Protein AF-A0A3E2HIT8-F1 (afdb_monomer)

Foldseek 3Di:
DVVVVVVVVVVVVVPCVVVVVVVLVVVPPLDQALQLVLQCFLCQLEDEPQDPDPDDDSLCCLADPLLNVLLSLLQCVVTHDPVNSVVSQVVSQVSCCVPVVDGHDDSCSNVPDDPVNSVVAAEDDPVCRPHRHYDNGHYYHDPVSSVLSSVLSCVVSVVPSVVQVCVVVCCVVDDVCVVVVVVVVVLVVLLVVVVVVVVVVPPDDDDDDDDDDDPDDDDDDDDDDDDDDDDDDPPPVVCCVPVQLPVLQPDDDQSQLGGPHNDSVLVSLVSSQVVLLVVLLSLLLLLLQLQFPDHVSCVNSVDANVVSVVSSVVSNVSSLSSLVSNLVSVLVNQCVPPHPVSVVVCCVPLLNVLSVVVNVVSVDPDPDDDDDPLVSVVSNCCVVPCSSVVSSVSSVVSVVVSVVLQVVLLCQQCVPPQPFKKWWFADPQLQKIKIKTFRQRHNDDDAAFWKKWKFFPVDPPSVDTDIFTWLAKDAQPVVVVVVVVVVVVPPPDDDDDDDDDDDDDDDDDDDDDDDDDDGDGIMTITIGRDDDDPSVVVNVQNVPDDRPIDMGTMTIGDTDDDDDPCLQFQEEEEAAEASSSSNVSHCLVVCQDPPGNHQAYEYEYEHARLVSVVCCVVPSCPCVLVRPRYAAEYEHAYDPVSQVVSCVVDPSHHGHYDDDPLLVVLVCSCVVCVPPTGYHYHYYYPPVSVVSNVVSVVDSVPDDPQWDADPLWNLATFGFAAADADFADAADFQAADWDAKDFDDDPVDALQDLQSLLCLLVPLVQLVLQLVLLQVLVVVCVVVVNDDPPAQDDDRDDSLNSLLLLLVQLVLLLDFDPDLCVCQDPDCVPDDDNNCLNNVFDPSRRSSSCLVSGWSDHDDPPDDLPNSCVVSQVSLVVSLLNRMQGTQEDEDDKDFQFAAADDPQWIARPPDPRRTGRICSPDPVAFQDCVLVADRQLSVVVQVVVSNFDDDDPVGQATHEYQYEQRNAAPSSQVVQVVVNYWYKYWHDLSRNHHPVLSVVQVVCPPQPPDDAQDKDWTHHNVSQKIWIWHRHSHTITMITRHFDFDFDDDDDDDPDPDDDDTDGPSVVVSVVRNCPVVVLVCQCPVSLSDDHHHDRSSVSVVSVSSSSSLVSSNVSSVVSPHPQPDSSSSSVSSSVVSSVSSRDDDDDDDDDPPCVSPVPDPDDDDDDDDDDDDDDDD

Structure (mmCIF, N/CA/C/O backbone):
data_AF-A0A3E2HIT8-F1
#
_entry.id   AF-A0A3E2HIT8-F1
#
loop_
_atom_site.group_PDB
_atom_site.id
_atom_site.type_symbol
_atom_site.label_atom_id
_atom_site.label_alt_id
_atom_site.label_comp_id
_atom_site.label_asym_id
_atom_site.label_entity_id
_atom_site.label_seq_id
_atom_site.pdbx_PDB_ins_code
_atom_site.Cartn_x
_atom_site.Cartn_y
_atom_site.Cartn_z
_atom_site.occupancy
_atom_site.B_iso_or_equiv
_atom_site.auth_seq_id
_atom_site.auth_comp_id
_atom_site.auth_asym_id
_atom_site.auth_atom_id
_atom_site.pdbx_PDB_model_num
ATOM 1 N N . MET A 1 1 ? 34.688 -15.606 42.002 1.00 29.45 1 MET A N 1
ATOM 2 C CA . MET A 1 1 ? 35.315 -15.438 40.668 1.00 29.45 1 MET A CA 1
ATOM 3 C C . MET A 1 1 ? 35.108 -14.043 40.079 1.00 29.45 1 MET A C 1
ATOM 5 O O . MET A 1 1 ? 36.075 -13.294 40.089 1.00 29.45 1 MET A O 1
ATOM 9 N N . HIS A 1 2 ? 33.904 -13.659 39.626 1.00 28.94 2 HIS A N 1
ATOM 10 C CA . HIS A 1 2 ? 33.696 -12.461 38.784 1.00 28.94 2 HIS A CA 1
ATOM 11 C C . HIS A 1 2 ? 34.349 -11.148 39.254 1.00 28.94 2 HIS A C 1
ATOM 13 O O . HIS A 1 2 ? 34.871 -10.431 38.412 1.00 28.94 2 HIS A O 1
ATOM 19 N N . LEU A 1 3 ? 34.410 -10.838 40.557 1.00 28.58 3 LEU A N 1
ATOM 20 C CA . LEU A 1 3 ? 35.047 -9.591 41.016 1.00 28.58 3 LEU A CA 1
ATOM 21 C C . LEU A 1 3 ? 36.553 -9.521 40.680 1.00 28.58 3 LEU A C 1
ATOM 23 O O . LEU A 1 3 ? 37.030 -8.474 40.253 1.00 28.58 3 LEU A O 1
ATOM 27 N N . ARG A 1 4 ? 37.285 -10.646 40.777 1.00 29.05 4 ARG A N 1
ATOM 28 C CA . ARG A 1 4 ? 38.688 -10.729 40.318 1.00 29.05 4 ARG A CA 1
ATOM 29 C C . ARG A 1 4 ? 38.796 -10.581 38.795 1.00 29.05 4 ARG A C 1
ATOM 31 O O . ARG A 1 4 ? 39.764 -10.002 38.326 1.00 29.05 4 ARG A O 1
ATOM 38 N N . TYR A 1 5 ? 37.791 -11.044 38.049 1.00 34.47 5 TYR A N 1
ATOM 39 C CA . TYR A 1 5 ? 37.736 -10.955 36.584 1.00 34.47 5 TYR A CA 1
ATOM 40 C C . TYR A 1 5 ? 37.452 -9.520 36.095 1.00 34.47 5 TYR A C 1
ATOM 42 O O . TYR A 1 5 ? 38.075 -9.042 35.153 1.00 34.47 5 TYR A O 1
ATOM 50 N N . CYS A 1 6 ? 36.568 -8.783 36.777 1.00 32.31 6 CYS A N 1
ATOM 51 C CA . CYS A 1 6 ? 36.359 -7.356 36.513 1.00 32.31 6 CYS A CA 1
ATOM 52 C C . CYS A 1 6 ? 37.619 -6.534 36.830 1.00 32.31 6 CYS A C 1
ATOM 54 O O . CYS A 1 6 ? 37.983 -5.649 36.059 1.00 32.31 6 CYS A O 1
ATOM 56 N N . LEU A 1 7 ? 38.307 -6.847 37.935 1.00 33.72 7 LEU A N 1
ATOM 57 C CA . LEU A 1 7 ? 39.563 -6.187 38.299 1.00 33.72 7 LEU A CA 1
ATOM 58 C C . LEU A 1 7 ? 40.701 -6.514 37.321 1.00 33.72 7 LEU A C 1
ATOM 60 O O . LEU A 1 7 ? 41.449 -5.605 36.977 1.00 33.72 7 LEU A O 1
ATOM 64 N N . SER A 1 8 ? 40.810 -7.746 36.808 1.00 32.81 8 SER A N 1
ATOM 65 C CA . SER A 1 8 ? 41.815 -8.068 35.783 1.00 32.81 8 SER A CA 1
ATOM 66 C C . SER A 1 8 ? 41.552 -7.346 34.460 1.00 32.81 8 SER A C 1
ATOM 68 O O . SER A 1 8 ? 42.493 -6.819 33.879 1.00 32.81 8 SER A O 1
ATOM 70 N N . VAL A 1 9 ? 40.291 -7.237 34.017 1.00 37.75 9 VAL A N 1
ATOM 71 C CA . VAL A 1 9 ? 39.932 -6.482 32.797 1.00 37.75 9 VAL A CA 1
ATOM 72 C C . VAL A 1 9 ? 40.258 -4.988 32.941 1.00 37.75 9 VAL A C 1
ATOM 74 O O . VAL A 1 9 ? 40.793 -4.379 32.014 1.00 37.75 9 VAL A O 1
ATOM 77 N N . LEU A 1 10 ? 40.006 -4.397 34.115 1.00 34.97 10 LEU A N 1
ATOM 78 C CA . LEU A 1 10 ? 40.388 -3.010 34.407 1.00 34.97 10 LEU A CA 1
ATOM 79 C C . LEU A 1 10 ? 41.914 -2.830 34.504 1.00 34.97 10 LEU A C 1
ATOM 81 O O . LEU A 1 10 ? 42.435 -1.835 34.006 1.00 34.97 10 LEU A O 1
ATOM 85 N N . ALA A 1 11 ? 42.642 -3.798 35.068 1.00 35.34 11 ALA A N 1
ATOM 86 C CA . ALA A 1 11 ? 44.105 -3.769 35.142 1.00 35.34 11 ALA A CA 1
ATOM 87 C C . ALA A 1 11 ? 44.788 -3.935 33.769 1.00 35.34 11 ALA A C 1
ATOM 89 O O . ALA A 1 11 ? 45.847 -3.358 33.542 1.00 35.34 11 ALA A O 1
ATOM 90 N N . THR A 1 12 ? 44.181 -4.663 32.823 1.00 41.06 12 THR A N 1
ATOM 91 C CA . THR A 1 12 ? 44.668 -4.717 31.431 1.00 41.06 12 THR A CA 1
ATOM 92 C C . THR A 1 12 ? 44.389 -3.437 30.638 1.00 41.06 12 THR A C 1
ATOM 94 O O . THR A 1 12 ? 45.081 -3.157 29.663 1.00 41.06 12 THR A O 1
ATOM 97 N N . ALA A 1 13 ? 43.402 -2.628 31.040 1.00 36.34 13 ALA A N 1
ATOM 98 C CA . ALA A 1 13 ? 43.034 -1.418 30.303 1.00 36.34 13 ALA A CA 1
ATOM 99 C C . ALA A 1 13 ? 44.068 -0.281 30.438 1.00 36.34 13 ALA A C 1
ATOM 101 O O . ALA A 1 13 ? 44.207 0.529 29.522 1.00 36.34 13 ALA A O 1
ATOM 102 N N . SER A 1 14 ? 44.814 -0.221 31.547 1.00 36.19 14 SER A N 1
ATOM 103 C CA . SER A 1 14 ? 45.812 0.830 31.802 1.00 36.19 14 SER A CA 1
ATOM 104 C C . SER A 1 14 ? 47.166 0.590 31.122 1.00 36.19 14 SER A C 1
ATOM 106 O O . SER A 1 14 ? 47.883 1.550 30.848 1.00 36.19 14 SER A O 1
ATOM 108 N N . THR A 1 15 ? 47.522 -0.662 30.817 1.00 37.16 15 THR A N 1
ATOM 109 C CA . THR A 1 15 ? 48.839 -1.029 30.259 1.00 37.16 15 THR A CA 1
ATOM 110 C C . THR A 1 15 ? 48.874 -1.094 28.731 1.00 37.16 15 THR A C 1
ATOM 112 O O . THR A 1 15 ? 49.932 -0.897 28.138 1.00 37.16 15 THR A O 1
ATOM 115 N N . ILE A 1 16 ? 47.734 -1.331 28.074 1.00 40.22 16 ILE A N 1
ATOM 116 C CA . ILE A 1 16 ? 47.663 -1.508 26.611 1.00 40.22 16 ILE A CA 1
ATOM 117 C C . ILE A 1 16 ? 47.618 -0.159 25.865 1.00 40.22 16 ILE A C 1
ATOM 119 O O . ILE A 1 16 ? 48.160 -0.042 24.764 1.00 40.22 16 ILE A O 1
ATOM 123 N N . TRP A 1 17 ? 47.043 0.886 26.474 1.00 35.84 17 TRP A N 1
ATOM 124 C CA . TRP A 1 17 ? 46.827 2.197 25.839 1.00 35.84 17 TRP A CA 1
ATOM 125 C C . TRP A 1 17 ? 48.100 2.857 25.253 1.00 35.84 17 TRP A C 1
ATOM 127 O O . TRP A 1 17 ? 48.031 3.367 24.131 1.00 35.84 17 TRP A O 1
ATOM 137 N N . PRO A 1 18 ? 49.281 2.831 25.913 1.00 39.19 18 PRO A N 1
ATOM 138 C CA . PRO A 1 18 ? 50.513 3.376 25.330 1.00 39.19 18 PRO A CA 1
ATOM 139 C C . PRO A 1 18 ? 51.057 2.522 24.172 1.00 39.19 18 PRO A C 1
ATOM 141 O O . PRO A 1 18 ? 51.545 3.059 23.174 1.00 39.19 18 PRO A O 1
ATOM 144 N N . ALA A 1 19 ? 50.946 1.192 24.275 1.00 33.72 19 ALA A N 1
ATOM 145 C CA . ALA A 1 19 ? 51.487 0.252 23.294 1.00 33.72 19 ALA A CA 1
ATOM 146 C C . ALA A 1 19 ? 50.798 0.380 21.923 1.00 33.72 19 ALA A C 1
ATOM 148 O O . ALA A 1 19 ? 51.466 0.362 20.886 1.00 33.72 19 ALA A O 1
ATOM 149 N N . SER A 1 20 ? 49.479 0.604 21.905 1.00 34.91 20 SER A N 1
ATOM 150 C CA . SER A 1 20 ? 48.714 0.841 20.671 1.00 34.91 20 SER A CA 1
ATOM 151 C C . SER A 1 20 ? 49.193 2.077 19.893 1.00 34.91 20 SER A C 1
ATOM 153 O O . SER A 1 20 ? 49.185 2.076 18.661 1.00 34.91 20 SER A O 1
ATOM 155 N N . ILE A 1 21 ? 49.658 3.122 20.588 1.00 37.22 21 ILE A N 1
ATOM 156 C CA . ILE A 1 21 ? 50.170 4.357 19.967 1.00 37.22 21 ILE A CA 1
ATOM 157 C C . ILE A 1 21 ? 51.590 4.146 19.412 1.00 37.22 21 ILE A C 1
ATOM 159 O O . ILE A 1 21 ? 51.912 4.643 18.328 1.00 37.22 21 ILE A O 1
ATOM 163 N N . ALA A 1 22 ? 52.426 3.364 20.102 1.00 33.25 22 ALA A N 1
ATOM 164 C CA . ALA A 1 22 ? 53.754 2.984 19.614 1.00 33.25 22 ALA A CA 1
ATOM 165 C C . ALA A 1 22 ? 53.674 2.134 18.329 1.00 33.25 22 ALA A C 1
ATOM 167 O O . ALA A 1 22 ? 54.351 2.438 17.344 1.00 33.25 22 ALA A O 1
ATOM 168 N N . ALA A 1 23 ? 52.783 1.136 18.298 1.00 34.03 23 ALA A N 1
ATOM 169 C CA . ALA A 1 23 ? 52.550 0.295 17.121 1.00 34.03 23 ALA A CA 1
ATOM 170 C C . ALA A 1 23 ? 52.089 1.103 15.893 1.00 34.03 23 ALA A C 1
ATOM 172 O O . ALA A 1 23 ? 52.515 0.826 14.771 1.00 34.03 23 ALA A O 1
ATOM 173 N N . ALA A 1 24 ? 51.270 2.143 16.096 1.00 32.91 24 ALA A N 1
ATOM 174 C CA . ALA A 1 24 ? 50.870 3.037 15.012 1.00 32.91 24 ALA A CA 1
ATOM 175 C C . ALA A 1 24 ? 52.075 3.784 14.407 1.00 32.91 24 ALA A C 1
ATOM 177 O O . ALA A 1 24 ? 52.196 3.846 13.183 1.00 32.91 24 ALA A O 1
ATOM 178 N N . ARG A 1 25 ? 53.000 4.302 15.230 1.00 32.59 25 ARG A N 1
ATOM 179 C CA . ARG A 1 25 ? 54.213 4.999 14.747 1.00 32.59 25 ARG A CA 1
ATOM 180 C C . ARG A 1 25 ? 55.177 4.100 13.962 1.00 32.59 25 ARG A C 1
ATOM 182 O O . ARG A 1 25 ? 55.742 4.568 12.973 1.00 32.59 25 ARG A O 1
ATOM 189 N N . ALA A 1 26 ? 55.321 2.828 14.342 1.00 32.25 26 ALA A N 1
ATOM 190 C CA . ALA A 1 26 ? 56.181 1.861 13.642 1.00 32.25 26 ALA A CA 1
ATOM 191 C C . ALA A 1 26 ? 55.746 1.599 12.181 1.00 32.25 26 ALA A C 1
ATOM 193 O O . ALA A 1 26 ? 56.570 1.262 11.337 1.00 32.25 26 ALA A O 1
ATOM 194 N N . SER A 1 27 ? 54.463 1.807 11.855 1.00 33.47 27 SER A N 1
ATOM 195 C CA . SER A 1 27 ? 53.907 1.575 10.506 1.00 33.47 27 SER A CA 1
ATOM 196 C C . SER A 1 27 ? 54.359 2.579 9.423 1.00 33.47 27 SER A C 1
ATOM 198 O O . SER A 1 27 ? 54.009 2.426 8.254 1.00 33.47 27 SER A O 1
ATOM 200 N N . SER A 1 28 ? 55.135 3.604 9.792 1.00 33.38 28 SER A N 1
ATOM 201 C CA . SER A 1 28 ? 55.534 4.716 8.915 1.00 33.38 28 SER A CA 1
ATOM 202 C C . SER A 1 28 ? 56.598 4.376 7.861 1.00 33.38 28 SER A C 1
ATOM 204 O O . SER A 1 28 ? 56.570 4.976 6.786 1.00 33.38 28 SER A O 1
ATOM 206 N N . GLY A 1 29 ? 57.483 3.409 8.130 1.00 35.03 29 GLY A N 1
ATOM 207 C CA . GLY A 1 29 ? 58.615 3.042 7.261 1.00 35.03 29 GLY A CA 1
ATOM 208 C C . GLY A 1 29 ? 58.279 2.150 6.056 1.00 35.03 29 GLY A C 1
ATOM 209 O O . GLY A 1 29 ? 59.179 1.676 5.378 1.00 35.03 29 GLY A O 1
ATOM 210 N N . LEU A 1 30 ? 56.998 1.889 5.780 1.00 40.72 30 LEU A N 1
ATOM 211 C CA . LEU A 1 30 ? 56.538 0.952 4.741 1.00 40.72 30 LEU A CA 1
ATOM 212 C C . LEU A 1 30 ? 56.277 1.620 3.371 1.00 40.72 30 LEU A C 1
ATOM 214 O O . LEU A 1 30 ? 55.306 1.288 2.690 1.00 40.72 30 LEU A O 1
ATOM 218 N N . ARG A 1 31 ? 57.095 2.607 2.980 1.00 45.88 31 ARG A N 1
ATOM 219 C CA . ARG A 1 31 ? 56.867 3.407 1.757 1.00 45.88 31 ARG A CA 1
ATOM 220 C C . ARG A 1 31 ? 57.651 2.946 0.525 1.00 45.88 31 ARG A C 1
ATOM 222 O O . ARG A 1 31 ? 57.130 3.079 -0.579 1.00 45.88 31 ARG A O 1
ATOM 229 N N . ASP A 1 32 ? 58.818 2.336 0.711 1.00 50.31 32 ASP A N 1
ATOM 230 C CA . ASP A 1 32 ? 59.869 2.303 -0.320 1.00 50.31 32 ASP A CA 1
ATOM 231 C C . ASP A 1 32 ? 60.135 0.884 -0.880 1.00 50.31 32 ASP A C 1
ATOM 233 O O . ASP A 1 32 ? 61.273 0.489 -1.115 1.00 50.31 32 ASP A O 1
ATOM 237 N N . ALA A 1 33 ? 59.073 0.084 -1.051 1.00 56.25 33 ALA A N 1
ATOM 238 C CA . ALA A 1 33 ? 59.144 -1.331 -1.460 1.00 56.25 33 ALA A CA 1
ATOM 239 C C . ALA A 1 33 ? 58.429 -1.774 -2.775 1.00 56.25 33 ALA A C 1
ATOM 241 O O . ALA A 1 33 ? 58.558 -2.952 -3.123 1.00 56.25 33 ALA A O 1
ATOM 242 N N . PRO A 1 34 ? 57.662 -0.952 -3.532 1.00 70.56 34 PRO A N 1
ATOM 243 C CA . PRO A 1 34 ? 56.804 -1.479 -4.603 1.00 70.56 34 PRO A CA 1
ATOM 244 C C . PRO A 1 34 ? 57.568 -1.997 -5.834 1.00 70.56 34 PRO A C 1
ATOM 246 O O . PRO A 1 34 ? 57.057 -2.884 -6.521 1.00 70.56 34 PRO A O 1
ATOM 249 N N . CYS A 1 35 ? 58.765 -1.476 -6.126 1.00 83.38 35 CYS A N 1
ATOM 250 C CA . CYS A 1 35 ? 59.501 -1.814 -7.346 1.00 83.38 35 CYS A CA 1
ATOM 251 C C . CYS A 1 35 ? 60.012 -3.264 -7.364 1.00 83.38 35 CYS A C 1
ATOM 253 O O . CYS A 1 35 ? 59.764 -4.007 -8.318 1.00 83.38 35 CYS A O 1
ATOM 255 N N . PHE A 1 36 ? 60.665 -3.718 -6.290 1.00 84.94 36 PHE A N 1
ATOM 256 C CA . PHE A 1 36 ? 61.209 -5.079 -6.240 1.00 84.94 36 PHE A CA 1
ATOM 257 C C . PHE A 1 36 ? 60.091 -6.140 -6.231 1.00 84.94 36 PHE A C 1
ATOM 259 O O . PHE A 1 36 ? 60.174 -7.131 -6.964 1.00 84.94 36 PHE A O 1
ATOM 266 N N . GLU A 1 37 ? 58.984 -5.892 -5.510 1.00 80.88 37 GLU A N 1
ATOM 267 C CA . GLU A 1 37 ? 57.778 -6.735 -5.591 1.00 80.88 37 GLU A CA 1
ATOM 268 C C . GLU A 1 37 ? 57.201 -6.794 -7.025 1.00 80.88 37 GLU A C 1
ATOM 270 O O . GLU A 1 37 ? 56.619 -7.815 -7.394 1.00 80.88 37 GLU A O 1
ATOM 275 N N . ALA A 1 38 ? 57.363 -5.760 -7.863 1.00 83.38 38 ALA A N 1
ATOM 276 C CA . ALA A 1 38 ? 56.864 -5.755 -9.245 1.00 83.38 38 ALA A CA 1
ATOM 277 C C . ALA A 1 38 ? 57.682 -6.673 -10.171 1.00 83.38 38 ALA A C 1
ATOM 279 O O . ALA A 1 38 ? 57.101 -7.460 -10.930 1.00 83.38 38 ALA A O 1
ATOM 280 N N . CYS A 1 39 ? 59.014 -6.664 -10.047 1.00 87.31 39 CYS A N 1
ATOM 281 C CA . CYS A 1 39 ? 59.884 -7.647 -10.703 1.00 87.31 39 CYS A CA 1
ATOM 282 C C . CYS A 1 39 ? 59.573 -9.083 -10.246 1.00 87.31 39 CYS A C 1
ATOM 284 O O . CYS A 1 39 ? 59.416 -9.982 -11.073 1.00 87.31 39 CYS A O 1
ATOM 286 N N . GLN A 1 40 ? 59.375 -9.308 -8.942 1.00 85.75 40 GLN A N 1
ATOM 287 C CA . GLN A 1 40 ? 58.934 -10.616 -8.448 1.00 85.75 40 GLN A CA 1
ATOM 288 C C . GLN A 1 40 ? 57.554 -11.014 -8.997 1.00 85.75 40 GLN A C 1
ATOM 290 O O . GLN A 1 40 ? 57.350 -12.158 -9.406 1.00 85.75 40 GLN A O 1
ATOM 295 N N . MET A 1 41 ? 56.585 -10.093 -9.022 1.00 80.62 41 MET A N 1
ATOM 296 C CA . MET A 1 41 ? 55.205 -10.385 -9.418 1.00 80.62 41 MET A CA 1
ATOM 297 C C . MET A 1 41 ? 55.065 -10.700 -10.910 1.00 80.62 41 MET A C 1
ATOM 299 O O . MET A 1 41 ? 54.237 -11.551 -11.244 1.00 80.62 41 MET A O 1
ATOM 303 N N . THR A 1 42 ? 55.854 -10.059 -11.781 1.00 83.75 42 THR A N 1
ATOM 304 C CA . THR A 1 42 ? 55.899 -10.344 -13.229 1.00 83.75 42 THR A CA 1
ATOM 305 C C . THR A 1 42 ? 56.514 -11.711 -13.526 1.00 83.75 42 THR A C 1
ATOM 307 O O . THR A 1 42 ? 55.919 -12.491 -14.269 1.00 83.75 42 THR A O 1
ATOM 310 N N . LEU A 1 43 ? 57.639 -12.052 -12.889 1.00 83.56 43 LEU A N 1
ATOM 311 C CA . LEU A 1 43 ? 58.342 -13.325 -13.102 1.00 83.56 43 LEU A CA 1
ATOM 312 C C . LEU A 1 43 ? 57.627 -14.541 -12.477 1.00 83.56 43 LEU A C 1
ATOM 314 O O . LEU A 1 43 ? 57.809 -15.664 -12.936 1.00 83.56 43 LEU A O 1
ATOM 318 N N . ARG A 1 44 ? 56.756 -14.341 -11.476 1.00 77.19 44 ARG A N 1
ATOM 319 C CA . ARG A 1 44 ? 56.112 -15.395 -10.655 1.00 77.19 44 ARG A CA 1
ATOM 320 C C . ARG A 1 44 ? 55.381 -16.530 -11.399 1.00 77.19 44 ARG A C 1
ATOM 322 O O . ARG A 1 44 ? 55.115 -17.569 -10.789 1.00 77.19 44 ARG A O 1
ATOM 329 N N . GLN A 1 45 ? 54.977 -16.332 -12.655 1.00 72.44 45 GLN A N 1
ATOM 330 C CA . GLN A 1 45 ? 54.296 -17.367 -13.451 1.00 72.44 45 GLN A CA 1
ATOM 331 C C . GLN A 1 45 ? 55.239 -18.164 -14.364 1.00 72.44 45 GLN A C 1
ATOM 333 O O . GLN A 1 45 ? 54.841 -19.232 -14.828 1.00 72.44 45 GLN A O 1
ATOM 338 N N . VAL A 1 46 ? 56.472 -17.692 -14.569 1.00 77.38 46 VAL A N 1
ATOM 339 C CA . VAL A 1 46 ? 57.519 -18.429 -15.282 1.00 77.38 46 VAL A CA 1
ATOM 340 C C . VAL A 1 46 ? 57.993 -19.599 -14.417 1.00 77.38 46 VAL A C 1
ATOM 342 O O . VAL A 1 46 ? 58.109 -19.484 -13.196 1.00 77.38 46 VAL A O 1
ATOM 345 N N . ARG A 1 47 ? 58.259 -20.733 -15.059 1.00 77.81 47 ARG A N 1
ATOM 346 C CA . ARG A 1 47 ? 58.999 -21.867 -14.505 1.00 77.81 47 ARG A CA 1
ATOM 347 C C . ARG A 1 47 ? 60.319 -21.958 -15.262 1.00 77.81 47 ARG A C 1
ATOM 349 O O . ARG A 1 47 ? 60.315 -22.180 -16.467 1.00 77.81 47 ARG A O 1
ATOM 356 N N . PHE A 1 48 ? 61.431 -21.798 -14.564 1.00 81.50 48 PHE A N 1
ATOM 357 C CA . PHE A 1 48 ? 62.747 -22.029 -15.148 1.00 81.50 48 PHE A CA 1
ATOM 358 C C . PHE A 1 48 ? 63.127 -23.508 -15.017 1.00 81.50 48 PHE A C 1
ATOM 360 O O . PHE A 1 48 ? 62.853 -24.119 -13.981 1.00 81.50 48 PHE A O 1
ATOM 367 N N . THR A 1 49 ? 63.704 -24.091 -16.068 1.00 78.06 49 THR A N 1
ATOM 368 C CA . THR A 1 49 ? 63.981 -25.539 -16.163 1.00 78.06 49 THR A CA 1
ATOM 369 C C . THR A 1 49 ? 65.378 -25.935 -15.665 1.00 78.06 49 THR A C 1
ATOM 371 O O . THR A 1 49 ? 65.884 -26.984 -16.037 1.00 78.06 49 THR A O 1
ATOM 374 N N . ASP A 1 50 ? 66.024 -25.095 -14.856 1.00 77.44 50 ASP A N 1
ATOM 375 C CA . ASP A 1 50 ? 67.401 -25.264 -14.363 1.00 77.44 50 ASP A CA 1
ATOM 376 C C . ASP A 1 50 ? 67.505 -25.981 -13.004 1.00 77.44 50 ASP A C 1
ATOM 378 O O . ASP A 1 50 ? 68.557 -25.968 -12.367 1.00 77.44 50 ASP A O 1
ATOM 382 N N . LEU A 1 51 ? 66.410 -26.597 -12.549 1.00 74.19 51 LEU A N 1
ATOM 383 C CA . LEU A 1 51 ? 66.354 -27.451 -11.365 1.00 74.19 51 LEU A CA 1
ATOM 384 C C . LEU A 1 51 ? 65.626 -28.750 -11.727 1.00 74.19 51 LEU A C 1
ATOM 386 O O . LEU A 1 51 ? 64.419 -28.732 -11.983 1.00 74.19 51 LEU A O 1
ATOM 390 N N . ASP A 1 52 ? 66.345 -29.873 -11.717 1.00 55.41 52 ASP A N 1
ATOM 391 C CA . ASP A 1 52 ? 65.780 -31.193 -12.006 1.00 55.41 52 ASP A CA 1
ATOM 392 C C . ASP A 1 52 ? 64.771 -31.613 -10.927 1.00 55.41 52 ASP A C 1
ATOM 394 O O . ASP A 1 52 ? 65.120 -31.946 -9.794 1.00 55.41 52 ASP A O 1
ATOM 398 N N . GLY A 1 53 ? 63.484 -31.596 -11.281 1.00 56.00 53 GLY A N 1
ATOM 399 C CA . GLY A 1 53 ? 62.413 -32.015 -10.382 1.00 56.00 53 GLY A CA 1
ATOM 400 C C . GLY A 1 53 ? 61.028 -31.589 -10.856 1.00 56.00 53 GLY A C 1
ATOM 401 O O . GLY A 1 53 ? 60.610 -30.445 -10.653 1.00 56.00 53 GLY A O 1
ATOM 402 N N . ALA A 1 54 ? 60.274 -32.536 -11.424 1.00 47.28 54 ALA A N 1
ATOM 403 C CA . ALA A 1 54 ? 58.893 -32.352 -11.877 1.00 47.28 54 ALA A CA 1
ATOM 404 C C . ALA A 1 54 ? 57.921 -32.118 -10.697 1.00 47.28 54 ALA A C 1
ATOM 406 O O . ALA A 1 54 ? 57.166 -33.000 -10.294 1.00 47.28 54 ALA A O 1
ATOM 407 N N . GLY A 1 55 ? 57.959 -30.915 -10.119 1.00 52.19 55 GLY A N 1
ATOM 408 C CA . GLY A 1 55 ? 57.184 -30.545 -8.931 1.00 52.19 55 GLY A CA 1
ATOM 409 C C . GLY A 1 55 ? 57.847 -29.538 -7.984 1.00 52.19 55 GLY A C 1
ATOM 410 O O . GLY A 1 55 ? 57.282 -29.278 -6.922 1.00 52.19 55 GLY A O 1
ATOM 411 N N . ALA A 1 56 ? 59.011 -28.967 -8.328 1.00 50.62 56 ALA A N 1
ATOM 412 C CA . ALA A 1 56 ? 59.721 -28.009 -7.476 1.00 50.62 56 ALA A CA 1
ATOM 413 C C . ALA A 1 56 ? 58.800 -26.887 -6.943 1.00 50.62 56 ALA A C 1
ATOM 415 O O . ALA A 1 56 ? 58.142 -26.160 -7.694 1.00 50.62 56 ALA A O 1
ATOM 416 N N . ASN A 1 57 ? 58.742 -26.742 -5.616 1.00 63.97 57 ASN A N 1
ATOM 417 C CA . ASN A 1 57 ? 57.890 -25.752 -4.960 1.00 63.97 57 ASN A CA 1
ATOM 418 C C . ASN A 1 57 ? 58.366 -24.333 -5.321 1.00 63.97 57 ASN A C 1
ATOM 420 O O . ASN A 1 57 ? 59.546 -24.020 -5.182 1.00 63.97 57 ASN A O 1
ATOM 424 N N . ARG A 1 58 ? 57.446 -23.443 -5.723 1.00 64.94 58 ARG A N 1
ATOM 425 C CA . ARG A 1 58 ? 57.752 -22.065 -6.167 1.00 64.94 58 ARG A CA 1
ATOM 426 C C . ARG A 1 58 ? 58.618 -21.256 -5.192 1.00 64.94 58 ARG A C 1
ATOM 428 O O . ARG A 1 58 ? 59.337 -20.371 -5.640 1.00 64.94 58 ARG A O 1
ATOM 435 N N . ARG A 1 59 ? 58.568 -21.541 -3.883 1.00 66.62 59 ARG A N 1
ATOM 436 C CA . ARG A 1 59 ? 59.475 -20.919 -2.894 1.00 66.62 59 ARG A CA 1
ATOM 437 C C . ARG A 1 59 ? 60.924 -21.386 -3.048 1.00 66.62 59 ARG A C 1
ATOM 439 O O . ARG A 1 59 ? 61.820 -20.561 -3.002 1.00 66.62 59 ARG A O 1
ATOM 446 N N . ILE A 1 60 ? 61.135 -22.681 -3.278 1.00 71.31 60 ILE A N 1
ATOM 447 C CA . ILE A 1 60 ? 62.458 -23.280 -3.492 1.00 71.31 60 ILE A CA 1
ATOM 448 C C . ILE A 1 60 ? 63.066 -22.715 -4.781 1.00 71.31 60 ILE A C 1
ATOM 450 O O . ILE A 1 60 ? 64.181 -22.204 -4.761 1.00 71.31 60 ILE A O 1
ATOM 454 N N . GLN A 1 61 ? 62.291 -22.687 -5.873 1.00 72.50 61 GLN A N 1
ATOM 455 C CA . GLN A 1 61 ? 62.725 -22.101 -7.146 1.00 72.50 61 GLN A CA 1
ATOM 456 C C . GLN A 1 61 ? 63.139 -20.625 -6.987 1.00 72.50 61 GLN A C 1
ATOM 458 O O . GLN A 1 61 ? 64.202 -20.241 -7.459 1.00 72.50 61 GLN A O 1
ATOM 463 N N . ALA A 1 62 ? 62.376 -19.821 -6.237 1.00 75.31 62 ALA A N 1
ATOM 464 C CA . ALA A 1 62 ? 62.698 -18.415 -5.954 1.00 75.31 62 ALA A CA 1
ATOM 465 C C . ALA A 1 62 ? 63.895 -18.186 -4.997 1.00 75.31 62 ALA A C 1
ATOM 467 O O . ALA A 1 62 ? 64.247 -17.033 -4.744 1.00 75.31 62 ALA A O 1
ATOM 468 N N . CYS A 1 63 ? 64.505 -19.251 -4.465 1.00 81.56 63 CYS A N 1
ATOM 469 C CA . CYS A 1 63 ? 65.690 -19.197 -3.602 1.00 81.56 63 CYS A CA 1
ATOM 470 C C . CYS A 1 63 ? 66.908 -19.947 -4.183 1.00 81.56 63 CYS A C 1
ATOM 472 O O . CYS A 1 63 ? 68.027 -19.662 -3.767 1.00 81.56 63 CYS A O 1
ATOM 474 N N . GLN A 1 64 ? 66.709 -20.892 -5.114 1.00 80.12 64 GLN A N 1
ATOM 475 C CA . GLN A 1 64 ? 67.760 -21.781 -5.642 1.00 80.12 64 GLN A CA 1
ATOM 476 C C . GLN A 1 64 ? 67.970 -21.718 -7.164 1.00 80.12 64 GLN A C 1
ATOM 478 O O . GLN A 1 64 ? 69.075 -22.009 -7.613 1.00 80.12 64 GLN A O 1
ATOM 483 N N . SER A 1 65 ? 66.954 -21.383 -7.973 1.00 84.62 65 SER A N 1
ATOM 484 C CA . SER A 1 65 ? 67.103 -21.387 -9.440 1.00 84.62 65 SER A CA 1
ATOM 485 C C . SER A 1 65 ? 68.025 -20.249 -9.872 1.00 84.62 65 SER A C 1
ATOM 487 O O . SER A 1 65 ? 67.791 -19.077 -9.559 1.00 84.62 65 SER A O 1
ATOM 489 N N . ARG A 1 66 ? 69.076 -20.606 -10.611 1.00 85.62 66 ARG A N 1
ATOM 490 C CA . ARG A 1 66 ? 70.063 -19.677 -11.150 1.00 85.62 66 ARG A CA 1
ATOM 491 C C . ARG A 1 66 ? 69.422 -18.791 -12.211 1.00 85.62 66 ARG A C 1
ATOM 493 O O . ARG A 1 66 ? 69.613 -17.581 -12.176 1.00 85.62 66 ARG A O 1
ATOM 500 N N . LEU A 1 67 ? 68.612 -19.358 -13.105 1.00 87.25 67 LEU A N 1
ATOM 501 C CA . LEU A 1 67 ? 67.880 -18.597 -14.118 1.00 87.25 67 LEU A CA 1
ATOM 502 C C . LEU A 1 67 ? 66.836 -17.661 -13.488 1.00 87.25 67 LEU A C 1
ATOM 504 O O . LEU A 1 67 ? 66.714 -16.516 -13.927 1.00 87.25 67 LEU A O 1
ATOM 508 N N . ALA A 1 68 ? 66.124 -18.098 -12.441 1.00 85.31 68 ALA A N 1
ATOM 509 C CA . ALA A 1 68 ? 65.133 -17.268 -11.755 1.00 85.31 68 ALA A CA 1
ATOM 510 C C . ALA A 1 68 ? 65.773 -16.094 -11.002 1.00 85.31 68 ALA A C 1
ATOM 512 O O . ALA A 1 68 ? 65.298 -14.964 -11.127 1.00 85.31 68 ALA A O 1
ATOM 513 N N . LEU A 1 69 ? 66.850 -16.343 -10.246 1.00 87.19 69 LEU A N 1
ATOM 514 C CA . LEU A 1 69 ? 67.567 -15.298 -9.513 1.00 87.19 69 LEU A CA 1
ATOM 515 C C . LEU A 1 69 ? 68.261 -14.323 -10.470 1.00 87.19 69 LEU A C 1
ATOM 517 O O . LEU A 1 69 ? 68.056 -13.121 -10.337 1.00 87.19 69 LEU A O 1
ATOM 521 N N . THR A 1 70 ? 68.973 -14.806 -11.494 1.00 89.38 70 THR A N 1
ATOM 522 C CA . THR A 1 70 ? 69.587 -13.942 -12.518 1.00 89.38 70 THR A CA 1
ATOM 523 C C . THR A 1 70 ? 68.532 -13.098 -13.244 1.00 89.38 70 THR A C 1
ATOM 525 O O . THR A 1 70 ? 68.713 -11.891 -13.381 1.00 89.38 70 THR A O 1
ATOM 528 N N . SER A 1 71 ? 67.386 -13.674 -13.631 1.00 90.75 71 SER A N 1
ATOM 529 C CA . SER A 1 71 ? 66.279 -12.923 -14.256 1.00 90.75 71 SER A CA 1
ATOM 530 C C . SER A 1 71 ? 65.668 -11.870 -13.317 1.00 90.75 71 SER A C 1
ATOM 532 O O . SER A 1 71 ? 65.368 -10.754 -13.743 1.00 90.75 71 SER A O 1
ATOM 534 N N . LEU A 1 72 ? 65.509 -12.187 -12.026 1.00 89.19 72 LEU A N 1
ATOM 535 C CA . LEU A 1 72 ? 65.026 -11.241 -11.015 1.00 89.19 72 LEU A CA 1
ATOM 536 C C . LEU A 1 72 ? 66.026 -10.100 -10.786 1.00 89.19 72 LEU A C 1
ATOM 538 O O . LEU A 1 72 ? 65.624 -8.938 -10.715 1.00 89.19 72 LEU A O 1
ATOM 542 N N . TYR A 1 73 ? 67.319 -10.416 -10.708 1.00 91.69 73 TYR A N 1
ATOM 543 C CA . TYR A 1 73 ? 68.378 -9.436 -10.486 1.00 91.69 73 TYR A CA 1
ATOM 544 C C . TYR A 1 73 ? 68.495 -8.492 -11.687 1.00 91.69 73 TYR A C 1
ATOM 546 O O . TYR A 1 73 ? 68.439 -7.280 -11.482 1.00 91.69 73 TYR A O 1
ATOM 554 N N . LEU A 1 74 ? 68.506 -9.022 -12.917 1.00 90.81 74 LEU A N 1
ATOM 555 C CA . LEU A 1 74 ? 68.486 -8.240 -14.161 1.00 90.81 74 LEU A CA 1
ATOM 556 C C . LEU A 1 74 ? 67.228 -7.364 -14.295 1.00 90.81 74 LEU A C 1
ATOM 558 O O . LEU A 1 74 ? 67.318 -6.217 -14.725 1.00 90.81 74 LEU A O 1
ATOM 562 N N . CYS A 1 75 ? 66.053 -7.849 -13.877 1.00 91.19 75 CYS A N 1
ATOM 563 C CA . CYS A 1 75 ? 64.860 -7.000 -13.790 1.00 91.19 75 CYS A CA 1
ATOM 564 C C . CYS A 1 75 ? 65.075 -5.842 -12.799 1.00 91.19 75 CYS A C 1
ATOM 566 O O . CYS A 1 75 ? 64.833 -4.681 -13.126 1.00 91.19 75 CYS A O 1
ATOM 568 N N . SER A 1 76 ? 65.580 -6.145 -11.599 1.00 89.25 76 SER A N 1
ATOM 569 C CA . SER A 1 76 ? 65.790 -5.147 -10.544 1.00 89.25 76 SER A CA 1
ATOM 570 C C . SER A 1 76 ? 66.910 -4.142 -10.844 1.00 89.25 76 SER A C 1
ATOM 572 O O . SER A 1 76 ? 66.888 -3.041 -10.301 1.00 89.25 76 SER A O 1
ATOM 574 N N . SER A 1 77 ? 67.883 -4.482 -11.699 1.00 87.06 77 SER A N 1
ATOM 575 C CA . SER A 1 77 ? 68.927 -3.554 -12.151 1.00 87.06 77 SER A CA 1
ATOM 576 C C . SER A 1 77 ? 68.477 -2.646 -13.293 1.00 87.06 77 SER A C 1
ATOM 578 O O . SER A 1 77 ? 69.020 -1.555 -13.416 1.00 87.06 77 SER A O 1
ATOM 580 N N . VAL A 1 78 ? 67.494 -3.069 -14.097 1.00 88.38 78 VAL A N 1
ATOM 581 C CA . VAL A 1 78 ? 66.906 -2.249 -15.172 1.00 88.38 78 VAL A CA 1
ATOM 582 C C . VAL A 1 78 ? 65.822 -1.302 -14.643 1.00 88.38 78 VAL A C 1
ATOM 584 O O . VAL A 1 78 ? 65.731 -0.176 -15.120 1.00 88.38 78 VAL A O 1
ATOM 587 N N . TYR A 1 79 ? 65.002 -1.737 -13.677 1.00 87.75 79 TYR A N 1
ATOM 588 C CA . TYR A 1 79 ? 63.779 -1.013 -13.295 1.00 87.75 79 TYR A CA 1
ATOM 589 C C . TYR A 1 79 ? 63.766 -0.376 -11.894 1.00 87.75 79 TYR A C 1
ATOM 591 O O . TYR A 1 79 ? 62.925 0.490 -11.665 1.00 87.75 79 TYR A O 1
ATOM 599 N N . CYS A 1 80 ? 64.650 -0.759 -10.960 1.00 87.50 80 CYS A N 1
ATOM 600 C CA . CYS A 1 80 ? 64.595 -0.278 -9.567 1.00 87.50 80 CYS A CA 1
ATOM 601 C C . CYS A 1 80 ? 65.809 0.551 -9.148 1.00 87.50 80 CYS A C 1
ATOM 603 O O . CYS A 1 80 ? 66.941 0.291 -9.561 1.00 87.50 80 CYS A O 1
ATOM 605 N N . SER A 1 81 ? 65.583 1.510 -8.244 1.00 84.62 81 SER A N 1
ATOM 606 C CA . SER A 1 81 ? 66.678 2.242 -7.608 1.00 84.62 81 SER A CA 1
ATOM 607 C C . SER A 1 81 ? 67.514 1.327 -6.704 1.00 84.62 81 SER A C 1
ATOM 609 O O . SER A 1 81 ? 67.060 0.280 -6.234 1.00 84.62 81 SER A O 1
ATOM 611 N N . VAL A 1 82 ? 68.756 1.738 -6.422 1.00 81.81 82 VAL A N 1
ATOM 612 C CA . VAL A 1 82 ? 69.694 0.949 -5.603 1.00 81.81 82 VAL A CA 1
ATOM 613 C C . VAL A 1 82 ? 69.118 0.642 -4.213 1.00 81.81 82 VAL A C 1
ATOM 615 O O . VAL A 1 82 ? 69.255 -0.488 -3.755 1.00 81.81 82 VAL A O 1
ATOM 618 N N . GLY A 1 83 ? 68.431 1.600 -3.578 1.00 75.62 83 GLY A N 1
ATOM 619 C CA . GLY A 1 83 ? 67.857 1.435 -2.235 1.00 75.62 83 GLY A CA 1
ATOM 620 C C . GLY A 1 83 ? 66.642 0.502 -2.182 1.00 75.62 83 GLY A C 1
ATOM 621 O O . GLY A 1 83 ? 66.559 -0.352 -1.301 1.00 75.62 83 GLY A O 1
ATOM 622 N N . GLU A 1 84 ? 65.729 0.600 -3.155 1.00 78.19 84 GLU A N 1
ATOM 623 C CA . GLU A 1 84 ? 64.604 -0.343 -3.282 1.00 78.19 84 GLU A CA 1
ATOM 624 C C . GLU A 1 84 ? 65.106 -1.765 -3.560 1.00 78.19 84 GLU A C 1
ATOM 626 O O . GLU A 1 84 ? 64.558 -2.745 -3.049 1.00 78.19 84 GLU A O 1
ATOM 631 N N . ARG A 1 85 ? 66.172 -1.882 -4.363 1.00 83.44 85 ARG A N 1
ATOM 632 C CA . ARG A 1 85 ? 66.798 -3.160 -4.701 1.00 83.44 85 ARG A CA 1
ATOM 633 C C . ARG A 1 85 ? 67.473 -3.806 -3.493 1.00 83.44 85 ARG A C 1
ATOM 635 O O . ARG A 1 85 ? 67.271 -4.999 -3.293 1.00 83.44 85 ARG A O 1
ATOM 642 N N . THR A 1 86 ? 68.230 -3.065 -2.678 1.00 81.44 86 THR A N 1
ATOM 643 C CA . THR A 1 86 ? 68.839 -3.635 -1.460 1.00 81.44 86 THR A CA 1
ATOM 644 C C . THR A 1 86 ? 67.773 -4.064 -0.457 1.00 81.44 86 THR A C 1
ATOM 646 O O . THR A 1 86 ? 67.776 -5.220 -0.047 1.00 81.44 86 THR A O 1
ATOM 649 N N . ALA A 1 87 ? 66.786 -3.208 -0.163 1.00 77.81 87 ALA A N 1
ATOM 650 C CA . ALA A 1 87 ? 65.695 -3.549 0.754 1.00 77.81 87 ALA A CA 1
ATOM 651 C C . ALA A 1 87 ? 64.888 -4.783 0.291 1.00 77.81 87 ALA A C 1
ATOM 653 O O . ALA A 1 87 ? 64.515 -5.633 1.102 1.00 77.81 87 ALA A O 1
ATOM 654 N N . GLY A 1 88 ? 64.649 -4.911 -1.019 1.00 81.00 88 GLY A N 1
ATOM 655 C CA . GLY A 1 88 ? 63.993 -6.075 -1.613 1.00 81.00 88 GLY A CA 1
ATOM 656 C C . GLY A 1 88 ? 64.825 -7.362 -1.548 1.00 81.00 88 GLY A C 1
ATOM 657 O O . GLY A 1 88 ? 64.287 -8.425 -1.230 1.00 81.00 88 GLY A O 1
ATOM 658 N N . LEU A 1 89 ? 66.136 -7.277 -1.799 1.00 83.38 89 LEU A N 1
ATOM 659 C CA . LEU A 1 89 ? 67.059 -8.412 -1.691 1.00 83.38 89 LEU A CA 1
ATOM 660 C C . LEU A 1 89 ? 67.209 -8.891 -0.242 1.00 83.38 89 LEU A C 1
ATOM 662 O O . LEU A 1 89 ? 67.160 -10.098 -0.007 1.00 83.38 89 LEU A O 1
ATOM 666 N N . ASP A 1 90 ? 67.307 -7.980 0.727 1.00 80.38 90 ASP A N 1
ATOM 667 C CA . ASP A 1 90 ? 67.377 -8.319 2.153 1.00 80.38 90 ASP A CA 1
ATOM 668 C C . ASP A 1 90 ? 66.103 -9.042 2.624 1.00 80.38 90 ASP A C 1
ATOM 670 O O . ASP A 1 90 ? 66.180 -10.067 3.308 1.00 80.38 90 ASP A O 1
ATOM 674 N N . ALA A 1 91 ? 64.927 -8.568 2.193 1.00 79.12 91 ALA A N 1
ATOM 675 C CA . ALA A 1 91 ? 63.640 -9.207 2.475 1.00 79.12 91 ALA A CA 1
ATOM 676 C C . ALA A 1 91 ? 63.481 -10.582 1.792 1.00 79.12 91 ALA A C 1
ATOM 678 O O . ALA A 1 91 ? 62.884 -11.499 2.365 1.00 79.12 91 ALA A O 1
ATOM 679 N N . GLN A 1 92 ? 64.030 -10.763 0.586 1.00 82.31 92 GLN A N 1
ATOM 680 C CA . GLN A 1 92 ? 64.059 -12.067 -0.083 1.00 82.31 92 GLN A CA 1
ATOM 681 C C . GLN A 1 92 ? 65.018 -13.035 0.627 1.00 82.31 92 GLN A C 1
ATOM 683 O O . GLN A 1 92 ? 64.676 -14.198 0.833 1.00 82.31 92 GLN A O 1
ATOM 688 N N . ASN A 1 93 ? 66.196 -12.562 1.041 1.00 84.25 93 ASN A N 1
ATOM 689 C CA . ASN A 1 93 ? 67.218 -13.369 1.704 1.00 84.25 93 ASN A CA 1
ATOM 690 C C . ASN A 1 93 ? 66.759 -13.848 3.093 1.00 84.25 93 ASN A C 1
ATOM 692 O O . ASN A 1 93 ? 66.917 -15.025 3.420 1.00 84.25 93 ASN A O 1
ATOM 696 N N . SER A 1 94 ? 66.113 -12.980 3.884 1.00 80.94 94 SER A N 1
ATOM 697 C CA . SER A 1 94 ? 65.493 -13.381 5.156 1.00 80.94 94 SER A CA 1
ATOM 698 C C . SER A 1 94 ? 64.363 -14.393 4.940 1.00 80.94 94 SER A C 1
ATOM 700 O O . SER A 1 94 ? 64.357 -15.437 5.588 1.00 80.94 94 SER A O 1
ATOM 702 N N . THR A 1 95 ? 63.485 -14.170 3.955 1.00 77.94 95 THR A N 1
ATOM 703 C CA . THR A 1 95 ? 62.405 -15.112 3.604 1.00 77.94 95 THR A CA 1
ATOM 704 C C . THR A 1 95 ? 62.944 -16.487 3.182 1.00 77.94 95 THR A C 1
ATOM 706 O O . THR A 1 95 ? 62.404 -17.516 3.599 1.00 77.94 95 THR A O 1
ATOM 709 N N . CYS A 1 96 ? 64.011 -16.543 2.380 1.00 80.50 96 CYS A N 1
ATOM 710 C CA . CYS A 1 96 ? 64.652 -17.800 1.980 1.00 80.50 96 CYS A CA 1
ATOM 711 C C . CYS A 1 96 ? 65.327 -18.506 3.169 1.00 80.50 96 CYS A C 1
ATOM 713 O O . CYS A 1 96 ? 65.159 -19.718 3.334 1.00 80.50 96 CYS A O 1
ATOM 715 N N . ARG A 1 97 ? 65.997 -17.756 4.057 1.00 81.81 97 ARG A N 1
ATOM 716 C CA . ARG A 1 97 ? 66.599 -18.296 5.285 1.00 81.81 97 ARG A CA 1
ATOM 717 C C . ARG A 1 97 ? 65.544 -18.855 6.246 1.00 81.81 97 ARG A C 1
ATOM 719 O O . ARG A 1 97 ? 65.740 -19.949 6.762 1.00 81.81 97 ARG A O 1
ATOM 726 N N . GLU A 1 98 ? 64.422 -18.164 6.446 1.00 75.38 98 GLU A N 1
ATOM 727 C CA . GLU A 1 98 ? 63.331 -18.619 7.323 1.00 75.38 98 GLU A CA 1
ATOM 728 C C . GLU A 1 98 ? 62.531 -19.798 6.748 1.00 75.38 98 GLU A C 1
ATOM 730 O O . GLU A 1 98 ? 62.103 -20.670 7.501 1.00 75.38 98 GLU A O 1
ATOM 735 N N . THR A 1 99 ? 62.291 -19.835 5.429 1.00 65.62 99 THR A N 1
ATOM 736 C CA . THR A 1 99 ? 61.343 -20.801 4.828 1.00 65.62 99 THR A CA 1
ATOM 737 C C . THR A 1 99 ? 61.976 -21.953 4.048 1.00 65.62 99 THR A C 1
ATOM 739 O O . THR A 1 99 ? 61.273 -22.918 3.746 1.00 65.62 99 THR A O 1
ATOM 742 N N . VAL A 1 100 ? 63.269 -21.869 3.718 1.00 73.12 100 VAL A N 1
ATOM 743 C CA . VAL A 1 100 ? 64.030 -22.906 2.988 1.00 73.12 100 VAL A CA 1
ATOM 744 C C . VAL A 1 100 ? 65.385 -23.208 3.662 1.00 73.12 100 VAL A C 1
ATOM 746 O O . VAL A 1 100 ? 66.049 -24.169 3.291 1.00 73.12 100 VAL A O 1
ATOM 749 N N . GLY A 1 101 ? 65.804 -22.431 4.670 1.00 76.75 101 GLY A N 1
ATOM 750 C CA . GLY A 1 101 ? 67.071 -22.633 5.388 1.00 76.75 101 GLY A CA 1
ATOM 751 C C . GLY A 1 101 ? 68.323 -22.173 4.630 1.00 76.75 101 GLY A C 1
ATOM 752 O O . GLY A 1 101 ? 69.435 -22.439 5.076 1.00 76.75 101 GLY A O 1
ATOM 753 N N . LEU A 1 102 ? 68.162 -21.488 3.492 1.00 76.75 102 LEU A N 1
ATOM 754 C CA . LEU A 1 102 ? 69.243 -21.146 2.562 1.00 76.75 102 LEU A CA 1
ATOM 755 C C . LEU A 1 102 ? 69.252 -19.651 2.230 1.00 76.75 102 LEU A C 1
ATOM 757 O O . LEU A 1 102 ? 68.200 -19.022 2.136 1.00 76.75 102 LEU A O 1
ATOM 761 N N . SER A 1 103 ? 70.442 -19.091 2.018 1.00 81.69 103 SER A N 1
ATOM 762 C CA . SER A 1 103 ? 70.622 -17.749 1.454 1.00 81.69 103 SER A CA 1
ATOM 763 C C . SER A 1 103 ? 70.564 -17.772 -0.074 1.00 81.69 103 SER A C 1
ATOM 765 O O . SER A 1 103 ? 70.993 -18.741 -0.698 1.00 81.69 103 SER A O 1
ATOM 767 N N . ILE A 1 104 ? 70.084 -16.680 -0.668 1.00 86.62 104 ILE A N 1
ATOM 768 C CA . ILE A 1 104 ? 70.086 -16.479 -2.126 1.00 86.62 104 ILE A CA 1
ATOM 769 C C . ILE A 1 104 ? 71.513 -16.322 -2.682 1.00 86.62 104 ILE A C 1
ATOM 771 O O . ILE A 1 104 ? 72.431 -15.941 -1.954 1.00 86.62 104 ILE A O 1
ATOM 775 N N . LEU A 1 105 ? 71.694 -16.601 -3.980 1.00 85.31 105 LEU A N 1
ATOM 776 C CA . LEU A 1 105 ? 72.972 -16.398 -4.678 1.00 85.31 105 LEU A CA 1
ATOM 777 C C . LEU A 1 105 ? 73.407 -14.917 -4.630 1.00 85.31 105 LEU A C 1
ATOM 779 O O . LEU A 1 105 ? 72.534 -14.042 -4.673 1.00 85.31 105 LEU A O 1
ATOM 783 N N . PRO A 1 106 ? 74.717 -14.603 -4.579 1.00 83.69 106 PRO A N 1
ATOM 784 C CA . PRO A 1 106 ? 75.179 -13.218 -4.525 1.00 83.69 106 PRO A CA 1
ATOM 785 C C . PRO A 1 106 ? 74.831 -12.432 -5.802 1.00 83.69 106 PRO A C 1
ATOM 787 O O . PRO A 1 106 ? 74.587 -12.997 -6.868 1.00 83.69 106 PRO A O 1
ATOM 790 N N . PHE A 1 107 ? 74.762 -11.104 -5.681 1.00 85.06 107 PHE A N 1
ATOM 791 C CA . PHE A 1 107 ? 74.281 -10.220 -6.753 1.00 85.06 107 PHE A CA 1
ATOM 792 C C . PHE A 1 107 ? 75.288 -10.033 -7.906 1.00 85.06 107 PHE A C 1
ATOM 794 O O . PHE A 1 107 ? 74.910 -9.602 -8.992 1.00 85.06 107 PHE A O 1
ATOM 801 N N . ASP A 1 108 ? 76.555 -10.396 -7.705 1.00 83.06 108 ASP A N 1
ATOM 802 C CA . ASP A 1 108 ? 77.623 -10.361 -8.717 1.00 83.06 108 ASP A CA 1
ATOM 803 C C . ASP A 1 108 ? 77.396 -11.319 -9.902 1.00 83.06 108 ASP A C 1
ATOM 805 O O . ASP A 1 108 ? 78.010 -11.158 -10.953 1.00 83.06 108 ASP A O 1
ATOM 809 N N . ILE A 1 109 ? 76.449 -12.254 -9.792 1.00 84.69 109 ILE A N 1
ATOM 810 C CA . ILE A 1 109 ? 76.054 -13.184 -10.858 1.00 84.69 109 ILE A CA 1
ATOM 811 C C . ILE A 1 109 ? 75.606 -12.499 -12.168 1.00 84.69 109 ILE A C 1
ATOM 813 O O . ILE A 1 109 ? 75.598 -13.146 -13.218 1.00 84.69 109 ILE A O 1
ATOM 817 N N . ILE A 1 110 ? 75.262 -11.203 -12.126 1.00 86.12 110 ILE A N 1
ATOM 818 C CA . ILE A 1 110 ? 74.930 -10.391 -13.310 1.00 86.12 110 ILE A CA 1
ATOM 819 C C . ILE A 1 110 ? 76.097 -9.531 -13.837 1.00 86.12 110 ILE A C 1
ATOM 821 O O . ILE A 1 110 ? 75.926 -8.846 -14.840 1.00 86.12 110 ILE A O 1
ATOM 825 N N . ALA A 1 111 ? 77.278 -9.551 -13.207 1.00 81.88 111 ALA A N 1
ATOM 826 C CA . ALA A 1 111 ? 78.374 -8.615 -13.503 1.00 81.88 111 ALA A CA 1
ATOM 827 C C . ALA A 1 111 ? 78.975 -8.744 -14.918 1.00 81.88 111 ALA A C 1
ATOM 829 O O . ALA A 1 111 ? 79.561 -7.788 -15.417 1.00 81.88 111 ALA A O 1
ATOM 830 N N . ASN A 1 112 ? 78.803 -9.897 -15.575 1.00 82.12 112 ASN A N 1
ATOM 831 C CA . ASN A 1 112 ? 79.318 -10.156 -16.926 1.00 82.12 112 ASN A CA 1
ATOM 832 C C . ASN A 1 112 ? 78.315 -9.829 -18.056 1.00 82.12 112 ASN A C 1
ATOM 834 O O . ASN A 1 112 ? 78.598 -10.152 -19.206 1.00 82.12 112 ASN A O 1
ATOM 838 N N . TYR A 1 113 ? 77.151 -9.235 -17.760 1.00 84.38 113 TYR A N 1
ATOM 839 C CA . TYR A 1 113 ? 76.151 -8.865 -18.774 1.00 84.38 113 TYR A CA 1
ATOM 840 C C . TYR A 1 113 ? 76.275 -7.387 -19.153 1.00 84.38 113 TYR A C 1
ATOM 842 O O . TYR A 1 113 ? 76.172 -6.511 -18.295 1.00 84.38 113 TYR A O 1
ATOM 850 N N . THR A 1 114 ? 76.441 -7.099 -20.443 1.00 84.25 114 THR A N 1
ATOM 851 C CA . THR A 1 114 ? 76.427 -5.731 -20.978 1.00 84.25 114 THR A CA 1
ATOM 852 C C . THR A 1 114 ? 75.002 -5.269 -21.301 1.00 84.25 114 THR A C 1
ATOM 854 O O . THR A 1 114 ? 74.073 -6.071 -21.426 1.00 84.25 114 THR A O 1
ATOM 857 N N . GLU A 1 115 ? 74.811 -3.964 -21.511 1.00 78.44 115 GLU A N 1
ATOM 858 C CA . GLU A 1 115 ? 73.525 -3.419 -21.974 1.00 78.44 115 GLU A CA 1
ATOM 859 C C . GLU A 1 115 ? 73.082 -4.020 -23.323 1.00 78.44 115 GLU A C 1
ATOM 861 O O . GLU A 1 115 ? 71.886 -4.221 -23.544 1.00 78.44 115 GLU A O 1
ATOM 866 N N . GLY A 1 116 ? 74.035 -4.378 -24.194 1.00 76.62 116 GLY A N 1
ATOM 867 C CA . GLY A 1 116 ? 73.770 -5.040 -25.475 1.00 76.62 116 GLY A CA 1
ATOM 868 C C . GLY A 1 116 ? 73.227 -6.464 -25.322 1.00 76.62 116 GLY A C 1
ATOM 869 O O . GLY A 1 116 ? 72.365 -6.875 -26.102 1.00 76.62 116 GLY A O 1
ATOM 870 N N . ASP A 1 117 ? 73.663 -7.189 -24.290 1.00 81.50 117 ASP A N 1
ATOM 871 C CA . ASP A 1 117 ? 73.131 -8.513 -23.949 1.00 81.50 117 ASP A CA 1
ATOM 872 C C . ASP A 1 117 ? 71.722 -8.379 -23.352 1.00 81.50 117 ASP A C 1
ATOM 874 O O . ASP A 1 117 ? 70.784 -9.062 -23.766 1.00 81.50 117 ASP A O 1
ATOM 878 N N . ILE A 1 118 ? 71.536 -7.423 -22.433 1.00 83.69 118 ILE A N 1
ATOM 879 C CA . ILE A 1 118 ? 70.253 -7.131 -21.768 1.00 83.69 118 ILE A CA 1
ATOM 880 C C . ILE A 1 118 ? 69.184 -6.642 -22.767 1.00 83.69 118 ILE A C 1
ATOM 882 O O . ILE A 1 118 ? 67.984 -6.882 -22.573 1.00 83.69 118 ILE A O 1
ATOM 886 N N . ALA A 1 119 ? 69.589 -5.993 -23.860 1.00 79.56 119 ALA A N 1
ATOM 887 C CA . ALA A 1 119 ? 68.703 -5.629 -24.964 1.00 79.56 119 ALA A CA 1
ATOM 888 C C . ALA A 1 119 ? 68.176 -6.854 -25.740 1.00 79.56 119 ALA A C 1
ATOM 890 O O . ALA A 1 119 ? 67.031 -6.832 -26.191 1.00 79.56 119 ALA A O 1
ATOM 891 N N . GLN A 1 120 ? 68.971 -7.924 -25.853 1.00 82.19 120 GLN A N 1
ATOM 892 C CA . GLN A 1 120 ? 68.618 -9.152 -26.582 1.00 82.19 120 GLN A CA 1
ATOM 893 C C . GLN A 1 120 ? 67.806 -10.159 -25.745 1.00 82.19 120 GLN A C 1
ATOM 895 O O . GLN A 1 120 ? 67.178 -11.056 -26.307 1.00 82.19 120 GLN A O 1
ATOM 900 N N . LEU A 1 121 ? 67.765 -10.008 -24.414 1.00 86.06 121 LEU A N 1
ATOM 901 C CA . LEU A 1 121 ? 67.006 -10.894 -23.522 1.00 86.06 121 LEU A CA 1
ATOM 902 C C . LEU A 1 121 ? 65.499 -10.911 -23.816 1.00 86.06 121 LEU A C 1
ATOM 904 O O . LEU A 1 121 ? 64.863 -9.875 -24.036 1.00 86.06 121 LEU A O 1
ATOM 908 N N . ARG A 1 122 ? 64.902 -12.107 -23.711 1.00 86.81 122 ARG A N 1
ATOM 909 C CA . ARG A 1 122 ? 63.483 -12.352 -23.991 1.00 86.81 122 ARG A CA 1
ATOM 910 C C . ARG A 1 122 ? 62.578 -11.479 -23.119 1.00 86.81 122 ARG A C 1
ATOM 912 O O . ARG A 1 122 ? 62.555 -11.599 -21.893 1.00 86.81 122 ARG A O 1
ATOM 919 N N . ARG A 1 123 ? 61.782 -10.624 -23.770 1.00 89.00 123 ARG A N 1
ATOM 920 C CA . ARG A 1 123 ? 60.856 -9.699 -23.105 1.00 89.00 123 ARG A CA 1
ATOM 921 C C . ARG A 1 123 ? 59.488 -10.330 -22.868 1.00 89.00 123 ARG A C 1
ATOM 923 O O . ARG A 1 123 ? 58.777 -10.677 -23.807 1.00 89.00 123 ARG A O 1
ATOM 930 N N . LEU A 1 124 ? 59.106 -10.448 -21.599 1.00 84.06 124 LEU A N 1
ATOM 931 C CA . LEU A 1 124 ? 57.800 -10.963 -21.191 1.00 84.06 124 LEU A CA 1
ATOM 932 C C . LEU A 1 124 ? 56.717 -9.892 -21.359 1.00 84.06 124 LEU A C 1
ATOM 934 O O . LEU A 1 124 ? 56.885 -8.737 -20.953 1.00 84.06 124 LEU A O 1
ATOM 938 N N . SER A 1 125 ? 55.590 -10.293 -21.940 1.00 80.44 125 SER A N 1
ATOM 939 C CA . SER A 1 125 ? 54.391 -9.473 -22.113 1.00 80.44 125 SER A CA 1
ATOM 940 C C . SER A 1 125 ? 53.252 -9.940 -21.199 1.00 80.44 125 SER A C 1
ATOM 942 O O . SER A 1 125 ? 53.318 -10.996 -20.567 1.00 80.44 125 SER A O 1
ATOM 944 N N . ARG A 1 126 ? 52.156 -9.176 -21.173 1.00 68.69 126 ARG A N 1
ATOM 945 C CA . ARG A 1 126 ? 50.944 -9.510 -20.412 1.00 68.69 126 ARG A CA 1
ATOM 946 C C . ARG A 1 126 ? 50.346 -10.868 -20.778 1.00 68.69 126 ARG A C 1
ATOM 948 O O . ARG A 1 126 ? 49.871 -11.574 -19.890 1.00 68.69 126 ARG A O 1
ATOM 955 N N . ASP A 1 127 ? 50.376 -11.237 -22.052 1.00 66.62 127 ASP A N 1
ATOM 956 C CA . ASP A 1 127 ? 49.741 -12.468 -22.528 1.00 66.62 127 ASP A CA 1
ATOM 957 C C . ASP A 1 127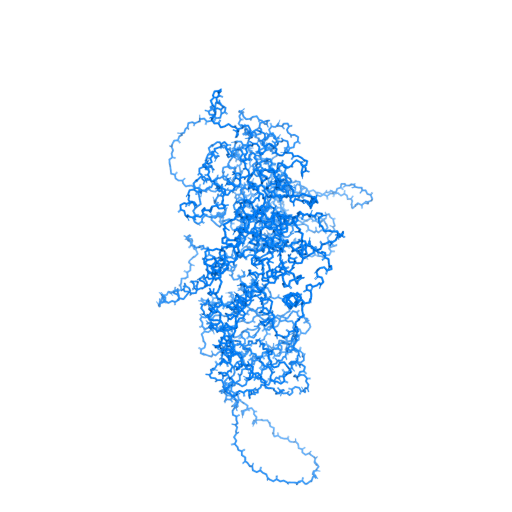 ? 50.542 -13.711 -22.101 1.00 66.62 127 ASP A C 1
ATOM 959 O O . ASP A 1 127 ? 49.970 -14.772 -21.856 1.00 66.62 127 ASP A O 1
ATOM 963 N N . ASN A 1 128 ? 51.846 -13.543 -21.841 1.00 62.75 128 ASN A N 1
ATOM 964 C CA . ASN A 1 128 ? 52.708 -14.565 -21.240 1.00 62.75 128 ASN A CA 1
ATOM 965 C C . ASN A 1 128 ? 52.392 -14.856 -19.756 1.00 62.75 128 ASN A C 1
ATOM 967 O O . ASN A 1 128 ? 52.979 -15.770 -19.186 1.00 62.75 128 ASN A O 1
ATOM 971 N N . TYR A 1 129 ? 51.493 -14.096 -19.119 1.00 63.53 129 TYR A N 1
ATOM 972 C CA . TYR A 1 129 ? 51.127 -14.256 -17.704 1.00 63.53 129 TYR A CA 1
ATOM 973 C C . TYR A 1 129 ? 49.846 -15.078 -17.478 1.00 63.53 129 TYR A C 1
ATOM 975 O O . TYR A 1 129 ? 49.511 -15.413 -16.340 1.00 63.53 129 TYR A O 1
ATOM 983 N N . VAL A 1 130 ? 49.086 -15.359 -18.544 1.00 57.44 130 VAL A N 1
ATOM 984 C CA . VAL A 1 130 ? 47.747 -15.973 -18.454 1.00 57.44 130 VAL A CA 1
ATOM 985 C C . VAL A 1 130 ? 47.820 -17.491 -18.242 1.00 57.44 130 VAL A C 1
ATOM 987 O O . VAL A 1 130 ? 46.946 -18.062 -17.588 1.00 57.44 130 VAL A O 1
ATOM 990 N N . ALA A 1 131 ? 48.887 -18.129 -18.726 1.00 59.00 131 ALA A N 1
ATOM 991 C CA . ALA A 1 131 ? 49.238 -19.522 -18.466 1.00 59.00 131 ALA A CA 1
ATOM 992 C C . ALA A 1 131 ? 50.680 -19.602 -17.921 1.00 59.00 131 ALA A C 1
ATOM 994 O O . ALA A 1 131 ? 51.480 -18.719 -18.233 1.00 59.00 131 ALA A O 1
ATOM 995 N N . PRO A 1 132 ? 51.043 -20.625 -17.122 1.00 64.06 132 PRO A N 1
ATOM 996 C CA . PRO A 1 132 ? 52.439 -20.868 -16.767 1.00 64.06 132 PRO A CA 1
ATOM 997 C C . PRO A 1 132 ? 53.256 -21.187 -18.024 1.00 64.06 132 PRO A C 1
ATOM 999 O O . PRO A 1 132 ? 52.809 -21.978 -18.853 1.00 64.06 132 PRO A O 1
ATOM 1002 N N . ILE A 1 133 ? 54.447 -20.601 -18.146 1.00 73.12 133 ILE A N 1
ATOM 1003 C CA . ILE A 1 133 ? 55.382 -20.872 -19.248 1.00 73.12 133 ILE A CA 1
ATOM 1004 C C . ILE A 1 133 ? 56.660 -21.467 -18.667 1.00 73.12 133 ILE A C 1
ATOM 1006 O O . ILE A 1 133 ? 57.197 -20.943 -17.690 1.00 73.12 133 ILE A O 1
ATOM 1010 N N . GLU A 1 134 ? 57.135 -22.545 -19.280 1.00 79.69 134 GLU A N 1
ATOM 1011 C CA . GLU A 1 134 ? 58.421 -23.171 -18.976 1.00 79.69 134 GLU A CA 1
ATOM 1012 C C . GLU A 1 134 ? 59.497 -22.621 -19.922 1.00 79.69 134 GLU A C 1
ATOM 1014 O O . GLU A 1 134 ? 59.291 -22.576 -21.135 1.00 79.69 134 GLU A O 1
ATOM 1019 N N . LEU A 1 135 ? 60.607 -22.131 -19.357 1.00 80.94 135 LEU A N 1
ATOM 1020 C CA . LEU A 1 135 ? 61.715 -21.494 -20.078 1.00 80.94 135 LEU A CA 1
ATOM 1021 C C . LEU A 1 135 ? 63.063 -22.080 -19.637 1.00 80.94 135 LEU A C 1
ATOM 1023 O O . LEU A 1 135 ? 63.353 -22.164 -18.444 1.00 80.94 135 LEU A O 1
ATOM 1027 N N . ALA A 1 136 ? 63.908 -22.404 -20.616 1.00 82.38 136 ALA A N 1
ATOM 1028 C CA . ALA A 1 136 ? 65.306 -22.805 -20.421 1.00 82.38 136 ALA A CA 1
ATOM 1029 C C . ALA A 1 136 ? 66.295 -21.627 -20.581 1.00 82.38 136 ALA A C 1
ATOM 1031 O O . ALA A 1 136 ? 67.504 -21.823 -20.655 1.00 82.38 136 ALA A O 1
ATOM 1032 N N . GLU A 1 137 ? 65.779 -20.399 -20.665 1.00 84.56 137 GLU A N 1
ATOM 1033 C CA . GLU A 1 137 ? 66.513 -19.174 -20.993 1.00 84.56 137 GLU A CA 1
ATOM 1034 C C . GLU A 1 137 ? 66.163 -18.039 -20.017 1.00 84.56 137 GLU A C 1
ATOM 1036 O O . GLU A 1 137 ? 65.137 -18.083 -19.333 1.00 84.56 137 GLU A O 1
ATOM 1041 N N . LEU A 1 138 ? 67.005 -17.004 -19.963 1.00 88.62 138 LEU A N 1
ATOM 1042 C CA . LEU A 1 138 ? 66.751 -15.804 -19.161 1.00 88.62 138 LEU A CA 1
ATOM 1043 C C . LEU A 1 138 ? 65.663 -14.932 -19.800 1.00 88.62 138 LEU A C 1
ATOM 1045 O O . LEU A 1 138 ? 65.664 -14.695 -21.009 1.00 88.62 138 LEU A O 1
ATOM 1049 N N . ALA A 1 139 ? 64.761 -14.402 -18.974 1.00 87.81 139 ALA A N 1
ATOM 1050 C CA . ALA A 1 139 ? 63.670 -13.550 -19.434 1.00 87.81 139 ALA A CA 1
ATOM 1051 C C . ALA A 1 139 ? 63.349 -12.453 -18.415 1.00 87.81 139 ALA A C 1
ATOM 1053 O O . ALA A 1 139 ? 63.285 -12.701 -17.214 1.00 87.81 139 ALA A O 1
ATOM 1054 N N . ILE A 1 140 ? 63.097 -11.240 -18.903 1.00 90.69 140 ILE A N 1
ATOM 1055 C CA . ILE A 1 140 ? 62.777 -10.057 -18.089 1.00 90.69 140 ILE A CA 1
ATOM 1056 C C . ILE A 1 140 ? 61.502 -9.392 -18.618 1.00 90.69 140 ILE A C 1
ATOM 1058 O O . ILE A 1 140 ? 61.159 -9.573 -19.790 1.00 90.69 140 ILE A O 1
ATOM 1062 N N . PRO A 1 141 ? 60.735 -8.649 -17.801 1.00 89.38 141 PRO A N 1
ATOM 1063 C CA . PRO A 1 141 ? 59.548 -7.969 -18.301 1.00 89.38 141 PRO A CA 1
ATOM 1064 C C . PRO A 1 141 ? 59.882 -6.952 -19.403 1.00 89.38 141 PRO A C 1
ATOM 1066 O O . PRO A 1 141 ? 60.969 -6.372 -19.472 1.00 89.38 141 PRO A O 1
ATOM 1069 N N . SER A 1 142 ? 58.908 -6.739 -20.283 1.00 88.38 142 SER A N 1
ATOM 1070 C CA . SER A 1 142 ? 58.814 -5.503 -21.058 1.00 88.38 142 SER A CA 1
ATOM 1071 C C . SER A 1 142 ? 58.407 -4.343 -20.142 1.00 88.38 142 SER A C 1
ATOM 1073 O O . SER A 1 142 ? 57.660 -4.544 -19.187 1.00 88.38 142 SER A O 1
ATOM 1075 N N . GLU A 1 143 ? 58.858 -3.128 -20.454 1.00 85.56 143 GLU A N 1
ATOM 1076 C CA . GLU A 1 143 ? 58.575 -1.885 -19.712 1.00 85.56 143 GLU A CA 1
ATOM 1077 C C . GLU A 1 143 ? 57.080 -1.746 -19.363 1.00 85.56 143 GLU A C 1
ATOM 1079 O O . GLU A 1 143 ? 56.700 -1.847 -18.203 1.00 85.56 143 GLU A O 1
ATOM 1084 N N . LYS A 1 144 ? 56.205 -1.750 -20.378 1.00 81.50 144 LYS A N 1
ATOM 1085 C CA . LYS A 1 144 ? 54.735 -1.692 -20.225 1.00 81.50 144 LYS A CA 1
ATOM 1086 C C . LYS A 1 144 ? 54.126 -2.812 -19.366 1.00 81.50 144 LYS A C 1
ATOM 1088 O O . LYS A 1 144 ? 52.981 -2.698 -18.925 1.00 81.50 144 LYS A O 1
ATOM 1093 N N . PHE A 1 145 ? 54.834 -3.928 -19.187 1.00 83.06 145 PHE A N 1
ATOM 1094 C CA . PHE A 1 145 ? 54.414 -5.043 -18.339 1.00 83.06 145 PHE A CA 1
ATOM 1095 C C . PHE A 1 145 ? 54.930 -4.895 -16.900 1.00 83.06 145 PHE A C 1
ATOM 1097 O O . PHE A 1 145 ? 54.210 -5.238 -15.959 1.00 83.06 145 PHE A O 1
ATOM 1104 N N . PHE A 1 146 ? 56.122 -4.320 -16.727 1.00 85.69 146 PHE A N 1
ATOM 1105 C CA . PHE A 1 146 ? 56.637 -3.867 -15.440 1.00 85.69 146 PHE A CA 1
ATOM 1106 C C . PHE A 1 146 ? 55.793 -2.710 -14.872 1.00 85.69 146 PHE A C 1
ATOM 1108 O O . PHE A 1 146 ? 55.335 -2.811 -13.736 1.00 85.69 146 PHE A O 1
ATOM 1115 N N . ASP A 1 147 ? 55.477 -1.681 -15.665 1.00 80.38 147 ASP A N 1
ATOM 1116 C CA . ASP A 1 147 ? 54.662 -0.529 -15.242 1.00 80.38 147 ASP A CA 1
ATOM 1117 C C . ASP A 1 147 ? 53.299 -0.976 -14.700 1.00 80.38 147 ASP A C 1
ATOM 1119 O O . ASP A 1 147 ? 52.880 -0.592 -13.609 1.00 80.38 147 ASP A O 1
ATOM 1123 N N . LEU A 1 148 ? 52.628 -1.876 -15.431 1.00 74.25 148 LEU A N 1
ATOM 1124 C CA . LEU A 1 148 ? 51.350 -2.467 -15.031 1.00 74.25 148 LEU A CA 1
ATOM 1125 C C . LEU A 1 148 ? 51.454 -3.229 -13.697 1.00 74.25 148 LEU A C 1
ATOM 1127 O O . LEU A 1 148 ? 50.489 -3.264 -12.927 1.00 74.25 148 LEU A O 1
ATOM 1131 N N . ALA A 1 149 ? 52.606 -3.840 -13.414 1.00 74.44 149 ALA A N 1
ATOM 1132 C CA . ALA A 1 149 ? 52.878 -4.525 -12.157 1.00 74.44 149 ALA A CA 1
ATOM 1133 C C . ALA A 1 149 ? 53.135 -3.547 -11.010 1.00 74.44 149 ALA A C 1
ATOM 1135 O O . ALA A 1 149 ? 52.550 -3.708 -9.935 1.00 74.44 149 ALA A O 1
ATOM 1136 N N . HIS A 1 150 ? 53.948 -2.524 -11.266 1.00 79.50 150 HIS A N 1
ATOM 1137 C CA . HIS A 1 150 ? 54.262 -1.463 -10.325 1.00 79.50 150 HIS A CA 1
ATOM 1138 C C . HIS A 1 150 ? 53.000 -0.686 -9.927 1.00 79.50 150 HIS A C 1
ATOM 1140 O O . HIS A 1 150 ? 52.663 -0.662 -8.747 1.00 79.50 150 HIS A O 1
ATOM 1146 N N . ASP A 1 151 ? 52.207 -0.192 -10.883 1.00 68.19 151 ASP A N 1
ATOM 1147 C CA . ASP A 1 151 ? 50.920 0.478 -10.631 1.00 68.19 151 ASP A CA 1
ATOM 1148 C C . ASP A 1 151 ? 49.945 -0.400 -9.829 1.00 68.19 151 ASP A C 1
ATOM 1150 O O . ASP A 1 151 ? 49.249 0.075 -8.926 1.00 68.19 151 ASP A O 1
ATOM 1154 N N . THR A 1 152 ? 49.900 -1.704 -10.125 1.00 63.91 152 THR A N 1
ATOM 1155 C CA . THR A 1 152 ? 49.049 -2.660 -9.398 1.00 63.91 152 THR A CA 1
ATOM 1156 C C . THR A 1 152 ? 49.503 -2.825 -7.944 1.00 63.91 152 THR A C 1
ATOM 1158 O O . THR A 1 152 ? 48.661 -2.938 -7.047 1.00 63.91 152 THR A O 1
ATOM 1161 N N . LEU A 1 153 ? 50.814 -2.814 -7.680 1.00 66.50 153 LEU A N 1
ATOM 1162 C CA . LEU A 1 153 ? 51.369 -2.896 -6.328 1.00 66.50 153 LEU A CA 1
ATOM 1163 C C . LEU A 1 153 ? 51.276 -1.575 -5.577 1.00 66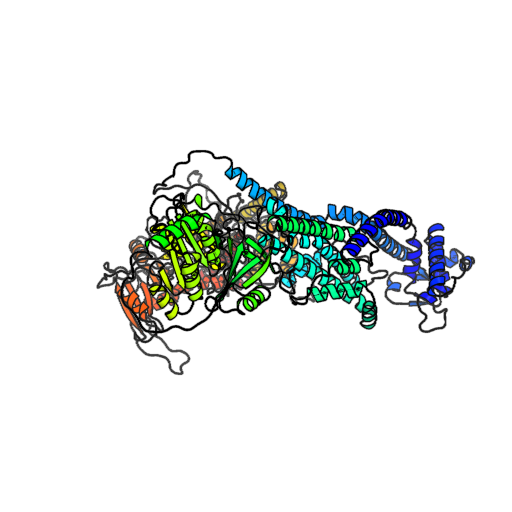.50 153 LEU A C 1
ATOM 1165 O O . LEU A 1 153 ? 50.809 -1.587 -4.444 1.00 66.50 153 LEU A O 1
ATOM 1169 N N . VAL A 1 154 ? 51.588 -0.440 -6.199 1.00 62.59 154 VAL A N 1
ATOM 1170 C CA . VAL A 1 154 ? 51.375 0.892 -5.619 1.00 62.59 154 VAL A CA 1
ATOM 1171 C C . VAL A 1 154 ? 49.899 1.073 -5.259 1.00 62.59 154 VAL A C 1
ATOM 1173 O O . VAL A 1 154 ? 49.593 1.431 -4.122 1.00 62.59 154 VAL A O 1
ATOM 1176 N N . SER A 1 155 ? 48.959 0.720 -6.143 1.00 54.81 155 SER A N 1
ATOM 1177 C CA . SER A 1 155 ? 47.516 0.765 -5.848 1.00 54.81 155 SER A CA 1
ATOM 1178 C C . SER A 1 155 ? 47.061 -0.233 -4.769 1.00 54.81 155 SER A C 1
ATOM 1180 O O . SER A 1 155 ? 45.986 -0.042 -4.197 1.00 54.81 155 SER A O 1
ATOM 1182 N N . ARG A 1 156 ? 47.826 -1.296 -4.487 1.00 53.41 156 ARG A N 1
ATOM 1183 C CA . ARG A 1 156 ? 47.554 -2.273 -3.414 1.00 53.41 156 ARG A CA 1
ATOM 1184 C C . ARG A 1 156 ? 48.153 -1.825 -2.080 1.00 53.41 156 ARG A C 1
ATOM 1186 O O . ARG A 1 156 ? 47.481 -1.917 -1.058 1.00 53.41 156 ARG A O 1
ATOM 1193 N N . ILE A 1 157 ? 49.397 -1.356 -2.096 1.00 51.19 157 ILE A N 1
ATOM 1194 C CA . ILE A 1 157 ? 50.177 -0.953 -0.924 1.00 51.19 157 ILE A CA 1
ATOM 1195 C C . ILE A 1 157 ? 49.641 0.369 -0.383 1.00 51.19 157 ILE A C 1
ATOM 1197 O O . ILE A 1 157 ? 49.332 0.439 0.801 1.00 51.19 157 ILE A O 1
ATOM 1201 N N . THR A 1 158 ? 49.403 1.380 -1.228 1.00 44.53 158 THR A N 1
ATOM 1202 C CA . THR A 1 158 ? 48.802 2.652 -0.777 1.00 44.53 158 THR A CA 1
ATOM 1203 C C . THR A 1 158 ? 47.429 2.455 -0.132 1.00 44.53 158 THR A C 1
ATOM 1205 O O . THR A 1 158 ? 47.134 3.125 0.854 1.00 44.53 158 THR A O 1
ATOM 1208 N N . ALA A 1 159 ? 46.632 1.493 -0.613 1.00 42.53 159 ALA A N 1
ATOM 1209 C CA . ALA A 1 159 ? 45.264 1.234 -0.162 1.00 42.53 159 ALA A CA 1
ATOM 1210 C C . ALA A 1 159 ? 45.124 0.549 1.219 1.00 42.53 159 ALA A C 1
ATOM 1212 O O . ALA A 1 159 ? 44.001 0.409 1.705 1.00 42.53 159 ALA A O 1
ATOM 1213 N N . VAL A 1 160 ? 46.211 0.088 1.859 1.00 40.66 160 VAL A N 1
ATOM 1214 C CA . VAL A 1 160 ? 46.150 -0.710 3.109 1.00 40.66 160 VAL A CA 1
ATOM 1215 C C . VAL A 1 160 ? 46.474 0.095 4.386 1.00 40.66 160 VAL A C 1
ATOM 1217 O O . VAL A 1 160 ? 45.706 -0.008 5.355 1.00 40.66 160 VAL A O 1
ATOM 1220 N N . PRO A 1 161 ? 47.526 0.940 4.435 1.00 37.25 161 PRO A N 1
ATOM 1221 C CA . PRO A 1 161 ? 47.711 1.928 5.498 1.00 37.25 161 PRO A CA 1
ATOM 1222 C C . PRO A 1 161 ? 46.640 3.018 5.422 1.00 37.25 161 PRO A C 1
ATOM 1224 O O . PRO A 1 161 ? 46.077 3.411 6.448 1.00 37.25 161 PRO A O 1
ATOM 1227 N N . SER A 1 162 ? 46.277 3.444 4.202 1.00 36.19 162 SER A N 1
ATOM 1228 C CA . SER A 1 162 ? 45.217 4.430 3.996 1.00 36.19 162 SER A CA 1
ATOM 1229 C C . SER A 1 162 ? 43.900 3.973 4.616 1.00 36.19 162 SER A C 1
ATOM 1231 O O . SER A 1 162 ? 43.234 4.794 5.224 1.00 36.19 162 SER A O 1
ATOM 1233 N N . MET A 1 163 ? 43.576 2.674 4.603 1.00 37.94 163 MET A N 1
ATOM 1234 C CA . MET A 1 163 ? 42.350 2.095 5.175 1.00 37.94 163 MET A CA 1
ATOM 1235 C C . MET A 1 163 ? 42.153 2.353 6.689 1.00 37.94 163 MET A C 1
ATOM 1237 O O . MET A 1 163 ? 41.096 2.035 7.218 1.00 37.94 163 MET A O 1
ATOM 1241 N N . LEU A 1 164 ? 43.134 2.906 7.423 1.00 37.53 164 LEU A N 1
ATOM 1242 C CA . LEU A 1 164 ? 42.954 3.376 8.812 1.00 37.53 164 LEU A CA 1
ATOM 1243 C C . LEU A 1 164 ? 42.633 4.879 8.868 1.00 37.53 164 LEU A C 1
ATOM 1245 O O . LEU A 1 164 ? 41.656 5.284 9.493 1.00 37.53 164 LEU A O 1
ATOM 1249 N N . VAL A 1 165 ? 43.387 5.702 8.133 1.00 37.72 165 VAL A N 1
ATOM 1250 C CA . VAL A 1 165 ? 43.125 7.149 8.010 1.00 37.72 165 VAL A CA 1
ATOM 1251 C C . VAL A 1 165 ? 41.808 7.402 7.264 1.00 37.72 165 VAL A C 1
ATOM 1253 O O . VAL A 1 165 ? 41.006 8.221 7.696 1.00 37.72 165 VAL A O 1
ATOM 1256 N N . GLN A 1 166 ? 41.519 6.634 6.212 1.00 37.53 166 GLN A N 1
ATOM 1257 C CA . GLN A 1 166 ? 40.220 6.541 5.541 1.00 37.53 166 GLN A CA 1
ATOM 1258 C C . GLN A 1 166 ? 39.135 5.949 6.439 1.00 37.53 166 GLN A C 1
ATOM 1260 O O . GLN A 1 166 ? 37.981 6.298 6.236 1.00 37.53 166 GLN A O 1
ATOM 1265 N N . PHE A 1 167 ? 39.432 5.137 7.461 1.00 39.69 167 PHE A N 1
ATOM 1266 C CA . PHE A 1 167 ? 38.374 4.773 8.410 1.00 39.69 167 PHE A CA 1
ATOM 1267 C C . PHE A 1 167 ? 37.883 6.018 9.160 1.00 39.69 167 PHE A C 1
ATOM 1269 O O . PHE A 1 167 ? 36.681 6.230 9.255 1.00 39.69 167 PHE A O 1
ATOM 1276 N N . ALA A 1 168 ? 38.779 6.919 9.576 1.00 38.25 168 ALA A N 1
ATOM 1277 C CA . ALA A 1 168 ? 38.386 8.215 10.135 1.00 38.25 168 ALA A CA 1
ATOM 1278 C C . ALA A 1 168 ? 37.799 9.184 9.077 1.00 38.25 168 ALA A C 1
ATOM 1280 O O . ALA A 1 168 ? 36.773 9.820 9.314 1.00 38.25 168 ALA A O 1
ATOM 1281 N N . HIS A 1 169 ? 38.413 9.293 7.893 1.00 36.91 169 HIS A N 1
ATOM 1282 C CA . HIS A 1 169 ? 38.007 10.249 6.852 1.00 36.91 169 HIS A CA 1
ATOM 1283 C C . HIS A 1 169 ? 36.736 9.837 6.084 1.00 36.91 169 HIS A C 1
ATOM 1285 O O . HIS A 1 169 ? 35.874 10.678 5.846 1.00 36.91 169 HIS A O 1
ATOM 1291 N N . GLU A 1 170 ? 36.568 8.572 5.694 1.00 38.09 170 GLU A N 1
ATOM 1292 C CA . GLU A 1 170 ? 35.421 8.093 4.899 1.00 38.09 170 GLU A CA 1
ATOM 1293 C C . GLU A 1 170 ? 34.181 7.814 5.756 1.00 38.09 170 GLU A C 1
ATOM 1295 O O . GLU A 1 170 ? 33.063 8.071 5.299 1.00 38.09 170 GLU A O 1
ATOM 1300 N N . VAL A 1 171 ? 34.342 7.412 7.027 1.00 40.88 171 VAL A N 1
ATOM 1301 C CA . VAL A 1 171 ? 33.220 7.395 7.989 1.00 40.88 171 VAL A CA 1
ATOM 1302 C C . VAL A 1 171 ? 32.665 8.804 8.218 1.00 40.88 171 VAL A C 1
ATOM 1304 O O . VAL A 1 171 ? 31.478 8.927 8.510 1.00 40.88 171 VAL A O 1
ATOM 1307 N N . MET A 1 172 ? 33.454 9.862 7.991 1.00 39.03 172 MET A N 1
ATOM 1308 C CA . MET A 1 172 ? 32.946 11.237 7.929 1.00 39.03 172 MET A CA 1
ATOM 1309 C C . MET A 1 172 ? 32.478 11.676 6.531 1.00 39.03 172 MET A C 1
ATOM 1311 O O . MET A 1 172 ? 31.555 12.487 6.451 1.00 39.03 172 MET A O 1
ATOM 1315 N N . ARG A 1 173 ? 33.051 11.164 5.426 1.00 36.94 173 ARG A N 1
ATOM 1316 C CA . ARG A 1 173 ? 32.771 11.695 4.073 1.00 36.94 173 ARG A CA 1
ATOM 1317 C C . ARG A 1 173 ? 31.793 10.909 3.194 1.00 36.94 173 ARG A C 1
ATOM 1319 O O . ARG A 1 173 ? 31.043 11.595 2.520 1.00 36.94 173 ARG A O 1
ATOM 1326 N N . HIS A 1 174 ? 31.735 9.567 3.195 1.00 39.88 174 HIS A N 1
ATOM 1327 C CA . HIS A 1 174 ? 30.713 8.688 2.552 1.00 39.88 174 HIS A CA 1
ATOM 1328 C C . HIS A 1 174 ? 31.153 7.199 2.640 1.00 39.88 174 HIS A C 1
ATOM 1330 O O . HIS A 1 174 ? 32.346 6.941 2.558 1.00 39.88 174 HIS A O 1
ATOM 1336 N N . PRO A 1 175 ? 30.257 6.180 2.661 1.00 42.75 175 PRO A N 1
ATOM 1337 C CA . PRO A 1 175 ? 28.828 6.178 2.964 1.00 42.75 175 PRO A CA 1
ATOM 1338 C C . PRO A 1 175 ? 28.541 5.739 4.416 1.00 42.75 175 PRO A C 1
ATOM 1340 O O . PRO A 1 175 ? 27.375 5.571 4.763 1.00 42.75 175 PRO A O 1
ATOM 1343 N N . GLY A 1 176 ? 29.570 5.589 5.264 1.00 43.28 176 GLY A N 1
ATOM 1344 C CA . GLY A 1 176 ? 29.433 5.422 6.719 1.00 43.28 176 GLY A CA 1
ATOM 1345 C C . GLY A 1 176 ? 28.502 6.453 7.383 1.00 43.28 176 GLY A C 1
ATOM 1346 O O . GLY A 1 176 ? 27.635 6.038 8.161 1.00 43.28 176 GLY A O 1
ATOM 1347 N N . PRO A 1 177 ? 28.532 7.750 6.990 1.00 47.81 177 PRO A N 1
ATOM 1348 C CA . PRO A 1 177 ? 27.532 8.713 7.433 1.00 47.81 177 PRO A CA 1
ATOM 1349 C C . PRO A 1 177 ? 26.111 8.260 7.108 1.00 47.81 177 PRO A C 1
ATOM 1351 O O . PRO A 1 177 ? 25.217 8.469 7.905 1.00 47.81 177 PRO A O 1
ATOM 1354 N N . GLY A 1 178 ? 25.872 7.592 5.976 1.00 50.97 178 GLY A N 1
ATOM 1355 C CA . GLY A 1 178 ? 24.534 7.228 5.506 1.00 50.97 178 GLY A CA 1
ATOM 1356 C C . GLY A 1 178 ? 23.718 6.364 6.473 1.00 50.97 178 GLY A C 1
ATOM 1357 O O . GLY A 1 178 ? 22.493 6.457 6.447 1.00 50.97 178 GLY A O 1
ATOM 1358 N N . MET A 1 179 ? 24.363 5.574 7.341 1.00 55.94 179 MET A N 1
ATOM 1359 C CA . MET A 1 179 ? 23.682 4.825 8.405 1.00 55.94 179 MET A CA 1
ATOM 1360 C C . MET A 1 179 ? 23.431 5.712 9.634 1.00 55.94 179 MET A C 1
ATOM 1362 O O . MET A 1 179 ? 22.288 5.862 10.066 1.00 55.94 179 MET A O 1
ATOM 1366 N N . PHE A 1 180 ? 24.479 6.337 10.177 1.00 60.88 180 PHE A N 1
ATOM 1367 C CA . PHE A 1 180 ? 24.376 7.140 11.398 1.00 60.88 180 PHE A CA 1
ATOM 1368 C C . PHE A 1 180 ? 23.566 8.425 11.183 1.00 60.88 180 PHE A C 1
ATOM 1370 O O . PHE A 1 180 ? 22.657 8.692 11.955 1.00 60.88 180 PHE A O 1
ATOM 1377 N N . PHE A 1 181 ? 23.777 9.153 10.085 1.00 62.31 181 PHE A N 1
ATOM 1378 C CA . PHE A 1 181 ? 22.949 10.284 9.647 1.00 62.31 181 PHE A CA 1
ATOM 1379 C C . PHE A 1 181 ? 21.489 9.883 9.420 1.00 62.31 181 PHE A C 1
ATOM 1381 O O . PHE A 1 181 ? 20.603 10.643 9.791 1.00 62.31 181 PHE A O 1
ATOM 1388 N N . PHE A 1 182 ? 21.201 8.698 8.862 1.00 64.44 182 PHE A N 1
ATOM 1389 C CA . PHE A 1 182 ? 19.815 8.229 8.740 1.00 64.44 182 PHE A CA 1
ATOM 1390 C C . PHE A 1 182 ? 19.156 8.086 10.117 1.00 64.44 182 PHE A C 1
ATOM 1392 O O . PHE A 1 182 ? 18.054 8.599 10.317 1.00 64.44 182 PHE A O 1
ATOM 1399 N N . TRP A 1 183 ? 19.833 7.452 11.078 1.00 68.50 183 TRP A N 1
ATOM 1400 C CA . TRP A 1 183 ? 19.304 7.303 12.434 1.00 68.50 183 TRP A CA 1
ATOM 1401 C C . TRP A 1 183 ? 19.256 8.627 13.205 1.00 68.50 183 TRP A C 1
ATOM 1403 O O . TRP A 1 183 ? 18.253 8.888 13.866 1.00 68.50 183 TRP A O 1
ATOM 1413 N N . SER A 1 184 ? 20.243 9.512 13.049 1.00 69.00 184 SER A N 1
ATOM 1414 C CA . SER A 1 184 ? 20.222 10.870 13.604 1.00 69.00 184 SER A CA 1
ATOM 1415 C C . SER A 1 184 ? 19.078 11.703 13.029 1.00 69.00 184 SER A C 1
ATOM 1417 O O . SER A 1 184 ? 18.369 12.343 13.792 1.00 69.00 184 SER A O 1
ATOM 1419 N N . VAL A 1 185 ? 18.816 11.652 11.718 1.00 70.44 185 VAL A N 1
ATOM 1420 C CA . VAL A 1 185 ? 17.656 12.319 11.093 1.00 70.44 185 VAL A CA 1
ATOM 1421 C C . VAL A 1 185 ? 16.340 11.732 11.607 1.00 70.44 185 VAL A C 1
ATOM 1423 O O . VAL A 1 185 ? 15.410 12.482 11.887 1.00 70.44 185 VAL A O 1
ATOM 1426 N N . VAL A 1 186 ? 16.252 10.411 11.790 1.00 71.69 186 VAL A N 1
ATOM 1427 C CA . VAL A 1 186 ? 15.081 9.757 12.399 1.00 71.69 186 VAL A CA 1
ATOM 1428 C C . VAL A 1 186 ? 14.859 10.246 13.839 1.00 71.69 186 VAL A C 1
ATOM 1430 O O . VAL A 1 186 ? 13.744 10.645 14.173 1.00 71.69 186 VAL A O 1
ATOM 1433 N N . VAL A 1 187 ? 15.907 10.301 14.667 1.00 73.25 187 VAL A N 1
ATOM 1434 C CA . VAL A 1 187 ? 15.854 10.827 16.046 1.00 73.25 187 VAL A CA 1
ATOM 1435 C C . VAL A 1 187 ? 15.509 12.322 16.074 1.00 73.25 187 VAL A C 1
ATOM 1437 O O . VAL A 1 187 ? 14.667 12.728 16.872 1.00 73.25 187 VAL A O 1
ATOM 1440 N N . VAL A 1 188 ? 16.081 13.132 15.178 1.00 77.00 188 VAL A N 1
ATOM 1441 C CA . VAL A 1 188 ? 15.782 14.569 15.036 1.00 77.00 188 VAL A CA 1
ATOM 1442 C C . VAL A 1 188 ? 14.328 14.800 14.622 1.00 77.00 188 VAL A C 1
ATOM 1444 O O . VAL A 1 188 ? 13.689 15.690 15.169 1.00 77.00 188 VAL A O 1
ATOM 1447 N N . ILE A 1 189 ? 13.752 13.975 13.743 1.00 74.50 189 ILE A N 1
ATOM 1448 C CA . ILE A 1 189 ? 12.314 14.035 13.426 1.00 74.50 189 ILE A CA 1
ATOM 1449 C C . ILE A 1 189 ? 11.463 13.713 14.667 1.00 74.50 189 ILE A C 1
ATOM 1451 O O . ILE A 1 189 ? 10.467 14.391 14.910 1.00 74.50 189 ILE A O 1
ATOM 1455 N N . GLY A 1 190 ? 11.862 12.730 15.484 1.00 66.56 190 GLY A N 1
ATOM 1456 C CA . GLY A 1 190 ? 11.197 12.426 16.760 1.00 66.56 190 GLY A CA 1
ATOM 1457 C C . GLY A 1 190 ? 11.253 13.588 17.758 1.00 66.56 190 GLY A C 1
ATOM 1458 O O . GLY A 1 190 ? 10.228 13.970 18.322 1.00 66.56 190 GLY A O 1
ATOM 1459 N N . LEU A 1 191 ? 12.437 14.187 17.920 1.00 77.00 191 LEU A N 1
ATOM 1460 C CA . LEU A 1 191 ? 12.671 15.385 18.730 1.00 77.00 191 LEU A CA 1
ATOM 1461 C C . LEU A 1 191 ? 11.817 16.570 18.262 1.00 77.00 191 LEU A C 1
ATOM 1463 O O . LEU A 1 191 ? 11.078 17.136 19.062 1.00 77.00 191 LEU A O 1
ATOM 1467 N N . LEU A 1 192 ? 11.874 16.917 16.973 1.00 77.62 192 LEU A N 1
ATOM 1468 C CA . LEU A 1 192 ? 11.121 18.034 16.396 1.00 77.62 192 LEU A CA 1
ATOM 1469 C C . LEU A 1 192 ? 9.612 17.834 16.550 1.00 77.62 192 LEU A C 1
ATOM 1471 O O . LEU A 1 192 ? 8.929 18.751 16.992 1.00 77.62 192 LEU A O 1
ATOM 1475 N N . ASN A 1 193 ? 9.096 16.631 16.277 1.00 72.44 193 ASN A N 1
ATOM 1476 C CA . ASN A 1 193 ? 7.684 16.310 16.490 1.00 72.44 193 ASN A CA 1
ATOM 1477 C C . ASN A 1 193 ? 7.262 16.543 17.951 1.00 72.44 193 ASN A C 1
ATOM 1479 O O . ASN A 1 193 ? 6.229 17.156 18.212 1.00 72.44 193 ASN A O 1
ATOM 1483 N N . ARG A 1 194 ? 8.079 16.108 18.917 1.00 72.44 194 ARG A N 1
ATOM 1484 C CA . ARG A 1 194 ? 7.792 16.331 20.338 1.00 72.44 194 ARG A CA 1
ATOM 1485 C C . ARG A 1 194 ? 7.908 17.799 20.748 1.00 72.44 194 ARG A C 1
ATOM 1487 O O . ARG A 1 194 ? 7.104 18.246 21.558 1.00 72.44 194 ARG A O 1
ATOM 1494 N N . ILE A 1 195 ? 8.866 18.546 20.200 1.00 76.31 195 ILE A N 1
ATOM 1495 C CA . ILE A 1 195 ? 9.008 19.990 20.439 1.00 76.31 195 ILE A CA 1
ATOM 1496 C C . ILE A 1 195 ? 7.784 20.737 19.896 1.00 76.31 195 ILE A C 1
ATOM 1498 O O . ILE A 1 195 ? 7.214 21.546 20.619 1.00 76.31 195 ILE A O 1
ATOM 1502 N N . ILE A 1 196 ? 7.314 20.412 18.687 1.00 72.12 196 ILE A N 1
ATOM 1503 C CA . ILE A 1 196 ? 6.093 20.983 18.093 1.00 72.12 196 ILE A CA 1
ATOM 1504 C C . ILE A 1 196 ? 4.875 20.716 18.991 1.00 72.12 196 ILE A C 1
ATOM 1506 O O . ILE A 1 196 ? 4.161 21.652 19.348 1.00 72.12 196 ILE A O 1
ATOM 1510 N N . VAL A 1 197 ? 4.677 19.468 19.434 1.00 60.19 197 VAL A N 1
ATOM 1511 C CA . VAL A 1 197 ? 3.578 19.098 20.349 1.00 60.19 197 VAL A CA 1
ATOM 1512 C C . VAL A 1 197 ? 3.700 19.799 21.712 1.00 60.19 197 VAL A C 1
ATOM 1514 O O . VAL A 1 197 ? 2.694 20.230 22.270 1.00 60.19 197 VAL A O 1
ATOM 1517 N N . ALA A 1 198 ? 4.912 19.957 22.252 1.00 60.62 198 ALA A N 1
ATOM 1518 C CA . ALA A 1 198 ? 5.139 20.614 23.541 1.00 60.62 198 ALA A CA 1
ATOM 1519 C C . ALA A 1 198 ? 4.960 22.143 23.486 1.00 60.62 198 ALA A C 1
ATOM 1521 O O . ALA A 1 198 ? 4.426 22.724 24.431 1.00 60.62 198 ALA A O 1
ATOM 1522 N N . LEU A 1 199 ? 5.372 22.791 22.390 1.00 65.44 199 LEU A N 1
ATOM 1523 C CA . LEU A 1 199 ? 5.165 24.224 22.160 1.00 65.44 199 LEU A CA 1
ATOM 1524 C C . LEU A 1 199 ? 3.682 24.529 21.924 1.00 65.44 199 LEU A C 1
ATOM 1526 O O . LEU A 1 199 ? 3.134 25.400 22.595 1.00 65.44 199 LEU A O 1
ATOM 1530 N N . GLY A 1 200 ? 3.003 23.734 21.087 1.00 51.78 200 GLY A N 1
ATOM 1531 C CA . GLY A 1 200 ? 1.552 23.824 20.894 1.00 51.78 200 GLY A CA 1
ATOM 1532 C C . GLY A 1 200 ? 0.748 23.669 22.193 1.00 51.78 200 GLY A C 1
ATOM 1533 O O . GLY A 1 200 ? -0.345 24.214 22.303 1.00 51.78 200 GLY A O 1
ATOM 1534 N N . HIS A 1 201 ? 1.307 23.000 23.209 1.00 46.88 201 HIS A N 1
ATOM 1535 C CA . HIS A 1 201 ? 0.691 22.862 24.530 1.00 46.88 201 HIS A CA 1
ATOM 1536 C C . HIS A 1 201 ? 1.003 23.986 25.535 1.00 46.88 201 HIS A C 1
ATOM 1538 O O . HIS A 1 201 ? 0.379 24.007 26.597 1.00 46.88 201 HIS A O 1
ATOM 1544 N N . ARG A 1 202 ? 1.945 24.899 25.253 1.00 43.75 202 ARG A N 1
ATOM 1545 C CA . ARG A 1 202 ? 2.325 25.998 26.169 1.00 43.75 202 ARG A CA 1
ATOM 1546 C C . ARG A 1 202 ? 1.741 27.367 25.803 1.00 43.75 202 ARG A C 1
ATOM 1548 O O . ARG A 1 202 ? 1.716 28.239 26.663 1.00 43.75 202 ARG A O 1
ATOM 1555 N N . SER A 1 203 ? 1.264 27.561 24.575 1.00 36.91 203 SER A N 1
ATOM 1556 C CA . SER A 1 203 ? 0.917 28.891 24.043 1.00 36.91 203 SER A CA 1
ATOM 1557 C C . SER A 1 203 ? -0.541 29.346 24.231 1.00 36.91 203 SER A C 1
ATOM 1559 O O . SER A 1 203 ? -0.913 30.374 23.673 1.00 36.91 203 SER A O 1
ATOM 1561 N N . THR A 1 204 ? -1.377 28.633 24.997 1.00 32.06 204 THR A N 1
ATOM 1562 C CA . THR A 1 204 ? -2.785 29.028 25.236 1.00 32.06 204 THR A CA 1
ATOM 1563 C C . THR A 1 204 ? -3.245 28.818 26.683 1.00 32.06 204 THR A C 1
ATOM 1565 O O . THR A 1 204 ? -3.863 27.793 26.993 1.00 32.06 204 THR A O 1
ATOM 1568 N N . PRO A 1 205 ? -3.011 29.787 27.582 1.00 36.56 205 PRO A N 1
ATOM 1569 C CA . PRO A 1 205 ? -3.881 29.997 28.729 1.00 36.56 205 PRO A CA 1
ATOM 1570 C C . PRO A 1 205 ? -5.193 30.680 28.289 1.00 36.56 205 PRO A C 1
ATOM 1572 O O . PRO A 1 205 ? -5.175 31.595 27.474 1.00 36.56 205 PRO A O 1
ATOM 1575 N N . GLN A 1 206 ? -6.306 30.283 28.918 1.00 34.91 206 GLN A N 1
ATOM 1576 C CA . GLN A 1 206 ? -7.597 30.995 28.954 1.00 34.91 206 GLN A CA 1
ATOM 1577 C C . GLN A 1 206 ? -8.463 31.042 27.662 1.00 34.91 206 GLN A C 1
ATOM 1579 O O . GLN A 1 206 ? -8.002 31.269 26.552 1.00 34.91 206 GLN A O 1
ATOM 1584 N N . ARG A 1 207 ? -9.779 30.839 27.856 1.00 34.53 207 ARG A N 1
ATOM 1585 C CA . ARG A 1 207 ? -10.916 31.115 26.940 1.00 34.53 207 ARG A CA 1
ATOM 1586 C C . ARG A 1 207 ? -10.746 30.790 25.437 1.00 34.53 207 ARG A C 1
ATOM 1588 O O . ARG A 1 207 ? -10.579 31.676 24.604 1.00 34.53 207 ARG A O 1
ATOM 1595 N N . ARG A 1 208 ? -11.095 29.553 25.062 1.00 30.30 208 ARG A N 1
ATOM 1596 C CA . ARG A 1 208 ? -11.989 29.329 23.908 1.00 30.30 208 ARG A CA 1
ATOM 1597 C C . ARG A 1 208 ? -13.305 28.754 24.423 1.00 30.30 208 ARG A C 1
ATOM 1599 O O . ARG A 1 208 ? -13.292 27.725 25.088 1.00 30.30 208 ARG A O 1
ATOM 1606 N N . GLY A 1 209 ? -14.411 29.444 24.153 1.00 27.17 209 GLY A N 1
ATOM 1607 C CA . GLY A 1 209 ? -15.746 28.881 24.353 1.00 27.17 209 GLY A CA 1
ATOM 1608 C C . GLY A 1 209 ? -16.030 27.802 23.309 1.00 27.17 209 GLY A C 1
ATOM 1609 O O . GLY A 1 209 ? -15.447 27.819 22.221 1.00 27.17 209 GLY A O 1
ATOM 1610 N N . TRP A 1 210 ? -16.923 26.874 23.641 1.00 29.31 210 TRP A N 1
ATOM 1611 C CA . TRP A 1 210 ? -17.403 25.856 22.712 1.00 29.31 210 TRP A CA 1
ATOM 1612 C C . TRP A 1 210 ? -18.075 26.535 21.511 1.00 29.31 210 TRP A C 1
ATOM 1614 O O . TRP A 1 210 ? -19.072 27.237 21.668 1.00 29.31 210 TRP A O 1
ATOM 1624 N N . ARG A 1 211 ? -17.526 26.346 20.305 1.00 24.38 211 ARG A N 1
ATOM 1625 C CA . ARG A 1 211 ? -18.243 26.682 19.069 1.00 24.38 211 ARG A CA 1
ATOM 1626 C C . ARG A 1 211 ? -19.208 25.544 18.764 1.00 24.38 211 ARG A C 1
ATOM 1628 O O . ARG A 1 211 ? -18.789 24.514 18.241 1.00 24.38 211 ARG A O 1
ATOM 1635 N N . SER A 1 212 ? -20.491 25.765 19.023 1.00 28.95 212 SER A N 1
ATOM 1636 C CA . SER A 1 212 ? -21.525 25.146 18.200 1.00 28.95 212 SER A CA 1
ATOM 1637 C C . SER A 1 212 ? -21.297 25.572 16.744 1.00 28.95 212 SER A C 1
ATOM 1639 O O . SER A 1 212 ? -21.032 26.743 16.460 1.00 28.95 212 SER A O 1
ATOM 1641 N N . LEU A 1 213 ? -21.338 24.613 15.819 1.00 24.91 213 LEU A N 1
ATOM 1642 C CA . LEU A 1 213 ? -21.299 24.882 14.382 1.00 24.91 213 LEU A CA 1
ATOM 1643 C C . LEU A 1 213 ? -22.740 24.873 13.850 1.00 24.91 213 LEU A C 1
ATOM 1645 O O . LEU A 1 213 ? -23.415 23.853 13.997 1.00 24.91 213 LEU A O 1
ATOM 1649 N N . PRO A 1 214 ? -23.233 25.979 13.262 1.00 25.22 214 PRO A N 1
ATOM 1650 C CA . PRO A 1 214 ? -24.527 25.996 12.588 1.00 25.22 214 PRO A CA 1
ATOM 1651 C C . PRO A 1 214 ? -24.564 25.049 11.382 1.00 25.22 214 PRO A C 1
ATOM 1653 O O . PRO A 1 214 ? -23.537 24.746 10.776 1.00 25.22 214 PRO A O 1
ATOM 1656 N N . LEU A 1 215 ? -25.770 24.639 10.986 1.00 32.19 215 LEU A N 1
ATOM 1657 C CA . LEU A 1 215 ? -26.020 23.846 9.778 1.00 32.19 215 LEU A CA 1
ATOM 1658 C C . LEU A 1 215 ? -25.962 24.711 8.497 1.00 32.19 215 LEU A C 1
ATOM 1660 O O . LEU A 1 215 ? -26.950 24.817 7.774 1.00 32.19 215 LEU A O 1
ATOM 1664 N N . SER A 1 216 ? -24.809 25.325 8.203 1.00 28.44 216 SER A N 1
ATOM 1665 C CA . SER A 1 216 ? -24.546 25.994 6.915 1.00 28.44 216 SER A CA 1
ATOM 1666 C C . SER A 1 216 ? -23.049 26.114 6.570 1.00 28.44 216 SER A C 1
ATOM 1668 O O . SER A 1 216 ? -22.199 26.222 7.448 1.00 28.44 216 SER A O 1
ATOM 1670 N N . GLU A 1 217 ? -22.764 26.085 5.264 1.00 24.92 217 GLU A N 1
ATOM 1671 C CA . GLU A 1 217 ? -21.453 26.204 4.581 1.00 24.92 217 GLU A CA 1
ATOM 1672 C C . GLU A 1 217 ? -20.778 27.595 4.782 1.00 24.92 217 GLU A C 1
ATOM 1674 O O . GLU A 1 217 ? -21.472 28.505 5.248 1.00 24.92 217 GLU A O 1
ATOM 1679 N N . PRO A 1 218 ? -19.478 27.822 4.430 1.00 31.12 218 PRO A N 1
ATOM 1680 C CA . PRO A 1 218 ? -18.617 27.045 3.517 1.00 31.12 218 PRO A CA 1
ATOM 1681 C C . PRO A 1 218 ? -17.182 26.710 4.027 1.00 31.12 218 PRO A C 1
ATOM 1683 O O . PRO A 1 218 ? -16.903 26.713 5.222 1.00 31.12 218 PRO A O 1
ATOM 1686 N N . GLU A 1 219 ? -16.310 26.331 3.083 1.00 31.28 219 GLU A N 1
ATOM 1687 C CA . GLU A 1 219 ? -14.966 25.731 3.210 1.00 31.28 219 GLU A CA 1
ATOM 1688 C C . GLU A 1 219 ? -13.857 26.646 3.780 1.00 31.28 219 GLU A C 1
ATOM 1690 O O . GLU A 1 219 ? -13.847 27.840 3.497 1.00 31.28 219 GLU A O 1
ATOM 1695 N N . GLU A 1 220 ? -12.840 26.056 4.439 1.00 23.09 220 GLU A N 1
ATOM 1696 C CA . GLU A 1 220 ? -11.413 26.318 4.130 1.00 23.09 220 GLU A CA 1
ATOM 1697 C C . GLU A 1 220 ? -10.453 25.234 4.704 1.00 23.09 220 GLU A C 1
ATOM 1699 O O . GLU A 1 220 ? -10.864 24.358 5.465 1.00 23.09 220 GLU A O 1
ATOM 1704 N N . ASP A 1 221 ? -9.181 25.261 4.273 1.00 27.45 221 ASP A N 1
ATOM 1705 C CA . ASP A 1 221 ? -8.114 24.247 4.442 1.00 27.45 221 ASP A CA 1
ATOM 1706 C C . ASP A 1 221 ? -7.892 23.599 5.833 1.00 27.45 221 ASP A C 1
ATOM 1708 O O . ASP A 1 221 ? -7.853 24.279 6.857 1.00 27.45 221 ASP A O 1
ATOM 1712 N N . ILE A 1 222 ? -7.465 22.319 5.826 1.00 24.28 222 ILE A N 1
ATOM 1713 C CA . ILE A 1 222 ? -6.119 21.874 6.286 1.00 24.28 222 ILE A CA 1
ATOM 1714 C C . ILE A 1 222 ? -5.853 20.404 5.876 1.00 24.28 222 ILE A C 1
ATOM 1716 O O . ILE A 1 222 ? -6.721 19.545 6.011 1.00 24.28 222 ILE A O 1
ATOM 1720 N N . ASP A 1 223 ? -4.633 20.101 5.408 1.00 24.88 223 ASP A N 1
ATOM 1721 C CA . ASP A 1 223 ? -4.198 18.765 4.949 1.00 24.88 223 ASP A CA 1
ATOM 1722 C C . ASP A 1 223 ? -2.984 18.220 5.748 1.00 24.88 223 ASP A C 1
ATOM 1724 O O . ASP A 1 223 ? -2.206 18.964 6.345 1.00 24.88 223 ASP A O 1
ATOM 1728 N N . SER A 1 224 ? -2.774 16.902 5.647 1.00 28.52 224 SER A N 1
ATOM 1729 C CA . SER A 1 224 ? -1.551 16.125 5.908 1.00 28.52 224 SER A CA 1
ATOM 1730 C C . SER A 1 224 ? -1.191 15.688 7.347 1.00 28.52 224 SER A C 1
ATOM 1732 O O . SER A 1 224 ? -0.529 16.395 8.098 1.00 28.52 224 SER A O 1
ATOM 1734 N N . ILE A 1 225 ? -1.420 14.395 7.645 1.00 23.56 225 ILE A N 1
ATOM 1735 C CA . ILE A 1 225 ? -0.475 13.528 8.391 1.00 23.56 225 ILE A CA 1
ATOM 1736 C C . ILE A 1 225 ? -0.421 12.141 7.695 1.00 23.56 225 ILE A C 1
ATOM 1738 O O . ILE A 1 225 ? -1.470 11.526 7.512 1.00 23.56 225 ILE A O 1
ATOM 1742 N N . PRO A 1 226 ? 0.760 11.621 7.286 1.00 31.11 226 PRO A N 1
ATOM 1743 C CA . PRO A 1 226 ? 0.855 10.461 6.386 1.00 31.11 226 PRO A CA 1
ATOM 1744 C C . PRO A 1 226 ? 1.141 9.111 7.069 1.00 31.11 226 PRO A C 1
ATOM 1746 O O . PRO A 1 226 ? 2.034 9.031 7.911 1.00 31.11 226 PRO A O 1
ATOM 1749 N N . ASP A 1 227 ? 0.563 8.007 6.563 1.00 22.62 227 ASP A N 1
ATOM 1750 C CA . ASP A 1 227 ? 1.007 6.646 6.935 1.00 22.62 227 ASP A CA 1
ATOM 1751 C C . ASP A 1 227 ? 1.107 5.615 5.774 1.00 22.62 227 ASP A C 1
ATOM 1753 O O . ASP A 1 227 ? 0.983 5.943 4.588 1.00 22.62 227 ASP A O 1
ATOM 1757 N N . LYS A 1 228 ? 1.629 4.414 6.080 1.00 28.56 228 LYS A N 1
ATOM 1758 C CA . LYS A 1 228 ? 2.760 3.882 5.307 1.00 28.56 228 LYS A CA 1
ATOM 1759 C C . LYS A 1 228 ? 3.018 2.353 5.476 1.00 28.56 228 LYS A C 1
ATOM 1761 O O . LYS A 1 228 ? 3.920 1.985 6.218 1.00 28.56 228 LYS A O 1
ATOM 1766 N N . LYS A 1 229 ? 2.606 1.521 4.481 1.00 34.28 229 LYS A N 1
ATOM 1767 C CA . LYS A 1 229 ? 2.917 0.047 4.267 1.00 34.28 229 LYS A CA 1
ATOM 1768 C C . LYS A 1 229 ? 2.086 -0.885 5.191 1.00 34.28 229 LYS A C 1
ATOM 1770 O O . LYS A 1 229 ? 1.556 -0.408 6.171 1.00 34.28 229 LYS A O 1
ATOM 1775 N N . SER A 1 230 ? 1.944 -2.200 4.950 1.00 31.39 230 SER A N 1
ATOM 1776 C CA . SER A 1 230 ? 2.582 -3.134 3.981 1.00 31.39 230 SER A CA 1
ATOM 1777 C C . SER A 1 230 ? 1.517 -4.035 3.281 1.00 31.39 230 SER A C 1
ATOM 1779 O O . SER A 1 230 ? 0.341 -3.739 3.420 1.00 31.39 230 SER A O 1
ATOM 1781 N N . THR A 1 231 ? 1.778 -5.036 2.425 1.00 36.44 231 THR A N 1
ATOM 1782 C CA . THR A 1 231 ? 2.657 -6.220 2.573 1.00 36.44 231 THR A CA 1
ATOM 1783 C C . THR A 1 231 ? 3.437 -6.563 1.281 1.00 36.44 231 THR A C 1
ATOM 1785 O O . THR A 1 231 ? 4.060 -5.671 0.691 1.00 36.44 231 THR A O 1
ATOM 1788 N N . LEU A 1 232 ? 3.678 -7.857 1.013 1.00 36.09 232 LEU A N 1
ATOM 1789 C CA . LEU A 1 232 ? 5.051 -8.372 1.006 1.00 36.09 232 LEU A CA 1
ATOM 1790 C C . LEU A 1 232 ? 5.190 -9.747 0.314 1.00 36.09 232 LEU A C 1
ATOM 1792 O O . LEU A 1 232 ? 4.870 -10.771 0.897 1.00 36.09 232 LEU A O 1
ATOM 1796 N N . SER A 1 233 ? 5.772 -9.768 -0.886 1.00 37.50 233 SER A N 1
ATOM 1797 C CA . SER A 1 233 ? 6.396 -10.953 -1.501 1.00 37.50 233 SER A CA 1
ATOM 1798 C C . SER A 1 233 ? 7.592 -10.499 -2.357 1.00 37.50 233 SER A C 1
ATOM 1800 O O . SER A 1 233 ? 7.769 -9.294 -2.563 1.00 37.50 233 SER A O 1
ATOM 1802 N N . SER A 1 234 ? 8.476 -11.425 -2.746 1.00 35.56 234 SER A N 1
ATOM 1803 C CA . SER A 1 234 ? 9.763 -11.201 -3.446 1.00 35.56 234 SER A CA 1
ATOM 1804 C C . SER A 1 234 ? 10.764 -10.232 -2.776 1.00 35.56 234 SER A C 1
ATOM 1806 O O . SER A 1 234 ? 11.771 -9.856 -3.385 1.00 35.56 234 SER A O 1
ATOM 1808 N N . ARG A 1 235 ? 10.511 -9.780 -1.539 1.00 44.72 235 ARG A N 1
ATOM 1809 C CA . ARG A 1 235 ? 11.342 -8.766 -0.864 1.00 44.72 235 ARG A CA 1
ATOM 1810 C C . ARG A 1 235 ? 12.753 -9.213 -0.455 1.00 44.72 235 ARG A C 1
ATOM 1812 O O . ARG A 1 235 ? 13.629 -8.364 -0.616 1.00 44.72 235 ARG A O 1
ATOM 1819 N N . PRO A 1 236 ? 13.015 -10.450 0.022 1.00 43.44 236 PRO A N 1
ATOM 1820 C CA . PRO A 1 236 ? 14.352 -10.841 0.481 1.00 43.44 236 PRO A CA 1
ATOM 1821 C C . PRO A 1 236 ? 15.426 -10.651 -0.595 1.00 43.44 236 PRO A C 1
ATOM 1823 O O . PRO A 1 236 ? 16.330 -9.843 -0.411 1.00 43.44 236 PRO A O 1
ATOM 1826 N N . TYR A 1 237 ? 15.259 -11.273 -1.767 1.00 40.44 237 TYR A N 1
ATOM 1827 C CA . TYR A 1 237 ? 16.215 -11.218 -2.883 1.00 40.44 237 TYR A CA 1
ATOM 1828 C C . TYR A 1 237 ? 16.547 -9.785 -3.343 1.00 40.44 237 TYR A C 1
ATOM 1830 O O . TYR A 1 237 ? 17.707 -9.436 -3.558 1.00 40.44 237 TYR A O 1
ATOM 1838 N N . VAL A 1 238 ? 15.534 -8.918 -3.468 1.00 40.47 238 VAL A N 1
ATOM 1839 C CA . VAL A 1 238 ? 15.727 -7.529 -3.927 1.00 40.47 238 VAL A CA 1
ATOM 1840 C C . VAL A 1 238 ? 16.302 -6.634 -2.826 1.00 40.47 238 VAL A C 1
ATOM 1842 O O . VAL A 1 238 ? 17.007 -5.674 -3.133 1.00 40.47 238 VAL A O 1
ATOM 1845 N N . TRP A 1 239 ? 16.020 -6.923 -1.553 1.00 50.78 239 TRP A N 1
ATOM 1846 C CA . TRP A 1 239 ? 16.611 -6.203 -0.427 1.00 50.78 239 TRP A CA 1
ATOM 1847 C C . TRP A 1 239 ? 18.092 -6.581 -0.256 1.00 50.78 239 TRP A C 1
ATOM 1849 O O . TRP A 1 239 ? 18.943 -5.691 -0.289 1.00 50.78 239 TRP A O 1
ATOM 1859 N N . LEU A 1 240 ? 18.396 -7.883 -0.238 1.00 40.91 240 LEU A N 1
ATOM 1860 C CA . LEU A 1 240 ? 19.741 -8.471 -0.246 1.00 40.91 240 LEU A CA 1
ATOM 1861 C C . LEU A 1 240 ? 20.624 -7.826 -1.329 1.00 40.91 240 LEU A C 1
ATOM 1863 O O . LEU A 1 240 ? 21.653 -7.209 -1.045 1.00 40.91 240 LEU A O 1
ATOM 1867 N N . LYS A 1 241 ? 20.145 -7.857 -2.579 1.00 39.81 241 LYS A N 1
ATOM 1868 C CA . LYS A 1 241 ? 20.865 -7.336 -3.747 1.00 39.81 241 LYS A CA 1
ATOM 1869 C C . LYS A 1 241 ? 21.037 -5.812 -3.760 1.00 39.81 241 LYS A C 1
ATOM 1871 O O . LYS A 1 241 ? 21.868 -5.298 -4.502 1.00 39.81 241 LYS A O 1
ATOM 1876 N N . ARG A 1 242 ? 20.244 -5.059 -2.989 1.00 38.50 242 ARG A N 1
ATOM 1877 C CA . ARG A 1 242 ? 20.241 -3.583 -3.021 1.00 38.50 242 ARG A CA 1
ATOM 1878 C C . ARG A 1 242 ? 20.922 -2.930 -1.821 1.00 38.50 242 ARG A C 1
ATOM 1880 O O . ARG A 1 242 ? 21.467 -1.843 -1.983 1.00 38.50 242 ARG A O 1
ATOM 1887 N N . PHE A 1 243 ? 20.864 -3.557 -0.650 1.00 43.72 243 PHE A N 1
ATOM 1888 C CA . PHE A 1 243 ? 21.364 -2.990 0.607 1.00 43.72 243 PHE A CA 1
ATOM 1889 C C . PHE A 1 243 ? 22.537 -3.769 1.205 1.00 43.72 243 PHE A C 1
ATOM 1891 O O . PHE A 1 243 ? 23.196 -3.245 2.097 1.00 43.72 243 PHE A O 1
ATOM 1898 N N . VAL A 1 244 ? 22.829 -4.971 0.694 1.00 42.06 244 VAL A N 1
ATOM 1899 C CA . VAL A 1 244 ? 24.016 -5.741 1.084 1.00 42.06 244 VAL A CA 1
ATOM 1900 C C . VAL A 1 244 ? 25.006 -5.825 -0.077 1.00 42.06 244 VAL A C 1
ATOM 1902 O O . VAL A 1 244 ? 26.089 -5.259 0.024 1.00 42.06 244 VAL A O 1
ATOM 1905 N N . THR A 1 245 ? 24.637 -6.414 -1.223 1.00 41.75 245 THR A N 1
ATOM 1906 C CA . THR A 1 245 ? 25.644 -6.688 -2.272 1.00 41.75 245 THR A CA 1
ATOM 1907 C C . THR A 1 245 ? 26.123 -5.446 -3.034 1.00 41.75 245 THR A C 1
ATOM 1909 O O . THR A 1 245 ? 27.306 -5.333 -3.316 1.00 41.75 245 THR A O 1
ATOM 1912 N N . VAL A 1 246 ? 25.243 -4.497 -3.383 1.00 39.84 246 VAL A N 1
ATOM 1913 C CA . VAL A 1 246 ? 25.628 -3.319 -4.198 1.00 39.84 246 VAL A CA 1
ATOM 1914 C C . VAL A 1 246 ? 26.512 -2.296 -3.458 1.00 39.84 246 VAL A C 1
ATOM 1916 O O . VAL A 1 246 ? 27.493 -1.854 -4.055 1.00 39.84 246 VAL A O 1
ATOM 1919 N N . PRO A 1 247 ? 26.254 -1.917 -2.186 1.00 42.88 247 PRO A N 1
ATOM 1920 C CA . PRO A 1 247 ? 27.185 -1.069 -1.425 1.00 42.88 247 PRO A CA 1
ATOM 1921 C C . PRO A 1 247 ? 28.566 -1.718 -1.243 1.00 42.88 247 PRO A C 1
ATOM 1923 O O . PRO A 1 247 ? 29.597 -1.040 -1.217 1.00 42.88 247 PRO A O 1
ATOM 1926 N N . ALA A 1 248 ? 28.585 -3.048 -1.170 1.00 36.84 248 ALA A N 1
ATOM 1927 C CA . ALA A 1 248 ? 29.785 -3.845 -0.995 1.00 36.84 248 ALA A CA 1
ATOM 1928 C C . ALA A 1 248 ? 30.633 -4.023 -2.274 1.00 36.84 248 ALA A C 1
ATOM 1930 O O . ALA A 1 248 ? 31.737 -4.543 -2.192 1.00 36.84 248 ALA A O 1
ATOM 1931 N N . THR A 1 249 ? 30.196 -3.528 -3.439 1.00 40.09 249 THR A N 1
ATOM 1932 C CA . THR A 1 249 ? 30.987 -3.576 -4.690 1.00 40.09 249 THR A CA 1
ATOM 1933 C C . THR A 1 249 ? 31.222 -2.201 -5.333 1.00 40.09 249 THR A C 1
ATOM 1935 O O . THR A 1 249 ? 31.555 -2.136 -6.513 1.00 40.09 249 THR A O 1
ATOM 1938 N N . PHE A 1 250 ? 31.019 -1.089 -4.612 1.00 35.25 250 PHE A N 1
ATOM 1939 C CA . PHE A 1 250 ? 31.106 0.273 -5.175 1.00 35.25 250 PHE A CA 1
ATOM 1940 C C . PHE A 1 250 ? 32.199 1.132 -4.520 1.00 35.25 250 PHE A C 1
ATOM 1942 O O . PHE A 1 250 ? 31.992 1.712 -3.453 1.00 35.25 250 PHE A O 1
ATOM 1949 N N . GLY A 1 251 ? 33.359 1.241 -5.169 1.00 39.75 251 GLY A N 1
ATOM 1950 C CA . GLY A 1 251 ? 34.441 2.150 -4.759 1.00 39.75 251 GLY A CA 1
ATOM 1951 C C . GLY A 1 251 ? 35.819 1.726 -5.260 1.00 39.75 251 GLY A C 1
ATOM 1952 O O . GLY A 1 251 ? 36.624 2.576 -5.622 1.00 39.75 251 GLY A O 1
ATOM 1953 N N . TYR A 1 252 ? 36.063 0.420 -5.369 1.00 38.75 252 TYR A N 1
ATOM 1954 C CA . TYR A 1 252 ? 37.241 -0.088 -6.062 1.00 38.75 252 TYR A CA 1
ATOM 1955 C C . TYR A 1 252 ? 37.113 0.183 -7.565 1.00 38.75 252 TYR A C 1
ATOM 1957 O O . TYR A 1 252 ? 36.098 -0.158 -8.179 1.00 38.75 252 TYR A O 1
ATOM 1965 N N . ARG A 1 253 ? 38.164 0.745 -8.173 1.00 37.31 253 ARG A N 1
ATOM 1966 C CA . ARG A 1 253 ? 38.466 0.412 -9.570 1.00 37.31 253 ARG A CA 1
ATOM 1967 C C . ARG A 1 253 ? 38.762 -1.088 -9.578 1.00 37.31 253 ARG A C 1
ATOM 1969 O O . ARG A 1 253 ? 39.556 -1.532 -8.751 1.00 37.31 253 ARG A O 1
ATOM 1976 N N . ASN A 1 254 ? 38.153 -1.860 -10.477 1.00 42.56 254 ASN A N 1
ATOM 1977 C CA . ASN A 1 254 ? 38.636 -3.219 -10.721 1.00 42.56 254 ASN A CA 1
ATOM 1978 C C . ASN A 1 254 ? 40.091 -3.083 -11.179 1.00 42.56 254 ASN A C 1
ATOM 1980 O O . ASN A 1 254 ? 40.336 -2.484 -12.230 1.00 42.56 254 ASN A O 1
ATOM 1984 N N . ALA A 1 255 ? 41.041 -3.581 -10.386 1.00 43.03 255 ALA A N 1
ATOM 1985 C CA . ALA A 1 255 ? 42.424 -3.665 -10.830 1.00 43.03 255 ALA A CA 1
ATOM 1986 C C . ALA A 1 255 ? 42.445 -4.504 -12.113 1.00 43.03 255 ALA A C 1
ATOM 1988 O O . ALA A 1 255 ? 41.757 -5.532 -12.187 1.00 43.03 255 ALA A O 1
ATOM 1989 N N . GLN A 1 256 ? 43.183 -4.059 -13.136 1.00 48.78 256 GLN A N 1
ATOM 1990 C CA . GLN A 1 256 ? 43.285 -4.836 -14.372 1.00 48.78 256 GLN A CA 1
ATOM 1991 C C . GLN A 1 256 ? 43.714 -6.272 -14.025 1.00 48.78 256 GLN A C 1
ATOM 1993 O O . GLN A 1 256 ? 44.492 -6.434 -13.087 1.00 48.78 256 GLN A O 1
ATOM 1998 N N . PRO A 1 257 ? 43.169 -7.307 -14.696 1.00 49.44 257 PRO A N 1
ATOM 1999 C CA . PRO A 1 257 ? 43.310 -8.701 -14.272 1.00 49.44 257 PRO A CA 1
ATOM 2000 C C . PRO A 1 257 ? 44.779 -9.134 -14.269 1.00 49.44 257 PRO A C 1
ATOM 2002 O O . PRO A 1 257 ? 45.331 -9.518 -15.299 1.00 49.44 257 PRO A O 1
ATOM 2005 N N . PHE A 1 258 ? 45.410 -8.999 -13.102 1.00 48.81 258 PHE A N 1
ATOM 2006 C CA . PHE A 1 258 ? 46.849 -9.087 -12.916 1.00 48.81 258 PHE A CA 1
ATOM 2007 C C . PHE A 1 258 ? 47.206 -9.384 -11.448 1.00 48.81 258 PHE A C 1
ATOM 2009 O O . PHE A 1 258 ? 46.409 -9.149 -10.534 1.00 48.81 258 PHE A O 1
ATOM 2016 N N . GLY A 1 259 ? 48.397 -9.941 -11.213 1.00 57.09 259 GLY A N 1
ATOM 2017 C CA . GLY A 1 259 ? 48.851 -10.341 -9.880 1.00 57.09 259 GLY A CA 1
ATOM 2018 C C . GLY A 1 259 ? 48.002 -11.442 -9.221 1.00 57.09 259 GLY A C 1
ATOM 2019 O O . GLY A 1 259 ? 47.483 -12.348 -9.870 1.00 57.09 259 GLY A O 1
ATOM 2020 N N . CYS A 1 260 ? 47.862 -11.378 -7.891 1.00 49.84 260 CYS A N 1
ATOM 2021 C CA . CYS A 1 260 ? 47.351 -12.470 -7.038 1.00 49.84 260 CYS A CA 1
ATOM 2022 C C . CYS A 1 260 ? 45.843 -12.803 -7.167 1.00 49.84 260 CYS A C 1
ATOM 2024 O O . CYS A 1 260 ? 45.358 -13.706 -6.472 1.00 49.84 260 CYS A O 1
ATOM 2026 N N . TRP A 1 261 ? 45.100 -12.066 -7.998 1.00 55.69 261 TRP A N 1
ATOM 2027 C CA . TRP A 1 261 ? 43.653 -12.214 -8.207 1.00 55.69 261 TRP A CA 1
ATOM 2028 C C . TRP A 1 261 ? 43.290 -11.950 -9.689 1.00 55.69 261 TRP A C 1
ATOM 2030 O O . TRP A 1 261 ? 42.688 -10.919 -10.004 1.00 55.69 261 TRP A O 1
ATOM 2040 N N . PRO A 1 262 ? 43.664 -12.853 -10.620 1.00 54.06 262 PRO A N 1
ATOM 2041 C CA . PRO A 1 262 ? 43.570 -12.595 -12.060 1.00 54.06 262 PRO A CA 1
ATOM 2042 C C . PRO A 1 262 ? 42.133 -12.633 -12.607 1.00 54.06 262 PRO A C 1
ATOM 2044 O O . PRO A 1 262 ? 41.847 -12.005 -13.621 1.00 54.06 262 PRO A O 1
ATOM 2047 N N . LYS A 1 263 ? 41.196 -13.332 -11.952 1.00 62.84 263 LYS A N 1
ATOM 2048 C CA . LYS A 1 263 ? 39.785 -13.359 -12.372 1.00 62.84 263 LYS A CA 1
ATOM 2049 C C . LYS A 1 263 ? 39.026 -12.166 -11.776 1.00 62.84 263 LYS A C 1
ATOM 2051 O O . LYS A 1 263 ? 38.970 -12.007 -10.556 1.00 62.84 263 LYS A O 1
ATOM 2056 N N . VAL A 1 264 ? 38.335 -11.394 -12.619 1.00 60.19 264 VAL A N 1
ATOM 2057 C CA . VAL A 1 264 ? 37.451 -10.287 -12.184 1.00 60.19 264 VAL A CA 1
ATOM 2058 C C . VAL A 1 264 ? 36.327 -10.780 -11.256 1.00 60.19 264 VAL A C 1
ATOM 2060 O O . VAL A 1 264 ? 35.938 -10.075 -10.329 1.00 60.19 264 VAL A O 1
ATOM 2063 N N . SER A 1 265 ? 35.837 -12.010 -11.440 1.00 63.69 265 SER A N 1
ATOM 2064 C CA . SER A 1 265 ? 34.876 -12.647 -10.527 1.00 63.69 265 SER A CA 1
ATOM 2065 C C . SER A 1 265 ? 35.427 -12.780 -9.104 1.00 63.69 265 SER A C 1
ATOM 2067 O O . SER A 1 265 ? 34.756 -12.395 -8.149 1.00 63.69 265 SER A O 1
ATOM 2069 N N . THR A 1 266 ? 36.656 -13.273 -8.954 1.00 66.50 266 THR A N 1
ATOM 2070 C CA . THR A 1 266 ? 37.315 -13.471 -7.656 1.00 66.50 266 THR A CA 1
ATOM 2071 C C . THR A 1 266 ? 37.658 -12.125 -6.994 1.00 66.50 266 THR A C 1
ATOM 2073 O O . THR A 1 266 ? 37.499 -11.986 -5.783 1.00 66.50 266 THR A O 1
ATOM 2076 N N . GLN A 1 267 ? 37.994 -11.082 -7.770 1.00 61.00 267 GLN A N 1
ATOM 2077 C CA . GLN A 1 267 ? 38.086 -9.703 -7.252 1.00 61.00 267 GLN A CA 1
ATOM 2078 C C . GLN A 1 267 ? 36.737 -9.200 -6.698 1.00 61.00 267 GLN A C 1
ATOM 2080 O O . GLN A 1 267 ? 36.676 -8.692 -5.578 1.00 61.00 267 GLN A O 1
ATOM 2085 N N . ILE A 1 268 ? 35.638 -9.381 -7.445 1.00 63.50 268 ILE A N 1
ATOM 2086 C CA . ILE A 1 268 ? 34.287 -8.973 -7.019 1.00 63.50 268 ILE A CA 1
ATOM 2087 C C . ILE A 1 268 ? 33.870 -9.695 -5.732 1.00 63.50 268 ILE A C 1
ATOM 2089 O O . ILE A 1 268 ? 33.375 -9.043 -4.812 1.00 63.50 268 ILE A O 1
ATOM 2093 N N . TRP A 1 269 ? 34.099 -11.010 -5.635 1.00 69.38 269 TRP A N 1
ATOM 2094 C CA . TRP A 1 269 ? 33.842 -11.775 -4.411 1.00 69.38 269 TRP A CA 1
ATOM 2095 C C . TRP A 1 269 ? 34.663 -11.251 -3.228 1.00 69.38 269 TRP A C 1
ATOM 2097 O O . TRP A 1 269 ? 34.117 -11.104 -2.134 1.00 69.38 269 TRP A O 1
ATOM 2107 N N . ARG A 1 270 ? 35.936 -10.888 -3.431 1.00 68.75 270 ARG A N 1
ATOM 2108 C CA . ARG A 1 270 ? 36.789 -10.323 -2.374 1.00 68.75 270 ARG A CA 1
ATOM 2109 C C . ARG A 1 270 ? 36.256 -8.990 -1.849 1.00 68.75 270 ARG A C 1
ATOM 2111 O O . ARG A 1 270 ? 36.056 -8.858 -0.643 1.00 68.75 270 ARG A O 1
ATOM 2118 N N . TYR A 1 271 ? 35.965 -8.039 -2.736 1.00 62.16 271 TYR A N 1
ATOM 2119 C CA . TYR A 1 271 ? 35.438 -6.728 -2.342 1.00 62.16 271 TYR A CA 1
ATOM 2120 C C . TYR A 1 271 ? 34.063 -6.822 -1.667 1.00 62.16 271 TYR A C 1
ATOM 2122 O O . TYR A 1 271 ? 33.834 -6.148 -0.661 1.00 62.16 271 TYR A O 1
ATOM 2130 N N . LEU A 1 272 ? 33.186 -7.695 -2.186 1.00 68.31 272 LEU A N 1
ATOM 2131 C CA . LEU A 1 272 ? 31.885 -8.005 -1.595 1.00 68.31 272 LEU A CA 1
ATOM 2132 C C . LEU A 1 272 ? 32.049 -8.459 -0.139 1.00 68.31 272 LEU A C 1
ATOM 2134 O O . LEU A 1 272 ? 31.440 -7.877 0.756 1.00 68.31 272 LEU A O 1
ATOM 2138 N N . SER A 1 273 ? 32.900 -9.462 0.084 1.00 76.56 273 SER A N 1
ATOM 2139 C CA . SER A 1 273 ? 33.079 -10.103 1.389 1.00 76.56 273 SER A CA 1
ATOM 2140 C C . SER A 1 273 ? 33.640 -9.142 2.435 1.00 76.56 273 SER A C 1
ATOM 2142 O O . SER A 1 273 ? 33.083 -9.011 3.526 1.00 76.56 273 SER A O 1
ATOM 2144 N N . ASP A 1 274 ? 34.716 -8.422 2.102 1.00 66.06 274 ASP A N 1
ATOM 2145 C CA . ASP A 1 274 ? 35.361 -7.487 3.032 1.00 66.06 274 ASP A CA 1
ATOM 2146 C C . ASP A 1 274 ? 34.398 -6.374 3.462 1.00 66.06 274 ASP A C 1
ATOM 2148 O O . ASP A 1 274 ? 34.280 -6.056 4.648 1.00 66.06 274 ASP A O 1
ATOM 2152 N N . ARG A 1 275 ? 33.637 -5.813 2.514 1.00 67.38 275 ARG A N 1
ATOM 2153 C CA . ARG A 1 275 ? 32.704 -4.726 2.821 1.00 67.38 275 ARG A CA 1
ATOM 2154 C C . ARG A 1 275 ? 31.466 -5.179 3.584 1.00 67.38 275 ARG A C 1
ATOM 2156 O O . ARG A 1 275 ? 30.995 -4.407 4.418 1.00 67.38 275 ARG A O 1
ATOM 2163 N N . THR A 1 276 ? 30.923 -6.377 3.356 1.00 70.12 276 THR A N 1
ATOM 2164 C CA . THR A 1 276 ? 29.780 -6.832 4.168 1.00 70.12 276 THR A CA 1
ATOM 2165 C C . THR A 1 276 ? 30.188 -7.183 5.595 1.00 70.12 276 THR A C 1
ATOM 2167 O O . THR A 1 276 ? 29.416 -6.890 6.504 1.00 70.12 276 THR A O 1
ATOM 2170 N N . GLY A 1 277 ? 31.411 -7.677 5.819 1.00 73.19 277 GLY A N 1
ATOM 2171 C CA . GLY A 1 277 ? 31.971 -7.844 7.166 1.00 73.19 277 GLY A CA 1
ATOM 2172 C C . GLY A 1 277 ? 32.072 -6.509 7.915 1.00 73.19 277 GLY A C 1
ATOM 2173 O O . GLY A 1 277 ? 31.460 -6.339 8.969 1.00 73.19 277 GLY A O 1
ATOM 2174 N N . ILE A 1 278 ? 32.745 -5.517 7.317 1.00 69.94 278 ILE A N 1
ATOM 2175 C CA . ILE A 1 278 ? 32.932 -4.181 7.918 1.00 69.94 278 ILE A CA 1
ATOM 2176 C C . ILE A 1 278 ? 31.588 -3.484 8.193 1.00 69.94 278 ILE A C 1
ATOM 2178 O O . ILE A 1 278 ? 31.394 -2.910 9.265 1.00 69.94 278 ILE A O 1
ATOM 2182 N N . ILE A 1 279 ? 30.637 -3.539 7.250 1.00 68.62 279 ILE A N 1
ATOM 2183 C CA . ILE A 1 279 ? 29.319 -2.908 7.429 1.00 68.62 279 ILE A CA 1
ATOM 2184 C C . ILE A 1 279 ? 28.476 -3.662 8.471 1.00 68.62 279 ILE A C 1
ATOM 2186 O O . ILE A 1 279 ? 27.739 -3.007 9.205 1.00 68.62 279 ILE A O 1
ATOM 2190 N N . SER A 1 280 ? 28.606 -4.992 8.591 1.00 78.06 280 SER A N 1
ATOM 2191 C CA . SER A 1 280 ? 27.981 -5.745 9.688 1.00 78.06 280 SER A CA 1
ATOM 2192 C C . SER A 1 280 ? 28.495 -5.236 11.035 1.00 78.06 280 SER A C 1
ATOM 2194 O O . SER A 1 280 ? 27.712 -4.719 11.827 1.00 78.06 280 SER A O 1
ATOM 2196 N N . PHE A 1 281 ? 29.814 -5.260 11.255 1.00 75.38 281 PHE A N 1
ATOM 2197 C CA . PHE A 1 281 ? 30.430 -4.845 12.521 1.00 75.38 281 PHE A CA 1
ATOM 2198 C C . PHE A 1 281 ? 30.063 -3.397 12.910 1.00 75.38 281 PHE A C 1
ATOM 2200 O O . PHE A 1 281 ? 29.738 -3.110 14.061 1.00 75.38 281 PHE A O 1
ATOM 2207 N N . ALA A 1 282 ? 29.978 -2.489 11.931 1.00 73.25 282 ALA A N 1
ATOM 2208 C CA . ALA A 1 282 ? 29.553 -1.103 12.144 1.00 73.25 282 ALA A CA 1
ATOM 2209 C C . ALA A 1 282 ? 28.099 -0.931 12.653 1.00 73.25 282 ALA A C 1
ATOM 2211 O O . ALA A 1 282 ? 27.768 0.131 13.184 1.00 73.25 282 ALA A O 1
ATOM 2212 N N . ASN A 1 283 ? 27.221 -1.937 12.530 1.00 76.94 283 ASN A N 1
ATOM 2213 C CA . ASN A 1 283 ? 25.863 -1.881 13.089 1.00 76.94 283 ASN A CA 1
ATOM 2214 C C . ASN A 1 283 ? 25.800 -2.201 14.591 1.00 76.94 283 ASN A C 1
ATOM 2216 O O . ASN A 1 283 ? 24.792 -1.874 15.221 1.00 76.94 283 ASN A O 1
ATOM 2220 N N . PHE A 1 284 ? 26.826 -2.822 15.182 1.00 78.00 284 PHE A N 1
ATOM 2221 C CA . PHE A 1 284 ? 26.760 -3.341 16.554 1.00 78.00 284 PHE A CA 1
ATOM 2222 C C . PHE A 1 284 ? 26.407 -2.259 17.594 1.00 78.00 284 PHE A C 1
ATOM 2224 O O . PHE A 1 284 ? 25.444 -2.472 18.338 1.00 78.00 284 PHE A O 1
ATOM 2231 N N . PRO A 1 285 ? 27.013 -1.051 17.587 1.00 78.75 285 PRO A N 1
ATOM 2232 C CA . PRO A 1 285 ? 26.604 0.026 18.491 1.00 78.75 285 PRO A CA 1
ATOM 2233 C C . PRO A 1 285 ? 25.115 0.391 18.387 1.00 78.75 285 PRO A C 1
ATOM 2235 O O . PRO A 1 285 ? 24.485 0.685 19.399 1.00 78.75 285 PRO A O 1
ATOM 2238 N N . LEU A 1 286 ? 24.520 0.325 17.188 1.00 79.00 286 LEU A N 1
ATOM 2239 C CA . LEU A 1 286 ? 23.099 0.619 16.959 1.00 79.00 286 LEU A CA 1
ATOM 2240 C C . LEU A 1 286 ? 22.184 -0.518 17.436 1.00 79.00 286 LEU A C 1
ATOM 2242 O O . LEU A 1 286 ? 21.127 -0.251 18.010 1.00 79.00 286 LEU A O 1
ATOM 2246 N N . ILE A 1 287 ? 22.588 -1.780 17.244 1.00 82.88 287 ILE A N 1
ATOM 2247 C CA . ILE A 1 287 ? 21.877 -2.949 17.789 1.00 82.88 287 ILE A CA 1
ATOM 2248 C C . ILE A 1 287 ? 21.774 -2.817 19.310 1.00 82.88 287 ILE A C 1
ATOM 2250 O O . ILE A 1 287 ? 20.687 -2.974 19.870 1.00 82.88 287 ILE A O 1
ATOM 2254 N N . TRP A 1 288 ? 22.882 -2.484 19.973 1.00 80.44 288 TRP A N 1
ATOM 2255 C CA . TRP A 1 288 ? 22.937 -2.363 21.427 1.00 80.44 288 TRP A CA 1
ATOM 2256 C C . TRP A 1 288 ? 22.163 -1.123 21.904 1.00 80.44 288 TRP A C 1
ATOM 2258 O O . TRP A 1 288 ? 21.280 -1.256 22.750 1.00 80.44 288 TRP A O 1
ATOM 2268 N N . LEU A 1 289 ? 22.368 0.045 21.277 1.00 82.62 289 LEU A N 1
ATOM 2269 C CA . LEU A 1 289 ? 21.651 1.299 21.562 1.00 82.62 289 LEU A CA 1
ATOM 2270 C C . LEU A 1 289 ? 20.120 1.145 21.515 1.00 82.62 289 LEU A C 1
ATOM 2272 O O . LEU A 1 289 ? 19.423 1.626 22.411 1.00 82.62 289 LEU A O 1
ATOM 2276 N N . PHE A 1 290 ? 19.579 0.474 20.493 1.00 82.19 290 PHE A N 1
ATOM 2277 C CA . PHE A 1 290 ? 18.133 0.252 20.369 1.00 82.19 290 PHE A CA 1
ATOM 2278 C C . PHE A 1 290 ? 17.607 -0.912 21.230 1.00 82.19 290 PHE A C 1
ATOM 2280 O O . PHE A 1 290 ? 16.394 -1.035 21.402 1.00 82.19 290 PHE A O 1
ATOM 2287 N N . GLY A 1 291 ? 18.489 -1.762 21.769 1.00 80.69 291 GLY A N 1
ATOM 2288 C CA . GLY A 1 291 ? 18.136 -2.858 22.678 1.00 80.69 291 GLY A CA 1
ATOM 2289 C C . GLY A 1 291 ? 18.020 -2.450 24.155 1.00 80.69 291 GLY A C 1
ATOM 2290 O O . GLY A 1 291 ? 17.372 -3.156 24.927 1.00 80.69 291 GLY A O 1
ATOM 2291 N N . MET A 1 292 ? 18.622 -1.322 24.554 1.00 81.19 292 MET A N 1
ATOM 2292 C CA . MET A 1 292 ? 18.600 -0.821 25.938 1.00 81.19 292 MET A CA 1
ATOM 2293 C C . MET A 1 292 ? 17.186 -0.478 26.425 1.00 81.19 292 MET A C 1
ATOM 2295 O O . MET A 1 292 ? 16.417 0.177 25.717 1.00 81.19 292 MET A O 1
ATOM 2299 N N . ARG A 1 293 ? 16.870 -0.837 27.677 1.00 76.69 293 ARG A N 1
ATOM 2300 C CA . ARG A 1 293 ? 15.606 -0.454 28.335 1.00 76.69 293 ARG A CA 1
ATOM 2301 C C . ARG A 1 293 ? 15.651 1.001 28.808 1.00 76.69 293 ARG A C 1
ATOM 2303 O O . ARG A 1 293 ? 14.638 1.693 28.741 1.00 76.69 293 ARG A O 1
ATOM 2310 N N . ASN A 1 294 ? 16.822 1.470 29.249 1.00 72.56 294 ASN A N 1
ATOM 2311 C CA . ASN A 1 294 ? 17.033 2.816 29.794 1.00 72.56 294 ASN A CA 1
ATOM 2312 C C . ASN A 1 294 ? 17.828 3.724 28.843 1.00 72.56 294 ASN A C 1
ATOM 2314 O O . ASN A 1 294 ? 18.868 4.270 29.198 1.00 72.56 294 ASN A O 1
ATOM 2318 N N . ASN A 1 295 ? 17.334 3.903 27.617 1.00 74.62 295 ASN A N 1
ATOM 2319 C CA . ASN A 1 295 ? 17.961 4.797 26.643 1.00 74.62 295 ASN A CA 1
ATOM 2320 C C . ASN A 1 295 ? 17.469 6.252 26.808 1.00 74.62 295 ASN A C 1
ATOM 2322 O O . ASN A 1 295 ? 16.269 6.516 26.720 1.00 74.62 295 ASN A O 1
ATOM 2326 N N . ALA A 1 296 ? 18.384 7.217 26.956 1.00 69.44 296 ALA A N 1
ATOM 2327 C CA . ALA A 1 296 ? 18.057 8.649 26.981 1.00 69.44 296 ALA A CA 1
ATOM 2328 C C . ALA A 1 296 ? 17.296 9.118 25.722 1.00 69.44 296 ALA A C 1
ATOM 2330 O O . ALA A 1 296 ? 16.447 10.003 25.805 1.00 69.44 296 ALA A O 1
ATOM 2331 N N . LEU A 1 297 ? 17.521 8.479 24.567 1.00 71.75 297 LEU A N 1
ATOM 2332 C CA . LEU A 1 297 ? 16.794 8.755 23.326 1.00 71.75 297 LEU A CA 1
ATOM 2333 C C . LEU A 1 297 ? 15.292 8.420 23.422 1.00 71.75 297 LEU A C 1
ATOM 2335 O O . LEU A 1 297 ? 14.491 9.083 22.763 1.00 71.75 297 LEU A O 1
ATOM 2339 N N . ILE A 1 298 ? 14.879 7.470 24.273 1.00 74.75 298 ILE A N 1
ATOM 2340 C CA . ILE A 1 298 ? 13.458 7.208 24.578 1.00 74.75 298 ILE A CA 1
ATOM 2341 C C . ILE A 1 298 ? 12.869 8.421 25.311 1.00 74.75 298 ILE A C 1
ATOM 2343 O O . ILE A 1 298 ? 11.852 8.970 24.885 1.00 74.75 298 ILE A O 1
ATOM 2347 N N . TRP A 1 299 ? 13.550 8.905 26.358 1.00 70.94 299 TRP A N 1
ATOM 2348 C CA . TRP A 1 299 ? 13.121 10.102 27.092 1.00 70.94 299 TRP A CA 1
ATOM 2349 C C . TRP A 1 299 ? 13.154 11.377 26.237 1.00 70.94 299 TRP A C 1
ATOM 2351 O O . TRP A 1 299 ? 12.314 12.245 26.454 1.00 70.94 299 TRP A O 1
ATOM 2361 N N . LEU A 1 300 ? 14.043 11.478 25.245 1.00 70.88 300 LEU A N 1
ATOM 2362 C CA . LEU A 1 300 ? 14.108 12.597 24.298 1.00 70.88 300 LEU A CA 1
ATOM 2363 C C . LEU A 1 300 ? 13.007 12.530 23.225 1.00 70.88 300 LEU A C 1
ATOM 2365 O O . LEU A 1 300 ? 12.215 13.458 23.095 1.00 70.88 300 LEU A O 1
ATOM 2369 N N . THR A 1 301 ? 12.909 11.430 22.472 1.00 73.88 301 THR A N 1
ATOM 2370 C CA . THR A 1 301 ? 11.952 11.295 21.350 1.00 73.88 301 THR A CA 1
ATOM 2371 C C . THR A 1 301 ? 10.502 11.113 21.801 1.00 73.88 301 THR A C 1
ATOM 2373 O O . THR A 1 301 ? 9.587 11.538 21.103 1.00 73.88 301 THR A O 1
ATOM 2376 N N . GLY A 1 302 ? 10.269 10.517 22.976 1.00 66.75 302 GLY A N 1
ATOM 2377 C CA . GLY A 1 302 ? 8.925 10.204 23.475 1.00 66.75 302 GLY A CA 1
ATOM 2378 C C . GLY A 1 302 ? 8.270 8.979 22.829 1.00 66.75 302 GLY A C 1
ATOM 2379 O O . GLY A 1 302 ? 7.093 8.729 23.076 1.00 66.75 302 GLY A O 1
ATOM 2380 N N . TRP A 1 303 ? 8.999 8.212 22.011 1.00 72.75 303 TRP A N 1
ATOM 2381 C CA . TRP A 1 303 ? 8.519 6.922 21.506 1.00 72.75 303 TRP A CA 1
ATOM 2382 C C . TRP A 1 303 ? 8.538 5.853 22.603 1.00 72.75 303 TRP A C 1
ATOM 2384 O O . TRP A 1 303 ? 9.246 5.975 23.601 1.00 72.75 303 TRP A O 1
ATOM 2394 N N . ASP A 1 304 ? 7.793 4.768 22.403 1.00 70.62 304 ASP A N 1
ATOM 2395 C CA . ASP A 1 304 ? 7.784 3.640 23.329 1.00 70.62 304 ASP A CA 1
ATOM 2396 C C . ASP A 1 304 ? 8.977 2.684 23.123 1.00 70.62 304 ASP A C 1
ATOM 2398 O O . ASP A 1 304 ? 9.596 2.603 22.055 1.00 70.62 304 ASP A O 1
ATOM 2402 N N . PHE A 1 305 ? 9.290 1.892 24.154 1.00 77.06 305 PHE A N 1
ATOM 2403 C CA . PHE A 1 305 ? 10.328 0.857 24.070 1.00 77.06 305 PHE A CA 1
ATOM 2404 C C . PHE A 1 305 ? 10.016 -0.202 22.992 1.00 77.06 305 PHE A C 1
ATOM 2406 O O . PHE A 1 305 ? 10.927 -0.796 22.423 1.00 77.06 305 PHE A O 1
ATOM 2413 N N . LYS A 1 306 ? 8.740 -0.408 22.641 1.00 71.06 306 LYS A N 1
ATOM 2414 C CA . LYS A 1 306 ? 8.310 -1.298 21.549 1.00 71.06 306 LYS A CA 1
ATOM 2415 C C . LYS A 1 306 ? 8.817 -0.808 20.188 1.00 71.06 306 LYS A C 1
ATOM 2417 O O . LYS A 1 306 ? 9.287 -1.616 19.389 1.00 71.06 306 LYS A O 1
ATOM 2422 N N . THR A 1 307 ? 8.782 0.501 19.932 1.00 75.00 307 THR A N 1
ATOM 2423 C CA . THR A 1 307 ? 9.359 1.128 18.733 1.00 75.00 307 THR A CA 1
ATOM 2424 C C . THR A 1 307 ? 10.878 0.948 18.688 1.00 75.00 307 THR A C 1
ATOM 2426 O O . THR A 1 307 ? 11.404 0.503 17.668 1.00 75.00 307 THR A O 1
ATOM 2429 N N . TYR A 1 308 ? 11.576 1.164 19.808 1.00 77.12 308 TYR A N 1
ATOM 2430 C CA . TYR A 1 308 ? 13.021 0.907 19.916 1.00 77.12 308 TYR A CA 1
ATOM 2431 C C . TYR A 1 308 ? 13.370 -0.576 19.698 1.00 77.12 308 TYR A C 1
ATOM 2433 O O . TYR A 1 308 ? 14.216 -0.895 18.865 1.00 77.12 308 TYR A O 1
ATOM 2441 N N . SER A 1 309 ? 12.641 -1.501 20.329 1.00 77.94 309 SER A N 1
ATOM 2442 C CA . SER A 1 309 ? 12.818 -2.947 20.145 1.00 77.94 309 SER A CA 1
ATOM 2443 C C . SER A 1 309 ? 12.569 -3.388 18.694 1.00 77.94 309 SER A C 1
ATOM 2445 O O . SER A 1 309 ? 13.272 -4.257 18.176 1.00 77.94 309 SER A O 1
ATOM 2447 N N . ASN A 1 310 ? 11.626 -2.754 17.987 1.00 76.38 310 ASN A N 1
ATOM 2448 C CA . ASN A 1 310 ? 11.448 -2.962 16.550 1.00 76.38 310 ASN A CA 1
ATOM 2449 C C . ASN A 1 310 ? 12.673 -2.499 15.744 1.00 76.38 310 ASN A C 1
ATOM 2451 O O . ASN A 1 310 ? 13.084 -3.214 14.830 1.00 76.38 310 ASN A O 1
ATOM 2455 N N . PHE A 1 311 ? 13.285 -1.355 16.073 1.00 81.31 311 PHE A N 1
ATOM 2456 C CA . PHE A 1 311 ? 14.524 -0.910 15.421 1.00 81.31 311 PHE A CA 1
ATOM 2457 C C . PHE A 1 311 ? 15.692 -1.858 15.708 1.00 81.31 311 PHE A C 1
ATOM 2459 O O . PHE A 1 311 ? 16.323 -2.306 14.755 1.00 81.31 311 PHE A O 1
ATOM 2466 N N . HIS A 1 312 ? 15.907 -2.259 16.965 1.00 83.62 312 HIS A N 1
ATOM 2467 C CA . HIS A 1 312 ? 16.887 -3.284 17.350 1.00 83.62 312 HIS A CA 1
ATOM 2468 C C . HIS A 1 312 ? 16.737 -4.560 16.507 1.00 83.62 312 HIS A C 1
ATOM 2470 O O . HIS A 1 312 ? 17.680 -4.976 15.835 1.00 83.62 312 HIS A O 1
ATOM 2476 N N . ARG A 1 313 ? 15.522 -5.129 16.452 1.00 77.31 313 ARG A N 1
ATOM 2477 C CA . ARG A 1 313 ? 15.214 -6.338 15.664 1.00 77.31 313 ARG A CA 1
ATOM 2478 C C . ARG A 1 313 ? 15.491 -6.153 14.172 1.00 77.31 313 ARG A C 1
ATOM 2480 O O . ARG A 1 313 ? 15.926 -7.098 13.521 1.00 77.31 313 ARG A O 1
ATOM 2487 N N . TRP A 1 314 ? 15.224 -4.974 13.608 1.00 79.00 314 TRP A N 1
ATOM 2488 C CA . TRP A 1 314 ? 15.525 -4.704 12.201 1.00 79.00 314 TRP A CA 1
ATOM 2489 C C . TRP A 1 314 ? 17.023 -4.533 11.949 1.00 79.00 314 TRP A C 1
ATOM 2491 O O . TRP A 1 314 ? 17.522 -5.182 11.037 1.00 79.00 314 TRP A O 1
ATOM 2501 N N . VAL A 1 315 ? 17.746 -3.736 12.742 1.00 78.44 315 VAL A N 1
ATOM 2502 C CA . VAL A 1 315 ? 19.197 -3.529 12.570 1.00 78.44 315 VAL A CA 1
ATOM 2503 C C . VAL A 1 315 ? 19.963 -4.842 12.763 1.00 78.44 315 VAL A C 1
ATOM 2505 O O . VAL A 1 315 ? 20.798 -5.171 11.925 1.00 78.44 315 VAL A O 1
ATOM 2508 N N . ALA A 1 316 ? 19.610 -5.649 13.771 1.00 79.12 316 ALA A N 1
ATOM 2509 C CA . ALA A 1 316 ? 20.197 -6.974 13.977 1.00 79.12 316 ALA A CA 1
ATOM 2510 C C . ALA A 1 316 ? 20.030 -7.869 12.737 1.00 79.12 316 ALA A C 1
ATOM 2512 O O . ALA A 1 316 ? 21.016 -8.361 12.197 1.00 79.12 316 ALA A O 1
ATOM 2513 N N . ARG A 1 317 ? 18.806 -7.976 12.194 1.00 78.62 317 ARG A N 1
ATOM 2514 C CA . ARG A 1 317 ? 18.534 -8.721 10.947 1.00 78.62 317 ARG A CA 1
ATOM 2515 C C . ARG A 1 317 ? 19.311 -8.194 9.738 1.00 78.62 317 ARG A C 1
ATOM 2517 O O . ARG A 1 317 ? 19.637 -8.981 8.855 1.00 78.62 317 ARG A O 1
ATOM 2524 N N . VAL A 1 318 ? 19.585 -6.887 9.661 1.00 78.12 318 VAL A N 1
ATOM 2525 C CA . VAL A 1 318 ? 20.446 -6.335 8.601 1.00 78.12 318 VAL A CA 1
ATOM 2526 C C . VAL A 1 318 ? 21.882 -6.830 8.770 1.00 78.12 318 VAL A C 1
ATOM 2528 O O . VAL A 1 318 ? 22.463 -7.307 7.797 1.00 78.12 318 VAL A O 1
ATOM 2531 N N . SER A 1 319 ? 22.408 -6.781 9.996 1.00 81.62 319 SER A N 1
ATOM 2532 C CA . SER A 1 319 ? 23.760 -7.234 10.334 1.00 81.62 319 SER A CA 1
ATOM 2533 C C . SER A 1 319 ? 23.956 -8.730 10.079 1.00 81.62 319 SER A C 1
ATOM 2535 O O . SER A 1 319 ? 24.885 -9.105 9.372 1.00 81.62 319 SER A O 1
ATOM 2537 N N . THR A 1 320 ? 23.045 -9.594 10.544 1.00 80.06 320 THR A N 1
ATOM 2538 C CA . THR A 1 320 ? 23.141 -11.051 10.333 1.00 80.06 320 THR A CA 1
ATOM 2539 C C . THR A 1 320 ? 23.227 -11.406 8.847 1.00 80.06 320 THR A C 1
ATOM 2541 O O . THR A 1 320 ? 24.031 -12.241 8.450 1.00 80.06 320 THR A O 1
ATOM 2544 N N . VAL A 1 321 ? 22.457 -10.733 7.986 1.00 79.38 321 VAL A N 1
ATOM 2545 C CA . VAL A 1 321 ? 22.501 -10.989 6.535 1.00 79.38 321 VAL A CA 1
ATOM 2546 C C . VAL A 1 321 ? 23.777 -10.430 5.879 1.00 79.38 321 VAL A C 1
ATOM 2548 O O . VAL A 1 321 ? 24.221 -10.946 4.852 1.00 79.38 321 VAL A O 1
ATOM 2551 N N . GLN A 1 322 ? 24.398 -9.405 6.466 1.00 78.50 322 GLN A N 1
ATOM 2552 C CA . GLN A 1 322 ? 25.711 -8.904 6.048 1.00 78.50 322 GLN A CA 1
ATOM 2553 C C . GLN A 1 322 ? 26.843 -9.858 6.470 1.00 78.50 322 GLN A C 1
ATOM 2555 O O . GLN A 1 322 ? 27.724 -10.130 5.654 1.00 78.50 322 GLN A O 1
ATOM 2560 N N . ALA A 1 323 ? 26.767 -10.444 7.671 1.00 80.19 323 ALA A N 1
ATOM 2561 C CA . ALA A 1 323 ? 27.661 -11.513 8.120 1.00 80.19 323 ALA A CA 1
ATOM 2562 C C . ALA A 1 323 ? 27.549 -12.767 7.229 1.00 80.19 323 ALA A C 1
ATOM 2564 O O . ALA A 1 323 ? 28.551 -13.225 6.694 1.00 80.19 323 ALA A O 1
ATOM 2565 N N . VAL A 1 324 ? 26.335 -13.245 6.929 1.00 81.69 324 VAL A N 1
ATOM 2566 C CA . VAL A 1 324 ? 26.143 -14.408 6.037 1.00 81.69 324 VAL A CA 1
ATOM 2567 C C . VAL A 1 324 ? 26.739 -14.180 4.638 1.00 81.69 324 VAL A C 1
ATOM 2569 O O . VAL A 1 324 ? 27.338 -15.093 4.075 1.00 81.69 324 VAL A O 1
ATOM 2572 N N . ILE A 1 325 ? 26.638 -12.973 4.062 1.00 79.81 325 ILE A N 1
ATOM 2573 C CA . ILE A 1 325 ? 27.293 -12.681 2.769 1.00 79.81 325 ILE A CA 1
ATOM 2574 C C . ILE A 1 325 ? 28.822 -12.577 2.898 1.00 79.81 325 ILE A C 1
ATOM 2576 O O . ILE A 1 325 ? 29.519 -12.933 1.948 1.00 79.81 325 ILE A O 1
ATOM 2580 N N . HIS A 1 326 ? 29.346 -12.154 4.053 1.00 83.44 326 HIS A N 1
ATOM 2581 C CA . HIS A 1 326 ? 30.783 -12.185 4.334 1.00 83.44 326 HIS A CA 1
ATOM 2582 C C . HIS A 1 326 ? 31.306 -13.632 4.339 1.00 83.44 326 HIS A C 1
ATOM 2584 O O . HIS A 1 326 ? 32.176 -13.950 3.528 1.00 83.44 326 HIS A O 1
ATOM 2590 N N . SER A 1 327 ? 30.717 -14.523 5.144 1.00 82.56 327 SER A N 1
ATOM 2591 C CA . SER A 1 327 ? 31.127 -15.935 5.250 1.00 82.56 327 SER A CA 1
ATOM 2592 C C . SER A 1 327 ? 30.985 -16.706 3.934 1.00 82.56 327 SER A C 1
ATOM 2594 O O . SER A 1 327 ? 31.915 -17.392 3.505 1.00 82.56 327 SER A O 1
ATOM 2596 N N . VAL A 1 328 ? 29.859 -16.544 3.224 1.00 84.25 328 VAL A N 1
ATOM 2597 C CA . VAL A 1 328 ? 29.646 -17.183 1.909 1.00 84.25 328 VAL A CA 1
ATOM 2598 C C . VAL A 1 328 ? 30.662 -16.683 0.881 1.00 84.25 328 VAL A C 1
ATOM 2600 O O . VAL A 1 328 ? 31.219 -17.479 0.126 1.00 84.25 328 VAL A O 1
ATOM 2603 N N . GLY A 1 329 ? 30.934 -15.376 0.850 1.00 82.19 329 GLY A N 1
ATOM 2604 C CA . GLY A 1 329 ? 31.911 -14.804 -0.070 1.00 82.19 329 GLY A CA 1
ATOM 2605 C C . GLY A 1 329 ? 33.341 -15.274 0.221 1.00 82.19 329 GLY A C 1
ATOM 2606 O O . GLY A 1 329 ? 34.040 -15.686 -0.705 1.00 82.19 329 GLY A O 1
ATOM 2607 N N . TYR A 1 330 ? 33.750 -15.322 1.494 1.00 81.56 330 TYR A N 1
ATOM 2608 C CA . TYR A 1 330 ? 35.037 -15.893 1.910 1.00 81.56 330 TYR A CA 1
ATOM 2609 C C . TYR A 1 330 ? 35.154 -17.386 1.572 1.00 81.56 330 TYR A C 1
ATOM 2611 O O . TYR A 1 330 ? 36.172 -17.804 1.022 1.00 81.56 330 TYR A O 1
ATOM 2619 N N . THR A 1 331 ? 34.098 -18.171 1.799 1.00 83.75 331 THR A N 1
ATOM 2620 C CA . THR A 1 331 ? 34.038 -19.595 1.427 1.00 83.75 331 THR A CA 1
ATOM 2621 C C . THR A 1 331 ? 34.287 -19.799 -0.072 1.00 83.75 331 THR A C 1
ATOM 2623 O O . THR A 1 331 ? 35.146 -20.596 -0.453 1.00 83.75 331 THR A O 1
ATOM 2626 N N . VAL A 1 332 ? 33.618 -19.027 -0.939 1.00 82.50 332 VAL A N 1
ATOM 2627 C CA . VAL A 1 332 ? 33.823 -19.098 -2.399 1.00 82.50 332 VAL A CA 1
ATOM 2628 C C . VAL A 1 332 ? 35.270 -18.762 -2.791 1.00 82.50 332 VAL A C 1
ATOM 2630 O O . VAL A 1 332 ? 35.832 -19.427 -3.658 1.00 82.50 332 VAL A O 1
ATOM 2633 N N . LEU A 1 333 ? 35.902 -17.780 -2.138 1.00 77.94 333 LEU A N 1
ATOM 2634 C CA . LEU A 1 333 ? 37.294 -17.382 -2.409 1.00 77.94 333 LEU A CA 1
ATOM 2635 C C . LEU A 1 333 ? 38.327 -18.444 -2.007 1.00 77.94 333 LEU A C 1
ATOM 2637 O O . LEU A 1 333 ? 39.375 -18.543 -2.647 1.00 77.94 333 LEU A O 1
ATOM 2641 N N . VAL A 1 334 ? 38.058 -19.209 -0.947 1.00 80.25 334 VAL A N 1
ATOM 2642 C CA . VAL A 1 334 ? 38.933 -20.299 -0.489 1.00 80.25 334 VAL A CA 1
ATOM 2643 C C . VAL A 1 334 ? 38.803 -21.519 -1.408 1.00 80.25 334 VAL A C 1
ATOM 2645 O O . VAL A 1 334 ? 39.818 -22.102 -1.802 1.00 80.25 334 VAL A O 1
ATOM 2648 N N . VAL A 1 335 ? 37.577 -21.858 -1.824 1.00 80.44 335 VAL A N 1
ATOM 2649 C CA . VAL A 1 335 ? 37.303 -23.005 -2.707 1.00 80.44 335 VAL A CA 1
ATOM 2650 C C . VAL A 1 335 ? 37.767 -22.753 -4.155 1.00 80.44 335 VAL A C 1
ATOM 2652 O O . VAL A 1 335 ? 38.392 -23.641 -4.730 1.00 80.44 335 VAL A O 1
ATOM 2655 N N . ASP A 1 336 ? 37.595 -21.545 -4.720 1.00 74.19 336 ASP A N 1
ATOM 2656 C CA . ASP A 1 336 ? 38.122 -21.150 -6.057 1.00 74.19 336 ASP A CA 1
ATOM 2657 C C . ASP A 1 336 ? 39.664 -21.204 -6.148 1.00 74.19 336 ASP A C 1
ATOM 2659 O O . ASP A 1 336 ? 40.225 -21.187 -7.244 1.00 74.19 336 ASP A O 1
ATOM 2663 N N . ARG A 1 337 ? 40.361 -21.266 -5.002 1.00 66.94 337 ARG A N 1
ATOM 2664 C CA . ARG A 1 337 ? 41.830 -21.277 -4.909 1.00 66.94 337 ARG A CA 1
ATOM 2665 C C . ARG A 1 337 ? 42.463 -22.643 -4.652 1.00 66.94 337 ARG A C 1
ATOM 2667 O O . ARG A 1 337 ? 43.593 -22.846 -5.085 1.00 66.94 337 ARG A O 1
ATOM 2674 N N . GLY A 1 338 ? 41.791 -23.538 -3.930 1.00 67.56 338 GLY A N 1
ATOM 2675 C CA . GLY A 1 338 ? 42.378 -24.820 -3.506 1.00 67.56 338 GLY A CA 1
ATOM 2676 C C . GLY A 1 338 ? 41.368 -25.933 -3.216 1.00 67.56 338 GLY A C 1
ATOM 2677 O O . GLY A 1 338 ? 41.712 -26.921 -2.570 1.00 67.56 338 GLY A O 1
ATOM 2678 N N . GLY A 1 339 ? 40.117 -25.773 -3.656 1.00 75.25 339 GLY A N 1
ATOM 2679 C CA . GLY A 1 339 ? 39.055 -26.751 -3.440 1.00 75.25 339 GLY A CA 1
ATOM 2680 C C . GLY A 1 339 ? 38.688 -26.968 -1.967 1.00 75.25 339 GLY A C 1
ATOM 2681 O O . GLY A 1 339 ? 39.069 -26.213 -1.070 1.00 75.25 339 GLY A O 1
ATOM 2682 N N . TRP A 1 340 ? 37.923 -28.032 -1.722 1.00 76.69 340 TRP A N 1
ATOM 2683 C CA . TRP A 1 340 ? 37.395 -28.366 -0.396 1.00 76.69 340 TRP A CA 1
ATOM 2684 C C . TRP A 1 340 ? 38.466 -28.804 0.611 1.00 76.69 340 TRP A C 1
ATOM 2686 O O . TRP A 1 340 ? 38.306 -28.565 1.803 1.00 76.69 340 TRP A O 1
ATOM 2696 N N . HIS A 1 341 ? 39.582 -29.380 0.152 1.00 77.31 341 HIS A N 1
ATOM 2697 C CA . HIS A 1 341 ? 40.685 -29.765 1.037 1.00 77.31 341 HIS A CA 1
ATOM 2698 C C . HIS A 1 341 ? 41.387 -28.532 1.636 1.00 77.31 341 HIS A C 1
ATOM 2700 O O . HIS A 1 341 ? 41.590 -28.463 2.844 1.00 77.31 341 HIS A O 1
ATOM 2706 N N . ASN A 1 342 ? 41.647 -27.497 0.829 1.00 73.44 342 ASN A N 1
ATOM 2707 C CA . ASN A 1 342 ? 42.169 -26.227 1.339 1.00 73.44 342 ASN A CA 1
ATOM 2708 C C . ASN A 1 342 ? 41.164 -25.506 2.258 1.00 73.44 342 ASN A C 1
ATOM 2710 O O . ASN A 1 342 ? 41.570 -24.852 3.211 1.00 73.44 342 ASN A O 1
ATOM 2714 N N . PHE A 1 343 ? 39.856 -25.645 2.005 1.00 78.12 343 PHE A N 1
ATOM 2715 C CA . PHE A 1 343 ? 38.811 -25.132 2.899 1.00 78.12 343 PHE A CA 1
ATOM 2716 C C . PHE A 1 343 ? 38.814 -25.825 4.270 1.00 78.12 343 PHE A C 1
ATOM 2718 O O . PHE A 1 343 ? 38.672 -25.140 5.279 1.00 78.12 343 PHE A O 1
ATOM 2725 N N . ALA A 1 344 ? 39.042 -27.142 4.329 1.00 77.38 344 ALA A N 1
ATOM 2726 C CA . ALA A 1 344 ? 39.129 -27.879 5.592 1.00 77.38 344 ALA A CA 1
ATOM 2727 C C . ALA A 1 344 ? 40.241 -27.341 6.514 1.00 77.38 344 ALA A C 1
ATOM 2729 O O . ALA A 1 344 ? 40.019 -27.195 7.713 1.00 77.38 344 ALA A O 1
ATOM 2730 N N . ASN A 1 345 ? 41.395 -26.954 5.958 1.00 77.44 345 ASN A N 1
ATOM 2731 C CA . ASN A 1 345 ? 42.524 -26.432 6.738 1.00 77.44 345 ASN A CA 1
ATOM 2732 C C . ASN A 1 345 ? 42.193 -25.131 7.499 1.00 77.44 345 ASN A C 1
ATOM 2734 O O . ASN A 1 345 ? 42.718 -24.913 8.589 1.00 77.44 345 ASN A O 1
ATOM 2738 N N . TYR A 1 346 ? 41.281 -24.294 6.985 1.00 73.88 346 TYR A N 1
ATOM 2739 C CA . TYR A 1 346 ? 40.845 -23.077 7.686 1.00 73.88 346 TYR A CA 1
ATOM 2740 C C . TYR A 1 346 ? 40.004 -23.358 8.944 1.00 73.88 346 TYR A C 1
ATOM 2742 O O . TYR A 1 346 ? 39.886 -22.480 9.790 1.00 73.88 346 TYR A O 1
ATOM 2750 N N . TRP A 1 347 ? 39.479 -24.573 9.145 1.00 73.88 347 TRP A N 1
ATOM 2751 C CA . TRP A 1 347 ? 38.742 -24.923 10.372 1.00 73.88 347 TRP A CA 1
ATOM 2752 C C . TRP A 1 347 ? 39.636 -25.117 11.607 1.00 73.88 347 TRP A C 1
ATOM 2754 O O . TRP A 1 347 ? 39.119 -25.294 12.706 1.00 73.88 347 TRP A O 1
ATOM 2764 N N . VAL A 1 348 ? 40.961 -25.041 11.453 1.00 75.06 348 VAL A N 1
ATOM 2765 C CA . VAL A 1 348 ? 41.919 -25.002 12.573 1.00 75.06 348 VAL A CA 1
ATOM 2766 C C . VAL A 1 348 ? 42.160 -23.557 13.057 1.00 75.06 348 VAL A C 1
ATOM 2768 O O . VAL A 1 348 ? 42.632 -23.335 14.170 1.00 75.06 348 VAL A O 1
ATOM 2771 N N . GLU A 1 349 ? 41.793 -22.548 12.260 1.00 74.06 349 GLU A N 1
ATOM 2772 C CA . GLU A 1 349 ? 42.028 -21.132 12.561 1.00 74.06 349 GLU A CA 1
ATOM 2773 C C . GLU A 1 349 ? 40.974 -20.565 13.532 1.00 74.06 349 GLU A C 1
ATOM 2775 O O . GLU A 1 349 ? 39.780 -20.510 13.227 1.00 74.06 349 GLU A O 1
ATOM 2780 N N . MET A 1 350 ? 41.413 -20.063 14.694 1.00 72.06 350 MET A N 1
ATOM 2781 C CA . MET A 1 350 ? 40.536 -19.523 15.754 1.00 72.06 350 MET A CA 1
ATOM 2782 C C . MET A 1 350 ? 39.580 -18.421 15.258 1.00 72.06 350 MET A C 1
ATOM 2784 O O . MET A 1 350 ? 38.415 -18.363 15.652 1.00 72.06 350 MET A O 1
ATOM 2788 N N . TRP A 1 351 ? 40.062 -17.530 14.390 1.00 70.38 351 TRP A N 1
ATOM 2789 C CA . TRP A 1 351 ? 39.274 -16.424 13.833 1.00 70.38 351 TRP A CA 1
ATOM 2790 C C . TRP A 1 351 ? 38.270 -16.893 12.764 1.00 70.38 351 TRP A C 1
ATOM 2792 O O . TRP A 1 351 ? 37.279 -16.204 12.524 1.00 70.38 351 TRP A O 1
ATOM 2802 N N . TRP A 1 352 ? 38.476 -18.066 12.154 1.00 73.75 352 TRP A N 1
ATOM 2803 C CA . TRP A 1 352 ? 37.520 -18.673 11.222 1.00 73.75 352 TRP A CA 1
ATOM 2804 C C . TRP A 1 352 ? 36.411 -19.410 11.981 1.00 73.75 352 TRP A C 1
ATOM 2806 O O . TRP A 1 352 ? 35.226 -19.161 11.755 1.00 73.75 352 TRP A O 1
ATOM 2816 N N . THR A 1 353 ? 36.784 -20.264 12.940 1.00 70.44 353 THR A N 1
ATOM 2817 C CA . THR A 1 353 ? 35.826 -21.054 13.734 1.00 70.44 353 THR A CA 1
ATOM 2818 C C . THR A 1 353 ? 34.889 -20.177 14.563 1.00 70.44 353 THR A C 1
ATOM 2820 O O . THR A 1 353 ? 33.687 -20.432 14.584 1.00 70.44 353 THR A O 1
ATOM 2823 N N . THR A 1 354 ? 35.393 -19.099 15.173 1.00 70.62 354 THR A N 1
ATOM 2824 C CA . THR A 1 354 ? 34.553 -18.107 15.876 1.00 70.62 354 THR A CA 1
ATOM 2825 C C . THR A 1 354 ? 33.546 -17.419 14.948 1.00 70.62 354 THR A C 1
ATOM 2827 O O . THR A 1 354 ? 32.385 -17.267 15.326 1.00 70.62 354 THR A O 1
ATOM 2830 N N . GLY A 1 355 ? 33.934 -17.071 13.716 1.00 70.50 355 GLY A N 1
ATOM 2831 C CA . GLY A 1 355 ? 33.034 -16.460 12.728 1.00 70.50 355 GLY A CA 1
ATOM 2832 C C . GLY A 1 355 ? 31.886 -17.381 12.295 1.00 70.50 355 GLY A C 1
ATOM 2833 O O . GLY A 1 355 ? 30.729 -16.952 12.236 1.00 70.50 355 GLY A O 1
ATOM 2834 N N . GLU A 1 356 ? 32.180 -18.660 12.044 1.00 70.31 356 GLU A N 1
ATOM 2835 C CA . GLU A 1 356 ? 31.162 -19.662 11.700 1.00 70.31 356 GLU A CA 1
ATOM 2836 C C . GLU A 1 356 ? 30.283 -20.049 12.904 1.00 70.31 356 GLU A C 1
ATOM 2838 O O . GLU A 1 356 ? 29.073 -20.228 12.744 1.00 70.31 356 GLU A O 1
ATOM 2843 N N . LEU A 1 357 ? 30.827 -20.090 14.126 1.00 66.38 357 LEU A N 1
ATOM 2844 C CA . LEU A 1 357 ? 30.041 -20.270 15.356 1.00 66.38 357 LEU A CA 1
ATOM 2845 C C . LEU A 1 357 ? 29.044 -19.122 15.566 1.00 66.38 357 LEU A C 1
ATOM 2847 O O . LEU A 1 357 ? 27.853 -19.372 15.743 1.00 66.38 357 LEU A O 1
ATOM 2851 N N . VAL A 1 358 ? 29.481 -17.863 15.458 1.00 66.62 358 VAL A N 1
ATOM 2852 C CA . VAL A 1 358 ? 28.585 -16.698 15.567 1.00 66.62 358 VAL A CA 1
ATOM 2853 C C . VAL A 1 358 ? 27.516 -16.706 14.462 1.00 66.62 358 VAL A C 1
ATOM 2855 O O . VAL A 1 358 ? 26.348 -16.413 14.737 1.00 66.62 358 VAL A O 1
ATOM 2858 N N . CYS A 1 359 ? 27.857 -17.095 13.227 1.00 64.19 359 CYS A N 1
ATOM 2859 C CA . CYS A 1 359 ? 26.881 -17.202 12.135 1.00 64.19 359 CYS A CA 1
ATOM 2860 C C . CYS A 1 359 ? 25.867 -18.337 12.346 1.00 64.19 359 CYS A C 1
ATOM 2862 O O . CYS A 1 359 ? 24.669 -18.123 12.151 1.00 64.19 359 CYS A O 1
ATOM 2864 N N . THR A 1 360 ? 26.309 -19.521 12.769 1.00 63.72 360 THR A N 1
ATOM 2865 C CA . THR A 1 360 ? 25.429 -20.677 13.011 1.00 63.72 360 THR A CA 1
ATOM 2866 C C . THR A 1 360 ? 24.526 -20.469 14.225 1.00 63.72 360 THR A C 1
ATOM 2868 O O . THR A 1 360 ? 23.318 -20.689 14.113 1.00 63.72 360 THR A O 1
ATOM 2871 N N . LEU A 1 361 ? 25.047 -19.926 15.331 1.00 62.47 361 LEU A N 1
ATOM 2872 C CA . LEU A 1 361 ? 24.242 -19.499 16.481 1.00 62.47 361 LEU A CA 1
ATOM 2873 C C . LEU A 1 361 ? 23.198 -18.446 16.071 1.00 62.47 361 LEU A C 1
ATOM 2875 O O . LEU A 1 361 ? 22.029 -18.580 16.429 1.00 62.47 361 LEU A O 1
ATOM 2879 N N . SER A 1 362 ? 23.577 -17.464 15.242 1.00 61.00 362 SER A N 1
ATOM 2880 C CA . SER A 1 362 ? 22.664 -16.427 14.721 1.00 61.00 362 SER A CA 1
ATOM 2881 C C . SER A 1 362 ? 21.590 -16.943 13.753 1.00 61.00 362 SER A C 1
ATOM 2883 O O . SER A 1 362 ? 20.581 -16.266 13.540 1.00 61.00 362 SER A O 1
ATOM 2885 N N . LEU A 1 363 ? 21.807 -18.105 13.131 1.00 56.81 363 LEU A N 1
ATOM 2886 C CA . LEU A 1 363 ? 20.863 -18.755 12.216 1.00 56.81 363 LEU A CA 1
ATOM 2887 C C . LEU A 1 363 ? 19.969 -19.785 12.925 1.00 56.81 363 LEU A C 1
ATOM 2889 O O . LEU A 1 363 ? 18.846 -20.028 12.480 1.00 56.81 363 LEU A O 1
ATOM 2893 N N . SER A 1 364 ? 20.437 -20.372 14.028 1.00 55.50 364 SER A N 1
ATOM 2894 C CA . SER A 1 364 ? 19.662 -21.316 14.831 1.00 55.50 364 SER A CA 1
ATOM 2895 C C . SER A 1 364 ? 18.530 -20.611 15.592 1.00 55.50 364 SER A C 1
ATOM 2897 O O . SER A 1 364 ? 18.751 -19.701 16.386 1.00 55.50 364 SER A O 1
ATOM 2899 N N . LEU A 1 365 ? 17.284 -21.046 15.381 1.00 47.59 365 LEU A N 1
ATOM 2900 C CA . LEU A 1 365 ? 16.082 -20.480 16.022 1.00 47.59 365 LEU A CA 1
ATOM 2901 C C . LEU A 1 365 ? 15.902 -20.944 17.489 1.00 47.59 365 LEU A C 1
ATOM 2903 O O . LEU A 1 365 ? 14.778 -21.119 17.957 1.00 47.59 365 LEU A O 1
ATOM 2907 N N . LEU A 1 366 ? 16.997 -21.195 18.212 1.00 42.78 366 LEU A N 1
ATOM 2908 C CA . LEU A 1 366 ? 16.987 -21.807 19.542 1.00 42.78 366 LEU A CA 1
ATOM 2909 C C . LEU A 1 366 ? 16.992 -20.749 20.655 1.00 42.78 366 LEU A C 1
ATOM 2911 O O . LEU A 1 366 ? 18.014 -20.143 20.963 1.00 42.78 366 LEU A O 1
ATOM 2915 N N . GLU A 1 367 ? 15.853 -20.589 21.330 1.00 44.91 367 GLU A N 1
ATOM 2916 C CA . GLU A 1 367 ? 15.616 -19.610 22.409 1.00 44.91 367 GLU A CA 1
ATOM 2917 C C . GLU A 1 367 ? 16.374 -19.889 23.737 1.00 44.91 367 GLU A C 1
ATOM 2919 O O . GLU A 1 367 ? 15.871 -19.564 24.813 1.00 44.91 367 GLU A O 1
ATOM 2924 N N . LYS A 1 368 ? 17.536 -20.564 23.714 1.00 39.72 368 LYS A N 1
ATOM 2925 C CA . LYS A 1 368 ? 18.125 -21.206 24.912 1.00 39.72 368 LYS A CA 1
ATOM 2926 C C . LYS A 1 368 ? 19.609 -20.944 25.211 1.00 39.72 368 LYS A C 1
ATOM 2928 O O . LYS A 1 368 ? 20.051 -21.333 26.290 1.00 39.72 368 LYS A O 1
ATOM 2933 N N . CYS A 1 369 ? 20.379 -20.293 24.338 1.00 33.72 369 CYS A N 1
ATOM 2934 C CA . CYS A 1 369 ? 21.810 -20.053 24.586 1.00 33.72 369 CYS A CA 1
ATOM 2935 C C . CYS A 1 369 ? 22.066 -18.703 25.288 1.00 33.72 369 CYS A C 1
ATOM 2937 O O . CYS A 1 369 ? 21.730 -17.640 24.768 1.00 33.72 369 CYS A O 1
ATOM 2939 N N . ASN A 1 370 ? 22.678 -18.748 26.476 1.00 37.72 370 ASN A N 1
ATOM 2940 C CA . ASN A 1 370 ? 23.072 -17.575 27.265 1.00 37.72 370 ASN A CA 1
ATOM 2941 C C . ASN A 1 370 ? 24.468 -17.054 26.857 1.00 37.72 370 ASN A C 1
ATOM 2943 O O . ASN A 1 370 ? 25.424 -17.814 26.891 1.00 37.72 370 ASN A O 1
ATOM 2947 N N . TYR A 1 371 ? 24.576 -15.741 26.610 1.00 46.72 371 TYR A N 1
ATOM 2948 C CA . TYR A 1 371 ? 25.762 -14.879 26.814 1.00 46.72 371 TYR A CA 1
ATOM 2949 C C . TYR A 1 371 ? 27.187 -15.434 26.533 1.00 46.72 371 TYR A C 1
ATOM 2951 O O . TYR A 1 371 ? 27.872 -15.844 27.467 1.00 46.72 371 TYR A O 1
ATOM 2959 N N . THR A 1 372 ? 27.714 -15.197 25.322 1.00 45.00 372 THR A N 1
ATOM 2960 C CA . THR A 1 372 ? 29.180 -15.104 25.052 1.00 45.00 372 THR A CA 1
ATOM 2961 C C . THR A 1 372 ? 29.595 -14.115 23.943 1.00 45.00 372 THR A C 1
ATOM 2963 O O . THR A 1 372 ? 30.726 -13.637 23.969 1.00 45.00 372 THR A O 1
ATOM 2966 N N . GLY A 1 373 ? 28.695 -13.726 23.028 1.00 50.62 373 GLY A N 1
ATOM 2967 C CA . GLY A 1 373 ? 29.014 -13.014 21.770 1.00 50.62 373 GLY A CA 1
ATOM 2968 C C . GLY A 1 373 ? 30.115 -11.937 21.783 1.00 50.62 373 GLY A C 1
ATOM 2969 O O . GLY A 1 373 ? 31.014 -12.005 20.958 1.00 50.62 373 GLY A O 1
ATOM 2970 N N . LEU A 1 374 ? 30.135 -10.994 22.741 1.00 49.66 374 LEU A N 1
ATOM 2971 C CA . LEU A 1 374 ? 31.147 -9.914 22.773 1.00 49.66 374 LEU A CA 1
ATOM 2972 C C . LEU A 1 374 ? 32.603 -10.410 22.731 1.00 49.66 374 LEU A C 1
ATOM 2974 O O . LEU A 1 374 ? 33.446 -9.754 22.121 1.00 49.66 374 LEU A O 1
ATOM 2978 N N . THR A 1 375 ? 32.911 -11.530 23.390 1.00 51.72 375 THR A N 1
ATOM 2979 C CA . THR A 1 375 ? 34.260 -12.114 23.353 1.00 51.72 375 THR A CA 1
ATOM 2980 C C . THR A 1 375 ? 34.526 -12.869 22.052 1.00 51.72 375 THR A C 1
ATOM 2982 O O . THR A 1 375 ? 35.651 -12.855 21.573 1.00 51.72 375 THR A O 1
ATOM 2985 N N . GLU A 1 376 ? 33.500 -13.461 21.440 1.00 57.81 376 GLU A N 1
ATOM 2986 C CA . GLU A 1 376 ? 33.602 -14.210 20.179 1.00 57.81 376 GLU A CA 1
ATOM 2987 C C . GLU A 1 376 ? 33.768 -13.259 18.980 1.00 57.81 376 GLU A C 1
ATOM 2989 O O . GLU A 1 376 ? 34.670 -13.446 18.164 1.00 57.81 376 GLU A O 1
ATOM 2994 N N . ASP A 1 377 ? 32.978 -12.181 18.928 1.00 57.09 377 ASP A N 1
ATOM 2995 C CA . ASP A 1 377 ? 33.075 -11.105 17.932 1.00 57.09 377 ASP A CA 1
ATOM 2996 C C . ASP A 1 377 ? 34.453 -10.413 17.977 1.00 57.09 377 ASP A C 1
ATOM 2998 O O . ASP A 1 377 ? 35.053 -10.128 16.937 1.00 57.09 377 ASP A O 1
ATOM 3002 N N . ALA A 1 378 ? 34.985 -10.170 19.183 1.00 59.53 378 ALA A N 1
ATOM 3003 C CA . ALA A 1 378 ? 36.326 -9.615 19.379 1.00 59.53 378 ALA A CA 1
ATOM 3004 C C . ALA A 1 378 ? 37.432 -10.598 18.940 1.00 59.53 378 ALA A C 1
ATOM 3006 O O . ALA A 1 378 ? 38.407 -10.191 18.304 1.00 59.53 378 ALA A O 1
ATOM 3007 N N . SER A 1 379 ? 37.270 -11.897 19.217 1.00 60.38 379 SER A N 1
ATOM 3008 C CA . SER A 1 379 ? 38.189 -12.940 18.743 1.00 60.38 379 SER A CA 1
ATOM 3009 C C . SER A 1 379 ? 38.170 -13.099 17.221 1.00 60.38 379 SER A C 1
ATOM 3011 O O . SER A 1 379 ? 39.231 -13.306 16.632 1.00 60.38 379 SER A O 1
ATOM 3013 N N . HIS A 1 380 ? 37.021 -12.937 16.562 1.00 68.75 380 HIS A N 1
ATOM 3014 C CA . HIS A 1 380 ? 36.913 -12.999 15.101 1.00 68.75 380 HIS A CA 1
ATOM 3015 C C . HIS A 1 380 ? 37.703 -11.870 14.404 1.00 68.75 380 HIS A C 1
ATOM 3017 O O . HIS A 1 380 ? 38.432 -12.125 13.445 1.00 68.75 380 HIS A O 1
ATOM 3023 N N . VAL A 1 381 ? 37.657 -10.630 14.915 1.00 67.69 381 VAL A N 1
ATOM 3024 C CA . VAL A 1 381 ? 38.409 -9.495 14.327 1.00 67.69 381 VAL A CA 1
ATOM 3025 C C . VAL A 1 381 ? 39.904 -9.461 14.687 1.00 67.69 381 VAL A C 1
ATOM 3027 O O . VAL A 1 381 ? 40.642 -8.626 14.155 1.00 67.69 381 VAL A O 1
ATOM 3030 N N . SER A 1 382 ? 40.384 -10.381 15.534 1.00 66.19 382 SER A N 1
ATOM 3031 C CA . SER A 1 382 ? 41.779 -10.433 16.013 1.00 66.19 382 SER A CA 1
ATOM 3032 C C . SER A 1 382 ? 42.830 -10.548 14.897 1.00 66.19 382 SER A C 1
ATOM 3034 O O . SER A 1 382 ? 43.927 -9.998 15.029 1.00 66.19 382 SER A O 1
ATOM 3036 N N . ILE A 1 383 ? 42.469 -11.155 13.757 1.00 59.75 383 ILE A N 1
ATOM 3037 C CA . ILE A 1 383 ? 43.280 -11.230 12.525 1.00 59.75 383 ILE A CA 1
ATOM 3038 C C . ILE A 1 383 ? 43.811 -9.859 12.062 1.00 59.75 383 ILE A C 1
ATOM 3040 O O . ILE A 1 383 ? 44.876 -9.769 11.450 1.00 59.75 383 ILE A O 1
ATOM 3044 N N . PHE A 1 384 ? 43.115 -8.767 12.394 1.00 59.50 384 PHE A N 1
ATOM 3045 C CA . PHE A 1 384 ? 43.513 -7.404 12.041 1.00 59.50 384 PHE A CA 1
ATOM 3046 C C . PHE A 1 384 ? 44.422 -6.712 13.074 1.00 59.50 384 PHE A C 1
ATOM 3048 O O . PHE A 1 384 ? 44.637 -5.507 12.949 1.00 59.50 384 PHE A O 1
ATOM 3055 N N . LYS A 1 385 ? 44.969 -7.434 14.065 1.00 55.12 385 LYS A N 1
ATOM 3056 C CA . LYS A 1 385 ? 45.918 -6.923 15.079 1.00 55.12 385 LYS A CA 1
ATOM 3057 C C . LYS A 1 385 ? 45.404 -5.661 15.804 1.00 55.12 385 LYS A C 1
ATOM 3059 O O . LYS A 1 385 ? 45.955 -4.576 15.648 1.00 55.12 385 LYS A O 1
ATOM 3064 N N . ALA A 1 386 ? 44.324 -5.818 16.574 1.00 56.81 386 ALA A N 1
ATOM 3065 C CA . ALA A 1 386 ? 43.677 -4.780 17.400 1.00 56.81 386 ALA A CA 1
ATOM 3066 C C . ALA A 1 386 ? 43.089 -3.548 16.655 1.00 56.81 386 ALA A C 1
ATOM 3068 O O . ALA A 1 386 ? 42.716 -2.542 17.259 1.00 56.81 386 ALA A O 1
ATOM 3069 N N . ARG A 1 387 ? 42.981 -3.597 15.317 1.00 54.56 387 ARG A N 1
ATOM 3070 C CA . ARG A 1 387 ? 42.548 -2.462 14.469 1.00 54.56 387 ARG A CA 1
ATOM 3071 C C . ARG A 1 387 ? 41.068 -2.059 14.613 1.00 54.56 387 ARG A C 1
ATOM 3073 O O . ARG A 1 387 ? 40.697 -0.998 14.116 1.00 54.56 387 ARG A O 1
ATOM 3080 N N . TYR A 1 388 ? 40.227 -2.874 15.256 1.00 58.16 388 TYR A N 1
ATOM 3081 C CA . TYR A 1 388 ? 38.765 -2.681 15.319 1.00 58.16 388 TYR A CA 1
ATOM 3082 C C . TYR A 1 388 ? 38.200 -2.487 16.740 1.00 58.16 388 TYR A C 1
ATOM 3084 O O . TYR A 1 388 ? 37.025 -2.143 16.898 1.00 58.16 388 TYR A O 1
ATOM 3092 N N . ASP A 1 389 ? 39.034 -2.644 17.767 1.00 63.34 389 ASP A N 1
ATOM 3093 C CA . ASP A 1 389 ? 38.652 -2.790 19.177 1.00 63.34 389 ASP A CA 1
ATOM 3094 C C . ASP A 1 389 ? 37.829 -1.607 19.713 1.00 63.34 389 ASP A C 1
ATOM 3096 O O . ASP A 1 389 ? 36.923 -1.785 20.528 1.00 63.34 389 ASP A O 1
ATOM 3100 N N . GLY A 1 390 ? 38.077 -0.392 19.211 1.00 64.06 390 GLY A N 1
ATOM 3101 C CA . GLY A 1 390 ? 37.342 0.813 19.610 1.00 64.06 390 GLY A CA 1
ATOM 3102 C C . GLY A 1 390 ? 35.823 0.730 19.393 1.00 64.06 390 GLY A C 1
ATOM 3103 O O . GLY A 1 390 ? 35.063 1.307 20.170 1.00 64.06 390 GLY A O 1
ATOM 3104 N N . ILE A 1 391 ? 35.350 -0.025 18.392 1.00 64.12 391 ILE A N 1
ATOM 3105 C CA . ILE A 1 391 ? 33.907 -0.219 18.148 1.00 64.12 391 ILE A CA 1
ATOM 3106 C C . ILE A 1 391 ? 33.303 -1.191 19.173 1.00 64.12 391 ILE A C 1
ATOM 3108 O O . ILE A 1 391 ? 32.185 -0.966 19.647 1.00 64.12 391 ILE A O 1
ATOM 3112 N N . ALA A 1 392 ? 34.050 -2.226 19.571 1.00 65.94 392 ALA A N 1
ATOM 3113 C CA . ALA A 1 392 ? 33.639 -3.137 20.637 1.00 65.94 392 ALA A CA 1
ATOM 3114 C C . ALA A 1 392 ? 33.543 -2.394 21.983 1.00 65.94 392 ALA A C 1
ATOM 3116 O O . ALA A 1 392 ? 32.527 -2.497 22.674 1.00 65.94 392 ALA A O 1
ATOM 3117 N N . TRP A 1 393 ? 34.526 -1.545 22.308 1.00 70.25 393 TRP A N 1
ATOM 3118 C CA . TRP A 1 393 ? 34.502 -0.723 23.523 1.00 70.25 393 TRP A CA 1
ATOM 3119 C C . TRP A 1 393 ? 33.307 0.241 23.590 1.00 70.25 393 TRP A C 1
ATOM 3121 O O . TRP A 1 393 ? 32.710 0.381 24.658 1.00 70.25 393 TRP A O 1
ATOM 3131 N N . ILE A 1 394 ? 32.879 0.834 22.469 1.00 73.38 394 ILE A N 1
ATOM 3132 C CA . ILE A 1 394 ? 31.641 1.637 22.418 1.00 73.38 394 ILE A CA 1
ATOM 3133 C C . ILE A 1 394 ? 30.415 0.793 22.813 1.00 73.38 394 ILE A C 1
ATOM 3135 O O . ILE A 1 394 ? 29.570 1.262 23.578 1.00 73.38 394 ILE A O 1
ATOM 3139 N N . CYS A 1 395 ? 30.325 -0.461 22.356 1.00 72.00 395 CYS A N 1
ATOM 3140 C CA . CYS A 1 395 ? 29.232 -1.366 22.731 1.00 72.00 395 CYS A CA 1
ATOM 3141 C C . CYS A 1 395 ? 29.258 -1.699 24.235 1.00 72.00 395 CYS A C 1
ATOM 3143 O O . CYS A 1 395 ? 28.213 -1.664 24.891 1.00 72.00 395 CYS A O 1
ATOM 3145 N N . CYS A 1 396 ? 30.447 -1.938 24.800 1.00 73.75 396 CYS A N 1
ATOM 3146 C CA . CYS A 1 396 ? 30.644 -2.167 26.235 1.00 73.75 396 CYS A CA 1
ATOM 3147 C C . CYS A 1 396 ? 30.232 -0.956 27.094 1.00 73.75 396 CYS A C 1
ATOM 3149 O O . CYS A 1 396 ? 29.562 -1.131 28.112 1.00 73.75 396 CYS A O 1
ATOM 3151 N N . ILE A 1 397 ? 30.569 0.270 26.674 1.00 77.50 397 ILE A N 1
ATOM 3152 C CA . ILE A 1 397 ? 30.175 1.511 27.368 1.00 77.50 397 ILE A CA 1
ATOM 3153 C C . ILE A 1 397 ? 28.649 1.682 27.345 1.00 77.50 397 ILE A C 1
ATOM 3155 O O . ILE A 1 397 ? 28.036 1.906 28.390 1.00 77.50 397 ILE A O 1
ATOM 3159 N N . ILE A 1 398 ? 28.022 1.521 26.173 1.00 75.62 398 ILE A N 1
ATOM 3160 C CA . ILE A 1 398 ? 26.560 1.582 26.003 1.00 75.62 398 ILE A CA 1
ATOM 3161 C C . ILE A 1 398 ? 25.868 0.573 26.937 1.00 75.62 398 ILE A C 1
ATOM 3163 O O . ILE A 1 398 ? 24.933 0.924 27.656 1.00 75.62 398 ILE A O 1
ATOM 3167 N N . TRP A 1 399 ? 26.367 -0.665 26.994 1.00 80.31 399 TRP A N 1
ATOM 3168 C CA . TRP A 1 399 ? 25.846 -1.704 27.884 1.00 80.31 399 TRP A CA 1
ATOM 3169 C C . TRP A 1 399 ? 25.974 -1.352 29.366 1.00 80.31 399 TRP A C 1
ATOM 3171 O O . TRP A 1 399 ? 25.002 -1.489 30.112 1.00 80.31 399 TRP A O 1
ATOM 3181 N N . ALA A 1 400 ? 27.150 -0.888 29.796 1.00 78.56 400 ALA A N 1
ATOM 3182 C CA . ALA A 1 400 ? 27.409 -0.550 31.191 1.00 78.56 400 ALA A CA 1
ATOM 3183 C C . ALA A 1 400 ? 26.424 0.515 31.704 1.00 78.56 400 ALA A C 1
ATOM 3185 O O . ALA A 1 400 ? 25.905 0.381 32.812 1.00 78.56 400 ALA A O 1
ATOM 3186 N N . LEU A 1 401 ? 26.097 1.514 30.875 1.00 80.44 401 LEU A N 1
ATOM 3187 C CA . LEU A 1 401 ? 25.152 2.585 31.206 1.00 80.44 401 LEU A CA 1
ATOM 3188 C C . LEU A 1 401 ? 23.691 2.101 31.340 1.00 80.44 401 LEU A C 1
ATOM 3190 O O . LEU A 1 401 ? 22.996 2.528 32.264 1.00 80.44 401 LEU A O 1
ATOM 3194 N N . ASP A 1 402 ? 23.214 1.172 30.497 1.00 81.88 402 ASP A N 1
ATOM 3195 C CA . ASP A 1 402 ? 21.898 0.531 30.712 1.00 81.88 402 ASP A CA 1
ATOM 3196 C C . ASP A 1 402 ? 21.886 -0.259 32.025 1.00 81.88 402 ASP A C 1
ATOM 3198 O O . ASP A 1 402 ? 20.935 -0.157 32.803 1.00 81.88 402 ASP A O 1
ATOM 3202 N N . ARG A 1 403 ? 22.950 -1.021 32.309 1.00 82.69 403 ARG A N 1
ATOM 3203 C CA . ARG A 1 403 ? 23.001 -1.902 33.483 1.00 82.69 403 ARG A CA 1
ATOM 3204 C C . ARG A 1 403 ? 23.113 -1.137 34.800 1.00 82.69 403 ARG A C 1
ATOM 3206 O O . ARG A 1 403 ? 22.416 -1.511 35.743 1.00 82.69 403 ARG A O 1
ATOM 3213 N N . THR A 1 404 ? 23.874 -0.044 34.871 1.00 82.31 404 THR A N 1
ATOM 3214 C CA . THR A 1 404 ? 23.885 0.833 36.058 1.00 82.31 404 THR A CA 1
ATOM 3215 C C . THR A 1 404 ? 22.544 1.546 36.246 1.00 82.31 404 THR A C 1
ATOM 3217 O O . THR A 1 404 ? 22.009 1.543 37.354 1.00 82.31 404 THR A O 1
ATOM 3220 N N . SER A 1 405 ? 21.927 2.057 35.173 1.00 81.38 405 SER A N 1
ATOM 3221 C CA . SER A 1 405 ? 20.596 2.685 35.238 1.00 81.38 405 SER A CA 1
ATOM 3222 C C . SER A 1 405 ? 19.498 1.707 35.691 1.00 81.38 405 SER A C 1
ATOM 3224 O O . SER A 1 405 ? 18.634 2.057 36.501 1.00 81.38 405 SER A O 1
ATOM 3226 N N . ARG A 1 406 ? 19.552 0.448 35.231 1.00 85.06 406 ARG A N 1
ATOM 3227 C CA . ARG A 1 406 ? 18.654 -0.627 35.690 1.00 85.06 406 ARG A CA 1
ATOM 3228 C C . ARG A 1 406 ? 18.899 -0.988 37.155 1.00 85.06 406 ARG A C 1
ATOM 3230 O O . ARG A 1 406 ? 17.929 -1.097 37.899 1.00 85.06 406 ARG A O 1
ATOM 3237 N N . MET A 1 407 ? 20.158 -1.103 37.588 1.00 84.19 407 MET A N 1
ATOM 3238 C CA . MET A 1 407 ? 20.502 -1.354 38.994 1.00 84.19 407 MET A CA 1
ATOM 3239 C C . MET A 1 407 ? 19.955 -0.252 39.915 1.00 84.19 407 MET A C 1
ATOM 3241 O O . MET A 1 407 ? 19.332 -0.555 40.930 1.00 84.19 407 MET A O 1
ATOM 3245 N N . TRP A 1 408 ? 20.098 1.019 39.528 1.00 84.31 408 TRP A N 1
ATOM 3246 C CA . TRP A 1 408 ? 19.563 2.156 40.284 1.00 84.31 408 TRP A CA 1
ATOM 3247 C C . TRP A 1 408 ? 18.034 2.101 40.434 1.00 84.31 408 TRP A C 1
ATOM 3249 O O . TRP A 1 408 ? 17.512 2.189 41.543 1.00 84.31 408 TRP A O 1
ATOM 3259 N N . ARG A 1 409 ? 17.303 1.886 39.331 1.00 84.88 409 ARG A N 1
ATOM 3260 C CA . ARG A 1 409 ? 15.832 1.732 39.340 1.00 84.88 409 ARG A CA 1
ATOM 3261 C C . ARG A 1 409 ? 15.359 0.569 40.210 1.00 84.88 409 ARG A C 1
ATOM 3263 O O . ARG A 1 409 ? 14.365 0.695 40.918 1.00 84.88 409 ARG A O 1
ATOM 3270 N N . THR A 1 410 ? 16.085 -0.544 40.167 1.00 85.75 410 THR A N 1
ATOM 3271 C CA . THR A 1 410 ? 15.860 -1.706 41.028 1.00 85.75 410 THR A CA 1
ATOM 3272 C C . THR A 1 410 ? 16.027 -1.351 42.506 1.00 85.75 410 THR A C 1
ATOM 3274 O O . THR A 1 410 ? 15.132 -1.639 43.299 1.00 85.75 410 THR A O 1
ATOM 3277 N N . LEU A 1 411 ? 17.125 -0.698 42.892 1.00 85.38 411 LEU A N 1
ATOM 3278 C CA . LEU A 1 411 ? 17.371 -0.306 44.286 1.00 85.38 411 LEU A CA 1
ATOM 3279 C C . LEU A 1 411 ? 16.358 0.742 44.786 1.00 85.38 411 LEU A C 1
ATOM 3281 O O . LEU A 1 411 ? 15.994 0.730 45.959 1.00 85.38 411 LEU A O 1
ATOM 3285 N N . ALA A 1 412 ? 15.842 1.595 43.896 1.00 85.31 412 ALA A N 1
ATOM 3286 C CA . ALA A 1 412 ? 14.832 2.601 44.225 1.00 85.31 412 ALA A CA 1
ATOM 3287 C C . ALA A 1 412 ? 13.433 2.032 44.551 1.00 85.31 412 ALA A C 1
ATOM 3289 O O . ALA A 1 412 ? 12.635 2.729 45.175 1.00 85.31 412 ALA A O 1
ATOM 3290 N N . PHE A 1 413 ? 13.121 0.794 44.144 1.00 83.62 413 PHE A N 1
ATOM 3291 C CA . PHE A 1 413 ? 11.894 0.093 44.559 1.00 83.62 413 PHE A CA 1
ATOM 3292 C C . PHE A 1 413 ? 12.175 -0.948 45.655 1.00 83.62 413 PHE A C 1
ATOM 3294 O O . PHE A 1 413 ? 11.443 -1.035 46.632 1.00 83.62 413 PHE A O 1
ATOM 3301 N N . ASN A 1 414 ? 13.255 -1.724 45.519 1.00 84.06 414 ASN A N 1
ATOM 3302 C CA . ASN A 1 414 ? 13.611 -2.822 46.424 1.00 84.06 414 ASN A CA 1
ATOM 3303 C C . ASN A 1 414 ? 14.702 -2.353 47.400 1.00 84.06 414 ASN A C 1
ATOM 3305 O O . ASN A 1 414 ? 15.837 -2.832 47.352 1.00 84.06 414 ASN A O 1
ATOM 3309 N N . ARG A 1 415 ? 14.368 -1.378 48.260 1.00 72.38 415 ARG A N 1
ATOM 3310 C CA . ARG A 1 415 ? 15.333 -0.699 49.149 1.00 72.38 415 ARG A CA 1
ATOM 3311 C C . ARG A 1 415 ? 16.096 -1.660 50.072 1.00 72.38 415 ARG A C 1
ATOM 3313 O O . ARG A 1 415 ? 17.246 -1.392 50.407 1.00 72.38 415 ARG A O 1
ATOM 3320 N N . ILE A 1 416 ? 15.482 -2.786 50.447 1.00 71.75 416 ILE A N 1
ATOM 3321 C CA . ILE A 1 416 ? 16.171 -3.928 51.061 1.00 71.75 416 ILE A CA 1
ATOM 3322 C C . ILE A 1 416 ? 16.439 -4.959 49.959 1.00 71.75 416 ILE A C 1
ATOM 3324 O O . ILE A 1 416 ? 15.567 -5.749 49.589 1.00 71.75 416 ILE A O 1
ATOM 3328 N N . PHE A 1 417 ? 17.654 -4.921 49.413 1.00 66.19 417 PHE A N 1
ATOM 3329 C CA . PHE A 1 417 ? 18.088 -5.770 48.303 1.00 66.19 417 PHE A CA 1
ATOM 3330 C C . PHE A 1 417 ? 17.862 -7.264 48.638 1.00 66.19 417 PHE A C 1
ATOM 3332 O O . PHE A 1 417 ? 18.211 -7.718 49.723 1.00 66.19 417 PHE A O 1
ATOM 3339 N N . TRP A 1 418 ? 17.256 -8.015 47.708 1.00 65.62 418 TRP A N 1
ATOM 3340 C CA . TRP A 1 418 ? 16.847 -9.436 47.828 1.00 65.62 418 TRP A CA 1
ATOM 3341 C C . TRP A 1 418 ? 15.728 -9.794 48.831 1.00 65.62 418 TRP A C 1
ATOM 3343 O O . TRP A 1 418 ? 15.342 -10.964 48.868 1.00 65.62 418 TRP A O 1
ATOM 3353 N N . ASN A 1 419 ? 15.152 -8.850 49.592 1.00 76.56 419 ASN A N 1
ATOM 3354 C CA . ASN A 1 419 ? 14.142 -9.171 50.621 1.00 76.56 419 ASN A CA 1
ATOM 3355 C C . ASN A 1 419 ? 12.688 -8.765 50.281 1.00 76.56 419 ASN A C 1
ATOM 3357 O O . ASN A 1 419 ? 11.807 -8.847 51.136 1.00 76.56 419 ASN A O 1
ATOM 3361 N N . THR A 1 420 ? 12.402 -8.342 49.044 1.00 83.44 420 THR A N 1
ATOM 3362 C CA . THR A 1 420 ? 11.022 -8.067 48.602 1.00 83.44 420 THR A CA 1
ATOM 3363 C C . THR A 1 420 ? 10.267 -9.386 48.393 1.00 83.44 420 THR A C 1
ATOM 3365 O O . THR A 1 420 ? 10.502 -10.110 47.424 1.00 83.44 420 THR A O 1
ATOM 3368 N N . MET A 1 421 ? 9.351 -9.702 49.310 1.00 86.12 421 MET A N 1
ATOM 3369 C CA . MET A 1 421 ? 8.464 -10.868 49.231 1.00 86.12 421 MET A CA 1
ATOM 3370 C C . MET A 1 421 ? 7.184 -10.517 48.471 1.00 86.12 421 MET A C 1
ATOM 3372 O O . MET A 1 421 ? 6.504 -9.554 48.823 1.00 86.12 421 MET A O 1
ATOM 3376 N N . ALA A 1 422 ? 6.838 -11.319 47.467 1.00 87.62 422 ALA A N 1
ATOM 3377 C CA . ALA A 1 422 ? 5.571 -11.238 46.751 1.00 87.62 422 ALA A CA 1
ATOM 3378 C C . ALA A 1 422 ? 4.712 -12.487 46.987 1.00 87.62 422 ALA A C 1
ATOM 3380 O O . ALA A 1 422 ? 5.211 -13.536 47.406 1.00 87.62 422 ALA A O 1
ATOM 3381 N N . TYR A 1 423 ? 3.421 -12.344 46.699 1.00 89.25 423 TYR A N 1
ATOM 3382 C CA . TYR A 1 423 ? 2.390 -13.357 46.897 1.00 89.25 423 TYR A CA 1
ATOM 3383 C C . TYR A 1 423 ? 1.707 -13.644 45.560 1.00 89.25 423 TYR A C 1
ATOM 3385 O O . TYR A 1 423 ? 1.230 -12.709 44.914 1.00 89.25 423 TYR A O 1
ATOM 3393 N N . ALA A 1 424 ? 1.635 -14.912 45.151 1.00 88.00 424 ALA A N 1
ATOM 3394 C CA . ALA A 1 424 ? 0.800 -15.330 44.025 1.00 88.00 424 ALA A CA 1
ATOM 3395 C C . ALA A 1 424 ? -0.330 -16.257 44.463 1.00 88.00 424 ALA A C 1
ATOM 3397 O O . ALA A 1 424 ? -0.161 -17.100 45.344 1.00 88.00 424 ALA A O 1
ATOM 3398 N N . ILE A 1 425 ? -1.450 -16.125 43.760 1.00 87.31 425 ILE A N 1
ATOM 3399 C CA . ILE A 1 425 ? -2.568 -17.065 43.755 1.00 87.31 425 ILE A CA 1
ATOM 3400 C C . ILE A 1 425 ? -2.809 -17.418 42.285 1.00 87.31 425 ILE A C 1
ATOM 3402 O O . ILE A 1 425 ? -2.877 -16.516 41.446 1.00 87.31 425 ILE A O 1
ATOM 3406 N N . TYR A 1 426 ? -2.892 -18.709 41.964 1.00 86.69 426 TYR A N 1
ATOM 3407 C CA . TYR A 1 426 ? -3.288 -19.179 40.636 1.00 86.69 426 TYR A CA 1
ATOM 3408 C C . TYR A 1 426 ? -4.739 -19.648 40.665 1.00 86.69 426 TYR A C 1
ATOM 3410 O O . TYR A 1 426 ? -5.095 -20.497 41.478 1.00 86.69 426 TYR A O 1
ATOM 3418 N N . ASP A 1 427 ? -5.537 -19.111 39.752 1.00 83.31 427 ASP A N 1
ATOM 3419 C CA . ASP A 1 427 ? -6.902 -19.542 39.488 1.00 83.31 427 ASP A CA 1
ATOM 3420 C C . ASP A 1 427 ? -6.906 -20.535 38.304 1.00 83.31 427 ASP A C 1
ATOM 3422 O O . ASP A 1 427 ? -6.474 -20.159 37.202 1.00 83.31 427 ASP A O 1
ATOM 3426 N N . PRO A 1 428 ? -7.329 -21.802 38.504 1.00 79.75 428 PRO A N 1
ATOM 3427 C CA . PRO A 1 428 ? -7.350 -22.814 37.449 1.00 79.75 428 PRO A CA 1
ATOM 3428 C C . PRO A 1 428 ? -8.302 -22.499 36.294 1.00 79.75 428 PRO A C 1
ATOM 3430 O O . PRO A 1 428 ? -7.937 -22.743 35.142 1.00 79.75 428 PRO A O 1
ATOM 3433 N N . ASP A 1 429 ? -9.474 -21.942 36.596 1.00 76.56 429 ASP A N 1
ATOM 3434 C CA . ASP A 1 429 ? -10.607 -21.828 35.674 1.00 76.56 429 ASP A CA 1
ATOM 3435 C C . ASP A 1 429 ? -10.517 -20.551 34.829 1.00 76.56 429 ASP A C 1
ATOM 3437 O O . ASP A 1 429 ? -10.710 -20.572 33.610 1.00 76.56 429 ASP A O 1
ATOM 3441 N N . ALA A 1 430 ? -10.102 -19.440 35.443 1.00 76.81 430 ALA A N 1
ATOM 3442 C CA . ALA A 1 430 ? -9.666 -18.238 34.738 1.00 76.81 430 ALA A CA 1
ATOM 3443 C C . ALA A 1 430 ? -8.306 -18.424 34.031 1.00 76.81 430 ALA A C 1
ATOM 3445 O O . ALA A 1 430 ? -7.957 -17.625 33.155 1.00 76.81 430 ALA A O 1
ATOM 3446 N N . ASN A 1 431 ? -7.529 -19.451 34.413 1.00 85.19 431 ASN A N 1
ATOM 3447 C CA . ASN A 1 431 ? -6.133 -19.677 34.022 1.00 85.19 431 ASN A CA 1
ATOM 3448 C C . ASN A 1 431 ? -5.307 -18.382 34.142 1.00 85.19 431 ASN A C 1
ATOM 3450 O O . ASN A 1 431 ? -4.721 -17.900 33.168 1.00 85.19 431 ASN A O 1
ATOM 3454 N N . ILE A 1 432 ? -5.285 -17.790 35.341 1.00 86.31 432 ILE A N 1
ATOM 3455 C CA . ILE A 1 432 ? -4.550 -16.554 35.650 1.00 86.31 432 ILE A CA 1
ATOM 3456 C C . ILE A 1 432 ? -3.843 -16.652 36.997 1.00 86.31 432 ILE A C 1
ATOM 3458 O O . ILE A 1 432 ? -4.353 -17.209 37.960 1.00 86.31 432 ILE A O 1
ATOM 3462 N N . VAL A 1 433 ? -2.651 -16.062 37.063 1.00 88.69 433 VAL A N 1
ATOM 3463 C CA . VAL A 1 433 ? -1.934 -15.795 38.308 1.00 88.69 433 VAL A CA 1
ATOM 3464 C C . VAL A 1 433 ? -2.179 -14.336 38.706 1.00 88.69 433 VAL A C 1
ATOM 3466 O O . VAL A 1 433 ? -1.722 -13.427 38.006 1.00 88.69 433 VAL A O 1
ATOM 3469 N N . ARG A 1 434 ? -2.861 -14.089 39.833 1.00 88.25 434 ARG A N 1
ATOM 3470 C CA . ARG A 1 434 ? -2.823 -12.771 40.492 1.00 88.25 434 ARG A CA 1
ATOM 3471 C C . ARG A 1 434 ? -1.529 -12.689 41.298 1.00 88.25 434 ARG A C 1
ATOM 3473 O O . ARG A 1 434 ? -1.217 -13.606 42.055 1.00 88.25 434 ARG A O 1
ATOM 3480 N N . LEU A 1 435 ? -0.789 -11.597 41.134 1.00 89.88 435 LEU A N 1
ATOM 3481 C CA . LEU A 1 435 ? 0.472 -11.325 41.822 1.00 89.88 435 LEU A CA 1
ATOM 3482 C C . LEU A 1 435 ? 0.363 -10.012 42.609 1.00 89.88 435 LEU A C 1
ATOM 3484 O O . LEU A 1 435 ? 0.240 -8.948 42.003 1.00 89.88 435 LEU A O 1
ATOM 3488 N N . SER A 1 436 ? 0.456 -10.096 43.936 1.00 88.88 436 SER A N 1
ATOM 3489 C CA . SER A 1 436 ? 0.513 -8.950 44.853 1.00 88.88 436 SER A CA 1
ATOM 3490 C C . SER A 1 436 ? 1.938 -8.726 45.356 1.00 88.88 436 SER A C 1
ATOM 3492 O O . SER A 1 436 ? 2.614 -9.668 45.783 1.00 88.88 436 SER A O 1
ATOM 3494 N N . ILE A 1 437 ? 2.390 -7.471 45.344 1.00 89.19 437 ILE A N 1
ATOM 3495 C CA . ILE A 1 437 ? 3.693 -7.055 45.881 1.00 89.19 437 ILE A CA 1
ATOM 3496 C C . ILE A 1 437 ? 3.481 -5.876 46.847 1.00 89.19 437 ILE A C 1
ATOM 3498 O O . ILE A 1 437 ? 2.814 -4.912 46.470 1.00 89.19 437 ILE A O 1
ATOM 3502 N N . PRO A 1 438 ? 4.050 -5.887 48.066 1.00 85.75 438 PRO A N 1
ATOM 3503 C CA . PRO A 1 438 ? 4.033 -4.719 48.946 1.00 85.75 438 PRO A CA 1
ATOM 3504 C C . PRO A 1 438 ? 4.808 -3.547 48.324 1.00 85.75 438 PRO A C 1
ATOM 3506 O O . PRO A 1 438 ? 5.961 -3.711 47.921 1.00 85.75 438 PRO A O 1
ATOM 3509 N N . SER A 1 439 ? 4.215 -2.351 48.279 1.00 82.19 439 SER A N 1
ATOM 3510 C CA . SER A 1 439 ? 4.871 -1.135 47.768 1.00 82.19 439 SER A CA 1
ATOM 3511 C C . SER A 1 439 ? 5.481 -0.256 48.865 1.00 82.19 439 SER A C 1
ATOM 3513 O O . SER A 1 439 ? 6.161 0.720 48.555 1.00 82.19 439 SER A O 1
ATOM 3515 N N . SER A 1 440 ? 5.288 -0.604 50.141 1.00 71.31 440 SER A N 1
ATOM 3516 C CA . SER A 1 440 ? 5.726 0.166 51.321 1.00 71.31 440 SER A CA 1
ATOM 3517 C C . SER A 1 440 ? 7.240 0.404 51.447 1.00 71.31 440 SER A C 1
ATOM 3519 O O . SER A 1 440 ? 7.653 1.259 52.224 1.00 71.31 440 SER A O 1
ATOM 3521 N N . THR A 1 441 ? 8.075 -0.319 50.692 1.00 69.62 441 THR A N 1
ATOM 3522 C CA . THR A 1 441 ? 9.543 -0.138 50.669 1.00 69.62 441 THR A CA 1
ATOM 3523 C C . THR A 1 441 ? 10.054 0.688 49.479 1.00 69.62 441 THR A C 1
ATOM 3525 O O . THR A 1 441 ? 11.250 0.981 49.412 1.00 69.62 441 THR A O 1
ATOM 3528 N N . SER A 1 442 ? 9.165 1.093 48.563 1.00 80.38 442 SER A N 1
ATOM 3529 C CA . SER A 1 442 ? 9.499 1.883 47.373 1.00 80.38 442 SER A CA 1
ATOM 3530 C C . SER A 1 442 ? 9.757 3.354 47.712 1.00 80.38 442 SER A C 1
ATOM 3532 O O . SER A 1 442 ? 9.028 3.957 48.497 1.00 80.38 442 SER A O 1
ATOM 3534 N N . LEU A 1 443 ? 10.740 3.979 47.053 1.00 78.31 443 LEU A N 1
ATOM 3535 C CA . LEU A 1 443 ? 10.996 5.425 47.162 1.00 78.31 443 LEU A CA 1
ATOM 3536 C C . LEU A 1 443 ? 9.943 6.297 46.444 1.00 78.31 443 LEU A C 1
ATOM 3538 O O . LEU A 1 443 ? 10.018 7.522 46.498 1.00 78.31 443 LEU A O 1
ATOM 3542 N N . TYR A 1 444 ? 8.987 5.691 45.736 1.00 79.75 444 TYR A N 1
ATOM 3543 C CA . TYR A 1 444 ? 7.949 6.385 44.971 1.00 79.75 444 TYR A CA 1
ATOM 3544 C C . TYR A 1 444 ? 6.643 5.579 44.932 1.00 79.75 444 TYR A C 1
ATOM 3546 O O . TYR A 1 444 ? 6.665 4.347 44.853 1.00 79.75 444 TYR A O 1
ATOM 3554 N N . ARG A 1 445 ? 5.494 6.271 44.924 1.00 80.56 445 ARG A N 1
ATOM 3555 C CA . ARG A 1 445 ? 4.187 5.623 44.719 1.00 80.56 445 ARG A CA 1
ATOM 3556 C C . ARG A 1 445 ? 4.044 5.141 43.260 1.00 80.56 445 ARG A C 1
ATOM 3558 O O . ARG A 1 445 ? 4.363 5.914 42.347 1.00 80.56 445 ARG A O 1
ATOM 3565 N N . PRO A 1 446 ? 3.567 3.904 43.017 1.00 85.69 446 PRO A N 1
ATOM 3566 C CA . PRO A 1 446 ? 3.144 3.445 41.691 1.00 85.69 446 PRO A CA 1
ATOM 3567 C C . PRO A 1 446 ? 2.045 4.327 41.082 1.00 85.69 446 PRO A C 1
ATOM 3569 O O . PRO A 1 446 ? 1.392 5.089 41.793 1.00 85.69 446 PRO A O 1
ATOM 3572 N N . LYS A 1 447 ? 1.833 4.240 39.760 1.00 83.81 447 LYS A N 1
ATOM 3573 C CA . LYS A 1 447 ? 0.813 5.043 39.057 1.00 83.81 447 LYS A CA 1
ATOM 3574 C C . LYS A 1 447 ? 0.007 4.241 38.023 1.00 83.81 447 LYS A C 1
ATOM 3576 O O . LYS A 1 447 ? 0.579 3.343 37.395 1.00 83.81 447 LYS A O 1
ATOM 3581 N N . PRO A 1 448 ? -1.265 4.614 37.771 1.00 84.88 448 PRO A N 1
ATOM 3582 C CA . PRO A 1 448 ? -2.087 4.072 36.687 1.00 84.88 448 PRO A CA 1
ATOM 3583 C C . PRO A 1 448 ? -1.370 4.024 35.332 1.00 84.88 448 PRO A C 1
ATOM 3585 O O . PRO A 1 448 ? -0.594 4.928 34.994 1.00 84.88 448 PRO A O 1
ATOM 3588 N N . GLY A 1 449 ? -1.622 2.969 34.553 1.00 81.38 449 GLY A N 1
ATOM 3589 C CA . GLY A 1 449 ? -1.033 2.753 33.225 1.00 81.38 449 GLY A CA 1
ATOM 3590 C C . GLY A 1 449 ? 0.481 2.490 33.169 1.00 81.38 449 GLY A C 1
ATOM 3591 O O . GLY A 1 449 ? 1.028 2.398 32.069 1.00 81.38 449 GLY A O 1
ATOM 3592 N N . THR A 1 450 ? 1.179 2.372 34.304 1.00 88.31 450 THR A N 1
ATOM 3593 C CA . THR A 1 450 ? 2.613 2.023 34.323 1.00 88.31 450 THR A CA 1
ATOM 3594 C C . THR A 1 450 ? 2.845 0.508 34.298 1.00 88.31 450 THR A C 1
ATOM 3596 O O . THR A 1 450 ? 1.944 -0.289 34.566 1.00 88.31 450 THR A O 1
ATOM 3599 N N . PHE A 1 451 ? 4.063 0.092 33.946 1.00 89.62 451 PHE A N 1
ATOM 3600 C CA . PHE A 1 451 ? 4.481 -1.309 33.939 1.00 89.62 451 PHE A CA 1
ATOM 3601 C C . PHE A 1 451 ? 5.871 -1.498 34.555 1.00 89.62 451 PHE A C 1
ATOM 3603 O O . PHE A 1 451 ? 6.693 -0.579 34.593 1.00 89.62 451 PHE A O 1
ATOM 3610 N N . TYR A 1 452 ? 6.125 -2.707 35.046 1.00 90.81 452 TYR A N 1
ATOM 3611 C CA . TYR A 1 452 ? 7.309 -3.070 35.823 1.00 90.81 452 TYR A CA 1
ATOM 3612 C C . TYR A 1 452 ? 7.894 -4.381 35.300 1.00 90.81 452 TYR A C 1
ATOM 3614 O O . TYR A 1 452 ? 7.149 -5.274 34.904 1.00 90.81 452 TYR A O 1
ATOM 3622 N N . TYR A 1 453 ? 9.220 -4.512 35.302 1.00 90.12 453 TYR A N 1
ATOM 3623 C CA . TYR A 1 453 ? 9.892 -5.780 35.024 1.00 90.12 453 TYR A CA 1
ATOM 3624 C C . TYR A 1 453 ? 10.108 -6.545 36.328 1.00 90.12 453 TYR A C 1
ATOM 3626 O O . TYR A 1 453 ? 10.717 -6.023 37.259 1.00 90.12 453 TYR A O 1
ATOM 3634 N N . ILE A 1 454 ? 9.640 -7.788 36.386 1.00 90.25 454 ILE A N 1
ATOM 3635 C CA . ILE A 1 454 ? 9.733 -8.638 37.575 1.00 90.25 454 ILE A CA 1
ATOM 3636 C C . ILE A 1 454 ? 10.749 -9.749 37.308 1.00 90.25 454 ILE A C 1
ATOM 3638 O O . ILE A 1 454 ? 10.660 -10.445 36.294 1.00 90.25 454 ILE A O 1
ATOM 3642 N N . HIS A 1 455 ? 11.719 -9.882 38.212 1.00 89.00 455 HIS A N 1
ATOM 3643 C CA . HIS A 1 455 ? 12.694 -10.973 38.285 1.00 89.00 455 HIS A CA 1
ATOM 3644 C C . HIS A 1 455 ? 12.284 -11.900 39.442 1.00 89.00 455 HIS A C 1
ATOM 3646 O O . HIS A 1 455 ? 11.859 -11.408 40.491 1.00 89.00 455 HIS A O 1
ATOM 3652 N N . TRP A 1 456 ? 12.412 -13.220 39.285 1.00 87.19 456 TRP A N 1
ATOM 3653 C CA . TRP A 1 456 ? 11.979 -14.208 40.288 1.00 87.19 456 TRP A CA 1
ATOM 3654 C C . TRP A 1 456 ? 13.190 -14.898 40.929 1.00 87.19 456 TRP A C 1
ATOM 3656 O O . TRP A 1 456 ? 13.857 -15.720 40.309 1.00 87.19 456 TRP A O 1
ATOM 3666 N N . LEU A 1 457 ? 13.489 -14.552 42.184 1.00 85.38 457 LEU A N 1
ATOM 3667 C CA . LEU A 1 457 ? 14.758 -14.889 42.849 1.00 85.38 457 LEU A CA 1
ATOM 3668 C C . LEU A 1 457 ? 14.796 -16.302 43.461 1.00 85.38 457 LEU A C 1
ATOM 3670 O O . LEU A 1 457 ? 15.807 -16.700 44.035 1.00 85.38 457 LEU A O 1
ATOM 3674 N N . ASN A 1 458 ? 13.694 -17.050 43.375 1.00 82.69 458 ASN A N 1
ATOM 3675 C CA . ASN A 1 458 ? 13.589 -18.440 43.831 1.00 82.69 458 ASN A CA 1
ATOM 3676 C C . ASN A 1 458 ? 13.757 -19.464 42.688 1.00 82.69 458 ASN A C 1
ATOM 3678 O O . ASN A 1 458 ? 13.724 -20.663 42.951 1.00 82.69 458 ASN A O 1
ATOM 3682 N N . ASP A 1 459 ? 13.924 -19.011 41.444 1.00 80.88 459 ASP A N 1
ATOM 3683 C CA . ASP A 1 459 ? 14.071 -19.859 40.258 1.00 80.88 459 ASP A CA 1
ATOM 3684 C C . ASP A 1 459 ? 15.543 -20.027 39.852 1.00 80.88 459 ASP A C 1
ATOM 3686 O O . ASP A 1 459 ? 16.373 -19.140 40.067 1.00 80.88 459 ASP A O 1
ATOM 3690 N N . SER A 1 460 ? 15.862 -21.132 39.173 1.00 74.75 460 SER A N 1
ATOM 3691 C CA . SER A 1 460 ? 17.205 -21.386 38.626 1.00 74.75 460 SER A CA 1
ATOM 3692 C C . SER A 1 460 ? 17.620 -20.374 37.552 1.00 74.75 460 SER A C 1
ATOM 3694 O O . SER A 1 460 ? 18.792 -20.313 37.194 1.00 74.75 460 SER A O 1
ATOM 3696 N N . ARG A 1 461 ? 16.673 -19.558 37.066 1.00 81.56 461 ARG A N 1
ATOM 3697 C CA . ARG A 1 461 ? 16.860 -18.508 36.058 1.00 81.56 461 ARG A CA 1
ATOM 3698 C C . ARG A 1 461 ? 16.527 -17.107 36.573 1.00 81.56 461 ARG A C 1
ATOM 3700 O O . ARG A 1 461 ? 15.935 -16.309 35.852 1.00 81.56 461 ARG A O 1
ATOM 3707 N N . PHE A 1 462 ? 16.919 -16.785 37.803 1.00 79.81 462 PHE A N 1
ATOM 3708 C CA . PHE A 1 462 ? 16.653 -15.496 38.465 1.00 79.81 462 PHE A CA 1
ATOM 3709 C C . PHE A 1 462 ? 17.089 -14.225 37.694 1.00 79.81 462 PHE A C 1
ATOM 3711 O O . PHE A 1 462 ? 16.737 -13.119 38.097 1.00 79.81 462 PHE A O 1
ATOM 3718 N N . TRP A 1 463 ? 17.851 -14.358 36.601 1.00 75.12 463 TRP A N 1
ATOM 3719 C CA . TRP A 1 463 ? 18.222 -13.280 35.673 1.00 75.12 463 TRP A CA 1
ATOM 3720 C C . TRP A 1 463 ? 17.177 -12.997 34.568 1.00 75.12 463 TRP A C 1
ATOM 3722 O O . TRP A 1 463 ? 17.278 -11.978 33.873 1.00 75.12 463 TRP A O 1
ATOM 3732 N N . GLU A 1 464 ? 16.197 -13.885 34.357 1.00 80.56 464 GLU A N 1
ATOM 3733 C CA . GLU A 1 464 ? 15.045 -13.641 33.480 1.00 80.56 464 GLU A CA 1
ATOM 3734 C C . GLU A 1 464 ? 14.152 -12.544 34.095 1.00 80.56 464 GLU A C 1
ATOM 3736 O O . GLU A 1 464 ? 13.861 -12.552 35.290 1.00 80.56 464 GLU A O 1
ATOM 3741 N N . SER A 1 465 ? 13.720 -11.572 33.281 1.00 85.88 465 SER A N 1
ATOM 3742 C CA . SER A 1 465 ? 12.929 -10.424 33.755 1.00 85.88 465 SER A CA 1
ATOM 3743 C C . SER A 1 465 ? 11.824 -10.041 32.780 1.00 85.88 465 SER A C 1
ATOM 3745 O O . SER A 1 465 ? 12.094 -9.678 31.630 1.00 85.88 465 SER A O 1
ATOM 3747 N N . HIS A 1 466 ? 10.579 -10.092 33.256 1.00 86.12 466 HIS A N 1
ATOM 3748 C CA . HIS A 1 466 ? 9.376 -10.042 32.422 1.00 86.12 466 HIS A CA 1
ATOM 3749 C C . HIS A 1 466 ? 8.503 -8.819 32.752 1.00 86.12 466 HIS A C 1
ATOM 3751 O O . HIS A 1 466 ? 8.315 -8.529 33.933 1.00 86.12 466 HIS A O 1
ATOM 3757 N N . PRO A 1 467 ? 8.005 -8.071 31.745 1.00 89.06 467 PRO A N 1
ATOM 3758 C CA . PRO A 1 467 ? 7.233 -6.853 31.966 1.00 89.06 467 PRO A CA 1
ATOM 3759 C C . PRO A 1 467 ? 5.751 -7.151 32.210 1.00 89.06 467 PRO A C 1
ATOM 3761 O O . PRO A 1 467 ? 5.111 -7.814 31.393 1.00 89.06 467 PRO A O 1
ATOM 3764 N N . PHE A 1 468 ? 5.189 -6.578 33.272 1.00 90.25 468 PHE A N 1
ATOM 3765 C CA . PHE A 1 468 ? 3.766 -6.656 33.597 1.00 90.25 468 PHE A CA 1
ATOM 3766 C C . PHE A 1 468 ? 3.207 -5.263 33.909 1.00 90.25 468 PHE A C 1
ATOM 3768 O O . PHE A 1 468 ? 3.838 -4.467 34.609 1.00 90.25 468 PHE A O 1
ATOM 3775 N N . THR A 1 469 ? 2.034 -4.953 33.355 1.00 90.12 469 THR A N 1
ATOM 3776 C CA . THR A 1 469 ? 1.305 -3.699 33.606 1.00 90.12 469 THR A CA 1
ATOM 3777 C C . THR A 1 469 ? 0.554 -3.797 34.928 1.00 90.12 469 THR A C 1
ATOM 3779 O O . THR A 1 469 ? -0.017 -4.844 35.233 1.00 90.12 469 THR A O 1
ATOM 3782 N N . VAL A 1 470 ? 0.555 -2.712 35.702 1.00 89.88 470 VAL A N 1
ATOM 3783 C CA . VAL A 1 470 ? -0.193 -2.617 36.962 1.00 89.88 470 VAL A CA 1
ATOM 3784 C C . VAL A 1 470 ? -1.685 -2.775 36.683 1.00 89.88 470 VAL A C 1
ATOM 3786 O O . VAL A 1 470 ? -2.209 -2.074 35.823 1.00 89.88 470 VAL A O 1
ATOM 3789 N N . ALA A 1 471 ? -2.357 -3.671 37.406 1.00 87.06 471 ALA A N 1
ATOM 3790 C CA . ALA A 1 471 ? -3.809 -3.836 37.350 1.00 87.06 471 ALA A CA 1
ATOM 3791 C C . ALA A 1 471 ? -4.515 -2.925 38.358 1.00 87.06 471 ALA A C 1
ATOM 3793 O O . ALA A 1 471 ? -5.498 -2.286 38.009 1.00 87.06 471 ALA A O 1
ATOM 3794 N N . SER A 1 472 ? -3.984 -2.807 39.575 1.00 86.00 472 SER A N 1
ATOM 3795 C CA . SER A 1 472 ? -4.469 -1.864 40.585 1.00 86.00 472 SER A CA 1
ATOM 3796 C C . SER A 1 472 ? -3.386 -1.552 41.624 1.00 86.00 472 SER A C 1
ATOM 3798 O O . SER A 1 472 ? -2.371 -2.250 41.735 1.00 86.00 472 SER A O 1
ATOM 3800 N N . VAL A 1 473 ? -3.596 -0.462 42.358 1.00 82.38 473 VAL A N 1
ATOM 3801 C CA . VAL A 1 473 ? -2.795 -0.022 43.505 1.00 82.38 473 VAL A CA 1
ATOM 3802 C C . VAL A 1 473 ? -3.783 0.189 44.646 1.00 82.38 473 VAL A C 1
ATOM 3804 O O . VAL A 1 473 ? -4.809 0.825 44.419 1.00 82.38 473 VAL A O 1
ATOM 3807 N N . ARG A 1 474 ? -3.508 -0.343 45.840 1.00 71.50 474 ARG A N 1
ATOM 3808 C CA . ARG A 1 474 ? -4.323 -0.090 47.039 1.00 71.50 474 ARG A CA 1
ATOM 3809 C C . ARG A 1 474 ? -3.488 0.648 48.079 1.00 71.50 474 ARG A C 1
ATOM 3811 O O . ARG A 1 474 ? -2.428 0.156 48.466 1.00 71.50 474 ARG A O 1
ATOM 3818 N N . ASP A 1 475 ? -3.977 1.811 48.506 1.00 59.91 475 ASP A N 1
ATOM 3819 C CA . ASP A 1 475 ? -3.479 2.531 49.682 1.00 59.91 475 ASP A CA 1
ATOM 3820 C C . ASP A 1 475 ? -4.160 1.981 50.960 1.00 59.91 475 ASP A C 1
ATOM 3822 O O . ASP A 1 475 ? -5.078 1.164 50.894 1.00 59.91 475 ASP A O 1
ATOM 3826 N N . SER A 1 476 ? -3.667 2.366 52.139 1.00 44.28 476 SER A N 1
ATOM 3827 C CA . SER A 1 476 ? -4.050 1.787 53.441 1.00 44.28 476 SER A CA 1
ATOM 3828 C C . SER A 1 476 ? -5.439 2.178 53.958 1.00 44.28 476 SER A C 1
ATOM 3830 O O . SER A 1 476 ? -5.955 1.535 54.872 1.00 44.28 476 SER A O 1
ATOM 3832 N N . ASP A 1 477 ? -6.016 3.250 53.423 1.00 43.81 477 ASP A N 1
ATOM 3833 C CA . ASP A 1 477 ? -6.960 4.069 54.187 1.00 43.81 477 ASP A CA 1
ATOM 3834 C C . ASP A 1 477 ? -8.406 3.533 54.106 1.00 43.81 477 ASP A C 1
ATOM 3836 O O . ASP A 1 477 ? -9.147 3.631 55.088 1.00 43.81 477 ASP A O 1
ATOM 3840 N N . ASP A 1 478 ? -8.763 2.848 53.009 1.00 44.59 478 ASP A N 1
ATOM 3841 C CA . ASP A 1 478 ? -10.073 2.199 52.786 1.00 44.59 478 ASP A CA 1
ATOM 3842 C C . ASP A 1 478 ? -10.416 1.144 53.857 1.00 44.59 478 ASP A C 1
ATOM 3844 O O . ASP A 1 478 ? -11.587 0.915 54.168 1.00 44.59 478 ASP A O 1
ATOM 3848 N N . TYR A 1 479 ? -9.396 0.538 54.482 1.00 38.75 479 TYR A N 1
ATOM 3849 C CA . TYR A 1 479 ? -9.559 -0.446 55.562 1.00 38.75 479 TYR A CA 1
ATOM 3850 C C . TYR A 1 479 ? -10.296 0.133 56.787 1.00 38.75 479 TYR A C 1
ATOM 3852 O O . TYR A 1 479 ? -10.863 -0.606 57.591 1.00 38.75 479 TYR A O 1
ATOM 3860 N N . SER A 1 480 ? -10.307 1.464 56.914 1.00 33.16 480 SER A N 1
ATOM 3861 C CA . SER A 1 480 ? -11.006 2.200 57.972 1.00 33.16 480 SER A CA 1
ATOM 3862 C C . SER A 1 480 ? -12.525 2.204 57.786 1.00 33.16 480 SER A C 1
ATOM 3864 O O . SER A 1 480 ? -13.249 2.226 58.776 1.00 33.16 480 SER A O 1
ATOM 3866 N N . GLN A 1 481 ? -13.015 2.195 56.540 1.00 41.03 481 GLN A N 1
ATOM 3867 C CA . GLN A 1 481 ? -14.451 2.234 56.245 1.00 41.03 481 GLN A CA 1
ATOM 3868 C C . GLN A 1 481 ? -15.057 0.829 56.219 1.00 41.03 481 GLN A C 1
ATOM 3870 O O . GLN A 1 481 ? -16.092 0.606 56.845 1.00 41.03 481 GLN A O 1
ATOM 3875 N N . SER A 1 482 ? -14.383 -0.151 55.605 1.00 34.62 482 SER A N 1
ATOM 3876 C CA . SER A 1 482 ? -14.888 -1.533 55.559 1.00 34.62 482 SER A CA 1
ATOM 3877 C C . SER A 1 482 ? -15.078 -2.146 56.955 1.00 34.62 482 SER A C 1
ATOM 3879 O O . SER A 1 482 ? -16.080 -2.811 57.199 1.00 34.62 482 SER A O 1
ATOM 3881 N N . LEU A 1 483 ? -14.174 -1.860 57.904 1.00 40.44 483 LEU A N 1
ATOM 3882 C CA . LEU A 1 483 ? -14.294 -2.326 59.295 1.00 40.44 483 LEU A CA 1
ATOM 3883 C C . LEU A 1 483 ? -15.414 -1.653 60.105 1.00 40.44 483 LEU A C 1
ATOM 3885 O O . LEU A 1 483 ? -15.772 -2.168 61.164 1.00 40.44 483 LEU A O 1
ATOM 3889 N N . LEU A 1 484 ? -15.955 -0.518 59.651 1.00 41.88 484 LEU A N 1
ATOM 3890 C CA . LEU A 1 484 ? -17.143 0.099 60.251 1.00 41.88 484 LEU A CA 1
ATOM 3891 C C . LEU A 1 484 ? -18.430 -0.506 59.675 1.00 41.88 484 LEU A C 1
ATOM 3893 O O . LEU A 1 484 ? -19.406 -0.654 60.408 1.00 41.88 484 LEU A O 1
ATOM 3897 N N . GLN A 1 485 ? -18.401 -0.936 58.408 1.00 40.50 485 GLN A N 1
ATOM 3898 C CA . GLN A 1 485 ? -19.490 -1.679 57.775 1.00 40.50 485 GLN A CA 1
ATOM 3899 C C . GLN A 1 485 ? -19.676 -3.053 58.453 1.00 40.50 485 GLN A C 1
ATOM 3901 O O . GLN A 1 485 ? -20.733 -3.304 59.031 1.00 40.50 485 GLN A O 1
ATOM 3906 N N . ASP A 1 486 ? -18.623 -3.885 58.498 1.00 32.97 486 ASP A N 1
ATOM 3907 C CA . ASP A 1 486 ? -18.648 -5.243 59.089 1.00 32.97 486 ASP A CA 1
ATOM 3908 C C . ASP A 1 486 ? -19.186 -5.248 60.531 1.00 32.97 486 ASP A C 1
ATOM 3910 O O . ASP A 1 486 ? -19.986 -6.099 60.925 1.00 32.97 486 ASP A O 1
ATOM 3914 N N . ARG A 1 487 ? -18.779 -4.258 61.338 1.00 33.28 487 ARG A N 1
ATOM 3915 C CA . ARG A 1 487 ? -19.143 -4.182 62.761 1.00 33.28 487 ARG A CA 1
ATOM 3916 C C . ARG A 1 487 ? -20.594 -3.810 63.046 1.00 33.28 487 ARG A C 1
ATOM 3918 O O . ARG A 1 487 ? -21.001 -3.939 64.197 1.00 33.28 487 ARG A O 1
ATOM 3925 N N . SER A 1 488 ? -21.341 -3.334 62.052 1.00 33.06 488 SER A N 1
ATOM 3926 C CA . SER A 1 488 ? -22.750 -2.955 62.221 1.00 33.06 488 SER A CA 1
ATOM 3927 C C . SER A 1 488 ? -23.734 -4.039 61.775 1.00 33.06 488 SER A C 1
ATOM 3929 O O . SER A 1 488 ? -24.884 -3.997 62.194 1.00 33.06 488 SER A O 1
ATOM 3931 N N . GLN A 1 489 ? -23.294 -5.048 61.011 1.00 37.03 489 GLN A N 1
ATOM 3932 C CA . GLN A 1 489 ? -24.144 -6.182 60.614 1.00 37.03 489 GLN A CA 1
ATOM 3933 C C . GLN A 1 489 ? -24.055 -7.396 61.556 1.00 37.03 489 GLN A C 1
ATOM 3935 O O . GLN A 1 489 ? -24.960 -8.224 61.567 1.00 37.03 489 GLN A O 1
ATOM 3940 N N . GLN A 1 490 ? -23.000 -7.517 62.370 1.00 33.09 490 GLN A N 1
ATOM 3941 C CA . GLN A 1 490 ? -22.749 -8.712 63.195 1.00 33.09 490 GLN A CA 1
ATOM 3942 C C . GLN A 1 490 ? -23.308 -8.632 64.635 1.00 33.09 490 GLN A C 1
ATOM 3944 O O . GLN A 1 490 ? -22.769 -9.272 65.537 1.00 33.09 490 GLN A O 1
ATOM 3949 N N . LEU A 1 491 ? -24.346 -7.822 64.881 1.00 31.75 491 LEU A N 1
ATOM 3950 C CA . LEU A 1 491 ? -24.861 -7.545 66.237 1.00 31.75 491 LEU A CA 1
ATOM 3951 C C . LEU A 1 491 ? -26.365 -7.835 66.424 1.00 31.75 491 LEU A C 1
ATOM 3953 O O . LEU A 1 491 ? -26.863 -7.660 67.527 1.00 31.75 491 LEU A O 1
ATOM 3957 N N . ASP A 1 492 ? -27.063 -8.303 65.382 1.00 29.94 492 ASP A N 1
ATOM 3958 C CA . ASP A 1 492 ? -28.540 -8.378 65.345 1.00 29.94 492 ASP A CA 1
ATOM 3959 C C . ASP A 1 492 ? -29.108 -9.789 65.053 1.00 29.94 492 ASP A C 1
ATOM 3961 O O . ASP A 1 492 ? -30.318 -9.964 64.938 1.00 29.94 492 ASP A O 1
ATOM 3965 N N . LEU A 1 493 ? -28.257 -10.818 64.907 1.00 33.41 493 LEU A N 1
ATOM 3966 C CA . LEU A 1 493 ? -28.680 -12.192 64.589 1.00 33.41 493 LEU A CA 1
ATOM 3967 C C . LEU A 1 493 ? -27.845 -13.252 65.329 1.00 33.41 493 LEU A C 1
ATOM 3969 O O . LEU A 1 493 ? -26.784 -13.639 64.849 1.00 33.41 493 LEU A O 1
ATOM 3973 N N . THR A 1 494 ? -28.349 -13.697 66.486 1.00 29.22 494 THR A N 1
ATOM 3974 C CA . THR A 1 494 ? -28.671 -15.098 66.867 1.00 29.22 494 THR A CA 1
ATOM 3975 C C . THR A 1 494 ? -28.651 -15.253 68.393 1.00 29.22 494 THR A C 1
ATOM 3977 O O . THR A 1 494 ? -27.659 -15.709 68.966 1.00 29.22 494 THR A O 1
ATOM 3980 N N . GLU A 1 495 ? -29.768 -14.937 69.049 1.00 30.23 495 GLU A N 1
ATOM 3981 C CA . GLU A 1 495 ? -30.188 -15.723 70.212 1.00 30.23 495 GLU A CA 1
ATOM 3982 C C . GLU A 1 495 ? -31.109 -16.853 69.728 1.00 30.23 495 GLU A C 1
ATOM 3984 O O . GLU A 1 495 ? -31.948 -16.624 68.862 1.00 30.23 495 GLU A O 1
ATOM 3989 N N . GLU A 1 496 ? -30.899 -18.042 70.301 1.00 27.16 496 GLU A N 1
ATOM 3990 C CA . GLU A 1 496 ? -31.819 -19.176 70.524 1.00 27.16 496 GLU A CA 1
ATOM 3991 C C . GLU A 1 496 ? -31.225 -20.551 70.163 1.00 27.16 496 GLU A C 1
ATOM 3993 O O . GLU A 1 496 ? -30.633 -20.753 69.108 1.00 27.16 496 GLU A O 1
ATOM 3998 N N . SER A 1 497 ? -31.450 -21.493 71.088 1.00 28.06 497 SER A N 1
ATOM 3999 C CA . SER A 1 497 ? -31.429 -22.960 70.955 1.00 28.06 497 SER A CA 1
ATOM 4000 C C . SER A 1 497 ? -30.194 -23.700 70.388 1.00 28.06 497 SER A C 1
ATOM 4002 O O . SER A 1 497 ? -29.761 -23.478 69.268 1.00 28.06 497 SER A O 1
ATOM 4004 N N . SER A 1 498 ? -29.683 -24.788 70.984 1.00 26.83 498 SER A N 1
ATOM 4005 C CA . SER A 1 498 ? -29.558 -25.254 72.386 1.00 26.83 498 SER A CA 1
ATOM 4006 C C . SER A 1 498 ? -28.937 -26.666 72.378 1.00 26.83 498 SER A C 1
ATOM 4008 O O . SER A 1 498 ? -29.402 -27.504 71.616 1.00 26.83 498 SER A O 1
ATOM 4010 N N . SER A 1 499 ? -27.985 -26.945 73.285 1.00 27.00 499 SER A N 1
ATOM 4011 C CA . SER A 1 499 ? -27.626 -28.274 73.858 1.00 27.00 499 SER A CA 1
ATOM 4012 C C . SER A 1 499 ? -27.388 -29.517 72.962 1.00 27.00 499 SER A C 1
ATOM 4014 O O . SER A 1 499 ? -28.293 -29.951 72.263 1.00 27.00 499 SER A O 1
ATOM 4016 N N . LEU A 1 500 ? -26.265 -30.234 73.184 1.00 30.56 500 LEU A N 1
ATOM 4017 C CA . LEU A 1 500 ? -26.250 -31.614 73.749 1.00 30.56 500 LEU A CA 1
ATOM 4018 C C . LEU A 1 500 ? -24.817 -32.221 73.910 1.00 30.56 500 LEU A C 1
ATOM 4020 O O . LEU A 1 500 ? -24.287 -32.830 72.988 1.00 30.56 500 LEU A O 1
ATOM 4024 N N . LEU A 1 501 ? -24.278 -32.169 75.142 1.00 28.70 501 LEU A N 1
ATOM 4025 C CA . LEU A 1 501 ? -23.349 -33.154 75.770 1.00 28.70 501 LEU A CA 1
ATOM 4026 C C . LEU A 1 501 ? -21.916 -33.341 75.137 1.00 28.70 501 LEU A C 1
ATOM 4028 O O . LEU A 1 501 ? -21.540 -32.542 74.285 1.00 28.70 501 LEU A O 1
ATOM 4032 N N . PRO A 1 502 ? -20.978 -34.146 75.716 1.00 36.03 502 PRO A N 1
ATOM 4033 C CA . PRO A 1 502 ? -20.100 -33.584 76.759 1.00 36.03 502 PRO A CA 1
ATOM 4034 C C . PRO A 1 502 ? -18.575 -33.923 76.715 1.00 36.03 502 PRO A C 1
ATOM 4036 O O . PRO A 1 502 ? -18.172 -35.073 76.611 1.00 36.03 502 PRO A O 1
ATOM 4039 N N . ARG A 1 503 ? -17.749 -32.890 76.961 1.00 30.61 503 ARG A N 1
ATOM 4040 C CA . ARG A 1 503 ? -16.553 -32.812 77.852 1.00 30.61 503 ARG A CA 1
ATOM 4041 C C . ARG A 1 503 ? -15.612 -34.031 78.073 1.00 30.61 503 ARG A C 1
ATOM 4043 O O . ARG A 1 503 ? -15.918 -34.880 78.898 1.00 30.61 503 ARG A O 1
ATOM 4050 N N . GLU A 1 504 ? -14.368 -33.903 77.586 1.00 25.59 504 GLU A N 1
ATOM 4051 C CA . GLU A 1 504 ? -13.058 -34.320 78.178 1.00 25.59 504 GLU A CA 1
ATOM 4052 C C . GLU A 1 504 ? -11.918 -33.739 77.285 1.00 25.59 504 GLU A C 1
ATOM 4054 O O . GLU A 1 504 ? -12.171 -33.517 76.104 1.00 25.59 504 GLU A O 1
ATOM 4059 N N . GLY A 1 505 ? -10.677 -33.411 77.695 1.00 26.08 505 GLY A N 1
ATOM 4060 C CA . GLY A 1 505 ? -10.009 -33.279 79.006 1.00 26.08 505 GLY A CA 1
ATOM 4061 C C . GLY A 1 505 ? -8.505 -32.896 78.833 1.00 26.08 505 GLY A C 1
ATOM 4062 O O . GLY A 1 505 ? -7.879 -33.379 77.896 1.00 26.08 505 GLY A O 1
ATOM 4063 N N . GLY A 1 506 ? -7.923 -32.052 79.710 1.00 26.02 506 GLY A N 1
ATOM 4064 C CA . GLY A 1 506 ? -6.514 -31.559 79.661 1.00 26.02 506 GLY A CA 1
ATOM 4065 C C . GLY A 1 506 ? -6.302 -30.321 78.752 1.00 26.02 506 GLY A C 1
ATOM 4066 O O . GLY A 1 506 ? -6.821 -30.299 77.643 1.00 26.02 506 GLY A O 1
ATOM 4067 N N . ASP A 1 507 ? -5.715 -29.176 79.141 1.00 25.52 507 ASP A N 1
ATOM 4068 C CA . ASP A 1 507 ? -4.515 -28.827 79.951 1.00 25.52 507 ASP A CA 1
ATOM 4069 C C . ASP A 1 507 ? -3.179 -28.931 79.168 1.00 25.52 507 ASP A C 1
ATOM 4071 O O . ASP A 1 507 ? -2.876 -29.984 78.617 1.00 25.52 507 ASP A O 1
ATOM 4075 N N . GLY A 1 508 ? -2.334 -27.892 79.046 1.00 25.70 508 GLY A N 1
ATOM 4076 C CA . GLY A 1 508 ? -2.515 -26.468 79.384 1.00 25.70 508 GLY A CA 1
ATOM 4077 C C . GLY A 1 508 ? -1.213 -25.642 79.301 1.00 25.70 508 GLY A C 1
ATOM 4078 O O . GLY A 1 508 ? -0.126 -26.161 79.549 1.00 25.70 508 GLY A O 1
ATOM 4079 N N . THR A 1 509 ? -1.286 -24.353 78.925 1.00 26.52 509 THR A N 1
ATOM 4080 C CA . THR A 1 509 ? -0.253 -23.323 79.224 1.00 26.52 509 THR A CA 1
ATOM 4081 C C . THR A 1 509 ? -0.732 -21.907 78.874 1.00 26.52 509 THR A C 1
ATOM 4083 O O . THR A 1 509 ? -1.256 -21.674 77.786 1.00 26.52 509 THR A O 1
ATOM 4086 N N . GLU A 1 510 ? -0.497 -20.931 79.756 1.00 29.88 510 GLU A N 1
ATOM 4087 C CA . GLU A 1 510 ? -0.683 -19.505 79.455 1.00 29.88 510 GLU A CA 1
ATOM 4088 C C . GLU A 1 510 ? 0.572 -18.902 78.804 1.00 29.88 510 GLU A C 1
ATOM 4090 O O . GLU A 1 510 ? 1.664 -19.012 79.360 1.00 29.88 510 GLU A O 1
ATOM 4095 N N . VAL A 1 511 ? 0.422 -18.163 77.696 1.00 27.56 511 VAL A N 1
ATOM 4096 C CA . VAL A 1 511 ? 1.413 -17.152 77.279 1.00 27.56 511 VAL A CA 1
ATOM 4097 C C . VAL A 1 511 ? 0.713 -15.888 76.770 1.00 27.56 511 VAL A C 1
ATOM 4099 O O . VAL A 1 511 ? 0.153 -15.860 75.679 1.00 27.56 511 VAL A O 1
ATOM 4102 N N . SER A 1 512 ? 0.808 -14.839 77.586 1.00 25.64 512 SER A N 1
ATOM 4103 C CA . SER A 1 512 ? 0.867 -13.407 77.252 1.00 25.64 512 SER A CA 1
ATOM 4104 C C . SER A 1 512 ? 0.028 -12.842 76.094 1.00 25.64 512 SER A C 1
ATOM 4106 O O . SER A 1 512 ? 0.304 -13.035 74.911 1.00 25.64 512 SER A O 1
ATOM 4108 N N . ARG A 1 513 ? -0.867 -11.914 76.458 1.00 29.14 513 ARG A N 1
ATOM 4109 C CA . ARG A 1 513 ? -1.374 -10.867 75.556 1.00 29.14 513 ARG A CA 1
ATOM 4110 C C . ARG A 1 513 ? -0.207 -10.069 74.950 1.00 29.14 513 ARG A C 1
ATOM 4112 O O . ARG A 1 513 ? 0.557 -9.471 75.701 1.00 29.14 513 ARG A O 1
ATOM 4119 N N . ASP A 1 514 ? -0.192 -9.890 73.632 1.00 25.17 514 ASP A N 1
ATOM 4120 C CA . ASP A 1 514 ? 0.229 -8.613 73.041 1.00 25.17 514 ASP A CA 1
ATOM 4121 C C . ASP A 1 514 ? -0.727 -8.217 71.905 1.00 25.17 514 ASP A C 1
ATOM 4123 O O . ASP A 1 514 ? -1.296 -9.056 71.205 1.00 25.17 514 ASP A O 1
ATOM 4127 N N . ARG A 1 515 ? -0.987 -6.916 71.783 1.00 32.22 515 ARG A N 1
ATOM 4128 C CA . ARG A 1 515 ? -2.142 -6.352 71.086 1.00 32.22 515 ARG A CA 1
ATOM 4129 C C . ARG A 1 515 ? -1.679 -5.251 70.138 1.00 32.22 515 ARG A C 1
ATOM 4131 O O . ARG A 1 515 ? -1.556 -4.098 70.542 1.00 32.22 515 ARG A O 1
ATOM 4138 N N . ARG A 1 516 ? -1.492 -5.576 68.853 1.00 25.89 516 ARG A N 1
ATOM 4139 C CA . ARG A 1 516 ? -1.399 -4.575 67.771 1.00 25.89 516 ARG A CA 1
ATOM 4140 C C . ARG A 1 516 ? -1.866 -5.131 66.430 1.00 25.89 516 ARG A C 1
ATOM 4142 O O . ARG A 1 516 ? -1.175 -5.914 65.782 1.00 25.89 516 ARG A O 1
ATOM 4149 N N . SER A 1 517 ? -3.028 -4.658 65.992 1.00 31.19 517 SER A N 1
ATOM 4150 C CA . SER A 1 517 ? -3.501 -4.779 64.617 1.00 31.19 517 SER A CA 1
ATOM 4151 C C . SER A 1 517 ? -2.510 -4.089 63.674 1.00 31.19 517 SER A C 1
ATOM 4153 O O . SER A 1 517 ? -2.385 -2.865 63.658 1.00 31.19 517 SER A O 1
ATOM 4155 N N . ARG A 1 518 ? -1.784 -4.873 62.870 1.00 32.34 518 ARG A N 1
ATOM 4156 C CA . ARG A 1 518 ? -1.024 -4.327 61.741 1.00 32.34 518 ARG A CA 1
ATOM 4157 C C . ARG A 1 518 ? -2.013 -3.956 60.641 1.00 32.34 518 ARG A C 1
ATOM 4159 O O . ARG A 1 518 ? -2.581 -4.849 60.019 1.00 32.34 518 ARG A O 1
ATOM 4166 N N . GLY A 1 519 ? -2.201 -2.658 60.405 1.00 34.00 519 GLY A N 1
ATOM 4167 C CA . GLY A 1 519 ? -2.878 -2.178 59.199 1.00 34.00 519 GLY A CA 1
ATOM 4168 C C . GLY A 1 519 ? -2.186 -2.728 57.949 1.00 34.00 519 GLY A C 1
ATOM 4169 O O . GLY A 1 519 ? -0.960 -2.890 57.939 1.00 34.00 519 GLY A O 1
ATOM 4170 N N . SER A 1 520 ? -2.965 -3.061 56.919 1.00 50.56 520 SER A N 1
ATOM 4171 C CA . SER A 1 520 ? -2.412 -3.631 55.690 1.00 50.56 520 SER A CA 1
ATOM 4172 C C . SER A 1 520 ? -1.463 -2.634 55.021 1.00 50.56 520 SER A C 1
ATOM 4174 O O . SER A 1 520 ? -1.794 -1.461 54.854 1.00 50.56 520 SER A O 1
ATOM 4176 N N . ALA A 1 521 ? -0.270 -3.094 54.647 1.00 60.41 521 ALA A N 1
ATOM 4177 C CA . ALA A 1 521 ? 0.673 -2.267 53.906 1.00 60.41 521 ALA A CA 1
ATOM 4178 C C . ALA A 1 521 ? 0.153 -2.034 52.473 1.00 60.41 521 ALA A C 1
ATOM 4180 O O . ALA A 1 521 ? -0.409 -2.965 51.891 1.00 60.41 521 ALA A O 1
ATOM 4181 N N . PRO A 1 522 ? 0.380 -0.848 51.874 1.00 76.00 522 PRO A N 1
ATOM 4182 C CA . PRO A 1 522 ? -0.047 -0.576 50.506 1.00 76.00 522 PRO A CA 1
ATOM 4183 C C . PRO A 1 522 ? 0.573 -1.580 49.526 1.00 76.00 522 PRO A C 1
ATOM 4185 O O . PRO A 1 522 ? 1.749 -1.952 49.653 1.00 76.00 522 PRO A O 1
ATOM 4188 N N . GLU A 1 523 ? -0.225 -2.027 48.556 1.00 84.94 523 GLU A N 1
ATOM 4189 C CA . GLU A 1 523 ? 0.135 -3.084 47.607 1.00 84.94 523 GLU A CA 1
ATOM 4190 C C . GLU A 1 523 ? -0.067 -2.671 46.143 1.00 84.94 523 GLU A C 1
ATOM 4192 O O . GLU A 1 523 ?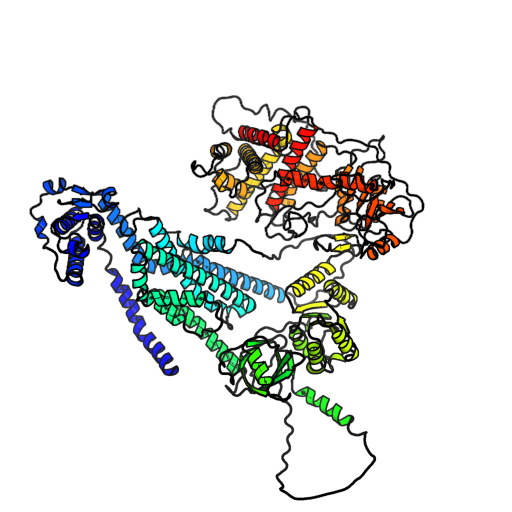 -0.913 -1.843 45.798 1.00 84.94 523 GLU A O 1
ATOM 4197 N N . ILE A 1 524 ? 0.715 -3.301 45.264 1.00 89.06 524 ILE A N 1
ATOM 4198 C CA . ILE A 1 524 ? 0.598 -3.205 43.810 1.00 89.06 524 ILE A CA 1
ATOM 4199 C C . ILE A 1 524 ? 0.249 -4.586 43.243 1.00 89.06 524 ILE A C 1
ATOM 4201 O O . ILE A 1 524 ? 0.915 -5.580 43.553 1.00 89.06 524 ILE A O 1
ATOM 4205 N N . ARG A 1 525 ? -0.808 -4.652 42.424 1.00 89.50 525 ARG A N 1
ATOM 4206 C CA . ARG A 1 525 ? -1.339 -5.901 41.857 1.00 89.50 525 ARG A CA 1
ATOM 4207 C C . ARG A 1 525 ? -1.058 -6.024 40.363 1.00 89.50 525 ARG A C 1
ATOM 4209 O O . ARG A 1 525 ? -1.176 -5.055 39.611 1.00 89.50 525 ARG A O 1
ATOM 4216 N N . PHE A 1 526 ? -0.777 -7.247 39.923 1.00 90.56 526 PHE A N 1
ATOM 4217 C CA . PHE A 1 526 ? -0.629 -7.627 38.518 1.00 90.56 526 PHE A CA 1
ATOM 4218 C C . PHE A 1 526 ? -1.507 -8.846 38.201 1.00 90.56 526 PHE A C 1
ATOM 4220 O O . PHE A 1 526 ? -1.564 -9.793 38.987 1.00 90.56 526 PHE A O 1
ATOM 4227 N N . LEU A 1 527 ? -2.143 -8.847 37.026 1.00 89.56 527 LEU A N 1
ATOM 4228 C CA . LEU A 1 527 ? -2.871 -10.001 36.487 1.00 89.56 527 LEU A CA 1
ATOM 4229 C C . LEU A 1 527 ? -2.033 -10.645 35.377 1.00 89.56 527 LEU A C 1
ATOM 4231 O O . LEU A 1 527 ? -1.831 -10.060 34.311 1.00 89.56 527 LEU A O 1
ATOM 4235 N N . ILE A 1 528 ? -1.509 -11.843 35.640 1.00 88.69 528 ILE A N 1
ATOM 4236 C CA . ILE A 1 528 ? -0.546 -12.534 34.780 1.00 88.69 528 ILE A CA 1
ATOM 4237 C C . ILE A 1 528 ? -1.204 -13.775 34.179 1.00 88.69 528 ILE A C 1
ATOM 4239 O O . ILE A 1 528 ? -1.419 -14.777 34.857 1.00 88.69 528 ILE A O 1
ATOM 4243 N N . ARG A 1 529 ? -1.486 -13.735 32.874 1.00 87.12 529 ARG A N 1
ATOM 4244 C CA . ARG A 1 529 ? -1.956 -14.909 32.127 1.00 87.12 529 ARG A CA 1
ATOM 4245 C C . ARG A 1 529 ? -0.774 -15.834 31.791 1.00 87.12 529 ARG A C 1
ATOM 4247 O O . ARG A 1 529 ? 0.192 -15.348 31.196 1.00 87.12 529 ARG A O 1
ATOM 4254 N N . PRO A 1 530 ? -0.818 -17.135 32.136 1.00 85.50 530 PRO A N 1
ATOM 4255 C CA . PRO A 1 530 ? 0.214 -18.094 31.776 1.00 85.50 530 PRO A CA 1
ATOM 4256 C C . PRO A 1 530 ? 0.313 -18.318 30.266 1.00 85.50 530 PRO A C 1
ATOM 4258 O O . PRO A 1 530 ? -0.631 -18.759 29.612 1.00 85.50 530 PRO A O 1
ATOM 4261 N N . TYR A 1 531 ? 1.508 -18.055 29.753 1.00 82.69 531 TYR A N 1
ATOM 4262 C CA . TYR A 1 531 ? 2.055 -18.557 28.496 1.00 82.69 531 TYR A CA 1
ATOM 4263 C C . TYR A 1 531 ? 3.345 -19.338 28.823 1.00 82.69 531 TYR A C 1
ATOM 4265 O O . TYR A 1 531 ? 3.578 -19.697 29.980 1.00 82.69 531 TYR A O 1
ATOM 4273 N N . ASP A 1 532 ? 4.214 -19.574 27.846 1.00 73.75 532 ASP A N 1
ATOM 4274 C CA . ASP A 1 532 ? 5.437 -20.367 28.000 1.00 73.75 532 ASP A CA 1
ATOM 4275 C C . ASP A 1 532 ? 6.528 -19.779 28.926 1.00 73.75 532 ASP A C 1
ATOM 4277 O O . ASP A 1 532 ? 6.452 -18.663 29.447 1.00 73.75 532 ASP A O 1
ATOM 4281 N N . SER A 1 533 ? 7.580 -20.579 29.139 1.00 82.38 533 SER A N 1
ATOM 4282 C CA . SER A 1 533 ? 8.762 -20.272 29.959 1.00 82.38 533 SER A CA 1
ATOM 4283 C C . SER A 1 533 ? 8.411 -19.712 31.350 1.00 82.38 533 SER A C 1
ATOM 4285 O O . SER A 1 533 ? 7.858 -20.443 32.170 1.00 82.38 533 SER A O 1
ATOM 4287 N N . PHE A 1 534 ? 8.767 -18.459 31.652 1.00 83.94 534 PHE A N 1
ATOM 4288 C CA . PHE A 1 534 ? 8.642 -17.843 32.976 1.00 83.94 534 PHE A CA 1
ATOM 4289 C C . PHE A 1 534 ? 7.217 -17.909 33.532 1.00 83.94 534 PHE A C 1
ATOM 4291 O O . PHE A 1 534 ? 7.019 -18.334 34.668 1.00 83.94 534 PHE A O 1
ATOM 4298 N N . THR A 1 535 ? 6.208 -17.552 32.732 1.00 86.50 535 THR A N 1
ATOM 4299 C CA . THR A 1 535 ? 4.820 -17.518 33.216 1.00 86.50 535 THR A CA 1
ATOM 4300 C C . THR A 1 535 ? 4.247 -18.916 33.442 1.00 86.50 535 THR A C 1
ATOM 4302 O O . THR A 1 535 ? 3.430 -19.095 34.342 1.00 86.50 535 THR A O 1
ATOM 4305 N N . ARG A 1 536 ? 4.728 -19.925 32.702 1.00 85.88 536 ARG A N 1
ATOM 4306 C CA . ARG A 1 536 ? 4.416 -21.335 32.958 1.00 85.88 536 ARG A CA 1
ATOM 4307 C C . ARG A 1 536 ? 5.033 -21.807 34.274 1.00 85.88 536 ARG A C 1
ATOM 4309 O O . ARG A 1 536 ? 4.316 -22.392 35.074 1.00 85.88 536 ARG A O 1
ATOM 4316 N N . ARG A 1 537 ? 6.314 -21.510 34.535 1.00 87.19 537 ARG A N 1
ATOM 4317 C CA . ARG A 1 537 ? 6.965 -21.888 35.806 1.00 87.19 537 ARG A CA 1
ATOM 4318 C C . ARG A 1 537 ? 6.325 -21.189 37.011 1.00 87.19 537 ARG A C 1
ATOM 4320 O O . ARG A 1 537 ? 6.138 -21.821 38.043 1.00 87.19 537 ARG A O 1
ATOM 4327 N N . LEU A 1 538 ? 5.921 -19.923 36.862 1.00 85.56 538 LEU A N 1
ATOM 4328 C CA . LEU A 1 538 ? 5.158 -19.194 37.881 1.00 85.56 538 LEU A CA 1
ATOM 4329 C C . LEU A 1 538 ? 3.798 -19.865 38.155 1.00 85.56 538 LEU A C 1
ATOM 4331 O O . LEU A 1 538 ? 3.434 -20.040 39.315 1.00 85.56 538 LEU A O 1
ATOM 4335 N N . ARG A 1 539 ? 3.087 -20.308 37.105 1.00 87.25 539 ARG A N 1
ATOM 4336 C CA . ARG A 1 539 ? 1.850 -21.099 37.232 1.00 87.25 539 ARG A CA 1
ATOM 4337 C C . ARG A 1 539 ? 2.093 -22.417 37.966 1.00 87.25 539 ARG A C 1
ATOM 4339 O O . ARG A 1 539 ? 1.413 -22.701 38.938 1.00 87.25 539 ARG A O 1
ATOM 4346 N N . GLU A 1 540 ? 3.083 -23.192 37.523 1.00 86.25 540 GLU A N 1
ATOM 4347 C CA . GLU A 1 540 ? 3.455 -24.499 38.086 1.00 86.25 540 GLU A CA 1
ATOM 4348 C C . GLU A 1 540 ? 4.012 -24.417 39.516 1.00 86.25 540 GLU A C 1
ATOM 4350 O O . GLU A 1 540 ? 4.059 -25.438 40.197 1.00 86.25 540 GLU A O 1
ATOM 4355 N N . ALA A 1 541 ? 4.454 -23.242 39.972 1.00 82.94 541 ALA A N 1
ATOM 4356 C CA . ALA A 1 541 ? 4.808 -22.983 41.366 1.00 82.94 541 ALA A CA 1
ATOM 4357 C C . ALA A 1 541 ? 3.579 -22.586 42.200 1.00 82.94 541 ALA A C 1
ATOM 4359 O O . ALA A 1 541 ? 3.400 -23.098 43.302 1.00 82.94 541 ALA A O 1
ATOM 4360 N N . ALA A 1 542 ? 2.716 -21.714 41.667 1.00 83.50 542 ALA A N 1
ATOM 4361 C CA . ALA A 1 542 ? 1.493 -21.268 42.334 1.00 83.50 542 ALA A CA 1
ATOM 4362 C C . ALA A 1 542 ? 0.403 -22.359 42.416 1.00 83.50 542 ALA A C 1
ATOM 4364 O O . ALA A 1 542 ? -0.415 -22.327 43.325 1.00 83.50 542 ALA A O 1
ATOM 4365 N N . SER A 1 543 ? 0.408 -23.347 41.514 1.00 81.19 543 SER A N 1
ATOM 4366 C CA . SER A 1 543 ? -0.559 -24.456 41.483 1.00 81.19 543 SER A CA 1
ATOM 4367 C C . SER A 1 543 ? -0.187 -25.659 42.368 1.00 81.19 543 SER A C 1
ATOM 4369 O O . SER A 1 543 ? -0.790 -26.716 42.224 1.00 81.19 543 SER A O 1
ATOM 4371 N N . ARG A 1 544 ? 0.840 -25.552 43.225 1.00 68.06 544 ARG A N 1
ATOM 4372 C CA . ARG A 1 544 ? 1.301 -26.632 44.134 1.00 68.06 544 ARG A CA 1
ATOM 4373 C C . ARG A 1 544 ? 0.725 -26.527 45.546 1.00 68.06 544 ARG A C 1
ATOM 4375 O O . ARG A 1 544 ? 1.250 -27.133 46.478 1.00 68.06 544 ARG A O 1
ATOM 4382 N N . THR A 1 545 ? -0.270 -25.678 45.749 1.00 60.41 545 THR A N 1
ATOM 4383 C CA . THR A 1 545 ? -0.843 -25.419 47.069 1.00 60.41 545 THR A CA 1
ATOM 4384 C C . THR A 1 545 ? -2.303 -25.042 46.885 1.00 60.41 545 THR A C 1
ATOM 4386 O O . THR A 1 545 ? -2.610 -24.209 46.035 1.00 60.41 545 THR A O 1
ATOM 4389 N N . ASP A 1 546 ? -3.192 -25.654 47.663 1.00 60.16 546 ASP A N 1
ATOM 4390 C CA . ASP A 1 546 ? -4.642 -25.527 47.494 1.00 60.16 546 ASP A CA 1
ATOM 4391 C C . ASP A 1 546 ? -5.112 -24.113 47.859 1.00 60.16 546 ASP A C 1
ATOM 4393 O O . ASP A 1 546 ? -5.353 -23.797 49.023 1.00 60.16 546 ASP A O 1
ATOM 4397 N N . GLN A 1 547 ? -5.135 -23.237 46.849 1.00 60.88 547 GLN A N 1
ATOM 4398 C CA . GLN A 1 547 ? -5.539 -21.820 46.856 1.00 60.88 547 GLN A CA 1
ATOM 4399 C C . GLN A 1 547 ? -4.822 -20.881 47.859 1.00 60.88 547 GLN A C 1
ATOM 4401 O O . GLN A 1 547 ? -4.987 -19.662 47.785 1.00 60.88 547 GLN A O 1
ATOM 4406 N N . LYS A 1 548 ? -3.972 -21.391 48.760 1.00 69.69 548 LYS A N 1
ATOM 4407 C CA . LYS A 1 548 ? -3.216 -20.582 49.734 1.00 69.69 548 LYS A CA 1
ATOM 4408 C C . LYS A 1 548 ? -2.151 -19.712 49.032 1.00 69.69 548 LYS A C 1
ATOM 4410 O O . LYS A 1 548 ? -1.428 -20.231 48.181 1.00 69.69 548 LYS A O 1
ATOM 4415 N N . PRO A 1 549 ? -1.974 -18.427 49.410 1.00 76.31 549 PRO A N 1
ATOM 4416 C CA . PRO A 1 549 ? -1.018 -17.531 48.752 1.00 76.31 549 PRO A CA 1
ATOM 4417 C C . PRO A 1 549 ? 0.436 -18.015 48.853 1.00 76.31 549 PRO A C 1
ATOM 4419 O O . PRO A 1 549 ? 1.043 -18.002 49.930 1.00 76.31 549 PRO A O 1
ATOM 4422 N N . VAL A 1 550 ? 1.024 -18.391 47.717 1.00 83.19 550 VAL A N 1
ATOM 4423 C CA . VAL A 1 550 ? 2.413 -18.857 47.639 1.00 83.19 550 VAL A CA 1
ATOM 4424 C C . VAL A 1 550 ? 3.355 -17.656 47.726 1.00 83.19 550 VAL A C 1
ATOM 4426 O O . VAL A 1 550 ? 3.175 -16.666 47.017 1.00 83.19 550 VAL A O 1
ATOM 4429 N N . ARG A 1 551 ? 4.371 -17.739 48.597 1.00 84.00 551 ARG A N 1
ATOM 4430 C CA . ARG A 1 551 ? 5.371 -16.681 48.822 1.00 84.00 551 ARG A CA 1
ATOM 4431 C C . ARG A 1 551 ? 6.651 -16.947 48.037 1.00 84.00 551 ARG A C 1
ATOM 4433 O O . ARG A 1 551 ? 7.172 -18.059 48.059 1.00 84.00 551 ARG A O 1
ATOM 4440 N N . PHE A 1 552 ? 7.214 -15.917 47.415 1.00 85.69 552 PHE A N 1
ATOM 4441 C CA . PHE A 1 552 ? 8.518 -15.991 46.745 1.00 85.69 552 PHE A CA 1
ATOM 4442 C C . PHE A 1 552 ? 9.193 -14.619 46.715 1.00 85.69 552 PHE A C 1
ATOM 4444 O O . PHE A 1 552 ? 8.540 -13.574 46.718 1.00 85.69 552 PHE A O 1
ATOM 4451 N N . ARG A 1 553 ? 10.527 -14.624 46.675 1.00 88.75 553 ARG A N 1
ATOM 4452 C CA . ARG A 1 553 ? 11.323 -13.402 46.565 1.00 88.75 553 ARG A CA 1
ATOM 4453 C C . ARG A 1 553 ? 11.311 -12.910 45.125 1.00 88.75 553 ARG A C 1
ATOM 4455 O O . ARG A 1 553 ? 11.546 -13.677 44.186 1.00 88.75 553 ARG A O 1
ATOM 4462 N N . VAL A 1 554 ? 11.070 -11.618 44.962 1.00 88.88 554 VAL A N 1
ATOM 4463 C CA . VAL A 1 554 ? 11.095 -10.926 43.674 1.00 88.88 554 VAL A CA 1
ATOM 4464 C C . VAL A 1 554 ? 12.058 -9.753 43.719 1.00 88.88 554 VAL A C 1
ATOM 4466 O O . VAL A 1 554 ? 12.425 -9.254 44.781 1.00 88.88 554 VAL A O 1
ATOM 4469 N N . LEU A 1 555 ? 12.442 -9.290 42.538 1.00 88.62 555 LEU A N 1
ATOM 4470 C CA . LEU A 1 555 ? 13.142 -8.031 42.355 1.00 88.62 555 LEU A CA 1
ATOM 4471 C C . LEU A 1 555 ? 12.420 -7.251 41.256 1.00 88.62 555 LEU A C 1
ATOM 4473 O O . LEU A 1 555 ? 12.232 -7.741 40.142 1.00 88.62 555 LEU A O 1
ATOM 4477 N N . VAL A 1 556 ? 11.951 -6.056 41.611 1.00 88.69 556 VAL A N 1
ATOM 4478 C CA . VAL A 1 556 ? 11.055 -5.233 40.788 1.00 88.69 556 VAL A CA 1
ATOM 4479 C C . VAL A 1 556 ? 11.824 -4.063 40.169 1.00 88.69 556 VAL A C 1
ATOM 4481 O O . VAL A 1 556 ? 12.284 -3.161 40.862 1.00 88.69 556 VAL A O 1
ATOM 4484 N N . GLU A 1 557 ? 11.963 -4.071 38.850 1.00 89.31 557 GLU A N 1
ATOM 4485 C CA . GLU A 1 557 ? 12.687 -3.080 38.054 1.00 89.31 557 GLU A CA 1
ATOM 4486 C C . GLU A 1 557 ? 11.666 -2.133 37.386 1.00 89.31 557 GLU A C 1
ATOM 4488 O O . GLU A 1 557 ? 10.912 -2.547 36.503 1.00 89.31 557 GLU A O 1
ATOM 4493 N N . GLY A 1 558 ? 11.612 -0.858 37.795 1.00 85.62 558 GLY A N 1
ATOM 4494 C CA . GLY A 1 558 ? 10.591 0.093 37.323 1.00 85.62 558 GLY A CA 1
ATOM 4495 C C . GLY A 1 558 ? 10.823 1.559 37.726 1.00 85.62 558 GLY A C 1
ATOM 4496 O O . GLY A 1 558 ? 11.921 1.900 38.171 1.00 85.62 558 GLY A O 1
ATOM 4497 N N . PRO A 1 559 ? 9.839 2.457 37.520 1.00 86.31 559 PRO A N 1
ATOM 4498 C CA . PRO A 1 559 ? 8.618 2.253 36.742 1.00 86.31 559 PRO A CA 1
ATOM 4499 C C . PRO A 1 559 ? 8.869 2.541 35.252 1.00 86.31 559 PRO A C 1
ATOM 4501 O O . PRO A 1 559 ? 9.731 3.356 34.898 1.00 86.31 559 PRO A O 1
ATOM 4504 N N . TYR A 1 560 ? 8.099 1.908 34.372 1.00 84.31 560 TYR A N 1
ATOM 4505 C CA . TYR A 1 560 ? 8.121 2.148 32.928 1.00 84.31 560 TYR A CA 1
ATOM 4506 C C . TYR A 1 560 ? 6.725 2.524 32.402 1.00 84.31 560 TYR A C 1
ATOM 4508 O O . TYR A 1 560 ? 5.708 2.265 33.043 1.00 84.31 560 TYR A O 1
ATOM 4516 N N . GLY A 1 561 ? 6.675 3.155 31.226 1.00 77.69 561 GLY A N 1
ATOM 4517 C CA . GLY A 1 561 ? 5.443 3.727 30.670 1.00 77.69 561 GLY A CA 1
ATOM 4518 C C . GLY A 1 561 ? 5.138 5.129 31.210 1.00 77.69 561 GLY A C 1
ATOM 4519 O O . GLY A 1 561 ? 6.017 5.801 31.749 1.00 77.69 561 GLY A O 1
ATOM 4520 N N . HIS A 1 562 ? 3.901 5.588 31.019 1.00 75.50 562 HIS A N 1
ATOM 4521 C CA . HIS A 1 562 ? 3.408 6.873 31.516 1.00 75.50 562 HIS A CA 1
ATOM 4522 C C . HIS A 1 562 ? 1.892 6.819 31.746 1.00 75.50 562 HIS A C 1
ATOM 4524 O O . HIS A 1 562 ? 1.180 6.082 31.069 1.00 75.50 562 HIS A O 1
ATOM 4530 N N . THR A 1 563 ? 1.404 7.630 32.682 1.00 81.19 563 THR A N 1
ATOM 4531 C CA . THR A 1 563 ? -0.027 7.781 32.971 1.00 81.19 563 THR A CA 1
ATOM 4532 C C . THR A 1 563 ? -0.682 8.736 31.968 1.00 81.19 563 THR A C 1
ATOM 4534 O O . THR A 1 563 ? -0.116 9.783 31.648 1.00 81.19 563 THR A O 1
ATOM 4537 N N . LEU A 1 564 ? -1.871 8.389 31.476 1.00 82.31 564 LEU A N 1
ATOM 4538 C CA . LEU A 1 564 ? -2.650 9.183 30.524 1.00 82.31 564 LEU A CA 1
ATOM 4539 C C . LEU A 1 564 ? -3.560 10.192 31.257 1.00 82.31 564 LEU A C 1
ATOM 4541 O O . LEU A 1 564 ? -4.093 9.875 32.323 1.00 82.31 564 LEU A O 1
ATOM 4545 N N . PRO A 1 565 ? -3.764 11.411 30.720 1.00 78.88 565 PRO A N 1
ATOM 4546 C CA . PRO A 1 565 ? -4.507 12.476 31.395 1.00 78.88 565 PRO A CA 1
ATOM 4547 C C . PRO A 1 565 ? -6.028 12.344 31.187 1.00 78.88 565 PRO A C 1
ATOM 4549 O O . PRO A 1 565 ? -6.670 13.249 30.659 1.00 78.88 565 PRO A O 1
ATOM 4552 N N . PHE A 1 566 ? -6.608 11.207 31.581 1.00 82.31 566 PHE A N 1
ATOM 4553 C CA . PHE A 1 566 ? -8.032 10.910 31.370 1.00 82.31 566 PHE A CA 1
ATOM 4554 C C . PHE A 1 566 ? -8.992 11.856 32.115 1.00 82.31 566 PHE A C 1
ATOM 4556 O O . PHE A 1 566 ? -10.065 12.142 31.602 1.00 82.31 566 PHE A O 1
ATOM 4563 N N . HIS A 1 567 ? -8.554 12.464 33.224 1.00 76.12 567 HIS A N 1
ATOM 4564 C CA . HIS A 1 567 ? -9.261 13.510 33.990 1.00 76.12 567 HIS A CA 1
ATOM 4565 C C . HIS A 1 567 ? -9.631 14.789 33.199 1.00 76.12 567 HIS A C 1
ATOM 4567 O O . HIS A 1 567 ? -10.131 15.754 33.777 1.00 76.12 567 HIS A O 1
ATOM 4573 N N . ARG A 1 568 ? -9.283 14.856 31.908 1.00 78.56 568 ARG A N 1
ATOM 4574 C CA . ARG A 1 568 ? -9.609 15.953 30.985 1.00 78.56 568 ARG A CA 1
ATOM 4575 C C . ARG A 1 568 ? -10.877 15.704 30.169 1.00 78.56 568 ARG A C 1
ATOM 4577 O O . ARG A 1 568 ? -11.255 16.600 29.425 1.00 78.56 568 ARG A O 1
ATOM 4584 N N . PHE A 1 569 ? -11.460 14.511 30.269 1.00 82.56 569 PHE A N 1
ATOM 4585 C CA . PHE A 1 569 ? -12.620 14.093 29.493 1.00 82.56 569 PHE A CA 1
ATOM 4586 C C . PHE A 1 569 ? -13.815 13.844 30.410 1.00 82.56 569 PHE A C 1
ATOM 4588 O O . PHE A 1 569 ? -13.681 13.214 31.465 1.00 82.56 569 PHE A O 1
ATOM 4595 N N . ASP A 1 570 ? -14.974 14.344 29.990 1.00 84.06 570 ASP A N 1
ATOM 4596 C CA . ASP A 1 570 ? -16.237 14.190 30.711 1.00 84.06 570 ASP A CA 1
ATOM 4597 C C . ASP A 1 570 ? -16.740 12.744 30.606 1.00 84.06 570 ASP A C 1
ATOM 4599 O O . ASP A 1 570 ? -17.198 12.184 31.596 1.00 84.06 570 ASP A O 1
ATOM 4603 N N . ASN A 1 571 ? -16.586 12.121 29.432 1.00 86.62 571 ASN A N 1
ATOM 4604 C CA . ASN A 1 571 ? -17.043 10.763 29.137 1.00 86.62 571 ASN A CA 1
ATOM 4605 C C . ASN A 1 571 ? -15.884 9.911 28.587 1.00 86.62 571 ASN A C 1
ATOM 4607 O O . ASN A 1 571 ? -15.070 10.388 27.790 1.00 86.62 571 ASN A O 1
ATOM 4611 N N . ILE A 1 572 ? -15.794 8.636 28.978 1.00 89.56 572 ILE A N 1
ATOM 4612 C CA . ILE A 1 572 ? -14.713 7.730 28.549 1.00 89.56 572 ILE A CA 1
ATOM 4613 C C . ILE A 1 572 ? -15.276 6.367 28.140 1.00 89.56 572 ILE A C 1
ATOM 4615 O O . ILE A 1 572 ? -16.012 5.743 28.896 1.00 89.56 572 ILE A O 1
ATOM 4619 N N . VAL A 1 573 ? -14.869 5.871 26.969 1.00 91.62 573 VAL A N 1
ATOM 4620 C CA . VAL A 1 573 ? -15.207 4.535 26.457 1.00 91.62 573 VAL A CA 1
ATOM 4621 C C . VAL A 1 573 ? -13.930 3.715 26.284 1.00 91.62 573 VAL A C 1
ATOM 4623 O O . VAL A 1 573 ? -13.090 4.017 25.432 1.00 91.62 573 VAL A O 1
ATOM 4626 N N . PHE A 1 574 ? -13.780 2.651 27.067 1.00 93.38 574 PHE A N 1
ATOM 4627 C CA . PHE A 1 574 ? -12.684 1.690 26.947 1.00 93.38 574 PHE A CA 1
ATOM 4628 C C . PHE A 1 574 ? -13.119 0.488 26.103 1.00 93.38 574 PHE A C 1
ATOM 4630 O O . PHE A 1 574 ? -14.022 -0.242 26.492 1.00 93.38 574 PHE A O 1
ATOM 4637 N N . ILE A 1 575 ? -12.445 0.239 24.978 1.00 93.75 575 ILE A N 1
ATOM 4638 C CA . ILE A 1 575 ? -12.684 -0.922 24.104 1.00 93.75 575 ILE A CA 1
ATOM 4639 C C . ILE A 1 575 ? -11.500 -1.878 24.269 1.00 93.75 575 ILE A C 1
ATOM 4641 O O . ILE A 1 575 ? -10.424 -1.654 23.705 1.00 93.75 575 ILE A O 1
ATOM 4645 N N . VAL A 1 576 ? -11.658 -2.917 25.089 1.00 93.56 576 VAL A N 1
ATOM 4646 C CA . VAL A 1 576 ? -10.537 -3.745 25.564 1.00 93.56 576 VAL A CA 1
ATOM 4647 C C . VAL A 1 576 ? -10.678 -5.219 25.198 1.00 93.56 576 VAL A C 1
ATOM 4649 O O . VAL A 1 576 ? -11.772 -5.770 25.173 1.00 93.56 576 VAL A O 1
ATOM 4652 N N . GLY A 1 577 ? -9.555 -5.875 24.891 1.00 90.31 577 GLY A N 1
ATOM 4653 C CA . GLY A 1 577 ? -9.514 -7.274 24.454 1.00 90.31 577 GLY A CA 1
ATOM 4654 C C . GLY A 1 577 ? -8.642 -8.158 25.347 1.00 90.31 577 GLY A C 1
ATOM 4655 O O . GLY A 1 577 ? -7.457 -7.877 25.534 1.00 90.31 577 GLY A O 1
ATOM 4656 N N . GLY A 1 578 ? -9.201 -9.257 25.858 1.00 86.94 578 GLY A N 1
ATOM 4657 C CA . GLY A 1 578 ? -8.501 -10.223 26.709 1.00 86.94 578 GLY A CA 1
ATOM 4658 C C . GLY A 1 578 ? -7.936 -9.564 27.968 1.00 86.94 578 GLY A C 1
ATOM 4659 O O . GLY A 1 578 ? -8.646 -8.848 28.668 1.00 86.94 578 GLY A O 1
ATOM 4660 N N . THR A 1 579 ? -6.642 -9.745 28.240 1.00 86.25 579 THR A N 1
ATOM 4661 C CA . THR A 1 579 ? -5.956 -9.096 29.374 1.00 86.25 579 THR A CA 1
ATOM 4662 C C . THR A 1 579 ? -5.801 -7.573 29.233 1.00 86.25 579 THR A C 1
ATOM 4664 O O . THR A 1 579 ? -5.293 -6.933 30.150 1.00 86.25 579 THR A O 1
ATOM 4667 N N . GLY A 1 580 ? -6.276 -6.959 28.140 1.00 85.50 580 GLY A N 1
ATOM 4668 C CA . GLY A 1 580 ? -6.350 -5.501 27.981 1.00 85.50 580 GLY A CA 1
ATOM 4669 C C . GLY A 1 580 ? -7.188 -4.787 29.054 1.00 85.50 580 GLY A C 1
ATOM 4670 O O . GLY A 1 580 ? -6.976 -3.599 29.279 1.00 85.50 580 GLY A O 1
ATOM 4671 N N . ILE A 1 581 ? -8.063 -5.513 29.766 1.00 90.31 581 ILE A N 1
ATOM 4672 C CA . ILE A 1 581 ? -8.837 -5.038 30.931 1.00 90.31 581 ILE A CA 1
ATOM 4673 C C . ILE A 1 581 ? -7.963 -4.444 32.053 1.00 90.31 581 ILE A C 1
ATOM 4675 O O . ILE A 1 581 ? -8.395 -3.548 32.770 1.00 90.31 581 ILE A O 1
ATOM 4679 N N . VAL A 1 582 ? -6.692 -4.859 32.140 1.00 89.12 582 VAL A N 1
ATOM 4680 C CA . VAL A 1 582 ? -5.677 -4.288 33.045 1.00 89.12 582 VAL A CA 1
ATOM 4681 C C . VAL A 1 582 ? -5.505 -2.775 32.843 1.00 89.12 582 VAL A C 1
ATOM 4683 O O . VAL A 1 582 ? -5.184 -2.068 33.794 1.00 89.12 582 VAL A O 1
ATOM 4686 N N . VAL A 1 583 ? -5.755 -2.249 31.635 1.00 88.56 583 VAL A N 1
ATOM 4687 C CA . VAL A 1 583 ? -5.685 -0.804 31.374 1.00 88.56 583 VAL A CA 1
ATOM 4688 C C . VAL A 1 583 ? -6.767 -0.037 32.144 1.00 88.56 583 VAL A C 1
ATOM 4690 O O . VAL A 1 583 ? -6.362 0.715 33.029 1.00 88.56 583 VAL A O 1
ATOM 4693 N N . PRO A 1 584 ? -8.086 -0.188 31.887 1.00 89.56 584 PRO A N 1
ATOM 4694 C CA . PRO A 1 584 ? -9.113 0.541 32.634 1.00 89.56 584 PRO A CA 1
ATOM 4695 C C . PRO A 1 584 ? -9.076 0.255 34.138 1.00 89.56 584 PRO A C 1
ATOM 4697 O O . PRO A 1 584 ? -9.132 1.218 34.898 1.00 89.56 584 PRO A O 1
ATOM 4700 N N . LEU A 1 585 ? -8.877 -1.005 34.566 1.00 88.25 585 LEU A N 1
ATOM 4701 C CA . LEU A 1 585 ? -8.720 -1.369 35.987 1.00 88.25 585 LEU A CA 1
ATOM 4702 C C . LEU A 1 585 ? -7.716 -0.451 36.701 1.00 88.25 585 LEU A C 1
ATOM 4704 O O . LEU A 1 585 ? -8.021 0.100 37.756 1.00 88.25 585 LEU A O 1
ATOM 4708 N N . SER A 1 586 ? -6.563 -0.192 36.072 1.00 88.19 586 SER A N 1
ATOM 4709 C CA . SER A 1 586 ? -5.512 0.637 36.671 1.00 88.19 586 SER A CA 1
ATOM 4710 C C . SER A 1 586 ? -5.901 2.104 36.880 1.00 88.19 586 SER A C 1
ATOM 4712 O O . SER A 1 586 ? -5.224 2.786 37.643 1.00 88.19 586 SER A O 1
ATOM 4714 N N . TYR A 1 587 ? -6.967 2.591 36.229 1.00 86.44 587 TYR A N 1
ATOM 4715 C CA . TYR A 1 587 ? -7.492 3.954 36.362 1.00 86.44 587 TYR A CA 1
ATOM 4716 C C . TYR A 1 587 ? -8.839 4.039 37.096 1.00 86.44 587 TYR A C 1
ATOM 4718 O O . TYR A 1 587 ? -9.213 5.156 37.447 1.00 86.44 587 TYR A O 1
ATOM 4726 N N . LEU A 1 588 ? -9.562 2.934 37.338 1.00 85.50 588 LEU A N 1
ATOM 4727 C CA . LEU A 1 588 ? -10.908 2.969 37.941 1.00 85.50 588 LEU A CA 1
ATOM 4728 C C . LEU A 1 588 ? -10.935 3.757 39.256 1.00 85.50 588 LEU A C 1
ATOM 4730 O O . LEU A 1 588 ? -11.725 4.686 39.386 1.00 85.50 588 LEU A O 1
ATOM 4734 N N . ASP A 1 589 ? -10.001 3.468 40.164 1.00 78.00 589 ASP A N 1
ATOM 4735 C CA . ASP A 1 589 ? -9.821 4.182 41.437 1.00 78.00 589 ASP A CA 1
ATOM 4736 C C . ASP A 1 589 ? -9.685 5.711 41.274 1.00 78.00 589 ASP A C 1
ATOM 4738 O O . ASP A 1 589 ? -10.159 6.478 42.105 1.00 78.00 589 ASP A O 1
ATOM 4742 N N . VAL A 1 590 ? -9.076 6.178 40.180 1.00 80.94 590 VAL A N 1
ATOM 4743 C CA . VAL A 1 590 ? -8.873 7.610 39.903 1.00 80.94 590 VAL A CA 1
ATOM 4744 C C . VAL A 1 590 ? -10.060 8.230 39.160 1.00 80.94 590 VAL A C 1
ATOM 4746 O O . VAL A 1 590 ? -10.311 9.424 39.303 1.00 80.94 590 VAL A O 1
ATOM 4749 N N . LEU A 1 591 ? -10.785 7.445 38.359 1.00 82.38 591 LEU A N 1
ATOM 4750 C CA . LEU A 1 591 ? -11.906 7.917 37.540 1.00 82.38 591 LEU A CA 1
ATOM 4751 C C . LEU A 1 591 ? -13.249 7.894 38.279 1.00 82.38 591 LEU A C 1
ATOM 4753 O O . LEU A 1 591 ? -14.086 8.747 38.000 1.00 82.38 591 LEU A O 1
ATOM 4757 N N . CYS A 1 592 ? -13.438 6.951 39.205 1.00 76.62 592 CYS A N 1
ATOM 4758 C CA . CYS A 1 592 ? -14.709 6.687 39.891 1.00 76.62 592 CYS A CA 1
ATOM 4759 C C . CYS A 1 592 ? -14.805 7.339 41.285 1.00 76.62 592 CYS A C 1
ATOM 4761 O O . CYS A 1 592 ? -15.860 7.283 41.914 1.00 76.62 592 CYS A O 1
ATOM 4763 N N . LYS A 1 593 ? -13.729 7.969 41.783 1.00 76.81 593 LYS A N 1
ATOM 4764 C CA . LYS A 1 593 ? -13.764 8.760 43.027 1.00 76.81 593 LYS A CA 1
ATOM 4765 C C . LYS A 1 593 ? -14.689 9.968 42.884 1.00 76.81 593 LYS A C 1
ATOM 4767 O O . LYS A 1 593 ? -14.711 10.618 41.843 1.00 76.81 593 LYS A O 1
ATOM 4772 N N . SER A 1 594 ? -15.379 10.329 43.964 1.00 59.97 594 SER A N 1
ATOM 4773 C CA . SER A 1 594 ? -16.332 11.454 44.029 1.00 59.97 594 SER A CA 1
ATOM 4774 C C . SER A 1 594 ? -15.728 12.835 43.723 1.00 59.97 594 SER A C 1
ATOM 4776 O O . SER A 1 594 ? -16.457 13.788 43.470 1.00 59.97 594 SER A O 1
ATOM 4778 N N . THR A 1 595 ? -14.398 12.953 43.715 1.00 59.03 595 THR A N 1
ATOM 4779 C CA . THR A 1 595 ? -13.642 14.154 43.315 1.00 59.03 595 THR A CA 1
ATOM 4780 C C . THR A 1 595 ? -13.249 14.173 41.828 1.00 59.03 595 THR A C 1
ATOM 4782 O O . THR A 1 595 ? -12.583 15.108 41.374 1.00 59.03 595 THR A O 1
ATOM 4785 N N . SER A 1 596 ? -13.638 13.151 41.061 1.00 69.00 596 SER A N 1
ATOM 4786 C CA . SER A 1 596 ? -13.427 13.055 39.615 1.00 69.00 596 SER A CA 1
ATOM 4787 C C . SER A 1 596 ? -14.282 14.064 38.843 1.00 69.00 596 SER A C 1
ATOM 4789 O O . SER A 1 596 ? -15.362 14.463 39.271 1.00 69.00 596 SER A O 1
ATOM 4791 N N . LYS A 1 597 ? -13.799 14.462 37.661 1.00 73.25 597 LYS A N 1
ATOM 4792 C CA . LYS A 1 597 ? -14.569 15.254 36.684 1.00 73.25 597 LYS A CA 1
ATOM 4793 C C . LYS A 1 597 ? -15.259 14.398 35.621 1.00 73.25 597 LYS A C 1
ATOM 4795 O O . LYS A 1 597 ? -16.022 14.929 34.823 1.00 73.25 597 LYS A O 1
ATOM 4800 N N . THR A 1 598 ? -14.969 13.101 35.582 1.00 80.12 598 THR A N 1
ATOM 4801 C CA . THR A 1 598 ? -15.543 12.185 34.598 1.00 80.12 598 THR A CA 1
ATOM 4802 C C . THR A 1 598 ? -16.956 11.799 35.037 1.00 80.12 598 THR A C 1
ATOM 4804 O O . THR A 1 598 ? -17.139 11.188 36.089 1.00 80.12 598 THR A O 1
ATOM 4807 N N . LYS A 1 599 ? -17.950 12.179 34.228 1.00 79.12 599 LYS A N 1
ATOM 4808 C CA . LYS A 1 599 ? -19.373 11.877 34.419 1.00 79.12 599 LYS A CA 1
ATOM 4809 C C . LYS A 1 599 ? -19.679 10.401 34.165 1.00 79.12 599 LYS A C 1
ATOM 4811 O O . LYS A 1 599 ? -20.426 9.807 34.929 1.00 79.12 599 LYS A O 1
ATOM 4816 N N . ALA A 1 600 ? -19.118 9.825 33.098 1.00 84.94 600 ALA A N 1
ATOM 4817 C CA . ALA A 1 600 ? -19.423 8.460 32.675 1.00 84.94 600 ALA A CA 1
ATOM 4818 C C . ALA A 1 600 ? -18.186 7.706 32.162 1.00 84.94 600 ALA A C 1
ATOM 4820 O O . ALA A 1 600 ? -17.394 8.222 31.368 1.00 84.94 600 ALA A O 1
ATOM 4821 N N . VAL A 1 601 ? -18.054 6.448 32.581 1.00 88.12 601 VAL A N 1
ATOM 4822 C CA . VAL A 1 601 ? -17.039 5.492 32.132 1.00 88.12 601 VAL A CA 1
ATOM 4823 C C . VAL A 1 601 ? -17.747 4.233 31.639 1.00 88.12 601 VAL A C 1
ATOM 4825 O O . VAL A 1 601 ? -18.366 3.524 32.424 1.00 88.12 601 VAL A O 1
ATOM 4828 N N . ARG A 1 602 ? -17.634 3.918 30.346 1.00 90.19 602 ARG A N 1
ATOM 4829 C CA . ARG A 1 602 ? -18.168 2.684 29.750 1.00 90.19 602 ARG A CA 1
ATOM 4830 C C . ARG A 1 602 ? -17.021 1.758 29.344 1.00 90.19 602 ARG A C 1
ATOM 4832 O O . ARG A 1 602 ? -16.087 2.181 28.662 1.00 90.19 602 ARG A O 1
ATOM 4839 N N . ILE A 1 603 ? -17.059 0.499 29.772 1.00 92.81 603 ILE A N 1
ATOM 4840 C CA . ILE A 1 603 ? -16.036 -0.513 29.480 1.00 92.81 603 ILE A CA 1
ATOM 4841 C C . ILE A 1 603 ? -16.658 -1.618 28.633 1.00 92.81 603 ILE A C 1
ATOM 4843 O O . ILE A 1 603 ? -17.439 -2.418 29.129 1.00 92.81 603 ILE A O 1
ATOM 4847 N N . ILE A 1 604 ? -16.251 -1.691 27.369 1.00 92.44 604 ILE A N 1
ATOM 4848 C CA . ILE A 1 604 ? -16.612 -2.753 26.431 1.00 92.44 604 ILE A CA 1
ATOM 4849 C C . ILE A 1 604 ? -15.455 -3.754 26.407 1.00 92.44 604 ILE A C 1
ATOM 4851 O O . ILE A 1 604 ? -14.411 -3.515 25.786 1.00 92.44 604 ILE A O 1
ATOM 4855 N N . TRP A 1 605 ? -15.616 -4.874 27.110 1.00 93.88 605 TRP A N 1
ATOM 4856 C CA . TRP A 1 605 ? -14.580 -5.892 27.273 1.00 93.88 605 TRP A CA 1
ATOM 4857 C C . TRP A 1 605 ? -14.874 -7.145 26.451 1.00 93.88 605 TRP A C 1
ATOM 4859 O O . TRP A 1 605 ? -15.801 -7.894 26.735 1.00 93.88 605 TRP A O 1
ATOM 4869 N N . VAL A 1 606 ? -14.041 -7.413 25.445 1.00 92.25 606 VAL A N 1
ATOM 4870 C CA . VAL A 1 606 ? -14.099 -8.643 24.645 1.00 92.25 606 VAL A CA 1
ATOM 4871 C C . VAL A 1 606 ? -13.154 -9.689 25.226 1.00 92.25 606 VAL A C 1
ATOM 4873 O O . VAL A 1 606 ? -11.934 -9.508 25.232 1.00 92.25 606 VAL A O 1
ATOM 4876 N N . VAL A 1 607 ? -13.700 -10.817 25.662 1.00 89.69 607 VAL A N 1
ATOM 4877 C CA . VAL A 1 607 ? -12.976 -11.915 26.320 1.00 89.69 607 VAL A CA 1
ATOM 4878 C C . VAL A 1 607 ? -13.359 -13.257 25.683 1.00 89.69 607 VAL A C 1
ATOM 4880 O O . VAL A 1 607 ? -14.318 -13.338 24.916 1.00 89.69 607 VAL A O 1
ATOM 4883 N N . ARG A 1 608 ? -12.578 -14.318 25.913 1.00 84.88 608 ARG A N 1
ATOM 4884 C CA . ARG A 1 608 ? -12.900 -15.675 25.431 1.00 84.88 608 ARG A CA 1
ATOM 4885 C C . ARG A 1 608 ? -13.354 -16.582 26.571 1.00 84.88 608 ARG A C 1
ATOM 4887 O O . ARG A 1 608 ? -14.302 -17.337 26.402 1.00 84.88 608 ARG A O 1
ATOM 4894 N N . GLU A 1 609 ? -12.669 -16.516 27.703 1.00 83.69 609 GLU A N 1
ATOM 4895 C CA . GLU A 1 609 ? -12.909 -17.365 28.865 1.00 83.69 609 GLU A CA 1
ATOM 4896 C C . GLU A 1 609 ? -13.854 -16.664 29.856 1.00 83.69 609 GLU A C 1
ATOM 4898 O O . GLU A 1 609 ? -13.503 -15.628 30.418 1.00 83.69 609 GLU A O 1
ATOM 4903 N N . ALA A 1 610 ? -15.046 -17.225 30.081 1.00 83.19 610 ALA A N 1
ATOM 4904 C CA . ALA A 1 610 ? -16.051 -16.640 30.976 1.00 83.19 610 ALA A CA 1
ATOM 4905 C C . ALA A 1 610 ? -15.594 -16.604 32.449 1.00 83.19 610 ALA A C 1
ATOM 4907 O O . ALA A 1 610 ? -15.807 -15.607 33.130 1.00 83.19 610 ALA A O 1
ATOM 4908 N N . ALA A 1 611 ? -14.881 -17.634 32.918 1.00 81.12 611 ALA A N 1
ATOM 4909 C CA . ALA A 1 611 ? -14.323 -17.670 34.273 1.00 81.12 611 ALA A CA 1
ATOM 4910 C C . ALA A 1 611 ? -13.319 -16.528 34.538 1.00 81.12 611 ALA A C 1
ATOM 4912 O O . ALA A 1 611 ? -13.290 -15.969 35.630 1.00 81.12 611 ALA A O 1
ATOM 4913 N N . PHE A 1 612 ? -12.557 -16.096 33.523 1.00 83.75 612 PHE A N 1
ATOM 4914 C CA . PHE A 1 612 ? -11.700 -14.908 33.635 1.00 83.75 612 PHE A CA 1
ATOM 4915 C C . PHE A 1 612 ? -12.526 -13.617 33.772 1.00 83.75 612 PHE A C 1
ATOM 4917 O O . PHE A 1 612 ? -12.137 -12.728 34.530 1.00 83.75 612 PHE A O 1
ATOM 4924 N N . ALA A 1 613 ? -13.679 -13.519 33.102 1.00 84.56 613 ALA A N 1
ATOM 4925 C CA . ALA A 1 613 ? -14.598 -12.402 33.310 1.00 84.56 613 ALA A CA 1
ATOM 4926 C C . ALA A 1 613 ? -15.131 -12.378 34.750 1.00 84.56 613 ALA A C 1
ATOM 4928 O O . ALA A 1 613 ? -14.956 -11.375 35.439 1.00 84.56 613 ALA A O 1
ATOM 4929 N N . ALA A 1 614 ? -15.682 -13.502 35.221 1.00 83.06 614 ALA A N 1
ATOM 4930 C CA . ALA A 1 614 ? -16.191 -13.662 36.583 1.00 83.06 614 ALA A CA 1
ATOM 4931 C C . ALA A 1 614 ? -15.140 -13.281 37.642 1.00 83.06 614 ALA A C 1
ATOM 4933 O O . ALA A 1 614 ? -15.388 -12.426 38.490 1.00 83.06 614 ALA A O 1
ATOM 4934 N N . PHE A 1 615 ? -13.932 -13.846 37.538 1.00 82.00 615 PHE A N 1
ATOM 4935 C CA . PHE A 1 615 ? -12.821 -13.604 38.461 1.00 82.00 615 PHE A CA 1
ATOM 4936 C C . PHE A 1 615 ? -12.462 -12.117 38.597 1.00 82.00 615 PHE A C 1
ATOM 4938 O O . PHE A 1 615 ? -12.264 -11.626 39.707 1.00 82.00 615 PHE A O 1
ATOM 4945 N N . VAL A 1 616 ? -12.385 -11.384 37.481 1.00 84.50 616 VAL A N 1
ATOM 4946 C CA . VAL A 1 616 ? -12.030 -9.955 37.492 1.00 84.50 616 VAL A CA 1
ATOM 4947 C C . VAL A 1 616 ? -13.166 -9.092 38.034 1.00 84.50 616 VAL A C 1
ATOM 4949 O O . VAL A 1 616 ? -12.909 -8.208 38.851 1.00 84.50 616 VAL A O 1
ATOM 4952 N N . LEU A 1 617 ? -14.406 -9.341 37.604 1.00 83.69 617 LEU A N 1
ATOM 4953 C CA . LEU A 1 617 ? -15.573 -8.570 38.044 1.00 83.69 617 LEU A CA 1
ATOM 4954 C C . LEU A 1 617 ? -15.791 -8.727 39.556 1.00 83.69 617 LEU A C 1
ATOM 4956 O O . LEU A 1 617 ? -15.846 -7.735 40.280 1.00 83.69 617 LEU A O 1
ATOM 4960 N N . LEU A 1 618 ? -15.812 -9.966 40.051 1.00 77.56 618 LEU A N 1
ATOM 4961 C CA . LEU A 1 618 ? -16.100 -10.253 41.457 1.00 77.56 618 LEU A CA 1
ATOM 4962 C C . LEU A 1 618 ? -14.976 -9.809 42.411 1.00 77.56 618 LEU A C 1
ATOM 4964 O O . LEU A 1 618 ? -15.262 -9.423 43.541 1.00 77.56 618 LEU A O 1
ATOM 4968 N N . GLN A 1 619 ? -13.702 -9.861 41.995 1.00 75.19 619 GLN A N 1
ATOM 4969 C CA . GLN A 1 619 ? -12.567 -9.702 42.924 1.00 75.19 619 GLN A CA 1
ATOM 4970 C C . GLN A 1 619 ? -11.700 -8.447 42.715 1.00 75.19 619 GLN A C 1
ATOM 4972 O O . GLN A 1 619 ? -11.008 -8.036 43.652 1.00 75.19 619 GLN A O 1
ATOM 4977 N N . ASP A 1 620 ? -11.689 -7.847 41.518 1.00 77.94 620 ASP A N 1
ATOM 4978 C CA . ASP A 1 620 ? -10.861 -6.666 41.210 1.00 77.94 620 ASP A CA 1
ATOM 4979 C C . ASP A 1 620 ? -11.672 -5.414 40.802 1.00 77.94 620 ASP A C 1
ATOM 4981 O O . ASP A 1 620 ? -11.118 -4.318 40.896 1.00 77.94 620 ASP A O 1
ATOM 4985 N N . PHE A 1 621 ? -12.963 -5.525 40.443 1.00 76.25 621 PHE A N 1
ATOM 4986 C CA . PHE A 1 621 ? -13.888 -4.371 40.418 1.00 76.25 621 PHE A CA 1
ATOM 4987 C C . PHE A 1 621 ? -14.525 -4.126 41.801 1.00 76.25 621 PHE A C 1
ATOM 4989 O O . PHE A 1 621 ? -14.458 -3.010 42.315 1.00 76.25 621 PHE A O 1
ATOM 4996 N N . GLY A 1 622 ? -15.104 -5.160 42.427 1.00 64.94 622 GLY A N 1
ATOM 4997 C CA . GLY A 1 622 ? -15.782 -5.043 43.728 1.00 64.94 622 GLY A CA 1
ATOM 4998 C C . GLY A 1 622 ? -16.946 -4.037 43.709 1.00 64.94 622 GLY A C 1
ATOM 4999 O O . GLY A 1 622 ? -17.578 -3.841 42.672 1.00 64.94 622 GLY A O 1
ATOM 5000 N N . GLY A 1 623 ? -17.180 -3.343 44.830 1.00 64.31 623 GLY A N 1
ATOM 5001 C CA . GLY A 1 623 ? -18.246 -2.333 44.977 1.00 64.31 623 GLY A CA 1
ATOM 5002 C C . GLY A 1 623 ? -18.144 -1.106 44.053 1.00 64.31 623 GLY A C 1
ATOM 5003 O O . GLY A 1 623 ? -18.992 -0.225 44.106 1.00 64.31 623 GLY A O 1
ATOM 5004 N N . LEU A 1 624 ? -17.146 -1.028 43.163 1.00 71.88 624 LEU A N 1
ATOM 5005 C CA . LEU A 1 624 ? -17.131 -0.024 42.093 1.00 71.88 624 LEU A CA 1
ATOM 5006 C C . LEU A 1 624 ? -18.220 -0.270 41.033 1.00 71.88 624 LEU A C 1
ATOM 5008 O O . LEU A 1 624 ? -18.530 0.655 40.290 1.00 71.88 624 LEU A O 1
ATOM 5012 N N . LEU A 1 625 ? -18.803 -1.474 40.964 1.00 72.38 625 LEU A N 1
ATOM 5013 C CA . LEU A 1 625 ? -19.952 -1.773 40.094 1.00 72.38 625 LEU A CA 1
ATOM 5014 C C . LEU A 1 625 ? -21.254 -1.103 40.571 1.00 72.38 625 LEU A C 1
ATOM 5016 O O . LEU A 1 625 ? -22.119 -0.825 39.752 1.00 72.38 625 LEU A O 1
ATOM 5020 N N . GLU A 1 626 ? -21.364 -0.767 41.860 1.00 67.94 626 GLU A N 1
ATOM 5021 C CA . GLU A 1 626 ? -22.498 -0.020 42.436 1.00 67.94 626 GLU A CA 1
ATOM 5022 C C . GLU A 1 626 ? -22.438 1.490 42.111 1.00 67.94 626 GLU A C 1
ATOM 5024 O O . GLU A 1 626 ? -23.323 2.264 42.474 1.00 67.94 626 GLU A O 1
ATOM 5029 N N . ASN A 1 627 ? -21.373 1.947 41.443 1.00 74.94 627 ASN A N 1
ATOM 5030 C CA . ASN A 1 627 ? -21.179 3.349 41.104 1.00 74.94 627 ASN A CA 1
ATOM 5031 C C . ASN A 1 627 ? -21.880 3.688 39.781 1.00 74.94 627 ASN A C 1
ATOM 5033 O O . ASN A 1 627 ? -21.398 3.320 38.713 1.00 74.94 627 ASN A O 1
ATOM 5037 N N . ASN A 1 628 ? -22.959 4.473 39.857 1.00 71.12 628 ASN A N 1
ATOM 5038 C CA . ASN A 1 628 ? -23.769 4.936 38.717 1.00 71.12 628 ASN A CA 1
ATOM 5039 C C . ASN A 1 628 ? -22.972 5.544 37.539 1.00 71.12 628 ASN A C 1
ATOM 5041 O O . ASN A 1 628 ? -23.487 5.606 36.423 1.00 71.12 628 ASN A O 1
ATOM 5045 N N . ASN A 1 629 ? -21.735 6.004 37.760 1.00 78.81 629 ASN A N 1
ATOM 5046 C CA . ASN A 1 629 ? -20.877 6.559 36.710 1.00 78.81 629 ASN A CA 1
ATOM 5047 C C . ASN A 1 629 ? -20.117 5.479 35.904 1.00 78.81 629 ASN A C 1
ATOM 5049 O O . ASN A 1 629 ? -19.416 5.829 34.950 1.00 78.81 629 ASN A O 1
ATOM 5053 N N . LEU A 1 630 ? -20.208 4.193 36.267 1.00 86.25 630 LEU A N 1
ATOM 5054 C CA . LEU A 1 630 ? -19.514 3.073 35.624 1.00 86.25 630 LEU A CA 1
ATOM 5055 C C . LEU A 1 630 ? -20.506 2.107 34.955 1.00 86.25 630 LEU A C 1
ATOM 5057 O O . LEU A 1 630 ? -21.421 1.594 35.583 1.00 86.25 630 LEU A O 1
ATOM 5061 N N . SER A 1 631 ? -20.276 1.801 33.679 1.00 87.38 631 SER A N 1
ATOM 5062 C CA . SER A 1 631 ? -21.028 0.801 32.912 1.00 87.38 631 SER A CA 1
ATOM 5063 C C . SER A 1 631 ? -20.070 -0.221 32.298 1.00 87.38 631 SER A C 1
ATOM 5065 O O . SER A 1 631 ? -19.015 0.151 31.772 1.00 87.38 631 SER A O 1
ATOM 5067 N N . VAL A 1 632 ? -20.409 -1.512 32.361 1.00 89.50 632 VAL A N 1
ATOM 5068 C CA . VAL A 1 632 ? -19.558 -2.602 31.858 1.00 89.50 632 VAL A CA 1
ATOM 5069 C C . VAL A 1 632 ? -20.359 -3.541 30.948 1.00 89.50 632 VAL A C 1
ATOM 5071 O O . VAL A 1 632 ? -21.273 -4.231 31.395 1.00 89.50 632 VAL A O 1
ATOM 5074 N N . ASP A 1 633 ? -19.969 -3.595 29.673 1.00 90.25 633 ASP A N 1
ATOM 5075 C CA . ASP A 1 633 ? -20.450 -4.549 28.669 1.00 90.25 633 ASP A CA 1
ATOM 5076 C C . ASP A 1 633 ? -19.384 -5.641 28.461 1.00 90.25 633 ASP A C 1
ATOM 5078 O O . ASP A 1 633 ? -18.250 -5.345 28.065 1.00 90.25 633 ASP A O 1
ATOM 5082 N N . VAL A 1 634 ? -19.722 -6.914 28.682 1.00 90.38 634 VAL A N 1
ATOM 5083 C CA . VAL A 1 634 ? -18.776 -8.038 28.543 1.00 90.38 634 VAL A CA 1
ATOM 5084 C C . VAL A 1 634 ? -19.173 -8.945 27.385 1.00 90.38 634 VAL A C 1
ATOM 5086 O O . VAL A 1 634 ? -20.133 -9.705 27.459 1.00 90.38 634 VAL A O 1
ATOM 5089 N N . TYR A 1 635 ? -18.375 -8.902 26.323 1.00 89.88 635 TYR A N 1
ATOM 5090 C CA . TYR A 1 635 ? -18.540 -9.686 25.105 1.00 89.88 635 TYR A CA 1
ATOM 5091 C C . TYR A 1 635 ? -17.740 -10.991 25.166 1.00 89.88 635 TYR A C 1
ATOM 5093 O O . TYR A 1 635 ? -16.516 -11.002 24.990 1.00 89.88 635 TYR A O 1
ATOM 5101 N N . ILE A 1 636 ? -18.433 -12.107 25.389 1.00 87.75 636 ILE A N 1
ATOM 5102 C CA . ILE A 1 636 ? -17.842 -13.443 25.481 1.00 87.75 636 ILE A CA 1
ATOM 5103 C C . ILE A 1 636 ? -17.820 -14.106 24.100 1.00 87.75 636 ILE A C 1
ATOM 5105 O O . ILE A 1 636 ? -18.842 -14.434 23.506 1.00 87.75 636 ILE A O 1
ATOM 5109 N N . THR A 1 637 ? -16.607 -14.354 23.609 1.00 85.62 637 THR A N 1
ATOM 5110 C CA . THR A 1 637 ? -16.312 -15.021 22.325 1.00 85.62 637 THR A CA 1
ATOM 5111 C C . THR A 1 637 ? -16.081 -16.534 22.452 1.00 85.62 637 THR A C 1
ATOM 5113 O O . THR A 1 637 ? -15.567 -17.161 21.523 1.00 85.62 637 THR A O 1
ATOM 5116 N N . GLY A 1 638 ? -16.394 -17.100 23.620 1.00 80.31 638 GLY A N 1
ATOM 5117 C CA . GLY A 1 638 ? -16.315 -18.527 23.927 1.00 80.31 638 GLY A CA 1
ATOM 5118 C C . GLY A 1 638 ? -17.668 -19.229 23.811 1.00 80.31 638 GLY A C 1
ATOM 5119 O O . GLY A 1 638 ? -18.423 -18.995 22.869 1.00 80.31 638 GLY A O 1
ATOM 5120 N N . ASP A 1 639 ? -17.949 -20.104 24.773 1.00 73.56 639 ASP A N 1
ATOM 5121 C CA . ASP A 1 639 ? -19.190 -20.875 24.852 1.00 73.56 639 ASP A CA 1
ATOM 5122 C C . ASP A 1 639 ? -20.396 -19.985 25.217 1.00 73.56 639 ASP A C 1
ATOM 5124 O O . ASP A 1 639 ? -20.317 -19.146 26.118 1.00 73.56 639 ASP A O 1
ATOM 5128 N N . GLU A 1 640 ? -21.503 -20.163 24.498 1.00 73.69 640 GLU A N 1
ATOM 5129 C CA . GLU A 1 640 ? -22.740 -19.386 24.639 1.00 73.69 640 GLU A CA 1
ATOM 5130 C C . GLU A 1 640 ? -23.525 -19.758 25.908 1.00 73.69 640 GLU A C 1
ATOM 5132 O O . GLU A 1 640 ? -24.064 -18.880 26.587 1.00 73.69 640 GLU A O 1
ATOM 5137 N N . VAL A 1 641 ? -23.515 -21.038 26.300 1.00 74.25 641 VAL A N 1
ATOM 5138 C CA . VAL A 1 641 ? -24.213 -21.535 27.498 1.00 74.25 641 VAL A CA 1
ATOM 5139 C C . VAL A 1 641 ? -23.535 -21.006 28.759 1.00 74.25 641 VAL A C 1
ATOM 5141 O O . VAL A 1 641 ? -24.204 -20.597 29.707 1.00 74.25 641 VAL A O 1
ATOM 5144 N N . VAL A 1 642 ? -22.200 -20.961 28.760 1.00 73.25 642 VAL A N 1
ATOM 5145 C CA . VAL A 1 642 ? -21.418 -20.424 29.884 1.00 73.25 642 VAL A CA 1
ATOM 5146 C C . VAL A 1 642 ? -21.535 -18.897 29.958 1.00 73.25 642 VAL A C 1
ATOM 5148 O O . VAL A 1 642 ? -21.657 -18.350 31.052 1.00 73.25 642 VAL A O 1
ATOM 5151 N N . ALA A 1 643 ? -21.575 -18.204 28.813 1.00 70.62 643 ALA A N 1
ATOM 5152 C CA . ALA A 1 643 ? -21.853 -16.767 28.772 1.00 70.62 643 ALA A CA 1
ATOM 5153 C C . ALA A 1 643 ? -23.235 -16.421 29.356 1.00 70.62 643 ALA A C 1
ATOM 5155 O O . ALA A 1 643 ? -23.347 -15.509 30.173 1.00 70.62 643 ALA A O 1
ATOM 5156 N N . SER A 1 644 ? -24.267 -17.185 28.984 1.00 71.12 644 SER A N 1
ATOM 5157 C CA . SER A 1 644 ? -25.641 -16.964 29.452 1.00 71.12 644 SER A CA 1
ATOM 5158 C C . SER A 1 644 ? -25.784 -17.112 30.970 1.00 71.12 644 SER A C 1
ATOM 5160 O O . SER A 1 644 ? -26.530 -16.354 31.581 1.00 71.12 644 SER A O 1
ATOM 5162 N N . ARG A 1 645 ? -25.050 -18.050 31.590 1.00 74.44 645 ARG A N 1
ATOM 5163 C CA . ARG A 1 645 ? -25.061 -18.237 33.053 1.00 74.44 645 ARG A CA 1
ATOM 5164 C C . ARG A 1 645 ? -24.431 -17.056 33.789 1.00 74.44 645 ARG A C 1
ATOM 5166 O O . ARG A 1 645 ? -25.036 -16.531 34.716 1.00 74.44 645 ARG A O 1
ATOM 5173 N N . LEU A 1 646 ? -23.273 -16.575 33.329 1.00 74.25 646 LEU A N 1
ATOM 5174 C CA . LEU A 1 646 ? -22.596 -15.441 33.969 1.00 74.25 646 LEU A CA 1
ATOM 5175 C C . LEU A 1 646 ? -23.463 -14.166 33.968 1.00 74.25 646 LEU A C 1
ATOM 5177 O O . LEU A 1 646 ? -23.454 -13.412 34.938 1.00 74.25 646 LEU A O 1
ATOM 5181 N N . GLY A 1 647 ? -24.252 -13.955 32.907 1.00 68.88 647 GLY A N 1
ATOM 5182 C CA . GLY A 1 647 ? -25.228 -12.860 32.817 1.00 68.88 647 GLY A CA 1
ATOM 5183 C C . GLY A 1 647 ? -26.469 -13.005 33.712 1.00 68.88 647 GLY A C 1
ATOM 5184 O O . GLY A 1 647 ? -27.262 -12.073 33.786 1.00 68.88 647 GLY A O 1
ATOM 5185 N N . GLN A 1 648 ? -26.658 -14.148 34.380 1.00 69.88 648 GLN A N 1
ATOM 5186 C CA . GLN A 1 648 ? -27.677 -14.343 35.422 1.00 69.88 648 GLN A CA 1
ATOM 5187 C C . GLN A 1 648 ? -27.089 -14.183 36.834 1.00 69.88 648 GLN A C 1
ATOM 5189 O O . GLN A 1 648 ? -27.801 -13.780 37.752 1.00 69.88 648 GLN A O 1
ATOM 5194 N N . GLU A 1 649 ? -25.797 -14.475 37.003 1.00 69.69 649 GLU A N 1
ATOM 5195 C CA . GLU A 1 649 ? -25.075 -14.381 38.279 1.00 69.69 649 GLU A CA 1
ATOM 5196 C C . GLU A 1 649 ? -24.665 -12.938 38.631 1.00 69.69 649 GLU A C 1
ATOM 5198 O O . GLU A 1 649 ? -24.703 -12.564 39.802 1.00 69.69 649 GLU A O 1
ATOM 5203 N N . ILE A 1 650 ? -24.305 -12.110 37.639 1.00 74.19 650 ILE A N 1
ATOM 5204 C CA . ILE A 1 650 ? -23.844 -10.725 37.845 1.00 74.19 650 ILE A CA 1
ATOM 5205 C C . ILE A 1 650 ? -24.870 -9.743 37.261 1.00 74.19 650 ILE A C 1
ATOM 5207 O O . ILE A 1 650 ? -24.923 -9.540 36.051 1.00 74.19 650 ILE A O 1
ATOM 5211 N N . LYS A 1 651 ? -25.683 -9.123 38.127 1.00 64.38 651 LYS A N 1
ATOM 5212 C CA . LYS A 1 651 ? -26.827 -8.280 37.723 1.00 64.38 651 LYS A CA 1
ATOM 5213 C C . LYS A 1 651 ? -26.429 -6.952 37.073 1.00 64.38 651 LYS A C 1
ATOM 5215 O O . LYS A 1 651 ? -27.098 -6.508 36.146 1.00 64.38 651 LYS A O 1
ATOM 5220 N N . ASP A 1 652 ? -25.337 -6.349 37.531 1.00 72.12 652 ASP A N 1
ATOM 5221 C CA . ASP A 1 652 ? -24.946 -4.973 37.181 1.00 72.12 652 ASP A CA 1
ATOM 5222 C C . ASP A 1 652 ? -23.992 -4.901 35.970 1.00 72.12 652 ASP A C 1
ATOM 5224 O O . ASP A 1 652 ? -23.400 -3.863 35.674 1.00 72.12 652 ASP A O 1
ATOM 5228 N N . VAL A 1 653 ? -23.814 -6.020 35.255 1.00 81.62 653 VAL A N 1
ATOM 5229 C CA . VAL A 1 653 ? -22.884 -6.155 34.124 1.00 81.62 653 VAL A CA 1
ATOM 5230 C C . VAL A 1 653 ? -23.593 -6.788 32.932 1.00 81.62 653 VAL A C 1
ATOM 5232 O O . VAL A 1 653 ? -24.104 -7.904 33.004 1.00 81.62 653 VAL A O 1
ATOM 5235 N N . ARG A 1 654 ? -23.579 -6.108 31.782 1.00 84.19 654 ARG A N 1
ATOM 5236 C CA . ARG A 1 654 ? -24.270 -6.585 30.581 1.00 84.19 654 ARG A CA 1
ATOM 5237 C C . ARG A 1 654 ? -23.419 -7.619 29.844 1.00 84.19 654 ARG A C 1
ATOM 5239 O O . ARG A 1 654 ? -22.550 -7.274 29.043 1.00 84.19 654 ARG A O 1
ATOM 5246 N N . VAL A 1 655 ? -23.669 -8.900 30.101 1.00 84.81 655 VAL A N 1
ATOM 5247 C CA . VAL A 1 655 ? -22.993 -10.005 29.404 1.00 84.81 655 VAL A CA 1
ATOM 5248 C C . VAL A 1 655 ? -23.663 -10.280 28.051 1.00 84.81 655 VAL A C 1
ATOM 5250 O O . VAL A 1 655 ? -24.879 -10.428 27.962 1.00 84.81 655 VAL A O 1
ATOM 5253 N N . LEU A 1 656 ? -22.863 -10.346 26.986 1.00 84.31 656 LEU A N 1
ATOM 5254 C CA . LEU A 1 656 ? -23.292 -10.542 25.598 1.00 84.31 656 LEU A CA 1
ATOM 5255 C C . LEU A 1 656 ? -22.418 -11.602 24.915 1.00 84.31 656 LEU A C 1
ATOM 5257 O O . LEU A 1 656 ? -21.226 -11.721 25.203 1.00 84.31 656 LEU A O 1
ATOM 5261 N N . HIS A 1 657 ? -22.982 -12.367 23.977 1.00 84.81 657 HIS A N 1
ATOM 5262 C CA . HIS A 1 657 ? -22.224 -13.361 23.208 1.00 84.81 657 HIS A CA 1
ATOM 5263 C C . HIS A 1 657 ? -21.682 -12.796 21.888 1.00 84.81 657 HIS A C 1
ATOM 5265 O O . HIS A 1 657 ? -22.252 -11.888 21.282 1.00 84.81 657 HIS A O 1
ATOM 5271 N N . GLY A 1 658 ? -20.561 -13.347 21.423 1.00 81.38 658 GLY A N 1
ATOM 5272 C CA . GLY A 1 658 ? -19.966 -13.017 20.132 1.00 81.38 658 GLY A CA 1
ATOM 5273 C C . GLY A 1 658 ? -18.991 -11.839 20.187 1.00 81.38 658 GLY A C 1
ATOM 5274 O O . GLY A 1 658 ? -18.266 -11.645 21.161 1.00 81.38 658 GLY A O 1
ATOM 5275 N N . ARG A 1 659 ? -18.888 -11.086 19.084 1.00 80.88 659 ARG A N 1
ATOM 5276 C CA . ARG A 1 659 ? -17.956 -9.951 18.939 1.00 80.88 659 ARG A CA 1
ATOM 5277 C C . ARG A 1 659 ? -18.741 -8.646 18.777 1.00 80.88 659 ARG A C 1
ATOM 5279 O O . ARG A 1 659 ? -19.644 -8.631 17.943 1.00 80.88 659 ARG A O 1
ATOM 5286 N N . PRO A 1 660 ? -18.361 -7.554 19.466 1.00 82.94 660 PRO A N 1
ATOM 5287 C CA . PRO A 1 660 ? -19.068 -6.283 19.363 1.00 82.94 660 PRO A CA 1
ATOM 5288 C C . PRO A 1 660 ? -18.990 -5.707 17.953 1.00 82.94 660 PRO A C 1
ATOM 5290 O O . PRO A 1 660 ? -17.942 -5.750 17.295 1.00 82.94 660 PRO A O 1
ATOM 5293 N N . HIS A 1 661 ? -20.078 -5.073 17.523 1.00 81.56 661 HIS A N 1
ATOM 5294 C CA . HIS A 1 661 ? -20.059 -4.200 16.360 1.00 81.56 661 HIS A CA 1
ATOM 5295 C C . HIS A 1 661 ? -19.448 -2.851 16.765 1.00 81.56 661 HIS A C 1
ATOM 5297 O O . HIS A 1 661 ? -20.163 -1.901 17.050 1.00 81.56 661 HIS A O 1
ATOM 5303 N N . ILE A 1 662 ? -18.110 -2.778 16.800 1.00 82.50 662 ILE A N 1
ATOM 5304 C CA . ILE A 1 662 ? -17.320 -1.624 17.294 1.00 82.50 662 ILE A CA 1
ATOM 5305 C C . ILE A 1 662 ? -17.779 -0.271 16.716 1.00 82.50 662 ILE A C 1
ATOM 5307 O O . ILE A 1 662 ? -17.636 0.753 17.374 1.00 82.50 662 ILE A O 1
ATOM 5311 N N . HIS A 1 663 ? -18.320 -0.260 15.496 1.00 73.81 663 HIS A N 1
ATOM 5312 C CA . HIS A 1 663 ? -18.901 0.936 14.891 1.00 73.81 663 HIS A CA 1
ATOM 5313 C C . HIS A 1 663 ? -20.183 1.380 15.608 1.00 73.81 663 HIS A C 1
ATOM 5315 O O . HIS A 1 663 ? -20.247 2.508 16.085 1.00 73.81 663 HIS A O 1
ATOM 5321 N N . GLY A 1 664 ? -21.132 0.450 15.767 1.00 77.06 664 GLY A N 1
ATOM 5322 C CA . GLY A 1 664 ? -22.374 0.670 16.505 1.00 77.06 664 GLY A CA 1
ATOM 5323 C C . GLY A 1 664 ? -22.112 1.057 17.954 1.00 77.06 664 GLY A C 1
ATOM 5324 O O . GLY A 1 664 ? -22.640 2.056 18.392 1.00 77.06 664 GLY A O 1
ATOM 5325 N N . GLU A 1 665 ? -21.192 0.389 18.654 1.00 84.25 665 GLU A N 1
ATOM 5326 C CA . GLU A 1 665 ? -20.849 0.745 20.043 1.00 84.25 665 GLU A CA 1
ATOM 5327 C C . GLU A 1 665 ? -20.301 2.177 20.208 1.00 84.25 665 GLU A C 1
ATOM 5329 O O . GLU A 1 665 ? -20.505 2.813 21.241 1.00 84.25 665 GLU A O 1
ATOM 5334 N N . VAL A 1 666 ? -19.591 2.698 19.200 1.00 83.12 666 VAL A N 1
ATOM 5335 C CA . VAL A 1 666 ? -19.096 4.085 19.201 1.00 83.12 666 VAL A CA 1
ATOM 5336 C C . VAL A 1 666 ? -20.214 5.068 18.838 1.00 83.12 666 VAL A C 1
ATOM 5338 O O . VAL A 1 666 ? -20.278 6.140 19.430 1.00 83.12 666 VAL A O 1
ATOM 5341 N N . GLU A 1 667 ? -21.110 4.713 17.914 1.00 77.31 667 GLU A N 1
ATOM 5342 C CA . GLU A 1 667 ? -22.307 5.505 17.587 1.00 77.31 667 GLU A CA 1
ATOM 5343 C C . GLU A 1 667 ? -23.310 5.543 18.750 1.00 77.31 667 GLU A C 1
ATOM 5345 O O . GLU A 1 667 ? -23.827 6.608 19.077 1.00 77.31 667 GLU A O 1
ATOM 5350 N N . ASP A 1 668 ? -23.527 4.404 19.408 1.00 79.75 668 ASP A N 1
ATOM 5351 C CA . ASP A 1 668 ? -24.342 4.235 20.606 1.00 79.75 668 ASP A CA 1
ATOM 5352 C C . ASP A 1 668 ? -23.774 5.101 21.727 1.00 79.75 668 ASP A C 1
ATOM 5354 O O . ASP A 1 668 ? -24.459 6.001 22.189 1.00 79.75 668 ASP A O 1
ATOM 5358 N N . ALA A 1 669 ? -22.488 4.967 22.075 1.00 78.44 669 ALA A N 1
ATOM 5359 C CA . ALA A 1 669 ? -21.876 5.827 23.089 1.00 78.44 669 ALA A CA 1
ATOM 5360 C C . ALA A 1 669 ? -21.915 7.332 22.742 1.00 78.44 669 ALA A C 1
ATOM 5362 O O . ALA A 1 669 ? -21.965 8.160 23.645 1.00 78.44 669 ALA A O 1
ATOM 5363 N N . ILE A 1 670 ? -21.907 7.717 21.460 1.00 74.94 670 ILE A N 1
ATOM 5364 C CA . ILE A 1 670 ? -22.068 9.124 21.047 1.00 74.94 670 ILE A CA 1
ATOM 5365 C C . ILE A 1 670 ? -23.527 9.594 21.185 1.00 74.94 670 ILE A C 1
ATOM 5367 O O . ILE A 1 670 ? -23.760 10.744 21.548 1.00 74.94 670 ILE A O 1
ATOM 5371 N N . ARG A 1 671 ? -24.513 8.726 20.930 1.00 72.94 671 ARG A N 1
ATOM 5372 C CA . ARG A 1 671 ? -25.947 9.024 21.090 1.00 72.94 671 ARG A CA 1
ATOM 5373 C C . ARG A 1 671 ? -26.383 9.023 22.558 1.00 72.94 671 ARG A C 1
ATOM 5375 O O . ARG A 1 671 ? -27.183 9.864 22.951 1.00 72.94 671 ARG A O 1
ATOM 5382 N N . ASP A 1 672 ? -25.866 8.084 23.342 1.00 70.69 672 ASP A N 1
ATOM 5383 C CA . ASP A 1 672 ? -26.214 7.857 24.747 1.00 70.69 672 ASP A CA 1
ATOM 5384 C C . ASP A 1 672 ? -25.577 8.921 25.672 1.00 70.69 672 ASP A C 1
ATOM 5386 O O . ASP A 1 672 ? -26.006 9.097 26.812 1.00 70.69 672 ASP A O 1
ATOM 5390 N N . PHE A 1 673 ? -24.607 9.697 25.163 1.00 68.75 673 PHE A N 1
ATOM 5391 C CA . PHE A 1 673 ? -24.041 10.890 25.805 1.00 68.75 673 PHE A CA 1
ATOM 5392 C C . PHE A 1 673 ? -24.346 12.183 25.002 1.00 68.75 673 PHE A C 1
ATOM 5394 O O . PHE A 1 673 ? -23.417 12.808 24.490 1.00 68.75 673 PHE A O 1
ATOM 5401 N N . PRO A 1 674 ? -25.621 12.618 24.886 1.00 52.59 674 PRO A N 1
ATOM 5402 C CA . PRO A 1 674 ? -26.031 13.719 23.999 1.00 52.59 674 PRO A CA 1
ATOM 5403 C C . PRO A 1 674 ? -25.688 15.130 24.520 1.00 52.59 674 PRO A C 1
ATOM 5405 O O . PRO A 1 674 ? -25.776 16.106 23.773 1.00 52.59 674 PRO A O 1
ATOM 5408 N N . ASP A 1 675 ? -25.304 15.252 25.794 1.00 53.09 675 ASP A N 1
ATOM 5409 C CA . ASP A 1 675 ? -24.732 16.471 26.376 1.00 53.09 675 ASP A CA 1
ATOM 5410 C C . ASP A 1 675 ? -23.460 16.907 25.622 1.00 53.09 675 ASP A C 1
ATOM 5412 O O . ASP A 1 675 ? -22.688 16.077 25.148 1.00 53.09 675 ASP A O 1
ATOM 5416 N N . GLN A 1 676 ? -23.155 18.211 25.613 1.00 54.78 676 GLN A N 1
ATOM 5417 C CA . GLN A 1 676 ? -21.960 18.791 24.963 1.00 54.78 676 GLN A CA 1
ATOM 5418 C C . GLN A 1 676 ? -20.627 18.496 25.702 1.00 54.78 676 GLN A C 1
ATOM 5420 O O . GLN A 1 676 ? -19.764 19.365 25.824 1.00 54.78 676 GLN A O 1
ATOM 5425 N N . GLY A 1 677 ? -20.466 17.286 26.239 1.00 66.50 677 GLY A N 1
ATOM 5426 C CA . GLY A 1 677 ? -19.262 16.814 26.920 1.00 66.50 677 GLY A CA 1
ATOM 5427 C C . GLY A 1 677 ? -18.195 16.268 25.966 1.00 66.50 677 GLY A C 1
ATOM 5428 O O . GLY A 1 677 ? -18.448 15.925 24.812 1.00 66.50 677 GLY A O 1
ATOM 5429 N N . SER A 1 678 ? -16.970 16.157 26.468 1.00 78.31 678 SER A N 1
ATOM 5430 C CA . SER A 1 678 ? -15.830 15.599 25.742 1.00 78.31 678 SER A CA 1
ATOM 5431 C C . SER A 1 678 ? -15.704 14.082 25.942 1.00 78.31 678 SER A C 1
ATOM 5433 O O . SER A 1 678 ? -15.609 13.594 27.067 1.00 78.31 678 SER A O 1
ATOM 5435 N N . LEU A 1 679 ? -15.676 13.331 24.833 1.00 84.69 679 LEU A N 1
ATOM 5436 C CA . LEU A 1 679 ? -15.600 11.865 24.812 1.00 84.69 679 LEU A CA 1
ATOM 5437 C C . LEU A 1 679 ? -14.191 11.364 24.446 1.00 84.69 679 LEU A C 1
ATOM 5439 O O . LEU A 1 679 ? -13.645 11.735 23.406 1.00 84.69 679 LEU A O 1
ATOM 5443 N N . ALA A 1 680 ? -13.624 10.464 25.255 1.00 87.38 680 ALA A N 1
ATOM 5444 C CA . ALA A 1 680 ? -12.383 9.747 24.946 1.00 87.38 680 ALA A CA 1
ATOM 5445 C C . ALA A 1 680 ? -12.631 8.261 24.638 1.00 87.38 680 ALA A C 1
ATOM 5447 O O . ALA A 1 680 ? -13.057 7.509 25.509 1.00 87.38 680 ALA A O 1
ATOM 5448 N N . VAL A 1 681 ? -12.278 7.813 23.427 1.00 89.31 681 VAL A N 1
ATOM 5449 C CA . VAL A 1 681 ? -12.328 6.391 23.033 1.00 89.31 681 VAL A CA 1
ATOM 5450 C C . VAL A 1 681 ? -10.934 5.762 23.137 1.00 89.31 681 VAL A C 1
ATOM 5452 O O . VAL A 1 681 ? -9.995 6.177 22.455 1.00 89.31 681 VAL A O 1
ATOM 5455 N N . VAL A 1 682 ? -10.789 4.742 23.986 1.00 90.00 682 VAL A N 1
ATOM 5456 C CA . VAL A 1 682 ? -9.510 4.115 24.355 1.00 90.00 682 VAL A CA 1
ATOM 5457 C C . VAL A 1 682 ? -9.514 2.633 23.976 1.00 90.00 682 VAL A C 1
ATOM 5459 O O . VAL A 1 682 ? -10.066 1.799 24.689 1.00 90.00 682 VAL A O 1
ATOM 5462 N N . ALA A 1 683 ? -8.865 2.279 22.863 1.00 89.81 683 ALA A N 1
ATOM 5463 C CA . ALA A 1 683 ? -8.791 0.892 22.395 1.00 89.81 683 ALA A CA 1
ATOM 5464 C C . ALA A 1 683 ? -7.511 0.169 22.869 1.00 89.81 683 ALA A C 1
ATOM 5466 O O . ALA A 1 683 ? -6.401 0.585 22.525 1.00 89.81 683 ALA A O 1
ATOM 5467 N N . CYS A 1 684 ? -7.645 -0.949 23.594 1.00 86.94 684 CYS A N 1
ATOM 5468 C CA . CYS A 1 684 ? -6.521 -1.798 24.015 1.00 86.94 684 CYS A CA 1
ATOM 5469 C C . CYS A 1 684 ? -6.795 -3.292 23.770 1.00 86.94 684 CYS A C 1
ATOM 5471 O O . CYS A 1 684 ? -7.379 -3.990 24.596 1.00 86.94 684 CYS A O 1
ATOM 5473 N N . GLY A 1 685 ? -6.345 -3.804 22.623 1.00 85.44 685 GLY A N 1
ATOM 5474 C CA . GLY A 1 685 ? -6.571 -5.192 22.224 1.00 85.44 685 GLY A CA 1
ATOM 5475 C C . GLY A 1 685 ? -5.828 -5.568 20.936 1.00 85.44 685 GLY A C 1
ATOM 5476 O O . GLY A 1 685 ? -4.801 -4.960 20.615 1.00 85.44 685 GLY A O 1
ATOM 5477 N N . PRO A 1 686 ? -6.320 -6.565 20.174 1.00 79.81 686 PRO A N 1
ATOM 5478 C CA . PRO A 1 686 ? -5.758 -6.940 18.877 1.00 79.81 686 PRO A CA 1
ATOM 5479 C C . PRO A 1 686 ? -5.693 -5.748 17.911 1.00 79.81 686 PRO A C 1
ATOM 5481 O O . PRO A 1 686 ? -6.604 -4.927 17.884 1.00 79.81 686 PRO A O 1
ATOM 5484 N N . ALA A 1 687 ? -4.661 -5.676 17.062 1.00 72.00 687 ALA A N 1
ATOM 5485 C CA . ALA A 1 687 ? -4.436 -4.516 16.185 1.00 72.00 687 ALA A CA 1
ATOM 5486 C C . ALA A 1 687 ? -5.674 -4.126 15.349 1.00 72.00 687 ALA A C 1
ATOM 5488 O O . ALA A 1 687 ? -6.016 -2.949 15.282 1.00 72.00 687 ALA A O 1
ATOM 5489 N N . LYS A 1 688 ? -6.402 -5.120 14.811 1.00 75.25 688 LYS A N 1
ATOM 5490 C CA . LYS A 1 688 ? -7.648 -4.889 14.066 1.00 75.25 688 LYS A CA 1
ATOM 5491 C C . LYS A 1 688 ? -8.703 -4.139 14.898 1.00 75.25 688 LYS A C 1
ATOM 5493 O O . LYS A 1 688 ? -9.284 -3.200 14.384 1.00 75.25 688 LYS A O 1
ATOM 5498 N N . MET A 1 689 ? -8.910 -4.494 16.169 1.00 80.94 689 MET A N 1
ATOM 5499 C CA . MET A 1 689 ? -9.880 -3.824 17.055 1.00 80.94 689 MET A CA 1
ATOM 5500 C C . MET A 1 689 ? -9.542 -2.336 17.240 1.00 80.94 689 MET A C 1
ATOM 5502 O O . MET A 1 689 ? -10.433 -1.492 17.198 1.00 80.94 689 MET A O 1
ATOM 5506 N N . ALA A 1 690 ? -8.256 -1.999 17.384 1.00 77.75 690 ALA A N 1
ATOM 5507 C CA . ALA A 1 690 ? -7.818 -0.608 17.487 1.00 77.75 690 ALA A CA 1
ATOM 5508 C C . ALA A 1 690 ? -7.994 0.171 16.167 1.00 77.75 690 ALA A C 1
ATOM 5510 O O . ALA A 1 690 ? -8.341 1.351 16.195 1.00 77.75 690 ALA A O 1
ATOM 5511 N N . ASP A 1 691 ? -7.792 -0.474 15.016 1.00 75.75 691 ASP A N 1
ATOM 5512 C CA . ASP A 1 691 ? -8.023 0.133 13.697 1.00 75.75 691 ASP A CA 1
ATOM 5513 C C . ASP A 1 691 ? -9.517 0.218 13.326 1.00 75.75 691 ASP A C 1
ATOM 5515 O O . ASP A 1 691 ? -9.923 1.128 12.605 1.00 75.75 691 ASP A O 1
ATOM 5519 N N . ASP A 1 692 ? -10.353 -0.685 13.839 1.00 76.00 692 ASP A N 1
ATOM 5520 C CA . ASP A 1 692 ? -11.813 -0.632 13.722 1.00 76.00 692 ASP A CA 1
ATOM 5521 C C . ASP A 1 692 ? -12.373 0.535 14.558 1.00 76.00 692 ASP A C 1
ATOM 5523 O O . ASP A 1 692 ? -13.104 1.366 14.021 1.00 76.00 692 ASP A O 1
ATOM 5527 N N . ALA A 1 693 ? -11.938 0.691 15.816 1.00 79.38 693 ALA A N 1
ATOM 5528 C CA . ALA A 1 693 ? -12.341 1.803 16.687 1.00 79.38 693 ALA A CA 1
ATOM 5529 C C . ALA A 1 693 ? -11.937 3.182 16.124 1.00 79.38 693 ALA A C 1
ATOM 5531 O O . ALA A 1 693 ? -12.748 4.106 16.092 1.00 79.38 693 ALA A O 1
ATOM 5532 N N . ARG A 1 694 ? -10.709 3.321 15.598 1.00 77.19 694 ARG A N 1
ATOM 5533 C CA . ARG A 1 694 ? -10.260 4.551 14.907 1.00 77.19 694 ARG A CA 1
ATOM 5534 C C . ARG A 1 694 ? -11.122 4.898 13.694 1.00 77.19 694 ARG A C 1
ATOM 5536 O O . ARG A 1 694 ? -11.330 6.077 13.412 1.00 77.19 694 ARG A O 1
ATOM 5543 N N . ARG A 1 695 ? -11.583 3.886 12.951 1.00 67.69 695 ARG A N 1
ATOM 5544 C CA . ARG A 1 695 ? -12.426 4.084 11.765 1.00 67.69 695 ARG A CA 1
ATOM 5545 C C . ARG A 1 695 ? -13.848 4.476 12.136 1.00 67.69 695 ARG A C 1
ATOM 5547 O O . ARG A 1 695 ? -14.358 5.388 11.499 1.00 67.69 695 ARG A O 1
ATOM 5554 N N . ALA A 1 696 ? -14.422 3.868 13.174 1.00 73.25 696 ALA A N 1
ATOM 5555 C CA . ALA A 1 696 ? -15.719 4.260 13.721 1.00 73.25 696 ALA A CA 1
ATOM 5556 C C . ALA A 1 696 ? -15.728 5.744 14.119 1.00 73.25 696 ALA A C 1
ATOM 5558 O O . ALA A 1 696 ? -16.474 6.522 13.537 1.00 73.25 696 ALA A O 1
ATOM 5559 N N . VAL A 1 697 ? -14.789 6.168 14.979 1.00 75.31 697 VAL A N 1
ATOM 5560 C CA . VAL A 1 697 ? -14.666 7.578 15.399 1.00 75.31 697 VAL A CA 1
ATOM 5561 C C . VAL A 1 697 ? -14.530 8.519 14.194 1.00 75.31 697 VAL A C 1
ATOM 5563 O O . VAL A 1 697 ? -15.220 9.532 14.132 1.00 75.31 697 VAL A O 1
ATOM 5566 N N . LYS A 1 698 ? -13.700 8.185 13.192 1.00 66.50 698 LYS A N 1
ATOM 5567 C CA . LYS A 1 698 ? -13.583 9.014 11.978 1.00 66.50 698 LYS A CA 1
ATOM 5568 C C . LYS A 1 698 ? -14.888 9.065 11.165 1.00 66.50 698 LYS A C 1
ATOM 5570 O O . LYS A 1 698 ? -15.180 10.104 10.581 1.00 66.50 698 LYS A O 1
ATOM 5575 N N . PHE A 1 699 ? -15.632 7.965 11.068 1.00 59.22 699 PHE A N 1
ATOM 5576 C CA . PHE A 1 699 ? -16.844 7.884 10.251 1.00 59.22 699 PHE A CA 1
ATOM 5577 C C . PHE A 1 699 ? -18.015 8.640 10.887 1.00 59.22 699 PHE A C 1
ATOM 5579 O O . PHE A 1 699 ? -18.652 9.443 10.205 1.00 59.22 699 PHE A O 1
ATOM 5586 N N . THR A 1 700 ? -18.244 8.471 12.194 1.00 61.72 700 THR A N 1
ATOM 5587 C CA . THR A 1 700 ? -19.324 9.158 12.927 1.00 61.72 700 THR A CA 1
ATOM 5588 C C . THR A 1 700 ? -19.158 10.684 12.912 1.00 61.72 700 THR A C 1
ATOM 5590 O O . THR A 1 700 ? -20.143 11.411 12.940 1.00 61.72 700 THR A O 1
ATOM 5593 N N . MET A 1 701 ? -17.928 11.193 12.764 1.00 55.59 701 MET A N 1
ATOM 5594 C CA . MET A 1 701 ? -17.650 12.626 12.574 1.00 55.59 701 MET A CA 1
ATOM 5595 C C . MET A 1 701 ? -17.976 13.172 11.161 1.00 55.59 701 MET A C 1
ATOM 5597 O O . MET A 1 701 ? -17.779 14.363 10.929 1.00 55.59 701 MET A O 1
ATOM 5601 N N . VAL A 1 702 ? -18.387 12.337 10.191 1.00 47.31 702 VAL A N 1
ATOM 5602 C CA . VAL A 1 702 ? -18.424 12.705 8.751 1.00 47.31 702 VAL A CA 1
ATOM 5603 C C . VAL A 1 702 ? -19.659 12.191 7.979 1.00 47.31 702 VAL A C 1
ATOM 5605 O O . VAL A 1 702 ? -20.006 12.758 6.938 1.00 47.31 702 VAL A O 1
ATOM 5608 N N . ALA A 1 703 ? -20.315 11.114 8.417 1.00 45.81 703 ALA A N 1
ATOM 5609 C CA . ALA A 1 703 ? -21.271 10.373 7.586 1.00 45.81 703 ALA A CA 1
ATOM 5610 C C . ALA A 1 703 ? -22.716 10.937 7.552 1.00 45.81 703 ALA A C 1
ATOM 5612 O O . ALA A 1 703 ? -23.244 11.350 8.583 1.00 45.81 703 ALA A O 1
ATOM 5613 N N . PRO A 1 704 ? -23.406 10.910 6.388 1.00 52.81 704 PRO A N 1
ATOM 5614 C CA . PRO A 1 704 ? -24.824 11.261 6.276 1.00 52.81 704 PRO A CA 1
ATOM 5615 C C . PRO A 1 704 ? -25.754 10.063 6.554 1.00 52.81 704 PRO A C 1
ATOM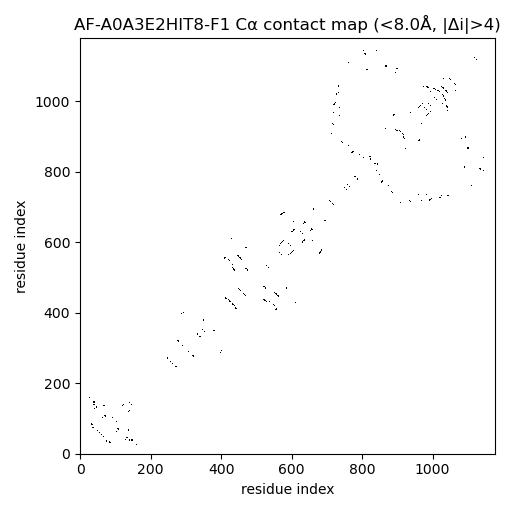 5617 O O . PRO A 1 704 ? -25.512 8.956 6.079 1.00 52.81 704 PRO A O 1
ATOM 5620 N N . THR A 1 705 ? -26.883 10.314 7.223 1.00 56.88 705 THR A N 1
ATOM 5621 C CA . THR A 1 705 ? -27.831 9.302 7.747 1.00 56.88 705 THR A CA 1
ATOM 5622 C C . THR A 1 705 ? -28.457 8.340 6.724 1.00 56.88 705 THR A C 1
ATOM 5624 O O . THR A 1 705 ? -28.856 7.238 7.086 1.00 56.88 705 THR A O 1
ATOM 5627 N N . ASN A 1 706 ? -28.533 8.711 5.442 1.00 63.59 706 ASN A N 1
ATOM 5628 C CA . ASN A 1 706 ? -29.213 7.933 4.388 1.00 63.59 706 ASN A CA 1
ATOM 5629 C C . ASN A 1 706 ? -28.287 6.952 3.629 1.00 63.59 706 ASN A C 1
ATOM 5631 O O . ASN A 1 706 ? -28.544 6.609 2.467 1.00 63.59 706 ASN A O 1
ATOM 5635 N N . ALA A 1 707 ? -27.164 6.553 4.231 1.00 68.94 707 ALA A N 1
ATOM 5636 C CA . ALA A 1 707 ? -26.147 5.719 3.595 1.00 68.94 707 ALA A CA 1
ATOM 5637 C C . ALA A 1 707 ? -25.461 4.773 4.591 1.00 68.94 707 ALA A C 1
ATOM 5639 O O . ALA A 1 707 ? -25.334 5.091 5.768 1.00 68.94 707 ALA A O 1
ATOM 5640 N N . VAL A 1 708 ? -24.963 3.635 4.099 1.00 71.06 708 VAL A N 1
ATOM 5641 C CA . VAL A 1 708 ? -24.122 2.702 4.875 1.00 71.06 708 VAL A CA 1
ATOM 5642 C C . VAL A 1 708 ? -22.846 2.349 4.105 1.00 71.06 708 VAL A C 1
ATOM 5644 O O . VAL A 1 708 ? -22.874 2.366 2.870 1.00 71.06 708 VAL A O 1
ATOM 5647 N N . PRO A 1 709 ? -21.731 2.013 4.781 1.00 62.03 709 PRO A N 1
ATOM 5648 C CA . PRO A 1 709 ? -20.515 1.558 4.112 1.00 62.03 709 PRO A CA 1
ATOM 5649 C C . PRO A 1 709 ? -20.749 0.327 3.231 1.00 62.03 709 PRO A C 1
ATOM 5651 O O . PRO A 1 709 ? -21.494 -0.593 3.588 1.00 62.03 709 PRO A O 1
ATOM 5654 N N . ASP A 1 710 ? -20.071 0.268 2.088 1.00 61.94 710 ASP A N 1
ATOM 5655 C CA . ASP A 1 710 ? -20.006 -0.948 1.295 1.00 61.94 710 ASP A CA 1
ATOM 5656 C C . ASP A 1 710 ? -19.187 -2.018 2.054 1.00 61.94 710 ASP A C 1
ATOM 5658 O O . ASP A 1 710 ? -18.058 -1.803 2.493 1.00 61.94 710 ASP A O 1
ATOM 5662 N N . SER A 1 711 ? -19.777 -3.204 2.240 1.00 58.12 711 SER A N 1
ATOM 5663 C CA . SER A 1 711 ? -19.180 -4.318 2.998 1.00 58.12 711 SER A CA 1
ATOM 5664 C C . SER A 1 711 ? -17.916 -4.918 2.362 1.00 58.12 711 SER A C 1
ATOM 5666 O O . SER A 1 711 ? -17.243 -5.736 2.988 1.00 58.12 711 SER A O 1
ATOM 5668 N N . THR A 1 712 ? -17.625 -4.553 1.114 1.00 50.47 712 THR A N 1
ATOM 5669 C CA . THR A 1 712 ? -16.430 -4.911 0.341 1.00 50.47 712 THR A CA 1
ATOM 5670 C C . THR A 1 712 ? -15.487 -3.722 0.116 1.00 50.47 712 THR A C 1
ATOM 5672 O O . THR A 1 712 ? -14.290 -3.954 -0.042 1.00 50.47 712 THR A O 1
ATOM 5675 N N . ASP A 1 713 ? -15.969 -2.476 0.200 1.00 55.75 713 ASP A N 1
ATOM 5676 C CA . ASP A 1 713 ? -15.145 -1.263 0.288 1.00 55.75 713 ASP A CA 1
ATOM 5677 C C . ASP A 1 713 ? -15.720 -0.195 1.242 1.00 55.75 713 ASP A C 1
ATOM 5679 O O . ASP A 1 713 ? -16.599 0.586 0.891 1.00 55.75 713 ASP A O 1
ATOM 5683 N N . LEU A 1 714 ? -15.122 -0.049 2.425 1.00 50.75 714 LEU A N 1
ATOM 5684 C CA . LEU A 1 714 ? -15.512 0.983 3.397 1.00 50.75 714 LEU A CA 1
ATOM 5685 C C . LEU A 1 714 ? -15.250 2.431 2.919 1.00 50.75 714 LEU A C 1
ATOM 5687 O O . LEU A 1 714 ? -15.643 3.370 3.608 1.00 50.75 714 LEU A O 1
ATOM 5691 N N . GLY A 1 715 ? -14.561 2.626 1.787 1.00 52.84 715 GLY A N 1
ATOM 5692 C CA . GLY A 1 715 ? -14.410 3.923 1.122 1.00 52.84 715 GLY A CA 1
ATOM 5693 C C . GLY A 1 715 ? -15.610 4.337 0.261 1.00 52.84 715 GLY A C 1
ATOM 5694 O O . GLY A 1 715 ? -15.687 5.504 -0.127 1.00 52.84 715 GLY A O 1
ATOM 5695 N N . THR A 1 716 ? -16.539 3.418 -0.012 1.00 60.62 716 THR A N 1
ATOM 5696 C CA . THR A 1 716 ? -17.708 3.627 -0.871 1.00 60.62 716 THR A CA 1
ATOM 5697 C C . THR A 1 716 ? -18.994 3.495 -0.054 1.00 60.62 716 THR A C 1
ATOM 5699 O O . THR A 1 716 ? -19.115 2.646 0.828 1.00 60.62 716 THR A O 1
ATOM 5702 N N . LEU A 1 717 ? -19.976 4.355 -0.334 1.00 68.88 717 LEU A N 1
ATOM 5703 C CA . LEU A 1 717 ? -21.273 4.361 0.345 1.00 68.88 717 LEU A CA 1
ATOM 5704 C C . LEU A 1 717 ? -22.354 3.698 -0.516 1.00 68.88 717 LEU A C 1
ATOM 5706 O O . LEU A 1 717 ? -22.461 3.984 -1.707 1.00 68.88 717 LEU A O 1
ATOM 5710 N N . ARG A 1 718 ? -23.182 2.853 0.099 1.00 75.06 718 ARG A N 1
ATOM 5711 C CA . ARG A 1 718 ? -24.396 2.265 -0.488 1.00 75.06 718 ARG A CA 1
ATOM 5712 C C . ARG A 1 718 ? -25.635 3.086 -0.101 1.00 75.06 718 ARG A C 1
ATOM 5714 O O . ARG A 1 718 ? -25.628 3.720 0.959 1.00 75.06 718 ARG A O 1
ATOM 5721 N N . PRO A 1 719 ? -26.726 3.039 -0.891 1.00 80.06 719 PRO A N 1
ATOM 5722 C CA . PRO A 1 719 ? -28.040 3.492 -0.439 1.00 80.06 719 PRO A CA 1
ATOM 5723 C C . PRO A 1 719 ? -28.431 2.816 0.877 1.00 80.06 719 PRO A C 1
ATOM 5725 O O . PRO A 1 719 ? -28.195 1.619 1.037 1.00 80.06 719 PRO A O 1
ATOM 5728 N N . ASN A 1 720 ? -29.047 3.564 1.792 1.00 84.75 720 ASN A N 1
ATOM 5729 C CA . ASN A 1 720 ? -29.740 2.996 2.942 1.00 84.75 720 ASN A CA 1
ATOM 5730 C C . ASN A 1 720 ? -31.120 3.648 3.066 1.00 84.75 720 ASN A C 1
ATOM 5732 O O . ASN A 1 720 ? -31.284 4.657 3.746 1.00 84.75 720 ASN A O 1
ATOM 5736 N N . PHE A 1 721 ? -32.089 3.093 2.340 1.00 83.25 721 PHE A N 1
ATOM 5737 C CA . PHE A 1 721 ? -33.484 3.525 2.359 1.00 83.25 721 PHE A CA 1
ATOM 5738 C C . PHE A 1 721 ? -34.371 2.389 2.862 1.00 83.25 721 PHE A C 1
ATOM 5740 O O . PHE A 1 721 ? -34.183 1.230 2.475 1.00 83.25 721 PHE A O 1
ATOM 5747 N N . GLU A 1 722 ? -35.346 2.734 3.700 1.00 84.31 722 GLU A N 1
ATOM 5748 C CA . GLU A 1 722 ? -36.322 1.776 4.212 1.00 84.31 722 GLU A CA 1
ATOM 5749 C C . GLU A 1 722 ? -37.164 1.170 3.074 1.00 84.31 722 GLU A C 1
ATOM 5751 O O . GLU A 1 722 ? -37.481 1.870 2.105 1.00 84.31 722 GLU A O 1
ATOM 5756 N N . PRO A 1 723 ? -37.524 -0.125 3.150 1.00 87.56 723 PRO A N 1
ATOM 5757 C CA . PRO A 1 723 ? -38.379 -0.768 2.156 1.00 87.56 723 PRO A CA 1
ATOM 5758 C C . PRO A 1 723 ? -39.754 -0.095 2.068 1.00 87.56 723 PRO A C 1
ATOM 5760 O O . PRO A 1 723 ? -40.439 0.017 3.085 1.00 87.56 723 PRO A O 1
ATOM 5763 N N . VAL A 1 724 ? -40.211 0.283 0.867 1.00 87.69 724 VAL A N 1
ATOM 5764 C CA . VAL A 1 724 ? -41.591 0.781 0.714 1.00 87.69 724 VAL A CA 1
ATOM 5765 C C . VAL A 1 724 ? -42.606 -0.293 1.123 1.00 87.69 724 VAL A C 1
ATOM 5767 O O . VAL A 1 724 ? -42.392 -1.487 0.894 1.00 87.69 724 VAL A O 1
ATOM 5770 N N . VAL A 1 725 ? -43.713 0.125 1.736 1.00 88.62 725 VAL A N 1
ATOM 5771 C CA . VAL A 1 725 ? -44.807 -0.766 2.166 1.00 88.62 725 VAL A CA 1
ATOM 5772 C C . VAL A 1 725 ? -45.919 -0.800 1.116 1.00 88.62 725 VAL A C 1
ATOM 5774 O O . VAL A 1 725 ? -46.376 -1.880 0.731 1.00 88.62 725 VAL A O 1
ATOM 5777 N N . GLU A 1 726 ? -46.300 0.379 0.627 1.00 87.00 726 GLU A N 1
ATOM 5778 C CA . GLU A 1 726 ? -47.310 0.592 -0.410 1.00 87.00 726 GLU A CA 1
ATOM 5779 C C . GLU A 1 726 ? -46.759 0.337 -1.820 1.00 87.00 726 GLU A C 1
ATOM 5781 O O . GLU A 1 726 ? -45.567 0.510 -2.097 1.00 87.00 726 GLU A O 1
ATOM 5786 N N . VAL A 1 727 ? -47.650 -0.076 -2.721 1.00 90.31 727 VAL A N 1
ATOM 5787 C CA . VAL A 1 727 ? -47.363 -0.439 -4.115 1.00 90.31 727 VAL A CA 1
ATOM 5788 C C . VAL A 1 727 ? -48.513 -0.001 -5.011 1.00 90.31 727 VAL A C 1
ATOM 5790 O O . VAL A 1 727 ? -49.652 0.071 -4.558 1.00 90.31 727 VAL A O 1
ATOM 5793 N N . GLY A 1 728 ? -48.219 0.272 -6.279 1.00 88.31 728 GLY A N 1
ATOM 5794 C CA . GLY A 1 728 ? -49.240 0.503 -7.296 1.00 88.31 728 GLY A CA 1
ATOM 5795 C C . GLY A 1 728 ? -49.813 -0.807 -7.842 1.00 88.31 728 GLY A C 1
ATOM 5796 O O . GLY A 1 728 ? -49.290 -1.901 -7.595 1.00 88.31 728 GLY A O 1
ATOM 5797 N N . GLU A 1 729 ? -50.872 -0.685 -8.638 1.00 84.44 729 GLU A N 1
ATOM 5798 C CA . GLU A 1 729 ? -51.487 -1.816 -9.341 1.00 84.44 729 GLU A CA 1
ATOM 5799 C C . GLU A 1 729 ? -50.921 -1.982 -10.756 1.00 84.44 729 GLU A C 1
ATOM 5801 O O . GLU A 1 729 ? -50.490 -3.078 -11.118 1.00 84.44 729 GLU A O 1
ATOM 5806 N N . THR A 1 730 ? -50.827 -0.883 -11.511 1.00 87.19 730 THR A N 1
ATOM 5807 C CA . THR A 1 730 ? -50.398 -0.860 -12.920 1.00 87.19 730 THR A CA 1
ATOM 5808 C C . THR A 1 730 ? -49.018 -0.224 -13.076 1.00 87.19 730 THR A C 1
ATOM 5810 O O . THR A 1 730 ? -48.741 0.834 -12.512 1.00 87.19 730 THR A O 1
ATOM 5813 N N . PHE A 1 731 ? -48.144 -0.851 -13.867 1.00 88.06 731 PHE A N 1
ATOM 5814 C CA . PHE A 1 731 ? -46.853 -0.289 -14.273 1.00 88.06 731 PHE A CA 1
ATOM 5815 C C . PHE A 1 731 ? -46.972 0.359 -15.657 1.00 88.06 731 PHE A C 1
ATOM 5817 O O . PHE A 1 731 ? -47.483 -0.267 -16.583 1.00 88.06 731 PHE A O 1
ATOM 5824 N N . THR A 1 732 ? -46.478 1.589 -15.805 1.00 87.19 732 THR A N 1
ATOM 5825 C CA . THR A 1 732 ? -46.407 2.295 -17.094 1.00 87.19 732 THR A CA 1
ATOM 5826 C C . THR A 1 732 ? -44.938 2.423 -17.516 1.00 87.19 732 THR A C 1
ATOM 5828 O O . THR A 1 732 ? -44.245 3.294 -16.984 1.00 87.19 732 THR A O 1
ATOM 5831 N N . PRO A 1 733 ? -44.432 1.568 -18.427 1.00 84.62 733 PRO A N 1
ATOM 5832 C CA . PRO A 1 733 ? -43.040 1.621 -18.864 1.00 84.62 733 PRO A CA 1
ATOM 5833 C C . PRO A 1 733 ? -42.730 2.894 -19.661 1.00 84.62 733 PRO A C 1
ATOM 5835 O O . PRO A 1 733 ? -43.522 3.353 -20.484 1.00 84.62 733 PRO A O 1
ATOM 5838 N N . LEU A 1 734 ? -41.533 3.436 -19.446 1.00 83.81 734 LEU A N 1
ATOM 5839 C CA . LEU A 1 734 ? -40.964 4.543 -20.205 1.00 83.81 734 LEU A CA 1
ATOM 5840 C C . LEU A 1 734 ? -40.494 4.041 -21.581 1.00 83.81 734 LEU A C 1
ATOM 5842 O O . LEU A 1 734 ? -39.504 3.314 -21.680 1.00 83.81 734 LEU A O 1
ATOM 5846 N N . ILE A 1 735 ? -41.201 4.428 -22.644 1.00 80.88 735 ILE A N 1
ATOM 5847 C CA . ILE A 1 735 ? -40.908 3.993 -24.016 1.00 80.88 735 ILE A CA 1
ATOM 5848 C C . ILE A 1 735 ? -39.787 4.862 -24.605 1.00 80.88 735 ILE A C 1
ATOM 5850 O O . ILE A 1 735 ? -40.029 5.964 -25.091 1.00 80.88 735 ILE A O 1
ATOM 5854 N N . CYS A 1 736 ? -38.549 4.365 -24.581 1.00 75.69 736 CYS A N 1
ATOM 5855 C CA . CYS A 1 736 ? -37.409 5.031 -25.216 1.00 75.69 736 CYS A CA 1
ATOM 5856 C C . CYS A 1 736 ? -37.195 4.496 -26.650 1.00 75.69 736 CYS A C 1
ATOM 5858 O O . CYS A 1 736 ? -36.861 3.315 -26.797 1.00 75.69 736 CYS A O 1
ATOM 5860 N N . PRO A 1 737 ? -37.345 5.323 -27.707 1.00 76.88 737 PRO A N 1
ATOM 5861 C CA . PRO A 1 737 ? -37.164 4.878 -29.088 1.00 76.88 737 PRO A CA 1
ATOM 5862 C C . PRO A 1 737 ? -35.717 4.445 -29.354 1.00 76.88 737 PRO A C 1
ATOM 5864 O O . PRO A 1 737 ? -34.769 4.981 -28.779 1.00 76.88 737 PRO A O 1
ATOM 5867 N N . GLU A 1 738 ? -35.540 3.459 -30.231 1.00 77.25 738 GLU A N 1
ATOM 5868 C CA . GLU A 1 738 ? -34.218 2.931 -30.563 1.00 77.25 738 GLU A CA 1
ATOM 5869 C C . GLU A 1 738 ? -33.431 3.886 -31.461 1.00 77.25 738 GLU A C 1
ATOM 5871 O O . GLU A 1 738 ? -33.909 4.324 -32.506 1.00 77.25 738 GLU A O 1
ATOM 5876 N N . PHE A 1 739 ? -32.192 4.186 -31.070 1.00 82.19 739 PHE A N 1
ATOM 5877 C CA . PHE A 1 739 ? -31.271 4.932 -31.914 1.00 82.19 739 PHE A CA 1
ATOM 5878 C C . PHE A 1 739 ? -29.813 4.545 -31.651 1.00 82.19 739 PHE A C 1
ATOM 5880 O O . PHE A 1 739 ? -29.369 4.378 -30.510 1.00 82.19 739 PHE A O 1
ATOM 5887 N N . ASN A 1 740 ? -29.046 4.467 -32.736 1.00 83.00 740 ASN A N 1
ATOM 5888 C CA . ASN A 1 740 ? -27.620 4.168 -32.702 1.00 83.00 740 ASN A CA 1
ATOM 5889 C C . ASN A 1 740 ? -26.773 5.396 -32.318 1.00 83.00 740 ASN A C 1
ATOM 5891 O O . ASN A 1 740 ? -27.224 6.551 -32.362 1.00 83.00 740 ASN A O 1
ATOM 5895 N N . HIS A 1 741 ? -25.519 5.135 -31.946 1.00 85.62 741 HIS A N 1
ATOM 5896 C CA . HIS A 1 741 ? -24.486 6.161 -31.816 1.00 85.62 741 HIS A CA 1
ATOM 5897 C C . HIS A 1 741 ? -24.133 6.773 -33.180 1.00 85.62 741 HIS A C 1
ATOM 5899 O O . HIS A 1 741 ? -24.353 6.164 -34.228 1.00 85.62 741 HIS A O 1
ATOM 5905 N N . LYS A 1 742 ? -23.570 7.985 -33.172 1.00 86.56 742 LYS A N 1
ATOM 5906 C CA . LYS A 1 742 ? -23.065 8.673 -34.371 1.00 86.56 742 LYS A CA 1
ATOM 5907 C C . LYS A 1 742 ? -21.605 9.074 -34.168 1.00 86.56 742 LYS A C 1
ATOM 5909 O O . LYS A 1 742 ? -21.229 9.533 -33.089 1.00 86.56 742 LYS A O 1
ATOM 5914 N N . ILE A 1 743 ? -20.799 8.889 -35.212 1.00 89.56 743 ILE A N 1
ATOM 5915 C CA . ILE A 1 743 ? -19.373 9.226 -35.239 1.00 89.56 743 ILE A CA 1
ATOM 5916 C C . ILE A 1 743 ? -19.196 10.549 -35.982 1.00 89.56 743 ILE A C 1
ATOM 5918 O O . ILE A 1 743 ? -19.530 10.641 -37.160 1.00 89.56 743 ILE A O 1
ATOM 5922 N N . ASN A 1 744 ? -18.631 11.544 -35.307 1.00 89.12 744 ASN A N 1
ATOM 5923 C CA . ASN A 1 744 ? -18.373 12.874 -35.852 1.00 89.12 744 ASN A CA 1
ATOM 5924 C C . ASN A 1 744 ? -16.862 13.066 -36.055 1.00 89.12 744 ASN A C 1
ATOM 5926 O O . ASN A 1 744 ? -16.220 13.821 -35.326 1.00 89.12 744 ASN A O 1
ATOM 5930 N N . LEU A 1 745 ? -16.263 12.357 -37.015 1.00 89.31 745 LEU A N 1
ATOM 5931 C CA . LEU A 1 745 ? -14.884 12.651 -37.416 1.00 89.31 745 LEU A CA 1
ATOM 5932 C C . LEU A 1 745 ? -14.851 13.924 -38.286 1.00 89.31 745 LEU A C 1
ATOM 5934 O O . LEU A 1 745 ? -15.693 14.057 -39.176 1.00 89.31 745 LEU A O 1
ATOM 5938 N N . PRO A 1 746 ? -13.895 14.849 -38.069 1.00 90.06 746 PRO A N 1
ATOM 5939 C CA . PRO A 1 746 ? -13.665 15.975 -38.973 1.00 90.06 746 PRO A CA 1
ATOM 5940 C C . PRO A 1 746 ? -13.406 15.510 -40.419 1.00 90.06 746 PRO A C 1
ATOM 5942 O O . PRO A 1 746 ? -12.747 14.486 -40.608 1.00 90.06 746 PRO A O 1
ATOM 5945 N N . PRO A 1 747 ? -13.881 16.237 -41.449 1.00 84.12 747 PRO A N 1
ATOM 5946 C CA . PRO A 1 747 ? -13.907 15.752 -42.836 1.00 84.12 747 PRO A CA 1
ATOM 5947 C C . PRO A 1 747 ? -12.517 15.524 -43.457 1.00 84.12 747 PRO A C 1
ATOM 5949 O O . PRO A 1 747 ? -12.378 14.748 -44.402 1.00 84.12 747 PRO A O 1
ATOM 5952 N N . ASN A 1 748 ? -11.484 16.167 -42.914 1.00 86.06 748 ASN A N 1
ATOM 5953 C CA . ASN A 1 748 ? -10.078 15.967 -43.263 1.00 86.06 748 ASN A CA 1
ATOM 5954 C C . ASN A 1 748 ? -9.474 14.677 -42.660 1.00 86.06 748 ASN A C 1
ATOM 5956 O O . ASN A 1 748 ? -8.522 14.125 -43.217 1.00 86.06 748 ASN A O 1
ATOM 5960 N N . ILE A 1 749 ? -10.028 14.149 -41.561 1.00 89.69 749 ILE A N 1
ATOM 5961 C CA . ILE A 1 749 ? -9.494 12.985 -40.835 1.00 89.69 749 ILE A CA 1
ATOM 5962 C C . ILE A 1 749 ? -10.238 11.714 -41.249 1.00 89.69 749 ILE A C 1
ATOM 5964 O O . ILE A 1 749 ? -11.371 11.446 -40.848 1.00 89.69 749 ILE A O 1
ATOM 5968 N N . LYS A 1 750 ? -9.566 10.876 -42.041 1.00 90.50 750 LYS A N 1
ATOM 5969 C CA . LYS A 1 750 ? -10.140 9.620 -42.538 1.00 90.50 750 LYS A CA 1
ATOM 5970 C C . LYS A 1 750 ? -10.188 8.549 -41.431 1.00 90.50 750 LYS A C 1
ATOM 5972 O O . LYS A 1 750 ? -9.212 8.404 -40.697 1.00 90.50 750 LYS A O 1
ATOM 5977 N N . PRO A 1 751 ? -11.226 7.688 -41.381 1.00 90.56 751 PRO A N 1
ATOM 5978 C CA . PRO A 1 751 ? -11.311 6.550 -40.450 1.00 90.56 751 PRO A CA 1
ATOM 5979 C C . PRO A 1 751 ? -10.105 5.593 -40.489 1.00 90.56 751 PRO A C 1
ATOM 5981 O O . PRO A 1 751 ? -9.822 4.904 -39.511 1.00 90.56 751 PRO A O 1
ATOM 5984 N N . ASN A 1 752 ? -9.387 5.557 -41.618 1.00 92.12 752 ASN A N 1
ATOM 5985 C CA . ASN A 1 752 ? -8.171 4.768 -41.834 1.00 92.12 752 ASN A CA 1
ATOM 5986 C C . ASN A 1 752 ? -6.855 5.499 -41.477 1.00 92.12 752 ASN A C 1
ATOM 5988 O O . ASN A 1 752 ? -5.790 4.966 -41.779 1.00 92.12 752 ASN A O 1
ATOM 5992 N N . ASP A 1 753 ? -6.896 6.678 -40.843 1.00 92.88 753 ASP A N 1
ATOM 5993 C CA . ASP A 1 753 ? -5.711 7.382 -40.329 1.00 92.88 753 ASP A CA 1
ATOM 5994 C C . ASP A 1 753 ? -5.633 7.333 -38.786 1.00 92.88 753 ASP A C 1
ATOM 5996 O O . ASP A 1 753 ? -6.256 8.145 -38.094 1.00 92.88 753 ASP A O 1
ATOM 6000 N N . PRO A 1 754 ? -4.828 6.421 -38.207 1.00 93.50 754 PRO A N 1
ATOM 6001 C CA . PRO A 1 754 ? -4.615 6.372 -36.767 1.00 93.50 754 PRO A CA 1
ATOM 6002 C C . PRO A 1 754 ? -3.939 7.619 -36.199 1.00 93.50 754 PRO A C 1
ATOM 6004 O O . PRO A 1 754 ? -4.167 7.927 -35.030 1.00 93.50 754 PRO A O 1
ATOM 6007 N N . LEU A 1 755 ? -3.097 8.313 -36.977 1.00 93.88 755 LEU A N 1
ATOM 6008 C CA . LEU A 1 755 ? -2.364 9.478 -36.489 1.00 93.88 755 LEU A CA 1
ATOM 6009 C C . LEU A 1 755 ? -3.311 10.665 -36.335 1.00 93.88 755 LEU A C 1
ATOM 6011 O O . LEU A 1 755 ? -3.380 11.198 -35.232 1.00 93.88 755 LEU A O 1
ATOM 6015 N N . GLY A 1 756 ? -4.071 11.012 -37.379 1.00 91.94 756 GLY A N 1
ATOM 6016 C CA . GLY A 1 756 ? -5.085 12.068 -37.336 1.00 91.94 756 GLY A CA 1
ATOM 6017 C C . GLY A 1 756 ? -6.114 11.850 -36.225 1.00 91.94 756 GLY A C 1
ATOM 6018 O O . GLY A 1 756 ? -6.376 12.750 -35.430 1.00 91.94 756 GLY A O 1
ATOM 6019 N N . ILE A 1 757 ? -6.636 10.625 -36.080 1.00 93.75 757 ILE A N 1
ATOM 6020 C CA . ILE A 1 757 ? -7.589 10.308 -35.002 1.00 93.75 757 ILE A CA 1
ATOM 6021 C C . ILE A 1 757 ? -6.932 10.420 -33.611 1.00 93.75 757 ILE A C 1
ATOM 6023 O O . ILE A 1 757 ? -7.565 10.872 -32.657 1.00 93.75 757 ILE A O 1
ATOM 6027 N N . PHE A 1 758 ? -5.661 10.034 -33.454 1.00 94.75 758 PHE A N 1
ATOM 6028 C CA . PHE A 1 758 ? -4.938 10.184 -32.185 1.00 94.75 758 PHE A CA 1
ATOM 6029 C C . PHE A 1 758 ? -4.605 11.652 -31.860 1.00 94.75 758 PHE A C 1
ATOM 6031 O O . PHE A 1 758 ? -4.691 12.059 -30.696 1.00 94.75 758 PHE A O 1
ATOM 6038 N N . THR A 1 759 ? -4.270 12.475 -32.859 1.00 93.00 759 THR A N 1
ATOM 6039 C CA . THR A 1 759 ? -3.976 13.906 -32.673 1.00 93.00 759 THR A CA 1
ATOM 6040 C C . THR A 1 759 ? -5.212 14.751 -32.370 1.00 93.00 759 THR A C 1
ATOM 6042 O O . THR A 1 759 ? -5.047 15.890 -31.947 1.00 93.00 759 THR A O 1
ATOM 6045 N N . LEU A 1 760 ? -6.430 14.205 -32.452 1.00 92.12 760 LEU A N 1
ATOM 6046 C CA . LEU A 1 760 ? -7.617 14.840 -31.864 1.00 92.12 760 LEU A CA 1
ATOM 6047 C C . LEU A 1 760 ? -7.562 14.888 -30.327 1.00 92.12 760 LEU A C 1
ATOM 6049 O O . LEU A 1 760 ? -8.061 15.839 -29.738 1.00 92.12 760 LEU A O 1
ATOM 6053 N N . PHE A 1 761 ? -6.928 13.903 -29.678 1.00 93.31 761 PHE A N 1
ATOM 6054 C CA . PHE A 1 761 ? -6.775 13.836 -28.213 1.00 93.31 761 PHE A CA 1
ATOM 6055 C C . PHE A 1 761 ? -5.395 14.303 -27.724 1.00 93.31 761 PHE A C 1
ATOM 6057 O O . PHE A 1 761 ? -5.252 14.773 -26.596 1.00 93.31 761 PHE A O 1
ATOM 6064 N N . PHE A 1 762 ? -4.367 14.152 -28.563 1.00 93.62 762 PHE A N 1
ATOM 6065 C CA . PHE A 1 762 ? -3.005 14.645 -28.332 1.00 93.62 762 PHE A CA 1
ATOM 6066 C C . PHE A 1 762 ? -2.608 15.621 -29.448 1.00 93.62 762 PHE A C 1
ATOM 6068 O O . PHE A 1 762 ? -1.657 15.401 -30.206 1.00 93.62 762 PHE A O 1
ATOM 6075 N N . SER A 1 763 ? -3.379 16.703 -29.553 1.00 91.69 763 SER A N 1
ATOM 6076 C CA . SER A 1 763 ? -3.174 17.779 -30.526 1.00 91.69 763 SER A CA 1
ATOM 6077 C C . SER A 1 763 ? -1.877 18.544 -30.265 1.00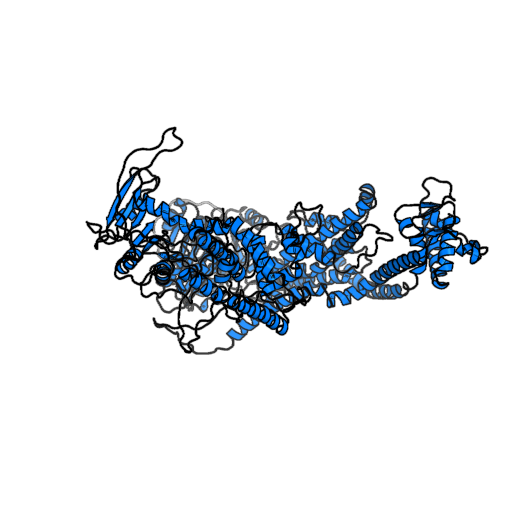 91.69 763 SER A C 1
ATOM 6079 O O . SER A 1 763 ? -1.340 18.534 -29.153 1.00 91.69 763 SER A O 1
ATOM 6081 N N . ARG A 1 764 ? -1.345 19.226 -31.288 1.00 90.06 764 ARG A N 1
ATOM 6082 C CA . ARG A 1 764 ? -0.065 19.943 -31.168 1.00 90.06 764 ARG A CA 1
ATOM 6083 C C . ARG A 1 764 ? -0.060 20.996 -30.041 1.00 90.06 764 ARG A C 1
ATOM 6085 O O . ARG A 1 764 ? 0.951 21.052 -29.339 1.00 90.06 764 ARG A O 1
ATOM 6092 N N . PRO A 1 765 ? -1.143 21.768 -29.790 1.00 92.88 765 PRO A N 1
ATOM 6093 C CA . PRO A 1 765 ? -1.234 22.654 -28.625 1.00 92.88 765 PRO A CA 1
ATOM 6094 C C . PRO A 1 765 ? -1.173 21.907 -27.285 1.00 92.88 765 PRO A C 1
ATOM 6096 O O . PRO A 1 765 ? -0.383 22.282 -26.423 1.00 92.88 765 PRO A O 1
ATOM 6099 N N . VAL A 1 766 ? -1.922 20.809 -27.128 1.00 92.19 766 VAL A N 1
ATOM 6100 C CA . VAL A 1 766 ? -1.914 19.999 -25.893 1.00 92.19 766 VAL A CA 1
ATOM 6101 C C . VAL A 1 766 ? -0.533 19.389 -25.655 1.00 92.19 766 VAL A C 1
ATOM 6103 O O . VAL A 1 766 ? 0.011 19.476 -24.559 1.00 92.19 766 VAL A O 1
ATOM 6106 N N . VAL A 1 767 ? 0.095 18.823 -26.689 1.00 93.81 767 VAL A N 1
ATOM 6107 C CA . VAL A 1 767 ? 1.449 18.256 -26.586 1.00 93.81 767 VAL A CA 1
ATOM 6108 C C . VAL A 1 767 ? 2.490 19.345 -26.292 1.00 93.81 767 VAL A C 1
ATOM 6110 O O . VAL A 1 767 ? 3.413 19.089 -25.521 1.00 93.81 767 VAL A O 1
ATOM 6113 N N . LYS A 1 768 ? 2.325 20.572 -26.805 1.00 94.06 768 LYS A N 1
ATOM 6114 C CA . LYS A 1 768 ? 3.148 21.733 -26.426 1.00 94.06 768 LYS A CA 1
ATOM 6115 C C . LYS A 1 768 ? 2.986 22.091 -24.941 1.00 94.06 768 LYS A C 1
ATOM 6117 O O . LYS A 1 768 ? 3.999 22.234 -24.261 1.00 94.06 768 LYS A O 1
ATOM 6122 N N . GLU A 1 769 ? 1.764 22.145 -24.410 1.00 92.75 769 GLU A N 1
ATOM 6123 C CA . GLU A 1 769 ? 1.529 22.407 -22.980 1.00 92.75 769 GLU A CA 1
ATOM 6124 C C . GLU A 1 769 ? 2.172 21.323 -22.090 1.00 92.75 769 GLU A C 1
ATOM 6126 O O . GLU A 1 769 ? 2.881 21.627 -21.127 1.00 92.75 769 GLU A O 1
ATOM 6131 N N . LEU A 1 770 ? 2.024 20.043 -22.463 1.00 93.62 770 LEU A N 1
ATOM 6132 C CA . LEU A 1 770 ? 2.689 18.924 -21.785 1.00 93.62 770 LEU A CA 1
ATOM 6133 C C . LEU A 1 770 ? 4.221 19.068 -21.802 1.00 93.62 770 LEU A C 1
ATOM 6135 O O . LEU A 1 770 ? 4.880 18.754 -20.807 1.00 93.62 770 LEU A O 1
ATOM 6139 N N . VAL A 1 771 ? 4.809 19.548 -22.904 1.00 95.19 771 VAL A N 1
ATOM 6140 C CA . VAL A 1 771 ? 6.249 19.842 -23.010 1.00 95.19 771 VAL A CA 1
ATOM 6141 C C . VAL A 1 771 ? 6.655 20.988 -22.083 1.00 95.19 771 VAL A C 1
ATOM 6143 O O . VAL A 1 771 ? 7.640 20.857 -21.352 1.00 95.19 771 VAL A O 1
ATOM 6146 N N . GLU A 1 772 ? 5.906 22.087 -22.071 1.00 94.25 772 GLU A N 1
ATOM 6147 C CA . GLU A 1 772 ? 6.186 23.270 -21.251 1.00 94.25 772 GLU A CA 1
ATOM 6148 C C . GLU A 1 772 ? 6.087 22.951 -19.753 1.00 94.25 772 GLU A C 1
ATOM 6150 O O . GLU A 1 772 ? 7.039 23.202 -19.008 1.00 94.25 772 GLU A O 1
ATOM 6155 N N . ASN A 1 773 ? 5.020 22.275 -19.318 1.00 92.25 773 ASN A N 1
ATOM 6156 C CA . ASN A 1 773 ? 4.841 21.837 -17.930 1.00 92.25 773 ASN A CA 1
ATOM 6157 C C . ASN A 1 773 ? 5.900 20.800 -17.500 1.00 92.25 773 ASN A C 1
ATOM 6159 O O . ASN A 1 773 ? 6.382 20.824 -16.362 1.00 92.25 773 ASN A O 1
ATOM 6163 N N . THR A 1 774 ? 6.339 19.932 -18.417 1.00 92.94 774 THR A N 1
ATOM 6164 C CA . THR A 1 774 ? 7.448 18.986 -18.195 1.00 92.94 774 THR A CA 1
ATOM 6165 C C . THR A 1 774 ? 8.797 19.697 -18.036 1.00 92.94 774 THR A C 1
ATOM 6167 O O . THR A 1 774 ? 9.541 19.411 -17.093 1.00 92.94 774 THR A O 1
ATOM 6170 N N . ASN A 1 775 ? 9.107 20.655 -18.915 1.00 94.06 775 ASN A N 1
ATOM 6171 C CA . ASN A 1 775 ? 10.328 21.461 -18.852 1.00 94.06 775 ASN A CA 1
ATOM 6172 C C . ASN A 1 775 ? 10.361 22.326 -17.581 1.00 94.06 775 ASN A C 1
ATOM 6174 O O . ASN A 1 775 ? 11.360 22.321 -16.858 1.00 94.06 775 ASN A O 1
ATOM 6178 N N . LYS A 1 776 ? 9.251 22.996 -17.252 1.00 91.06 776 LYS A N 1
ATOM 6179 C CA . LYS A 1 776 ? 9.094 23.792 -16.028 1.00 91.06 776 LYS A CA 1
ATOM 6180 C C . LYS A 1 776 ? 9.301 22.949 -14.768 1.00 91.06 776 LYS A C 1
ATOM 6182 O O . LYS A 1 776 ? 10.040 23.364 -13.879 1.00 91.06 776 LYS A O 1
ATOM 6187 N N . SER A 1 777 ? 8.751 21.731 -14.711 1.00 88.94 777 SER A N 1
ATOM 6188 C CA . SER A 1 777 ? 8.940 20.847 -13.549 1.00 88.94 777 SER A CA 1
ATOM 6189 C C . SER A 1 777 ? 10.393 20.399 -13.349 1.00 88.94 777 SER A C 1
ATOM 6191 O O . SER A 1 777 ? 10.790 20.160 -12.207 1.00 88.94 777 SER A O 1
ATOM 6193 N N . TYR A 1 778 ? 11.209 20.325 -14.409 1.00 90.56 778 TYR A N 1
ATOM 6194 C CA . TYR A 1 778 ? 12.657 20.154 -14.257 1.00 90.56 778 TYR A CA 1
ATOM 6195 C C . TYR A 1 778 ? 13.321 21.407 -13.667 1.00 90.56 778 TYR A C 1
ATOM 6197 O O . TYR A 1 778 ? 14.075 21.285 -12.703 1.00 90.56 778 TYR A O 1
ATOM 6205 N N . GLN A 1 779 ? 13.025 22.600 -14.196 1.00 89.25 779 GLN A N 1
ATOM 6206 C CA . GLN A 1 779 ? 13.647 23.846 -13.721 1.00 89.25 779 GLN A CA 1
ATOM 6207 C C . GLN A 1 779 ? 13.289 24.152 -12.260 1.00 89.25 779 GLN A C 1
ATOM 6209 O O . GLN A 1 779 ? 14.163 24.480 -11.461 1.00 89.25 779 GLN A O 1
ATOM 6214 N N . GLU A 1 780 ? 12.031 23.942 -11.863 1.00 87.88 780 GLU A N 1
ATOM 6215 C CA . GLU A 1 780 ? 11.626 24.026 -10.458 1.00 87.88 780 GLU A CA 1
ATOM 6216 C C . GLU A 1 780 ? 12.378 23.023 -9.574 1.00 87.88 780 GLU A C 1
ATOM 6218 O O . GLU A 1 780 ? 12.783 23.354 -8.461 1.00 87.88 780 GLU A O 1
ATOM 6223 N N . ALA A 1 781 ? 12.562 21.787 -10.045 1.00 86.19 781 ALA A N 1
ATOM 6224 C CA . ALA A 1 781 ? 13.276 20.759 -9.299 1.00 86.19 781 ALA A CA 1
ATOM 6225 C C . ALA A 1 781 ? 14.774 21.070 -9.162 1.00 86.19 781 ALA A C 1
ATOM 6227 O O . ALA A 1 781 ? 15.372 20.696 -8.147 1.00 86.19 781 ALA A O 1
ATOM 6228 N N . LEU A 1 782 ? 15.359 21.740 -10.161 1.00 87.81 782 LEU A N 1
ATOM 6229 C CA . LEU A 1 782 ? 16.740 22.214 -10.181 1.00 87.81 782 LEU A CA 1
ATOM 6230 C C . LEU A 1 782 ? 16.931 23.367 -9.185 1.00 87.81 782 LEU A C 1
ATOM 6232 O O . LEU A 1 782 ? 17.761 23.245 -8.289 1.00 87.81 782 LEU A O 1
ATOM 6236 N N . GLY A 1 783 ? 16.100 24.414 -9.260 1.00 85.38 783 GLY A N 1
ATOM 6237 C CA . GLY A 1 783 ? 16.136 25.545 -8.322 1.00 85.38 783 GLY A CA 1
ATOM 6238 C C . GLY A 1 783 ? 15.853 25.153 -6.865 1.00 85.38 783 GLY A C 1
ATOM 6239 O O . GLY A 1 783 ? 16.408 25.742 -5.946 1.00 85.38 783 GLY A O 1
ATOM 6240 N N . LYS A 1 784 ? 15.056 24.099 -6.637 1.00 85.50 784 LYS A N 1
ATOM 6241 C CA . LYS A 1 784 ? 14.805 23.512 -5.304 1.00 85.50 784 LYS A CA 1
ATOM 6242 C C . LYS A 1 784 ? 15.902 22.525 -4.845 1.00 85.50 784 LYS A C 1
ATOM 6244 O O . LYS A 1 784 ? 15.717 21.851 -3.835 1.00 85.50 784 LYS A O 1
ATOM 6249 N N . GLY A 1 785 ? 17.003 22.357 -5.589 1.00 83.25 785 GLY A N 1
ATOM 6250 C CA . GLY A 1 785 ? 18.111 21.449 -5.237 1.00 83.25 785 GLY A CA 1
ATOM 6251 C C . GLY A 1 785 ? 17.750 19.953 -5.212 1.00 83.25 785 GLY A C 1
ATOM 6252 O O . GLY A 1 785 ? 18.445 19.146 -4.597 1.00 83.25 785 GLY A O 1
ATOM 6253 N N . THR A 1 786 ? 16.642 19.550 -5.847 1.00 82.75 786 THR A N 1
ATOM 6254 C CA . THR A 1 786 ? 16.104 18.172 -5.769 1.00 82.75 786 THR A CA 1
ATOM 6255 C C . THR A 1 786 ? 16.547 17.256 -6.918 1.00 82.75 786 THR A C 1
ATOM 6257 O O . THR A 1 786 ? 16.361 16.031 -6.855 1.00 82.75 786 THR A O 1
ATOM 6260 N N . VAL A 1 787 ? 17.148 17.828 -7.967 1.00 86.25 787 VAL A N 1
ATOM 6261 C CA . VAL A 1 787 ? 17.845 17.087 -9.027 1.00 86.25 787 VAL A CA 1
ATOM 6262 C C . VAL A 1 787 ? 19.111 16.464 -8.436 1.00 86.25 787 VAL A C 1
ATOM 6264 O O . VAL A 1 787 ? 19.893 17.138 -7.778 1.00 86.25 787 VAL A O 1
ATOM 6267 N N . LYS A 1 788 ? 19.317 15.163 -8.660 1.00 84.94 788 LYS A N 1
ATOM 6268 C CA . LYS A 1 788 ? 20.516 14.440 -8.210 1.00 84.94 788 LYS A CA 1
ATOM 6269 C C . LYS A 1 788 ? 21.398 14.112 -9.404 1.00 84.94 788 LYS A C 1
ATOM 6271 O O . LYS A 1 788 ? 20.872 13.712 -10.437 1.00 84.94 788 LYS A O 1
ATOM 6276 N N . GLU A 1 789 ? 22.713 14.144 -9.222 1.00 80.06 789 GLU A N 1
ATOM 6277 C CA . GLU A 1 789 ? 23.711 13.757 -10.239 1.00 80.06 789 GLU A CA 1
ATOM 6278 C C . GLU A 1 789 ? 23.479 12.347 -10.813 1.00 80.06 789 GLU A C 1
ATOM 6280 O O . GLU A 1 789 ? 23.736 12.079 -11.982 1.00 80.06 789 GLU A O 1
ATOM 6285 N N . SER A 1 790 ? 22.927 11.442 -9.997 1.00 81.56 790 SER A N 1
ATOM 6286 C CA . SER A 1 790 ? 22.543 10.078 -10.393 1.00 81.56 790 SER A CA 1
ATOM 6287 C C . SER A 1 790 ? 21.297 9.991 -11.290 1.00 81.56 790 SER A C 1
ATOM 6289 O O . SER A 1 790 ? 20.878 8.890 -11.661 1.00 81.56 790 SER A O 1
ATOM 6291 N N . TYR A 1 791 ? 20.655 11.113 -11.623 1.00 82.12 791 TYR A N 1
ATOM 6292 C CA . TYR A 1 791 ? 19.559 11.162 -12.589 1.00 82.12 791 TYR A CA 1
ATOM 6293 C C . TYR A 1 791 ? 20.111 11.352 -14.015 1.00 82.12 791 TYR A C 1
ATOM 6295 O O . TYR A 1 791 ? 21.182 11.929 -14.193 1.00 82.12 791 TYR A O 1
ATOM 6303 N N . PRO A 1 792 ? 19.401 10.895 -15.064 1.00 84.44 792 PRO A N 1
ATOM 6304 C CA . PRO A 1 792 ? 19.781 11.220 -16.436 1.00 84.44 792 PRO A CA 1
ATOM 6305 C C . PRO A 1 792 ? 19.857 12.741 -16.647 1.00 84.44 792 PRO A C 1
ATOM 6307 O O . PRO A 1 792 ? 18.940 13.453 -16.231 1.00 84.44 792 PRO A O 1
ATOM 6310 N N . LYS A 1 793 ? 20.923 13.219 -17.311 1.00 85.00 793 LYS A N 1
ATOM 6311 C CA . LYS A 1 793 ? 21.066 14.631 -17.706 1.00 85.00 793 LYS A CA 1
ATOM 6312 C C . LYS A 1 793 ? 19.828 15.085 -18.489 1.00 85.00 793 LYS A C 1
ATOM 6314 O O . LYS A 1 793 ? 19.340 14.353 -19.353 1.00 85.00 793 LYS A O 1
ATOM 6319 N N . TRP A 1 794 ? 19.337 16.283 -18.187 1.00 91.94 794 TRP A N 1
ATOM 6320 C CA . TRP A 1 794 ? 18.225 16.898 -18.905 1.00 91.94 794 TRP A CA 1
ATOM 6321 C C . TRP A 1 794 ? 18.744 17.820 -20.007 1.00 91.94 794 TRP A C 1
ATOM 6323 O O . TRP A 1 794 ? 19.606 18.657 -19.760 1.00 91.94 794 TRP A O 1
ATOM 6333 N N . ALA A 1 795 ? 18.175 17.677 -21.197 1.00 89.44 795 ALA A N 1
ATOM 6334 C CA . ALA A 1 795 ? 18.053 18.754 -22.170 1.00 89.44 795 ALA A CA 1
ATOM 6335 C C . ALA A 1 795 ? 16.566 19.150 -22.228 1.00 89.44 795 ALA A C 1
ATOM 6337 O O . ALA A 1 795 ? 15.728 18.279 -21.949 1.00 89.44 795 ALA A O 1
ATOM 6338 N N . PRO A 1 796 ? 16.206 20.392 -22.596 1.00 92.12 796 PRO A N 1
ATOM 6339 C CA . PRO A 1 796 ? 14.816 20.754 -22.858 1.00 92.12 796 PRO A CA 1
ATOM 6340 C C . PRO A 1 796 ? 14.138 19.728 -23.774 1.00 92.12 796 PRO A C 1
ATOM 6342 O O . PRO A 1 796 ? 14.763 19.199 -24.690 1.00 92.12 796 PRO A O 1
ATOM 6345 N N . LEU A 1 797 ? 12.896 19.373 -23.467 1.00 95.00 797 LEU A N 1
ATOM 6346 C CA . LEU A 1 797 ? 12.065 18.485 -24.278 1.00 95.00 797 LEU A CA 1
ATOM 6347 C C . LEU A 1 797 ? 11.431 19.274 -25.432 1.00 95.00 797 LEU A C 1
ATOM 6349 O O . LEU A 1 797 ? 11.022 20.413 -25.205 1.00 95.00 797 LEU A O 1
ATOM 6353 N N . THR A 1 798 ? 11.310 18.674 -26.622 1.00 94.12 798 THR A N 1
ATOM 6354 C CA . THR A 1 798 ? 10.521 19.228 -27.746 1.00 94.12 798 THR A CA 1
ATOM 6355 C C . THR A 1 798 ? 9.193 18.487 -27.952 1.00 94.12 798 THR A C 1
ATOM 6357 O O . THR A 1 798 ? 8.964 17.410 -27.394 1.00 94.12 798 THR A O 1
ATOM 6360 N N . VAL A 1 799 ? 8.304 19.061 -28.770 1.00 93.31 799 VAL A N 1
ATOM 6361 C CA . VAL A 1 799 ? 7.006 18.466 -29.148 1.00 93.31 799 VAL A CA 1
ATOM 6362 C C . VAL A 1 799 ? 7.204 17.161 -29.925 1.00 93.31 799 VAL A C 1
ATOM 6364 O O . VAL A 1 799 ? 6.527 16.167 -29.675 1.00 93.31 799 VAL A O 1
ATOM 6367 N N . GLU A 1 800 ? 8.189 17.138 -30.815 1.00 91.94 800 GLU A N 1
ATOM 6368 C CA . GLU A 1 800 ? 8.559 16.014 -31.674 1.00 91.94 800 GLU A CA 1
ATOM 6369 C C . GLU A 1 800 ? 9.146 14.859 -30.843 1.00 91.94 800 GLU A C 1
ATOM 6371 O O . GLU A 1 800 ? 8.768 13.699 -31.026 1.00 91.94 800 GLU A O 1
ATOM 6376 N N . GLU A 1 801 ? 9.991 15.168 -29.851 1.00 92.69 801 GLU A N 1
ATOM 6377 C CA . GLU A 1 801 ? 10.452 14.185 -28.864 1.00 92.69 801 GLU A CA 1
ATOM 6378 C C . GLU A 1 801 ? 9.323 13.655 -27.968 1.00 92.69 801 GLU A C 1
ATOM 6380 O O . GLU A 1 801 ? 9.368 12.488 -27.563 1.00 92.69 801 GLU A O 1
ATOM 6385 N N . LEU A 1 802 ? 8.316 14.475 -27.636 1.00 94.50 802 LEU A N 1
ATOM 6386 C CA . LEU A 1 802 ? 7.178 14.007 -26.845 1.00 94.50 802 LEU A CA 1
ATOM 6387 C C . LEU A 1 802 ? 6.256 13.099 -27.674 1.00 94.50 802 LEU A C 1
ATOM 6389 O O . LEU A 1 802 ? 5.864 12.045 -27.174 1.00 94.50 802 LEU A O 1
ATOM 6393 N N . TYR A 1 803 ? 5.997 13.409 -28.949 1.00 94.62 803 TYR A N 1
ATOM 6394 C CA . TYR A 1 803 ? 5.326 12.478 -29.869 1.00 94.62 803 TYR A CA 1
ATOM 6395 C C . TYR A 1 803 ? 6.104 11.164 -30.022 1.00 94.62 803 TYR A C 1
ATOM 6397 O O . TYR A 1 803 ? 5.505 10.090 -29.946 1.00 94.62 803 TYR A O 1
ATOM 6405 N N . LEU A 1 804 ? 7.438 11.215 -30.131 1.00 92.88 804 LEU A N 1
ATOM 6406 C CA . LEU A 1 804 ? 8.281 10.016 -30.145 1.00 92.88 804 LEU A CA 1
ATOM 6407 C C . LEU A 1 804 ? 8.150 9.205 -28.846 1.00 92.88 804 LEU A C 1
ATOM 6409 O O . LEU A 1 804 ? 7.991 7.985 -28.884 1.00 92.88 804 LEU A O 1
ATOM 6413 N N . TYR A 1 805 ? 8.174 9.868 -27.687 1.00 93.50 805 TYR A N 1
ATOM 6414 C CA . TYR A 1 805 ? 7.960 9.234 -26.385 1.00 93.50 805 TYR A CA 1
ATOM 6415 C C . TYR A 1 805 ? 6.577 8.569 -26.285 1.00 93.50 805 TYR A C 1
ATOM 6417 O O . TYR A 1 805 ? 6.491 7.432 -25.815 1.00 93.50 805 TYR A O 1
ATOM 6425 N N . LEU A 1 806 ? 5.512 9.224 -26.762 1.00 93.38 806 LEU A N 1
ATOM 6426 C CA . LEU A 1 806 ? 4.166 8.644 -26.828 1.00 93.38 806 LEU A CA 1
ATOM 6427 C C . LEU A 1 806 ? 4.128 7.440 -27.785 1.00 93.38 806 LEU A C 1
ATOM 6429 O O . LEU A 1 806 ? 3.612 6.393 -27.403 1.00 93.38 806 LEU A O 1
ATOM 6433 N N . GLY A 1 807 ? 4.773 7.509 -28.953 1.00 92.94 807 GLY A N 1
ATOM 6434 C CA . GLY A 1 807 ? 4.931 6.364 -29.860 1.00 92.94 807 GLY A CA 1
ATOM 6435 C C . GLY A 1 807 ? 5.637 5.174 -29.199 1.00 92.94 807 GLY A C 1
ATOM 6436 O O . GLY A 1 807 ? 5.189 4.034 -29.314 1.00 92.94 807 GLY A O 1
ATOM 6437 N N . ILE A 1 808 ? 6.687 5.427 -28.405 1.00 91.44 808 ILE A N 1
ATOM 6438 C CA . ILE A 1 808 ? 7.374 4.382 -27.628 1.00 91.44 808 ILE A CA 1
ATOM 6439 C C . ILE A 1 808 ? 6.427 3.790 -26.568 1.00 91.44 808 ILE A C 1
ATOM 6441 O O . ILE A 1 808 ? 6.480 2.589 -26.301 1.00 91.44 808 ILE A O 1
ATOM 6445 N N . ARG A 1 809 ? 5.517 4.587 -25.987 1.00 89.94 809 ARG A N 1
ATOM 6446 C CA . ARG A 1 809 ? 4.466 4.088 -25.081 1.00 89.94 809 ARG A CA 1
ATOM 6447 C C . ARG A 1 809 ? 3.420 3.232 -25.802 1.00 89.94 809 ARG A C 1
ATOM 6449 O O . ARG A 1 809 ? 3.034 2.214 -25.232 1.00 89.94 809 ARG A O 1
ATOM 6456 N N . VAL A 1 810 ? 3.027 3.566 -27.036 1.00 91.06 810 VAL A N 1
ATOM 6457 C CA . VAL A 1 810 ? 2.156 2.706 -27.865 1.00 91.06 810 VAL A CA 1
ATOM 6458 C C . VAL A 1 810 ? 2.852 1.374 -28.167 1.00 91.06 810 VAL A C 1
ATOM 6460 O O . VAL A 1 810 ? 2.279 0.321 -27.888 1.00 91.06 810 VAL A O 1
ATOM 6463 N N . TYR A 1 811 ? 4.116 1.390 -28.609 1.00 89.25 811 TYR A N 1
ATOM 6464 C CA . TYR A 1 811 ? 4.900 0.167 -28.844 1.00 89.25 811 TYR A CA 1
ATOM 6465 C C . TYR A 1 811 ? 5.010 -0.709 -27.583 1.00 89.25 811 TYR A C 1
ATOM 6467 O O . TYR A 1 811 ? 4.822 -1.921 -27.641 1.00 89.25 811 TYR A O 1
ATOM 6475 N N . MET A 1 812 ? 5.264 -0.107 -26.414 1.00 86.12 812 MET A N 1
ATOM 6476 C CA . MET A 1 812 ? 5.314 -0.830 -25.133 1.00 86.12 812 MET A CA 1
ATOM 6477 C C . MET A 1 812 ? 3.964 -1.415 -24.683 1.00 86.12 812 MET A C 1
ATOM 6479 O O . MET A 1 812 ? 3.965 -2.219 -23.750 1.00 86.12 812 MET A O 1
ATOM 6483 N N . SER A 1 813 ? 2.843 -1.024 -25.303 1.00 83.81 813 SER A N 1
ATOM 6484 C CA . SER A 1 813 ? 1.527 -1.639 -25.068 1.00 83.81 813 SER A CA 1
ATOM 6485 C C . SER A 1 813 ? 1.309 -2.914 -25.893 1.00 83.81 813 SER A C 1
ATOM 6487 O O . SER A 1 813 ? 0.641 -3.820 -25.411 1.00 83.81 813 SER A O 1
ATOM 6489 N N . LEU A 1 814 ? 1.934 -3.007 -27.076 1.00 82.50 814 LEU A N 1
ATOM 6490 C CA . LEU A 1 814 ? 1.926 -4.196 -27.941 1.00 82.50 814 LEU A CA 1
ATOM 6491 C C . LEU A 1 814 ? 2.979 -5.227 -27.504 1.00 82.50 814 LEU A C 1
ATOM 6493 O O . LEU A 1 814 ? 2.702 -6.418 -27.419 1.00 82.50 814 LEU A O 1
ATOM 6497 N N . THR A 1 815 ? 4.189 -4.766 -27.177 1.00 81.44 815 THR A N 1
ATOM 6498 C CA . THR A 1 815 ? 5.318 -5.636 -26.817 1.00 81.44 815 THR A CA 1
ATOM 6499 C C . THR A 1 815 ? 5.659 -5.469 -25.339 1.00 81.44 815 THR A C 1
ATOM 6501 O O . THR A 1 815 ? 6.205 -4.440 -24.930 1.00 81.44 815 THR A O 1
ATOM 6504 N N . VAL A 1 816 ? 5.366 -6.476 -24.510 1.00 77.81 816 VAL A N 1
ATOM 6505 C CA . VAL A 1 816 ? 5.419 -6.370 -23.038 1.00 77.81 816 VAL A CA 1
ATOM 6506 C C . VAL A 1 816 ? 6.592 -7.164 -22.442 1.00 77.81 816 VAL A C 1
ATOM 6508 O O . VAL A 1 816 ? 6.508 -8.370 -22.233 1.00 77.81 816 VAL A O 1
ATOM 6511 N N . LEU A 1 817 ? 7.698 -6.485 -22.108 1.00 77.38 817 LEU A N 1
ATOM 6512 C CA . LEU A 1 817 ? 8.898 -7.113 -21.529 1.00 77.38 817 LEU A CA 1
ATOM 6513 C C . LEU A 1 817 ? 9.008 -6.906 -20.010 1.00 77.38 817 LEU A C 1
ATOM 6515 O O . LEU A 1 817 ? 8.682 -5.844 -19.471 1.00 77.38 817 LEU A O 1
ATOM 6519 N N . LYS A 1 818 ? 9.590 -7.900 -19.323 1.00 72.75 818 LYS A N 1
ATOM 6520 C CA . LYS A 1 818 ? 9.691 -7.992 -17.849 1.00 72.75 818 LYS A CA 1
ATOM 6521 C C . LYS A 1 818 ? 10.424 -6.822 -17.160 1.00 72.75 818 LYS A C 1
ATOM 6523 O O . LYS A 1 818 ? 10.233 -6.612 -15.964 1.00 72.75 818 LYS A O 1
ATOM 6528 N N . GLN A 1 819 ? 11.280 -6.068 -17.860 1.00 74.38 819 GLN A N 1
ATOM 6529 C CA . GLN A 1 819 ? 12.003 -4.896 -17.330 1.00 74.38 819 GLN A CA 1
ATOM 6530 C C . GLN A 1 819 ? 12.219 -3.846 -18.430 1.00 74.38 819 GLN A C 1
ATOM 6532 O O . GLN A 1 819 ? 12.505 -4.199 -19.571 1.00 74.38 819 GLN A O 1
ATOM 6537 N N . LEU A 1 820 ? 12.190 -2.553 -18.069 1.00 79.56 820 LEU A N 1
ATOM 6538 C CA . LEU A 1 820 ? 12.398 -1.427 -19.000 1.00 79.56 820 LEU A CA 1
ATOM 6539 C C . LEU A 1 820 ? 13.702 -1.546 -19.810 1.00 79.56 820 LEU A C 1
ATOM 6541 O O . LEU A 1 820 ? 13.731 -1.173 -20.976 1.00 79.56 820 LEU A O 1
ATOM 6545 N N . LYS A 1 821 ? 14.768 -2.093 -19.212 1.00 80.94 821 LYS A N 1
ATOM 6546 C CA . LYS A 1 821 ? 16.079 -2.227 -19.861 1.00 80.94 821 LYS A CA 1
ATOM 6547 C C . LYS A 1 821 ? 16.077 -3.130 -21.102 1.00 80.94 821 LYS A C 1
ATOM 6549 O O . LYS A 1 821 ? 16.912 -2.915 -21.967 1.00 80.94 821 LYS A O 1
ATOM 6554 N N . TYR A 1 822 ? 15.175 -4.114 -21.194 1.00 81.75 822 TYR A N 1
ATOM 6555 C CA . TYR A 1 822 ? 15.211 -5.113 -22.272 1.00 81.75 822 TYR A CA 1
ATOM 6556 C C . TYR A 1 822 ? 14.802 -4.532 -23.636 1.00 81.75 822 TYR A C 1
ATOM 6558 O O . TYR A 1 822 ? 15.333 -4.955 -24.653 1.00 81.75 822 TYR A O 1
ATOM 6566 N N . TYR A 1 823 ? 13.983 -3.473 -23.653 1.00 81.88 823 TYR A N 1
ATOM 6567 C CA . TYR A 1 823 ? 13.662 -2.694 -24.863 1.00 81.88 823 TYR A CA 1
ATOM 6568 C C . TYR A 1 823 ? 14.870 -1.937 -25.442 1.00 81.88 823 TYR A C 1
ATOM 6570 O O . TYR A 1 823 ? 14.807 -1.445 -26.562 1.00 81.88 823 TYR A O 1
ATOM 6578 N N . TRP A 1 824 ? 15.955 -1.831 -24.669 1.00 85.31 824 TRP A N 1
ATOM 6579 C CA . TRP A 1 824 ? 17.245 -1.274 -25.078 1.00 85.31 824 TRP A CA 1
ATOM 6580 C C . TRP A 1 824 ? 18.386 -2.274 -24.868 1.00 85.31 824 TRP A C 1
ATOM 6582 O O . TRP A 1 824 ? 19.511 -1.879 -24.565 1.00 85.31 824 TRP A O 1
ATOM 6592 N N . ASN A 1 825 ? 18.095 -3.570 -24.995 1.00 75.62 825 ASN A N 1
ATOM 6593 C CA . ASN A 1 825 ? 19.140 -4.571 -25.135 1.00 75.62 825 ASN A CA 1
ATOM 6594 C C . ASN A 1 825 ? 19.626 -4.599 -26.592 1.00 75.62 825 ASN A C 1
ATOM 6596 O O . ASN A 1 825 ? 18.811 -4.570 -27.512 1.00 75.62 825 ASN A O 1
ATOM 6600 N N . THR A 1 826 ? 20.941 -4.655 -26.788 1.00 65.88 826 THR A N 1
ATOM 6601 C CA . THR A 1 826 ? 21.594 -4.750 -28.108 1.00 65.88 826 THR A CA 1
ATOM 6602 C C . THR A 1 826 ? 22.366 -6.060 -28.286 1.00 65.88 826 THR A C 1
ATOM 6604 O O . THR A 1 826 ? 22.994 -6.256 -29.316 1.00 65.88 826 THR A O 1
ATOM 6607 N N . ASP A 1 827 ? 22.334 -6.931 -27.276 1.00 64.12 827 ASP A N 1
ATOM 6608 C CA . ASP A 1 827 ? 22.940 -8.264 -27.252 1.00 64.12 827 ASP A CA 1
ATOM 6609 C C . ASP A 1 827 ? 22.110 -9.237 -28.121 1.00 64.12 827 ASP A C 1
ATOM 6611 O O . ASP A 1 827 ? 20.969 -9.529 -27.737 1.00 64.12 827 ASP A O 1
ATOM 6615 N N . PRO A 1 828 ? 22.621 -9.705 -29.283 1.00 54.84 828 PRO A N 1
ATOM 6616 C CA . PRO A 1 828 ? 21.837 -10.511 -30.224 1.00 54.84 828 PRO A CA 1
ATOM 6617 C C . PRO A 1 828 ? 21.558 -11.932 -29.723 1.00 54.84 828 PRO A C 1
ATOM 6619 O O . PRO A 1 828 ? 20.525 -12.510 -30.043 1.00 54.84 828 PRO A O 1
ATOM 6622 N N . GLU A 1 829 ? 22.462 -12.493 -28.918 1.00 54.84 829 GLU A N 1
ATOM 6623 C CA . GLU A 1 829 ? 22.386 -13.880 -28.444 1.00 54.84 829 GLU A CA 1
ATOM 6624 C C . GLU A 1 829 ? 21.285 -14.074 -27.395 1.00 54.84 829 GLU A C 1
ATOM 6626 O O . GLU A 1 829 ? 20.728 -15.160 -27.254 1.00 54.84 829 GLU A O 1
ATOM 6631 N N . LYS A 1 830 ? 20.982 -13.028 -26.613 1.00 51.12 830 LYS A N 1
ATOM 6632 C CA . LYS A 1 830 ? 20.142 -13.157 -25.408 1.00 51.12 830 LYS A CA 1
ATOM 6633 C C . LYS A 1 830 ? 18.660 -12.863 -25.630 1.00 51.12 830 LYS A C 1
ATOM 6635 O O . LYS A 1 830 ? 17.879 -13.103 -24.710 1.00 51.12 830 LYS A O 1
ATOM 6640 N N . HIS A 1 831 ? 18.252 -12.394 -26.814 1.00 48.72 831 HIS A N 1
ATOM 6641 C CA . HIS A 1 831 ? 16.842 -12.319 -27.217 1.00 48.72 831 HIS A CA 1
ATOM 6642 C C . HIS A 1 831 ? 16.657 -12.393 -28.739 1.00 48.72 831 HIS A C 1
ATOM 6644 O O . HIS A 1 831 ? 17.189 -11.571 -29.480 1.00 48.72 831 HIS A O 1
ATOM 6650 N N . CYS A 1 832 ? 15.782 -13.299 -29.188 1.00 38.97 832 CYS A N 1
ATOM 6651 C CA . CYS A 1 832 ? 15.256 -13.289 -30.549 1.00 38.97 832 CYS A CA 1
ATOM 6652 C C . CYS A 1 832 ? 14.334 -12.065 -30.732 1.00 38.97 832 CYS A C 1
ATOM 6654 O O . CYS A 1 832 ? 13.197 -12.061 -30.262 1.00 38.97 832 CYS A O 1
ATOM 6656 N N . GLY A 1 833 ? 14.859 -11.005 -31.356 1.00 51.19 833 GLY A N 1
ATOM 6657 C CA . GLY A 1 833 ? 14.127 -9.771 -31.656 1.00 51.19 833 GLY A CA 1
ATOM 6658 C C . GLY A 1 833 ? 14.881 -8.499 -31.260 1.00 51.19 833 GLY A C 1
ATOM 6659 O O . GLY A 1 833 ? 14.771 -8.018 -30.133 1.00 51.19 833 GLY A O 1
ATOM 6660 N N . LEU A 1 834 ? 15.593 -7.890 -32.214 1.00 52.25 834 LEU A N 1
ATOM 6661 C CA . LEU A 1 834 ? 16.134 -6.540 -32.039 1.00 52.25 834 LEU A CA 1
ATOM 6662 C C . LEU A 1 834 ? 14.984 -5.520 -31.977 1.00 52.25 834 LEU A C 1
ATOM 6664 O O . LEU A 1 834 ? 14.321 -5.258 -32.980 1.00 52.25 834 LEU A O 1
ATOM 6668 N N . HIS A 1 835 ? 14.815 -4.832 -30.845 1.00 70.19 835 HIS A N 1
ATOM 6669 C CA . HIS A 1 835 ? 13.912 -3.673 -30.724 1.00 70.19 835 HIS A CA 1
ATOM 6670 C C . HIS A 1 835 ? 14.484 -2.404 -31.397 1.00 70.19 835 HIS A C 1
ATOM 6672 O O . HIS A 1 835 ? 14.357 -1.293 -30.876 1.00 70.19 835 HIS A O 1
ATOM 6678 N N . TYR A 1 836 ? 15.094 -2.566 -32.579 1.00 62.94 836 TYR A N 1
ATOM 6679 C CA . TYR A 1 836 ? 15.762 -1.517 -33.357 1.00 62.94 836 TYR A CA 1
ATOM 6680 C C . TYR A 1 836 ? 14.877 -0.282 -33.555 1.00 62.94 836 TYR A C 1
ATOM 6682 O O . TYR A 1 836 ? 15.351 0.851 -33.480 1.00 62.94 836 TYR A O 1
ATOM 6690 N N . ALA A 1 837 ? 13.566 -0.489 -33.720 1.00 68.62 837 ALA A N 1
ATOM 6691 C CA . ALA A 1 837 ? 12.584 0.575 -33.888 1.00 68.62 837 ALA A CA 1
ATOM 6692 C C . ALA A 1 837 ? 12.558 1.599 -32.730 1.00 68.62 837 ALA A C 1
ATOM 6694 O O . ALA A 1 837 ? 12.274 2.769 -32.986 1.00 68.62 837 ALA A O 1
ATOM 6695 N N . ILE A 1 838 ? 12.888 1.185 -31.497 1.00 81.94 838 ILE A N 1
ATOM 6696 C CA . ILE A 1 838 ? 13.054 2.075 -30.335 1.00 81.94 838 ILE A CA 1
ATOM 6697 C C . ILE A 1 838 ? 14.517 2.513 -30.185 1.00 81.94 838 ILE A C 1
ATOM 6699 O O . ILE A 1 838 ? 14.781 3.703 -29.998 1.00 81.94 838 ILE A O 1
ATOM 6703 N N . THR A 1 839 ? 15.468 1.572 -30.234 1.00 78.75 839 THR A N 1
ATOM 6704 C CA . THR A 1 839 ? 16.869 1.847 -29.861 1.00 78.75 839 THR A CA 1
ATOM 6705 C C . THR A 1 839 ? 17.560 2.845 -30.783 1.00 78.75 839 THR A C 1
ATOM 6707 O O . THR A 1 839 ? 18.382 3.622 -30.302 1.00 78.75 839 THR A O 1
ATOM 6710 N N . SER A 1 840 ? 17.180 2.877 -32.063 1.00 79.19 840 SER A N 1
ATOM 6711 C CA . SER A 1 840 ? 17.661 3.850 -33.054 1.00 79.19 840 SER A CA 1
ATOM 6712 C C . SER A 1 840 ? 17.121 5.273 -32.863 1.00 79.19 840 SER A C 1
ATOM 6714 O O . SER A 1 840 ? 17.722 6.210 -33.379 1.00 79.19 840 SER A O 1
ATOM 6716 N N . ARG A 1 841 ? 16.004 5.460 -32.140 1.00 82.69 841 ARG A N 1
ATOM 6717 C CA . ARG A 1 841 ? 15.277 6.746 -32.088 1.00 82.69 841 ARG A CA 1
ATOM 6718 C C . ARG A 1 841 ? 15.409 7.504 -30.773 1.00 82.69 841 ARG A C 1
ATOM 6720 O O . ARG A 1 841 ? 15.503 8.725 -30.778 1.00 82.69 841 ARG A O 1
ATOM 6727 N N . MET A 1 842 ? 15.408 6.814 -29.633 1.00 88.62 842 MET A N 1
ATOM 6728 C CA . MET A 1 842 ? 15.552 7.460 -28.323 1.00 88.62 842 MET A CA 1
ATOM 6729 C C . MET A 1 842 ? 16.382 6.583 -27.396 1.00 88.62 842 MET A C 1
ATOM 6731 O O . MET A 1 842 ? 16.094 5.401 -27.239 1.00 88.62 842 MET A O 1
ATOM 6735 N N . SER A 1 843 ? 17.385 7.149 -26.720 1.00 89.00 843 SER A N 1
ATOM 6736 C CA . SER A 1 843 ? 18.177 6.387 -25.747 1.00 89.00 843 SER A CA 1
ATOM 6737 C C . SER A 1 843 ? 17.375 6.064 -24.479 1.00 89.00 843 SER A C 1
ATOM 6739 O O . SER A 1 843 ? 16.566 6.873 -24.013 1.00 89.00 843 SER A O 1
ATOM 6741 N N . ARG A 1 844 ? 17.669 4.922 -23.835 1.00 89.12 844 ARG A N 1
ATOM 6742 C CA . ARG A 1 844 ? 17.059 4.548 -22.543 1.00 89.12 844 ARG A CA 1
ATOM 6743 C C . ARG A 1 844 ? 17.177 5.660 -21.498 1.00 89.12 844 ARG A C 1
ATOM 6745 O O . ARG A 1 844 ? 16.232 5.902 -20.754 1.00 89.12 844 ARG A O 1
ATOM 6752 N N . ARG A 1 845 ? 18.321 6.358 -21.454 1.00 88.75 845 ARG A N 1
ATOM 6753 C CA . ARG A 1 845 ? 18.546 7.480 -20.528 1.00 88.75 845 ARG A CA 1
ATOM 6754 C C . ARG A 1 845 ? 17.616 8.663 -20.823 1.00 88.75 845 ARG A C 1
ATOM 6756 O O . ARG A 1 845 ? 17.084 9.219 -19.869 1.00 88.75 845 ARG A O 1
ATOM 6763 N N . ARG A 1 846 ? 17.362 9.012 -22.094 1.00 91.44 846 ARG A N 1
ATOM 6764 C CA . ARG A 1 846 ? 16.403 10.076 -22.459 1.00 91.44 846 ARG A CA 1
ATOM 6765 C C . ARG A 1 846 ? 14.967 9.678 -22.111 1.00 91.44 846 ARG A C 1
ATOM 6767 O O . ARG A 1 846 ? 14.276 10.457 -21.463 1.00 91.44 846 ARG A O 1
ATOM 6774 N N . PHE A 1 847 ? 14.559 8.442 -22.403 1.00 91.69 847 PHE A N 1
ATOM 6775 C CA . PHE A 1 847 ? 13.234 7.931 -22.024 1.00 91.69 847 PHE A CA 1
ATOM 6776 C C . PHE A 1 847 ? 13.019 7.899 -20.494 1.00 91.69 847 PHE A C 1
ATOM 6778 O O . PHE A 1 847 ? 11.954 8.275 -19.996 1.00 91.69 847 PHE A O 1
ATOM 6785 N N . GLU A 1 848 ? 14.038 7.497 -19.724 1.00 89.88 848 GLU A N 1
ATOM 6786 C CA . GLU A 1 848 ? 14.037 7.543 -18.252 1.00 89.88 848 GLU A CA 1
ATOM 6787 C C . GLU A 1 848 ? 14.057 8.982 -17.697 1.00 89.88 848 GLU A C 1
ATOM 6789 O O . GLU A 1 848 ? 13.515 9.220 -16.615 1.00 89.88 848 GLU A O 1
ATOM 6794 N N . ALA A 1 849 ? 14.634 9.944 -18.428 1.00 90.69 849 ALA A N 1
ATOM 6795 C CA . ALA A 1 849 ? 14.573 11.367 -18.099 1.00 90.69 849 ALA A CA 1
ATOM 6796 C C . ALA A 1 849 ? 13.149 11.914 -18.281 1.00 90.69 849 ALA A C 1
ATOM 6798 O O . ALA A 1 849 ? 12.576 12.467 -17.343 1.00 90.69 849 ALA A O 1
ATOM 6799 N N . ILE A 1 850 ? 12.554 11.701 -19.461 1.00 92.56 850 ILE A N 1
ATOM 6800 C CA . ILE A 1 850 ? 11.205 12.180 -19.797 1.00 92.56 850 ILE A CA 1
ATOM 6801 C C . ILE A 1 850 ? 10.186 11.565 -18.832 1.00 92.56 850 ILE A C 1
ATOM 6803 O O . ILE A 1 850 ? 9.458 12.296 -18.173 1.00 92.56 850 ILE A O 1
ATOM 6807 N N . THR A 1 851 ? 10.222 10.245 -18.608 1.00 89.62 851 THR A N 1
ATOM 6808 C CA . THR A 1 851 ? 9.324 9.544 -17.659 1.00 89.62 851 THR A CA 1
ATOM 6809 C C . THR A 1 851 ? 9.353 10.114 -16.227 1.00 89.62 851 THR A C 1
ATOM 6811 O O . THR A 1 851 ? 8.374 9.998 -15.487 1.00 89.62 851 THR A O 1
ATOM 6814 N N . ARG A 1 852 ? 10.477 10.708 -15.803 1.00 87.88 852 ARG A N 1
ATOM 6815 C CA . ARG A 1 852 ? 10.653 11.303 -14.468 1.00 87.88 852 ARG A CA 1
ATOM 6816 C C . ARG A 1 852 ? 10.074 12.716 -14.383 1.00 87.88 852 ARG A C 1
ATOM 6818 O O . ARG A 1 852 ? 9.421 13.055 -13.391 1.00 87.88 852 ARG A O 1
ATOM 6825 N N . TRP A 1 853 ? 10.353 13.540 -15.387 1.00 89.44 853 TRP A N 1
ATOM 6826 C CA . TRP A 1 853 ? 10.016 14.964 -15.372 1.00 89.44 853 TRP A CA 1
ATOM 6827 C C . TRP A 1 853 ? 8.667 15.284 -16.004 1.00 89.44 853 TRP A C 1
ATOM 6829 O O . TRP A 1 853 ? 8.114 16.323 -15.670 1.00 89.44 853 TRP A O 1
ATOM 6839 N N . PHE A 1 854 ? 8.108 14.368 -16.804 1.00 90.69 854 PHE A N 1
ATOM 6840 C CA . PHE A 1 854 ? 6.788 14.489 -17.422 1.00 90.69 854 PHE A CA 1
ATOM 6841 C C . PHE A 1 854 ? 5.740 15.005 -16.431 1.00 90.69 854 PHE A C 1
ATOM 6843 O O . PHE A 1 854 ? 5.620 14.455 -15.331 1.00 90.69 854 PHE A O 1
ATOM 6850 N N . ARG A 1 855 ? 4.984 16.036 -16.805 1.00 88.62 855 ARG A N 1
ATOM 6851 C CA . ARG A 1 855 ? 3.805 16.534 -16.079 1.00 88.62 855 ARG A CA 1
ATOM 6852 C C . ARG A 1 855 ? 2.694 16.833 -17.070 1.00 88.62 855 ARG A C 1
ATOM 6854 O O . ARG A 1 855 ? 2.973 17.167 -18.215 1.00 88.62 855 ARG A O 1
ATOM 6861 N N . VAL A 1 856 ? 1.458 16.750 -16.585 1.00 88.12 856 VAL A N 1
ATOM 6862 C CA . VAL A 1 856 ? 0.302 17.305 -17.290 1.00 88.12 856 VAL A CA 1
ATOM 6863 C C . VAL A 1 856 ? 0.124 18.770 -16.904 1.00 88.12 856 VAL A C 1
ATOM 6865 O O . VAL A 1 856 ? 0.263 19.615 -17.772 1.00 88.12 856 VAL A O 1
ATOM 6868 N N . ALA A 1 857 ? -0.061 19.070 -15.613 1.00 82.69 857 ALA A N 1
ATOM 6869 C CA . ALA A 1 857 ? -0.210 20.434 -15.091 1.00 82.69 857 ALA A CA 1
ATOM 6870 C C . ALA A 1 857 ? 0.971 20.876 -14.185 1.00 82.69 857 ALA A C 1
ATOM 6872 O O . ALA A 1 857 ? 1.687 20.015 -13.648 1.00 82.69 857 ALA A O 1
ATOM 6873 N N . PRO A 1 858 ? 1.170 22.191 -13.945 1.00 70.69 858 PRO A N 1
ATOM 6874 C CA . PRO A 1 858 ? 2.084 22.698 -12.918 1.00 70.69 858 PRO A CA 1
ATOM 6875 C C . PRO A 1 858 ? 1.677 22.228 -11.514 1.00 70.69 858 PRO A C 1
ATOM 6877 O O . PRO A 1 858 ? 0.518 22.336 -11.122 1.00 70.69 858 PRO A O 1
ATOM 6880 N N . THR A 1 859 ? 2.623 21.730 -10.715 1.00 60.81 859 THR A N 1
ATOM 6881 C CA . THR A 1 859 ? 2.324 21.221 -9.364 1.00 60.81 859 THR A CA 1
ATOM 6882 C C . THR A 1 859 ? 2.484 22.287 -8.284 1.00 60.81 859 THR A C 1
ATOM 6884 O O . THR A 1 859 ? 3.597 22.523 -7.810 1.00 60.81 859 THR A O 1
ATOM 6887 N N . THR A 1 860 ? 1.366 22.849 -7.819 1.00 59.22 860 THR A N 1
ATOM 6888 C CA . THR A 1 860 ? 1.294 23.545 -6.522 1.00 59.22 860 THR A CA 1
ATOM 6889 C C . THR A 1 860 ? 1.479 22.552 -5.366 1.00 59.22 860 THR A C 1
ATOM 6891 O O . THR A 1 860 ? 1.288 21.340 -5.529 1.00 59.22 860 THR A O 1
ATOM 6894 N N . SER A 1 861 ? 1.844 23.047 -4.179 1.00 49.94 861 SER A N 1
ATOM 6895 C CA . SER A 1 861 ? 2.063 22.221 -2.979 1.00 49.94 861 SER A CA 1
ATOM 6896 C C . SER A 1 861 ? 0.810 21.471 -2.514 1.00 49.94 861 SER A C 1
ATOM 6898 O O . SER A 1 861 ? 0.942 20.330 -2.079 1.00 49.94 861 SER A O 1
ATOM 6900 N N . LYS A 1 862 ? -0.376 22.080 -2.657 1.00 53.16 862 LYS A N 1
ATOM 6901 C CA . LYS A 1 862 ? -1.676 21.511 -2.254 1.00 53.16 862 LYS A CA 1
ATOM 6902 C C . LYS A 1 862 ? -2.290 20.523 -3.261 1.00 53.16 862 LYS A C 1
ATOM 6904 O O . LYS A 1 862 ? -3.179 19.774 -2.887 1.00 53.16 862 LYS A O 1
ATOM 6909 N N . SER A 1 863 ? -1.828 20.505 -4.518 1.00 60.75 863 SER A N 1
ATOM 6910 C CA . SER A 1 863 ? -2.547 19.824 -5.614 1.00 60.75 863 SER A CA 1
ATOM 6911 C C . SER A 1 863 ? -2.853 18.334 -5.364 1.00 60.75 863 SER A C 1
ATOM 6913 O O . SER A 1 863 ? -1.936 17.545 -5.097 1.00 60.75 863 SER A O 1
ATOM 6915 N N . THR A 1 864 ? -4.110 17.902 -5.517 1.00 69.31 864 THR A N 1
ATOM 6916 C CA . THR A 1 864 ? -4.522 16.500 -5.304 1.00 69.31 864 THR A CA 1
ATOM 6917 C C . THR A 1 864 ? -3.955 15.563 -6.377 1.00 69.31 864 THR A C 1
ATOM 6919 O O . THR A 1 864 ? -3.225 15.961 -7.291 1.00 69.31 864 THR A O 1
ATOM 6922 N N . VAL A 1 865 ? -4.236 14.262 -6.278 1.00 72.12 865 VAL A N 1
ATOM 6923 C CA . VAL A 1 865 ? -3.782 13.285 -7.281 1.00 72.12 865 VAL A CA 1
ATOM 6924 C C . VAL A 1 865 ? -4.564 13.391 -8.600 1.00 72.12 865 VAL A C 1
ATOM 6926 O O . VAL A 1 865 ? -4.020 13.005 -9.638 1.00 72.12 865 VAL A O 1
ATOM 6929 N N . PHE A 1 866 ? -5.787 13.933 -8.577 1.00 73.69 866 PHE A N 1
ATOM 6930 C CA . PHE A 1 866 ? -6.635 14.102 -9.761 1.00 73.69 866 PHE A CA 1
ATOM 6931 C C . PHE A 1 866 ? -6.390 15.442 -10.463 1.00 73.69 866 PHE A C 1
ATOM 6933 O O . PHE A 1 866 ? -6.159 15.448 -11.669 1.00 73.69 866 PHE A O 1
ATOM 6940 N N . GLU A 1 867 ? -6.331 16.553 -9.721 1.00 77.12 867 GLU A N 1
ATOM 6941 C CA . GLU A 1 867 ? -6.112 17.908 -10.267 1.00 77.12 867 GLU A CA 1
ATOM 6942 C C . GLU A 1 867 ? -4.884 18.001 -11.182 1.00 77.12 867 GLU A C 1
ATOM 6944 O O . GLU A 1 867 ? -4.916 18.641 -12.230 1.00 77.12 867 GLU A O 1
ATOM 6949 N N . ARG A 1 868 ? -3.812 17.278 -10.831 1.00 80.81 868 ARG A N 1
ATOM 6950 C CA . ARG A 1 868 ? -2.556 17.185 -11.601 1.00 80.81 868 ARG A CA 1
ATOM 6951 C C . ARG A 1 868 ? -2.731 16.655 -13.029 1.00 80.81 868 ARG A C 1
ATOM 6953 O O . ARG A 1 868 ? -1.768 16.711 -13.792 1.00 80.81 868 ARG A O 1
ATOM 6960 N N . LEU A 1 869 ? -3.900 16.100 -13.355 1.00 84.62 869 LEU A N 1
ATOM 6961 C CA . LEU A 1 869 ? -4.294 15.590 -14.666 1.00 84.62 869 LEU A CA 1
ATOM 6962 C C . LEU A 1 869 ? -5.511 16.302 -15.262 1.00 84.62 869 LEU A C 1
ATOM 6964 O O . LEU A 1 869 ? -5.788 16.073 -16.438 1.00 84.62 869 LEU A O 1
ATOM 6968 N N . GLU A 1 870 ? -6.244 17.111 -14.492 1.00 84.00 870 GLU A N 1
ATOM 6969 C CA . GLU A 1 870 ? -7.585 17.553 -14.890 1.00 84.00 870 GLU A CA 1
ATOM 6970 C C . GLU A 1 870 ? -7.625 18.351 -16.212 1.00 84.00 870 GLU A C 1
ATOM 6972 O O . GLU A 1 870 ? -8.567 18.122 -16.967 1.00 84.00 870 GLU A O 1
ATOM 6977 N N . PRO A 1 871 ? -6.607 19.155 -16.603 1.00 85.12 871 PRO A N 1
ATOM 6978 C CA . PRO A 1 871 ? -6.564 19.770 -17.936 1.00 85.12 871 PRO A CA 1
ATOM 6979 C C . PRO A 1 871 ? -6.603 18.750 -19.089 1.00 85.12 871 PRO A C 1
ATOM 6981 O O . PRO A 1 871 ? -7.437 18.853 -19.989 1.00 85.12 871 PRO A O 1
ATOM 6984 N N . LEU A 1 872 ? -5.766 17.704 -19.036 1.00 86.94 872 LEU A N 1
ATOM 6985 C CA . LEU A 1 872 ? -5.760 16.638 -20.048 1.00 86.94 872 LEU A CA 1
ATOM 6986 C C . LEU A 1 872 ? -7.011 15.755 -19.942 1.00 86.94 872 LEU A C 1
ATOM 6988 O O . LEU A 1 872 ? -7.549 15.329 -20.959 1.00 86.94 872 LEU A O 1
ATOM 6992 N N . ASN A 1 873 ? -7.481 15.489 -18.723 1.00 86.19 873 ASN A N 1
ATOM 6993 C CA . ASN A 1 873 ? -8.690 14.710 -18.468 1.00 86.19 873 ASN A CA 1
ATOM 6994 C C . ASN A 1 873 ? -9.928 15.382 -19.093 1.00 86.19 873 ASN A C 1
ATOM 6996 O O . ASN A 1 873 ? -10.637 14.768 -19.889 1.00 86.19 873 ASN A O 1
ATOM 7000 N N . GLY A 1 874 ? -10.142 16.665 -18.785 1.00 82.56 874 GLY A N 1
ATOM 7001 C CA . GLY A 1 874 ? -11.234 17.474 -19.319 1.00 82.56 874 GLY A CA 1
ATOM 7002 C C . GLY A 1 874 ? -11.159 17.629 -20.837 1.00 82.56 874 GLY A C 1
ATOM 7003 O O . GLY A 1 874 ? -12.183 17.492 -21.506 1.00 82.56 874 GLY A O 1
ATOM 7004 N N . HIS A 1 875 ? -9.957 17.815 -21.399 1.00 86.62 875 HIS A N 1
ATOM 7005 C CA . HIS A 1 875 ? -9.761 17.813 -22.851 1.00 86.62 875 HIS A CA 1
ATOM 7006 C C . HIS A 1 875 ? -10.175 16.475 -23.486 1.00 86.62 875 HIS A C 1
ATOM 7008 O O . HIS A 1 875 ? -11.014 16.470 -24.385 1.00 86.62 875 HIS A O 1
ATOM 7014 N N . ILE A 1 876 ? -9.669 15.338 -22.984 1.00 88.12 876 ILE A N 1
ATOM 7015 C CA . ILE A 1 876 ? -9.990 13.999 -23.512 1.00 88.12 876 ILE A CA 1
ATOM 7016 C C . ILE A 1 876 ? -11.500 13.735 -23.498 1.00 88.12 876 ILE A C 1
ATOM 7018 O O . ILE A 1 876 ? -12.039 13.216 -24.477 1.00 88.12 876 ILE A O 1
ATOM 7022 N N . GLN A 1 877 ? -12.202 14.109 -22.426 1.00 83.12 877 GLN A N 1
ATOM 7023 C CA . GLN A 1 877 ? -13.658 13.953 -22.348 1.00 83.12 877 GLN A CA 1
ATOM 7024 C C . GLN A 1 877 ? -14.399 14.893 -23.301 1.00 83.12 877 GLN A C 1
ATOM 7026 O O . GLN A 1 877 ? -15.361 14.471 -23.936 1.00 83.12 877 GLN A O 1
ATOM 7031 N N . SER A 1 878 ? -13.967 16.155 -23.408 1.00 84.81 878 SER A N 1
ATOM 7032 C CA . SER A 1 878 ? -14.583 17.132 -24.311 1.00 84.81 878 SER A CA 1
ATOM 7033 C C . SER A 1 878 ? -14.502 16.650 -25.759 1.00 84.81 878 SER A C 1
ATOM 7035 O O . SER A 1 878 ? -15.527 16.556 -26.432 1.00 84.81 878 SER A O 1
ATOM 7037 N N . MET A 1 879 ? -13.316 16.204 -26.188 1.00 88.38 879 MET A N 1
ATOM 7038 C CA . MET A 1 879 ? -13.126 15.592 -27.504 1.00 88.38 879 MET A CA 1
ATOM 7039 C C . MET A 1 879 ? -13.936 14.299 -27.652 1.00 88.38 879 MET A C 1
ATOM 7041 O O . MET A 1 879 ? -14.588 14.108 -28.672 1.00 88.38 879 MET A O 1
ATOM 7045 N N . SER A 1 880 ? -13.978 13.434 -26.631 1.00 88.06 880 SER A N 1
ATOM 7046 C CA . SER A 1 880 ? -14.776 12.196 -26.688 1.00 88.06 880 SER A CA 1
ATOM 7047 C C . SER A 1 880 ? -16.267 12.477 -26.921 1.00 88.06 880 SER A C 1
ATOM 7049 O O . SER A 1 880 ? -16.870 11.816 -27.759 1.00 88.06 880 SER A O 1
ATOM 7051 N N . ARG A 1 881 ? -16.845 13.488 -26.254 1.00 84.69 881 ARG A N 1
ATOM 7052 C CA . ARG A 1 881 ? -18.253 13.897 -26.438 1.00 84.69 881 ARG A CA 1
ATOM 7053 C C . ARG A 1 881 ? -18.533 14.529 -27.804 1.00 84.69 881 ARG A C 1
ATOM 7055 O O . ARG A 1 881 ? -19.616 14.342 -28.343 1.00 84.69 881 ARG A O 1
ATOM 7062 N N . GLN A 1 882 ? -17.581 15.282 -28.357 1.00 86.56 882 GLN A N 1
ATOM 7063 C CA . GLN A 1 882 ? -17.730 15.897 -29.682 1.00 86.56 882 GLN A CA 1
ATOM 7064 C C . GLN A 1 882 ? -17.669 14.853 -30.804 1.00 86.56 882 GLN A C 1
ATOM 7066 O O . GLN A 1 882 ? -18.474 14.903 -31.733 1.00 86.56 882 GLN A O 1
ATOM 7071 N N . LEU A 1 883 ? -16.730 13.904 -30.699 1.00 89.50 883 LEU A N 1
ATOM 7072 C CA . LEU A 1 883 ? -16.430 12.898 -31.723 1.00 89.50 883 LEU A CA 1
ATOM 7073 C C . LEU A 1 883 ? -17.367 11.678 -31.678 1.00 89.50 883 LEU A C 1
ATOM 7075 O O . LEU A 1 883 ? -17.541 11.009 -32.697 1.00 89.50 883 LEU A O 1
ATOM 7079 N N . TRP A 1 884 ? -17.962 11.375 -30.520 1.00 87.56 884 TRP A N 1
ATOM 7080 C CA . TRP A 1 884 ? -18.872 10.245 -30.321 1.00 87.56 884 TRP A CA 1
ATOM 7081 C C . TRP A 1 884 ? -20.175 10.708 -29.662 1.00 87.56 884 TRP A C 1
ATOM 7083 O O . TRP A 1 884 ? -20.234 10.921 -28.450 1.00 87.56 884 TRP A O 1
ATOM 7093 N N . ILE A 1 885 ? -21.251 10.795 -30.447 1.00 85.56 885 ILE A N 1
ATOM 7094 C CA . ILE A 1 885 ? -22.603 10.959 -29.904 1.00 85.56 885 ILE A CA 1
ATOM 7095 C C . ILE A 1 885 ? -23.116 9.561 -29.521 1.00 85.56 885 ILE A C 1
ATOM 7097 O O . ILE A 1 885 ? -23.258 8.718 -30.410 1.00 85.56 885 ILE A O 1
ATOM 7101 N N . PRO A 1 886 ? -23.427 9.279 -28.244 1.00 84.62 886 PRO A N 1
ATOM 7102 C CA . PRO A 1 886 ? -23.878 7.957 -27.806 1.00 84.62 886 PRO A CA 1
ATOM 7103 C C . PRO A 1 886 ? -25.242 7.557 -28.388 1.00 84.62 886 PRO A C 1
ATOM 7105 O O . PRO A 1 886 ? -26.012 8.405 -28.850 1.00 84.62 886 PRO A O 1
ATOM 7108 N N . GLY A 1 887 ? -25.526 6.251 -28.362 1.00 83.94 887 GLY A N 1
ATOM 7109 C CA . GLY A 1 887 ? -26.836 5.670 -28.673 1.00 83.94 887 GLY A CA 1
ATOM 7110 C C . GLY A 1 887 ? -27.809 5.735 -27.488 1.00 83.94 887 GLY A C 1
ATOM 7111 O O . GLY A 1 887 ? -27.548 6.429 -26.502 1.00 83.94 887 GLY A O 1
ATOM 7112 N N . ARG A 1 888 ? -28.936 5.020 -27.591 1.00 85.19 888 ARG A N 1
ATOM 7113 C CA . ARG A 1 888 ? -29.959 4.944 -26.530 1.00 85.19 888 ARG A CA 1
ATOM 7114 C C . ARG A 1 888 ? -29.377 4.416 -25.215 1.00 85.19 888 ARG A C 1
ATOM 7116 O O . ARG A 1 888 ? -29.643 4.984 -24.159 1.00 85.19 888 ARG A O 1
ATOM 7123 N N . ASP A 1 889 ? -28.587 3.352 -25.295 1.00 86.81 889 ASP A N 1
ATOM 7124 C CA . ASP A 1 889 ? -28.179 2.537 -24.149 1.00 86.81 889 ASP A CA 1
ATOM 7125 C C . ASP A 1 889 ? -26.812 2.937 -23.575 1.00 86.81 889 ASP A C 1
ATOM 7127 O O . ASP A 1 889 ? -25.815 3.024 -24.294 1.00 86.81 889 ASP A O 1
ATOM 7131 N N . LEU A 1 890 ? -26.769 3.165 -22.258 1.00 88.25 890 LEU A N 1
ATOM 7132 C CA . LEU A 1 890 ? -25.586 3.586 -21.502 1.00 88.25 890 LEU A CA 1
ATOM 7133 C C . LEU A 1 890 ? -25.426 2.730 -20.238 1.00 88.25 890 LEU A C 1
ATOM 7135 O O . LEU A 1 890 ? -26.367 2.613 -19.462 1.00 88.25 890 LEU A O 1
ATOM 7139 N N . ALA A 1 891 ? -24.238 2.181 -19.981 1.00 88.31 891 ALA A N 1
ATOM 7140 C CA . ALA A 1 891 ? -23.937 1.461 -18.737 1.00 88.31 891 ALA A CA 1
ATOM 7141 C C . ALA A 1 891 ? -23.087 2.314 -17.777 1.00 88.31 891 ALA A C 1
ATOM 7143 O O . ALA A 1 891 ? -22.209 3.055 -18.226 1.00 88.31 891 ALA A O 1
ATOM 7144 N N . VAL A 1 892 ? -23.320 2.193 -16.465 1.00 85.50 892 VAL A N 1
ATOM 7145 C CA . VAL A 1 892 ? -22.531 2.865 -15.413 1.00 85.50 892 VAL A CA 1
ATOM 7146 C C . VAL A 1 892 ? -22.124 1.856 -14.333 1.00 85.50 892 VAL A C 1
ATOM 7148 O O . VAL A 1 892 ? -22.980 1.285 -13.658 1.00 85.50 892 VAL A O 1
ATOM 7151 N N . ASP A 1 893 ? -20.812 1.672 -14.166 1.00 81.06 893 ASP A N 1
ATOM 7152 C CA . ASP A 1 893 ? -20.168 0.726 -13.239 1.00 81.06 893 ASP A CA 1
ATOM 7153 C C . ASP A 1 893 ? -18.805 1.272 -12.752 1.00 81.06 893 ASP A C 1
ATOM 7155 O O . ASP A 1 893 ? -18.260 2.206 -13.355 1.00 81.06 893 ASP A O 1
ATOM 7159 N N . GLU A 1 894 ? -18.224 0.713 -11.680 1.00 75.75 894 GLU A N 1
ATOM 7160 C CA . GLU A 1 894 ? -16.906 1.126 -11.180 1.00 75.75 894 GLU A CA 1
ATOM 7161 C C . GLU A 1 894 ? -15.707 0.366 -11.791 1.00 75.75 894 GLU A C 1
ATOM 7163 O O . GLU A 1 894 ? -15.568 -0.858 -11.687 1.00 75.75 894 GLU A O 1
ATOM 7168 N N . CYS A 1 895 ? -14.756 1.126 -12.355 1.00 72.56 895 CYS A N 1
ATOM 7169 C CA . CYS A 1 895 ? -13.482 0.609 -12.871 1.00 72.56 895 CYS A CA 1
ATOM 7170 C C . CYS A 1 895 ? -12.323 0.759 -11.861 1.00 72.56 895 CYS A C 1
ATOM 7172 O O . CYS A 1 895 ? -12.278 1.694 -11.056 1.00 72.56 895 CYS A O 1
ATOM 7174 N N . MET A 1 896 ? -11.347 -0.159 -11.904 1.00 72.19 896 MET A N 1
ATOM 7175 C CA . MET A 1 896 ? -10.251 -0.244 -10.919 1.00 72.19 896 MET A CA 1
ATOM 7176 C C . MET A 1 896 ? -8.866 -0.038 -11.550 1.00 72.19 896 MET A C 1
ATOM 7178 O O . MET A 1 896 ? -8.296 -0.925 -12.187 1.00 72.19 896 MET A O 1
ATOM 7182 N N . VAL A 1 897 ? -8.243 1.117 -11.300 1.00 74.31 897 VAL A N 1
ATOM 7183 C CA . VAL A 1 897 ? -6.935 1.473 -11.874 1.00 74.31 897 VAL A CA 1
ATOM 7184 C C . VAL A 1 897 ? -5.790 0.823 -11.085 1.00 74.31 897 VAL A C 1
ATOM 7186 O O . VAL A 1 897 ? -5.432 1.250 -9.985 1.00 74.31 897 VAL A O 1
ATOM 7189 N N . ARG A 1 898 ? -5.160 -0.209 -11.664 1.00 72.56 898 ARG A N 1
ATOM 7190 C CA . ARG A 1 898 ? -4.071 -0.995 -11.042 1.00 72.56 898 ARG A CA 1
ATOM 7191 C C . ARG A 1 898 ? -2.916 -0.129 -10.513 1.00 72.56 898 ARG A C 1
ATOM 7193 O O . ARG A 1 898 ? -2.116 0.416 -11.274 1.00 72.56 898 ARG A O 1
ATOM 7200 N N . PHE A 1 899 ? -2.754 -0.103 -9.190 1.00 75.06 899 PHE A N 1
ATOM 7201 C CA . PHE A 1 899 ? -1.737 0.688 -8.493 1.00 75.06 899 PHE A CA 1
ATOM 7202 C C . PHE A 1 899 ? -1.323 0.013 -7.177 1.00 75.06 899 PHE A C 1
ATOM 7204 O O . PHE A 1 899 ? -2.141 -0.180 -6.290 1.00 75.06 899 PHE A O 1
ATOM 7211 N N . GLN A 1 900 ? -0.030 -0.300 -7.026 1.00 67.81 900 GLN A N 1
ATOM 7212 C CA . GLN A 1 900 ? 0.542 -0.915 -5.809 1.00 67.81 900 GLN A CA 1
ATOM 7213 C C . GLN A 1 900 ? 1.471 0.060 -5.064 1.00 67.81 900 GLN A C 1
ATOM 7215 O O . GLN A 1 900 ? 2.532 -0.310 -4.544 1.00 67.81 900 GLN A O 1
ATOM 7220 N N . GLY A 1 901 ? 1.139 1.350 -5.099 1.00 65.50 901 GLY A N 1
ATOM 7221 C CA . GLY A 1 901 ? 1.798 2.376 -4.299 1.00 65.50 901 GLY A CA 1
ATOM 7222 C C . GLY A 1 901 ? 1.011 2.698 -3.029 1.00 65.50 901 GLY A C 1
ATOM 7223 O O . GLY A 1 901 ? -0.128 2.280 -2.846 1.00 65.50 901 GLY A O 1
ATOM 7224 N N . ARG A 1 902 ? 1.626 3.494 -2.151 1.00 59.50 902 ARG A N 1
ATOM 7225 C CA . ARG A 1 902 ? 0.906 4.153 -1.056 1.00 59.50 902 ARG A CA 1
ATOM 7226 C C . ARG A 1 902 ? 0.209 5.394 -1.618 1.00 59.50 902 ARG A C 1
ATOM 7228 O O . ARG A 1 902 ? 0.892 6.247 -2.183 1.00 59.50 902 ARG A O 1
ATOM 7235 N N . SER A 1 903 ? -1.099 5.463 -1.433 1.00 62.09 903 SER A N 1
ATOM 7236 C CA . SER A 1 903 ? -1.971 6.626 -1.604 1.00 62.09 903 SER A CA 1
ATOM 7237 C C . SER A 1 903 ? -3.109 6.455 -0.589 1.00 62.09 903 SER A C 1
ATOM 7239 O O . SER A 1 903 ? -3.351 5.320 -0.171 1.00 62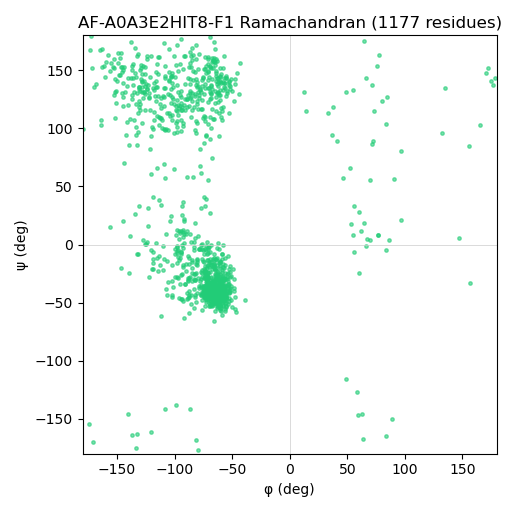.09 903 SER A O 1
ATOM 7241 N N . TYR A 1 904 ? -3.778 7.526 -0.159 1.00 55.62 904 TYR A N 1
ATOM 7242 C CA . TYR A 1 904 ? -4.953 7.388 0.722 1.00 55.62 904 TYR A CA 1
ATOM 7243 C C . TYR A 1 904 ? -6.126 6.723 -0.013 1.00 55.62 904 TYR A C 1
ATOM 7245 O O . TYR A 1 904 ? -6.865 5.928 0.547 1.00 55.62 904 TYR A O 1
ATOM 7253 N N . ASP A 1 905 ? -6.210 7.000 -1.307 1.00 56.97 905 ASP A N 1
ATOM 7254 C CA . ASP A 1 905 ? -7.208 6.565 -2.277 1.00 56.97 905 ASP A CA 1
ATOM 7255 C C . ASP A 1 905 ? -6.776 5.285 -3.038 1.00 56.97 905 ASP A C 1
ATOM 7257 O O . ASP A 1 905 ? -7.086 5.110 -4.217 1.00 56.97 905 ASP A O 1
ATOM 7261 N N . THR A 1 906 ? -6.033 4.390 -2.367 1.00 61.78 906 THR A N 1
ATOM 7262 C CA . THR A 1 906 ? -5.782 3.007 -2.823 1.00 61.78 906 THR A CA 1
ATOM 7263 C C . THR A 1 906 ? -6.774 2.059 -2.137 1.00 61.78 906 THR A C 1
ATOM 7265 O O . THR A 1 906 ? -6.652 1.805 -0.939 1.00 61.78 906 THR A O 1
ATOM 7268 N N . LEU A 1 907 ? -7.706 1.491 -2.900 1.00 59.31 907 LEU A N 1
ATOM 7269 C CA . LEU A 1 907 ? -8.715 0.533 -2.439 1.00 59.31 907 LEU A CA 1
ATOM 7270 C C . LEU A 1 907 ? -8.236 -0.922 -2.592 1.00 59.31 907 LEU A C 1
ATOM 7272 O O . LEU A 1 907 ? -7.297 -1.220 -3.345 1.00 59.31 907 LEU A O 1
ATOM 7276 N N . LYS A 1 908 ? -8.902 -1.843 -1.885 1.00 61.53 908 LYS A N 1
ATOM 7277 C CA . LYS A 1 908 ? -8.671 -3.293 -1.979 1.00 61.53 908 LYS A CA 1
ATOM 7278 C C . LYS A 1 908 ? -9.986 -4.050 -2.039 1.00 61.53 908 LYS A C 1
ATOM 7280 O O . LYS A 1 908 ? -10.653 -4.187 -1.022 1.00 61.53 908 LYS A O 1
ATOM 7285 N N . ILE A 1 909 ? -10.303 -4.574 -3.219 1.00 64.50 909 ILE A N 1
ATOM 7286 C CA . ILE A 1 909 ? -11.548 -5.291 -3.508 1.00 64.50 909 ILE A CA 1
ATOM 7287 C C . ILE A 1 909 ? -11.152 -6.704 -3.967 1.00 64.50 909 ILE A C 1
ATOM 7289 O O . ILE A 1 909 ? -10.832 -6.882 -5.142 1.00 64.50 909 ILE A O 1
ATOM 7293 N N . PRO A 1 910 ? -11.091 -7.709 -3.066 1.00 51.38 910 PRO A N 1
ATOM 7294 C CA . PRO A 1 910 ? -10.521 -9.026 -3.377 1.00 51.38 910 PRO A CA 1
ATOM 7295 C C . PRO A 1 910 ? -11.217 -9.798 -4.507 1.00 51.38 910 PRO A C 1
ATOM 7297 O O . PRO A 1 910 ? -10.625 -10.729 -5.044 1.00 51.38 910 PRO A O 1
ATOM 7300 N N . SER A 1 911 ? -12.453 -9.425 -4.849 1.00 55.84 911 SER A N 1
ATOM 7301 C CA . SER A 1 911 ? -13.280 -10.037 -5.894 1.00 55.84 911 SER A CA 1
ATOM 7302 C C . SER A 1 911 ? -13.027 -9.507 -7.312 1.00 55.84 911 SER A C 1
ATOM 7304 O O . SER A 1 911 ? -13.286 -10.238 -8.264 1.00 55.84 911 SER A O 1
ATOM 7306 N N . LYS A 1 912 ? -12.518 -8.276 -7.498 1.00 63.69 912 LYS A N 1
ATOM 7307 C CA . LYS A 1 912 ? -12.215 -7.742 -8.845 1.00 63.69 912 LYS A CA 1
ATOM 7308 C C . LYS A 1 912 ? -10.833 -8.261 -9.318 1.00 63.69 912 LYS A C 1
ATOM 7310 O O . LYS A 1 912 ? -9.918 -8.376 -8.497 1.00 63.69 912 LYS A O 1
ATOM 7315 N N . PRO A 1 913 ? -10.594 -8.477 -10.633 1.00 58.84 913 PRO A N 1
ATOM 7316 C CA . PRO A 1 913 ? -9.302 -8.946 -11.187 1.00 58.84 913 PRO A CA 1
ATOM 7317 C C . PRO A 1 913 ? -8.072 -8.055 -10.894 1.00 58.84 913 PRO A C 1
ATOM 7319 O O . PRO A 1 913 ? -6.921 -8.406 -11.185 1.00 58.84 913 PRO A O 1
ATOM 7322 N N . ILE A 1 914 ? -8.300 -6.870 -10.327 1.00 60.72 914 ILE A N 1
ATOM 7323 C CA . ILE A 1 914 ? -7.290 -5.941 -9.823 1.00 60.72 914 ILE A CA 1
ATOM 7324 C C . ILE A 1 914 ? -7.579 -5.717 -8.321 1.00 60.72 914 ILE A C 1
ATOM 7326 O O . ILE A 1 914 ? -8.190 -4.716 -7.956 1.00 60.72 914 ILE A O 1
ATOM 7330 N N . PRO A 1 915 ? -7.135 -6.625 -7.426 1.00 51.41 915 PRO A N 1
ATOM 7331 C CA . PRO A 1 915 ? -7.531 -6.603 -6.010 1.00 51.41 915 PRO A CA 1
ATOM 7332 C C . PRO A 1 915 ? -6.813 -5.542 -5.152 1.00 51.41 915 PRO A C 1
ATOM 7334 O O . PRO A 1 915 ? -7.065 -5.433 -3.954 1.00 51.41 915 PRO A O 1
ATOM 7337 N N . GLU A 1 916 ? -5.903 -4.758 -5.739 1.00 63.25 916 GLU A N 1
ATOM 7338 C CA . GLU A 1 916 ? -5.269 -3.580 -5.131 1.00 63.25 916 GLU A CA 1
ATOM 7339 C C . GLU A 1 916 ? -5.036 -2.526 -6.228 1.00 63.25 916 GLU A C 1
ATOM 7341 O O . GLU A 1 916 ? -4.332 -2.779 -7.217 1.00 63.25 916 GLU A O 1
ATOM 7346 N N . GLY A 1 917 ? -5.641 -1.348 -6.070 1.00 55.88 917 GLY A N 1
ATOM 7347 C CA . GLY A 1 917 ? -5.591 -0.274 -7.061 1.00 55.88 917 GLY A CA 1
ATOM 7348 C C . GLY A 1 917 ? -6.218 1.025 -6.566 1.00 55.88 917 GLY A C 1
ATOM 7349 O O . GLY A 1 917 ? -6.697 1.101 -5.442 1.00 55.88 917 GLY A O 1
ATOM 7350 N N . LYS A 1 918 ? -6.213 2.063 -7.401 1.00 54.66 918 LYS A N 1
ATOM 7351 C CA . LYS A 1 918 ? -7.053 3.245 -7.192 1.00 54.66 918 LYS A CA 1
ATOM 7352 C C . LYS A 1 918 ? -8.426 2.952 -7.789 1.00 54.66 918 LYS A C 1
ATOM 7354 O O . LYS A 1 918 ? -8.517 2.774 -9.001 1.00 54.66 918 LYS A O 1
ATOM 7359 N N . GLY A 1 919 ? -9.460 2.900 -6.956 1.00 51.97 919 GLY A N 1
ATOM 7360 C CA . GLY A 1 919 ? -10.837 2.984 -7.447 1.00 51.97 919 GLY A CA 1
ATOM 7361 C C . GLY A 1 919 ? -11.233 4.435 -7.742 1.00 51.97 919 GLY A C 1
ATOM 7362 O O . GLY A 1 919 ? -10.405 5.345 -7.577 1.00 51.97 919 GLY A O 1
ATOM 7363 N N . PRO A 1 920 ? -12.492 4.676 -8.137 1.00 45.34 920 PRO A N 1
ATOM 7364 C CA . PRO A 1 920 ? -13.018 6.010 -8.391 1.00 45.34 920 PRO A CA 1
ATOM 7365 C C . PRO A 1 920 ? -13.342 6.714 -7.066 1.00 45.34 920 PRO A C 1
ATOM 7367 O O . PRO A 1 920 ? -14.494 6.961 -6.728 1.00 45.34 920 PRO A O 1
ATOM 7370 N N . HIS A 1 921 ? -12.312 7.042 -6.284 1.00 40.72 921 HIS A N 1
ATOM 7371 C CA . HIS A 1 921 ? -12.493 7.881 -5.105 1.00 40.72 921 HIS A CA 1
ATOM 7372 C C . HIS A 1 921 ? -12.790 9.311 -5.579 1.00 40.72 921 HIS A C 1
ATOM 7374 O O . HIS A 1 921 ? -11.906 10.005 -6.090 1.00 40.72 921 HIS A O 1
ATOM 7380 N N . PHE A 1 922 ? -14.058 9.716 -5.491 1.00 41.41 922 PHE A N 1
ATOM 7381 C CA . PHE A 1 922 ? -14.510 11.040 -5.906 1.00 41.41 922 PHE A CA 1
ATOM 7382 C C . PHE A 1 922 ? -13.961 12.095 -4.944 1.00 41.41 922 PHE A C 1
ATOM 7384 O O . PHE A 1 922 ? -14.353 12.161 -3.781 1.00 41.41 922 PHE A O 1
ATOM 7391 N N . ASP A 1 923 ? -13.023 12.890 -5.459 1.00 33.03 923 ASP A N 1
ATOM 7392 C CA . ASP A 1 923 ? -12.355 13.977 -4.744 1.00 33.03 923 ASP A CA 1
ATOM 7393 C C . ASP A 1 923 ? -13.381 14.929 -4.103 1.00 33.03 923 ASP A C 1
ATOM 7395 O O . ASP A 1 923 ? -14.366 15.302 -4.749 1.00 33.03 923 ASP A O 1
ATOM 7399 N N . HIS A 1 924 ? -13.182 15.301 -2.835 1.00 36.75 924 HIS A N 1
ATOM 7400 C CA . HIS A 1 924 ? -14.245 15.906 -2.020 1.00 36.75 924 HIS A CA 1
ATOM 7401 C C . HIS A 1 924 ? -14.745 17.255 -2.566 1.00 36.75 924 HIS A C 1
ATOM 7403 O O . HIS A 1 924 ? -15.939 17.529 -2.459 1.00 36.75 924 HIS A O 1
ATOM 7409 N N . GLY A 1 925 ? -13.885 18.035 -3.232 1.00 32.62 925 GLY A N 1
ATOM 7410 C CA . GLY A 1 925 ? -14.252 19.297 -3.896 1.00 32.62 925 GLY A CA 1
ATOM 7411 C C . GLY A 1 925 ? -15.079 19.150 -5.185 1.00 32.62 925 GLY A C 1
ATOM 7412 O O . GLY A 1 925 ? -15.383 20.140 -5.838 1.00 32.62 925 GLY A O 1
ATOM 7413 N N . HIS A 1 926 ? -15.435 17.926 -5.590 1.00 39.28 926 HIS A N 1
ATOM 7414 C CA . HIS A 1 926 ? -16.218 17.650 -6.800 1.00 39.28 926 HIS A CA 1
ATOM 7415 C C . HIS A 1 926 ? -17.399 16.695 -6.538 1.00 39.28 926 HIS A C 1
ATOM 7417 O O . HIS A 1 926 ? -17.771 15.902 -7.407 1.00 39.28 926 HIS A O 1
ATOM 7423 N N . GLN A 1 927 ? -18.007 16.760 -5.347 1.00 43.56 927 GLN A N 1
ATOM 7424 C CA . GLN A 1 927 ? -19.266 16.051 -5.091 1.00 43.56 927 GLN A CA 1
ATOM 7425 C C . GLN A 1 927 ? -20.421 16.678 -5.901 1.00 43.56 927 GLN A C 1
ATOM 7427 O O . GLN A 1 927 ? -20.553 17.904 -5.927 1.00 43.56 927 GLN A O 1
ATOM 7432 N N . PRO A 1 928 ? -21.296 15.872 -6.535 1.00 45.81 928 PRO A N 1
ATOM 7433 C CA . PRO A 1 928 ? -22.543 16.379 -7.101 1.00 45.81 928 PRO A CA 1
ATOM 7434 C C . PRO A 1 928 ? -23.416 16.995 -5.989 1.00 45.81 928 PRO A C 1
ATOM 7436 O O . PRO A 1 928 ? -23.407 16.503 -4.855 1.00 45.81 928 PRO A O 1
ATOM 7439 N N . PRO A 1 929 ? -24.180 18.068 -6.273 1.00 42.06 929 PRO A N 1
ATOM 7440 C CA . PRO A 1 929 ? -24.869 18.835 -5.240 1.00 42.06 929 PRO A CA 1
ATOM 7441 C C . PRO A 1 929 ? -25.877 17.974 -4.468 1.00 42.06 929 PRO A C 1
ATOM 7443 O O . PRO A 1 929 ? -26.821 17.427 -5.041 1.00 42.06 929 PRO A O 1
ATOM 7446 N N . ARG A 1 930 ? -25.731 17.922 -3.136 1.00 50.00 930 ARG A N 1
ATOM 7447 C CA . ARG A 1 930 ? -26.514 17.062 -2.217 1.00 50.00 930 ARG A CA 1
ATOM 7448 C C . ARG A 1 930 ? -28.033 17.323 -2.205 1.00 50.00 930 ARG A C 1
ATOM 7450 O O . ARG A 1 930 ? -28.772 16.568 -1.576 1.00 50.00 930 ARG A O 1
ATOM 7457 N N . LYS A 1 931 ? -28.510 18.336 -2.940 1.00 49.62 931 LYS A N 1
ATOM 7458 C CA . LYS A 1 931 ? -29.908 18.803 -3.052 1.00 49.62 931 LYS A CA 1
ATOM 7459 C C . LYS A 1 931 ? -30.942 17.716 -3.402 1.00 49.62 931 LYS A C 1
ATOM 7461 O O . LYS A 1 931 ? -32.126 17.925 -3.178 1.00 49.62 931 LYS A O 1
ATOM 7466 N N . MET A 1 932 ? -30.525 16.561 -3.929 1.00 55.88 932 MET A N 1
ATOM 7467 C CA . MET A 1 932 ? -31.419 15.436 -4.267 1.00 55.88 932 MET A CA 1
ATOM 7468 C C . MET A 1 932 ? -31.672 14.464 -3.095 1.00 55.88 932 MET A C 1
ATOM 7470 O O . MET A 1 932 ? -32.526 13.579 -3.190 1.00 55.88 932 MET A O 1
ATOM 7474 N N . GLY A 1 933 ? -30.909 14.564 -1.999 1.00 61.62 933 GLY A N 1
ATOM 7475 C CA . GLY A 1 933 ? -30.974 13.612 -0.883 1.00 61.62 933 GLY A CA 1
ATOM 7476 C C . GLY A 1 933 ? -30.644 12.164 -1.282 1.00 61.62 933 GLY A C 1
ATOM 7477 O O . GLY A 1 933 ? -31.184 11.229 -0.686 1.00 61.62 933 GLY A O 1
ATOM 7478 N N . LEU A 1 934 ? -29.822 11.985 -2.319 1.00 71.12 934 LEU A N 1
ATOM 7479 C CA . LEU A 1 934 ? -29.166 10.725 -2.676 1.00 71.12 934 LEU A CA 1
ATOM 7480 C C . LEU A 1 934 ? -27.869 10.582 -1.861 1.00 71.12 934 LEU A C 1
ATOM 7482 O O . LEU A 1 934 ? -27.311 11.578 -1.399 1.00 71.12 934 LEU A O 1
ATOM 7486 N N . ASN A 1 935 ? -27.362 9.356 -1.708 1.00 73.38 935 ASN A N 1
ATOM 7487 C CA . ASN A 1 935 ? -26.009 9.156 -1.181 1.00 73.38 935 ASN A CA 1
ATOM 7488 C C . ASN A 1 935 ? -24.949 9.596 -2.225 1.00 73.38 935 ASN A C 1
ATOM 7490 O O . ASN A 1 935 ? -25.269 9.639 -3.419 1.00 73.38 935 ASN A O 1
ATOM 7494 N N . PRO A 1 936 ? -23.695 9.889 -1.820 1.00 66.69 936 PRO A N 1
ATOM 7495 C CA . PRO A 1 936 ? -22.669 10.400 -2.732 1.00 66.69 936 PRO A CA 1
ATOM 7496 C C . PRO A 1 936 ? -22.377 9.506 -3.947 1.00 66.69 936 PRO A C 1
ATOM 7498 O O . PRO A 1 936 ? -22.164 10.040 -5.030 1.00 66.69 936 PRO A O 1
ATOM 7501 N N . THR A 1 937 ? -22.417 8.177 -3.798 1.00 74.81 937 THR A N 1
ATOM 7502 C CA . THR A 1 937 ? -22.188 7.214 -4.891 1.00 74.81 937 THR A CA 1
ATOM 7503 C C . THR A 1 937 ? -23.331 7.248 -5.909 1.00 74.81 937 THR A C 1
ATOM 7505 O O . THR A 1 937 ? -23.103 7.439 -7.099 1.00 74.81 937 THR A O 1
ATOM 7508 N N . ALA A 1 938 ? -24.583 7.137 -5.455 1.00 77.69 938 ALA A N 1
ATOM 7509 C CA . ALA A 1 938 ? -25.758 7.166 -6.333 1.00 77.69 938 ALA A CA 1
ATOM 7510 C C . ALA A 1 938 ? -25.944 8.525 -7.036 1.00 77.69 938 ALA A C 1
ATOM 7512 O O . ALA A 1 938 ? -26.448 8.581 -8.156 1.00 77.69 938 ALA A O 1
ATOM 7513 N N . ALA A 1 939 ? -25.504 9.622 -6.409 1.00 77.69 939 ALA A N 1
ATOM 7514 C CA . ALA A 1 939 ? -25.548 10.960 -6.994 1.00 77.69 939 ALA A CA 1
ATOM 7515 C C . ALA A 1 939 ? -24.581 11.154 -8.185 1.00 77.69 939 ALA A C 1
ATOM 7517 O O . ALA A 1 939 ? -24.762 12.095 -8.958 1.00 77.69 939 ALA A O 1
ATOM 7518 N N . VAL A 1 940 ? -23.599 10.260 -8.381 1.00 76.50 940 VAL A N 1
ATOM 7519 C CA . VAL A 1 940 ? -22.727 10.253 -9.571 1.00 76.50 940 VAL A CA 1
ATOM 7520 C C . VAL A 1 940 ? -23.524 9.962 -10.846 1.00 76.50 940 VAL A C 1
ATOM 7522 O O . VAL A 1 940 ? -23.244 10.564 -11.878 1.00 76.50 940 VAL A O 1
ATOM 7525 N N . VAL A 1 941 ? -24.542 9.094 -10.790 1.00 84.00 941 VAL A N 1
ATOM 7526 C CA . VAL A 1 941 ? -25.313 8.668 -11.973 1.00 84.00 941 VAL A CA 1
ATOM 7527 C C . VAL A 1 941 ? -25.980 9.842 -12.709 1.00 84.00 941 VAL A C 1
ATOM 7529 O O . VAL A 1 941 ? -25.616 10.076 -13.861 1.00 84.00 941 VAL A O 1
ATOM 7532 N N . PRO A 1 942 ? -26.893 10.637 -12.104 1.00 80.75 942 PRO A N 1
ATOM 7533 C CA . PRO A 1 942 ? -27.528 11.751 -12.818 1.00 80.75 942 PRO A CA 1
ATOM 7534 C C . PRO A 1 942 ? -26.513 12.814 -13.261 1.00 80.75 942 PRO A C 1
ATOM 7536 O O . PRO A 1 942 ? -26.706 13.485 -14.271 1.00 80.75 942 PRO A O 1
ATOM 7539 N N . TYR A 1 943 ? -25.410 12.938 -12.525 1.00 80.56 943 TYR A N 1
ATOM 7540 C CA . TYR A 1 943 ? -24.350 13.897 -12.787 1.00 80.56 943 TYR A CA 1
ATOM 7541 C C . TYR A 1 943 ? -23.454 13.521 -13.979 1.00 80.56 943 TYR A C 1
ATOM 7543 O O . TYR A 1 943 ? -23.037 14.404 -14.727 1.00 80.56 943 TYR A O 1
ATOM 7551 N N . LEU A 1 944 ? -23.180 12.230 -14.195 1.00 77.19 944 LEU A N 1
ATOM 7552 C CA . LEU A 1 944 ? -22.557 11.744 -15.430 1.00 77.19 944 LEU A CA 1
ATOM 7553 C C . LEU A 1 944 ? -23.495 11.963 -16.618 1.00 77.19 944 LEU A C 1
ATOM 7555 O O . LEU A 1 944 ? -23.070 12.482 -17.648 1.00 77.19 944 LEU A O 1
ATOM 7559 N N . VAL A 1 945 ? -24.780 11.632 -16.458 1.00 78.06 945 VAL A N 1
ATOM 7560 C CA . VAL A 1 945 ? -25.769 11.723 -17.541 1.00 78.06 945 VAL A CA 1
ATOM 7561 C C . VAL A 1 945 ? -25.931 13.158 -18.032 1.00 78.06 945 VAL A C 1
ATOM 7563 O O . VAL A 1 945 ? -25.879 13.365 -19.238 1.00 78.06 945 VAL A O 1
ATOM 7566 N N . GLN A 1 946 ? -25.995 14.151 -17.135 1.00 76.00 946 GLN A N 1
ATOM 7567 C CA . GLN A 1 946 ? -26.035 15.587 -17.474 1.00 76.00 946 GLN A CA 1
ATOM 7568 C C . GLN A 1 946 ? -24.912 16.058 -18.419 1.00 76.00 946 GLN A C 1
ATOM 7570 O O . GLN A 1 946 ? -25.070 17.060 -19.108 1.00 76.00 946 GLN A O 1
ATOM 7575 N N . LYS A 1 947 ? -23.777 15.349 -18.478 1.00 72.00 947 LYS A N 1
ATOM 7576 C CA . LYS A 1 947 ? -22.639 15.668 -19.363 1.00 72.00 947 LYS A CA 1
ATOM 7577 C C . LYS A 1 947 ? -22.732 14.993 -20.730 1.00 72.00 947 LYS A C 1
ATOM 7579 O O . LYS A 1 947 ? -21.961 15.328 -21.622 1.00 72.00 947 LYS A O 1
ATOM 7584 N N . VAL A 1 948 ? -23.583 13.979 -20.843 1.00 71.25 948 VAL A N 1
ATOM 7585 C CA . VAL A 1 948 ? -23.669 13.028 -21.960 1.00 71.25 948 VAL A CA 1
ATOM 7586 C C . VAL A 1 948 ? -24.997 13.192 -22.722 1.00 71.25 948 VAL A C 1
ATOM 7588 O O . VAL A 1 948 ? -25.134 12.659 -23.820 1.00 71.25 948 VAL A O 1
ATOM 7591 N N . GLN A 1 949 ? -25.940 13.982 -22.182 1.00 65.88 949 GLN A N 1
ATOM 7592 C CA . GLN A 1 949 ? -27.191 14.362 -22.847 1.00 65.88 949 GLN A CA 1
ATOM 7593 C C . GLN A 1 949 ? -26.920 14.933 -24.245 1.00 65.88 949 GLN A C 1
ATOM 7595 O O . GLN A 1 949 ? -26.043 15.779 -24.441 1.00 65.88 949 GLN A O 1
ATOM 7600 N N . ARG A 1 950 ? -27.727 14.502 -25.216 1.00 64.25 950 ARG A N 1
ATOM 7601 C CA . ARG A 1 950 ? -27.817 15.159 -26.524 1.00 64.25 950 ARG A CA 1
ATOM 7602 C C . ARG A 1 950 ? -28.418 16.569 -26.376 1.00 64.25 950 ARG A C 1
ATOM 7604 O O . ARG A 1 950 ? -29.157 16.810 -25.417 1.00 64.25 950 ARG A O 1
ATOM 7611 N N . PRO A 1 951 ? -28.180 17.481 -27.339 1.00 60.06 951 PRO A N 1
ATOM 7612 C CA . PRO A 1 951 ? -29.044 18.645 -27.518 1.00 60.06 951 PRO A CA 1
ATOM 7613 C C . PRO A 1 951 ? -30.515 18.196 -27.592 1.00 60.06 951 PRO A C 1
ATOM 7615 O O . PRO A 1 951 ? -30.774 17.137 -28.172 1.00 60.06 951 PRO A O 1
ATOM 7618 N N . PRO A 1 952 ? -31.469 18.948 -27.013 1.00 56.91 952 PRO A N 1
ATOM 7619 C CA . PRO A 1 952 ? -32.876 18.570 -27.043 1.00 56.91 952 PRO A CA 1
ATOM 7620 C C . PRO A 1 952 ? -33.394 18.574 -28.485 1.00 56.91 952 PRO A C 1
ATOM 7622 O O . PRO A 1 952 ? -33.449 19.617 -29.135 1.00 56.91 952 PRO A O 1
ATOM 7625 N N . ASP A 1 953 ? -33.765 17.394 -28.974 1.00 58.25 953 ASP A N 1
ATOM 7626 C CA . ASP A 1 953 ? -34.429 17.212 -30.260 1.00 58.25 953 ASP A CA 1
ATOM 7627 C C . ASP A 1 953 ? -35.946 17.363 -30.039 1.00 58.25 953 ASP A C 1
ATOM 7629 O O . ASP A 1 953 ? -36.513 16.586 -29.266 1.00 58.25 953 ASP A O 1
ATOM 7633 N N . PRO A 1 954 ? -36.629 18.339 -30.670 1.00 54.72 954 PRO A N 1
ATOM 7634 C CA . PRO A 1 954 ? -38.064 18.545 -30.473 1.00 54.72 954 PRO A CA 1
ATOM 7635 C C . PRO A 1 954 ? -38.922 17.363 -30.956 1.00 54.72 954 PRO A C 1
ATOM 7637 O O . PRO A 1 954 ? -40.101 17.303 -30.615 1.00 54.72 954 PRO A O 1
ATOM 7640 N N . CYS A 1 955 ? -38.354 16.418 -31.715 1.00 51.53 955 CYS A N 1
ATOM 7641 C CA . CYS A 1 955 ? -39.029 15.196 -32.149 1.00 51.53 955 CYS A CA 1
ATOM 7642 C C . CYS A 1 955 ? -38.810 13.995 -31.206 1.00 51.53 955 CYS A C 1
ATOM 7644 O O . CYS A 1 955 ? -39.367 12.928 -31.464 1.00 51.53 955 CYS A O 1
ATOM 7646 N N . VAL A 1 956 ? -38.002 14.115 -30.137 1.00 57.00 956 VAL A N 1
ATOM 7647 C CA . VAL A 1 956 ? -37.630 12.979 -29.267 1.00 57.00 956 VAL A CA 1
ATOM 7648 C C . VAL A 1 956 ? -37.755 13.330 -27.778 1.00 57.00 956 VAL A C 1
ATOM 7650 O O . VAL A 1 956 ? -36.872 13.933 -27.176 1.00 57.00 956 VAL A O 1
ATOM 7653 N N . GLU A 1 957 ? -38.845 12.878 -27.153 1.00 56.03 957 GLU A N 1
ATOM 7654 C CA . GLU A 1 957 ? -39.186 13.180 -25.750 1.00 56.03 957 GLU A CA 1
ATOM 7655 C C . GLU A 1 957 ? -38.287 12.467 -24.705 1.00 56.03 957 GLU A C 1
ATOM 7657 O O . GLU A 1 957 ? -38.225 12.885 -23.547 1.00 56.03 957 GLU A O 1
ATOM 7662 N N . TYR A 1 958 ? -37.574 11.400 -25.091 1.00 62.03 958 TYR A N 1
ATOM 7663 C CA . TYR A 1 958 ? -36.824 10.515 -24.183 1.00 62.03 958 TYR A CA 1
ATOM 7664 C C . TYR A 1 958 ? -35.348 10.417 -24.569 1.00 62.03 958 TYR A C 1
ATOM 7666 O O . TYR A 1 958 ? -35.024 10.194 -25.733 1.00 62.03 958 TYR A O 1
ATOM 7674 N N . GLN A 1 959 ? -34.444 10.542 -23.593 1.00 71.69 959 GLN A N 1
ATOM 7675 C CA . GLN A 1 959 ? -33.013 10.682 -23.891 1.00 71.69 959 GLN A CA 1
ATOM 7676 C C . GLN A 1 959 ? -32.239 9.360 -23.940 1.00 71.69 959 GLN A C 1
ATOM 7678 O O . GLN A 1 959 ? -31.690 9.029 -24.982 1.00 71.69 959 GLN A O 1
ATOM 7683 N N . HIS A 1 960 ? -32.150 8.615 -22.836 1.00 85.31 960 HIS A N 1
ATOM 7684 C CA . HIS A 1 960 ? -31.300 7.419 -22.733 1.00 85.31 960 HIS A CA 1
ATOM 7685 C C . HIS A 1 960 ? -31.915 6.365 -21.805 1.00 85.31 960 HIS A C 1
ATOM 7687 O O . HIS A 1 960 ? -32.735 6.703 -20.949 1.00 85.31 960 HIS A O 1
ATOM 7693 N N . ILE A 1 961 ? -31.464 5.113 -21.929 1.00 88.38 961 ILE A N 1
ATOM 7694 C CA . ILE A 1 961 ? -31.658 4.055 -20.928 1.00 88.38 961 ILE A CA 1
ATOM 7695 C C . ILE A 1 961 ? -30.330 3.818 -20.204 1.00 88.38 961 ILE A C 1
ATOM 7697 O O . ILE A 1 961 ? -29.294 3.625 -20.842 1.00 88.38 961 ILE A O 1
ATOM 7701 N N . LEU A 1 962 ? -30.365 3.831 -18.869 1.00 91.12 962 LEU A N 1
ATOM 7702 C CA . LEU A 1 962 ? -29.211 3.564 -18.014 1.00 91.12 962 LEU A CA 1
ATOM 7703 C C . LEU A 1 962 ? -29.243 2.146 -17.442 1.00 91.12 962 LEU A C 1
ATOM 7705 O O . LEU A 1 962 ? -30.180 1.773 -16.734 1.00 91.12 962 LEU A O 1
ATOM 7709 N N . TRP A 1 963 ? -28.169 1.405 -17.669 1.00 91.50 963 TRP A N 1
ATOM 7710 C CA . TRP A 1 963 ? -27.918 0.080 -17.116 1.00 91.50 963 TRP A CA 1
ATOM 7711 C C . TRP A 1 963 ? -26.979 0.240 -15.910 1.00 91.50 963 TRP A C 1
ATOM 7713 O O . TRP A 1 963 ? -25.878 0.777 -16.052 1.00 91.50 963 TRP A O 1
ATOM 7723 N N . LEU A 1 964 ? -27.459 -0.106 -14.708 1.00 90.69 964 LEU A N 1
ATOM 7724 C CA . LEU A 1 964 ? -26.848 0.305 -13.431 1.00 90.69 964 LEU A CA 1
ATOM 7725 C C . LEU A 1 964 ? -26.594 -0.871 -12.479 1.00 90.69 964 LEU A C 1
ATOM 7727 O O . LEU A 1 964 ? -27.502 -1.666 -12.222 1.00 90.69 964 LEU A O 1
ATOM 7731 N N . ASP A 1 965 ? -25.414 -0.915 -11.852 1.00 87.06 965 ASP A N 1
ATOM 7732 C CA . ASP A 1 965 ? -25.166 -1.876 -10.772 1.00 87.06 965 ASP A CA 1
ATOM 7733 C C . ASP A 1 965 ? -25.969 -1.559 -9.491 1.00 87.06 965 ASP A C 1
ATOM 7735 O O . ASP A 1 965 ? -26.279 -0.407 -9.156 1.00 87.06 965 ASP A O 1
ATOM 7739 N N . ASN A 1 966 ? -26.229 -2.612 -8.716 1.00 87.44 966 ASN A N 1
ATOM 7740 C CA . ASN A 1 966 ? -26.799 -2.593 -7.369 1.00 87.44 966 ASN A CA 1
ATOM 7741 C C . ASN A 1 966 ? -26.026 -1.744 -6.332 1.00 87.44 966 ASN A C 1
ATOM 7743 O O . ASN A 1 966 ? -26.543 -1.516 -5.234 1.00 87.44 966 ASN A O 1
ATOM 7747 N N . LEU A 1 967 ? -24.807 -1.287 -6.632 1.00 83.62 967 LEU A N 1
ATOM 7748 C CA . LEU A 1 967 ? -24.094 -0.261 -5.873 1.00 83.62 967 LEU A CA 1
ATOM 7749 C C . LEU A 1 967 ? -24.774 1.119 -5.971 1.00 83.62 967 LEU A C 1
ATOM 7751 O O . LEU A 1 967 ? -24.880 1.833 -4.972 1.00 83.62 967 LEU A O 1
ATOM 7755 N N . PHE A 1 968 ? -25.256 1.483 -7.161 1.00 86.12 968 PHE A N 1
ATOM 7756 C CA . PHE A 1 968 ? -25.860 2.788 -7.453 1.00 86.12 968 PHE A CA 1
ATOM 7757 C C . PHE A 1 968 ? -27.390 2.762 -7.328 1.00 86.12 968 PHE A C 1
ATOM 7759 O O . PHE A 1 968 ? -28.013 3.755 -6.936 1.00 86.12 968 PHE A O 1
ATOM 7766 N N . MET A 1 969 ? -28.003 1.630 -7.683 1.00 90.50 969 MET A N 1
ATOM 7767 C CA . MET A 1 969 ? -29.440 1.514 -7.911 1.00 90.50 969 MET A CA 1
ATOM 7768 C C . MET A 1 969 ? -30.282 1.675 -6.628 1.00 90.50 969 MET A C 1
ATOM 7770 O O . MET A 1 969 ? -30.054 1.032 -5.603 1.00 90.50 969 MET A O 1
ATOM 7774 N N . SER A 1 970 ? -31.309 2.526 -6.693 1.00 91.75 970 SER A N 1
ATOM 7775 C CA . SER A 1 970 ? -32.323 2.695 -5.642 1.00 91.75 970 SER A CA 1
ATOM 7776 C C . SER A 1 970 ? -33.638 3.229 -6.205 1.00 91.75 970 SER A C 1
ATOM 7778 O O . SER A 1 970 ? -33.639 3.908 -7.233 1.00 91.75 970 SER A O 1
ATOM 7780 N N . VAL A 1 971 ? -34.759 2.981 -5.516 1.00 90.81 971 VAL A N 1
ATOM 7781 C CA . VAL A 1 971 ? -36.089 3.478 -5.931 1.00 90.81 971 VAL A CA 1
ATOM 7782 C C . VAL A 1 971 ? -36.098 5.011 -6.018 1.00 90.81 971 VAL A C 1
ATOM 7784 O O . VAL A 1 971 ? -36.665 5.582 -6.949 1.00 90.81 971 VAL A O 1
ATOM 7787 N N . LYS A 1 972 ? -35.393 5.688 -5.100 1.00 88.44 972 LYS A N 1
ATOM 7788 C CA . LYS A 1 972 ? -35.240 7.151 -5.098 1.00 88.44 972 LYS A CA 1
ATOM 7789 C C . LYS A 1 972 ? -34.469 7.671 -6.318 1.00 88.44 972 LYS A C 1
ATOM 7791 O O . LYS A 1 972 ? -34.833 8.717 -6.850 1.00 88.44 972 LYS A O 1
ATOM 7796 N N . LEU A 1 973 ? -33.444 6.943 -6.778 1.00 89.88 973 LEU A N 1
ATOM 7797 C CA . LEU A 1 973 ? -32.722 7.263 -8.014 1.00 89.88 973 LEU A CA 1
ATOM 7798 C C . LEU A 1 973 ? -33.594 7.002 -9.252 1.00 89.88 973 LEU A C 1
ATOM 7800 O O . LEU A 1 973 ? -33.686 7.874 -10.111 1.00 89.88 973 LEU A O 1
ATOM 7804 N N . ALA A 1 974 ? -34.297 5.867 -9.318 1.00 90.75 974 ALA A N 1
ATOM 7805 C CA . ALA A 1 974 ? -35.172 5.535 -10.446 1.00 90.75 974 ALA A CA 1
ATOM 7806 C C . ALA A 1 974 ? -36.280 6.588 -10.654 1.00 90.75 974 ALA A C 1
ATOM 7808 O O . ALA A 1 974 ? -36.423 7.133 -11.747 1.00 90.75 974 ALA A O 1
ATOM 7809 N N . LYS A 1 975 ? -36.980 6.981 -9.578 1.00 89.25 975 LYS A N 1
ATOM 7810 C CA . LYS A 1 975 ? -37.966 8.079 -9.608 1.00 89.25 975 LYS A CA 1
ATOM 7811 C C . LYS A 1 975 ? -37.355 9.461 -9.870 1.00 89.25 975 LYS A C 1
ATOM 7813 O O . LYS A 1 975 ? -38.080 10.409 -10.165 1.00 89.25 975 LYS A O 1
ATOM 7818 N N . TYR A 1 976 ? -36.048 9.647 -9.696 1.00 87.88 976 TYR A N 1
ATOM 7819 C CA . TYR A 1 976 ? -35.382 10.891 -10.092 1.00 87.88 976 TYR A CA 1
ATOM 7820 C C . TYR A 1 976 ? -35.093 10.913 -11.600 1.00 87.88 976 TYR A C 1
ATOM 7822 O O . TYR A 1 976 ? -35.355 11.923 -12.243 1.00 87.88 976 TYR A O 1
ATOM 7830 N N . LEU A 1 977 ? -34.634 9.794 -12.165 1.00 87.94 977 LEU A N 1
ATOM 7831 C CA . LEU A 1 977 ? -34.338 9.661 -13.594 1.00 87.94 977 LEU A CA 1
ATOM 7832 C C . LEU A 1 977 ? -35.604 9.683 -14.468 1.00 87.94 977 LEU A C 1
ATOM 7834 O O . LEU A 1 977 ? -35.609 10.357 -15.495 1.00 87.94 977 LEU A O 1
ATOM 7838 N N . GLU A 1 978 ? -36.704 9.058 -14.030 1.00 86.38 978 GLU A N 1
ATOM 7839 C CA . GLU A 1 978 ? -37.981 9.090 -14.767 1.00 86.38 978 GLU A CA 1
ATOM 7840 C C . GLU A 1 978 ? -38.525 10.522 -14.923 1.00 86.38 978 GLU A C 1
ATOM 7842 O O . GLU A 1 978 ? -38.917 10.915 -16.023 1.00 86.38 978 GLU A O 1
ATOM 7847 N N . ARG A 1 979 ? -38.413 11.356 -13.878 1.00 85.12 979 ARG A N 1
ATOM 7848 C CA . ARG A 1 979 ? -38.756 12.792 -13.931 1.00 85.12 979 ARG A CA 1
ATOM 7849 C C . ARG A 1 979 ? -37.849 13.617 -14.851 1.00 85.12 979 ARG A C 1
ATOM 7851 O O . ARG A 1 979 ? -38.221 14.727 -15.215 1.00 85.12 979 ARG A O 1
ATOM 7858 N N . LEU A 1 980 ? -36.686 13.089 -15.232 1.00 81.81 980 LEU A N 1
ATOM 7859 C CA . LEU A 1 980 ? -35.804 13.653 -16.259 1.00 81.81 980 LEU A CA 1
ATOM 7860 C C . LEU A 1 980 ? -35.986 12.976 -17.635 1.00 81.81 980 LEU A C 1
ATOM 7862 O O . LEU A 1 980 ? -35.148 13.169 -18.513 1.00 81.81 980 LEU A O 1
ATOM 7866 N N . LYS A 1 981 ? -37.045 12.171 -17.825 1.00 84.00 981 LYS A N 1
ATOM 7867 C CA . LYS A 1 981 ? -37.332 11.404 -19.055 1.00 84.00 981 LYS A CA 1
ATOM 7868 C C . LYS A 1 981 ? -36.180 10.469 -19.470 1.00 84.00 981 LYS A C 1
ATOM 7870 O O . LYS A 1 981 ? -35.945 10.215 -20.653 1.00 84.00 981 LYS A O 1
ATOM 7875 N N . ILE A 1 982 ? -35.469 9.936 -18.472 1.00 87.25 982 ILE A N 1
ATOM 7876 C CA . ILE A 1 982 ? -34.366 8.981 -18.620 1.00 87.25 982 ILE A CA 1
ATOM 7877 C C . ILE A 1 982 ? -34.797 7.625 -18.052 1.00 87.25 982 ILE A C 1
ATOM 7879 O O . ILE A 1 982 ? -35.226 7.511 -16.901 1.00 87.25 982 ILE A O 1
ATOM 7883 N N . GLY A 1 983 ? -34.674 6.584 -18.872 1.00 89.31 983 GLY A N 1
ATOM 7884 C CA . GLY A 1 983 ? -34.935 5.207 -18.479 1.00 89.31 983 GLY A CA 1
ATOM 7885 C C . GLY A 1 983 ? -33.819 4.659 -17.598 1.00 89.31 983 GLY A C 1
ATOM 7886 O O . GLY A 1 983 ? -32.660 5.047 -17.732 1.00 89.31 983 GLY A O 1
ATOM 7887 N N . CYS A 1 984 ? -34.135 3.723 -16.707 1.00 91.69 984 CYS A N 1
ATOM 7888 C CA . CYS A 1 984 ? -33.117 2.977 -15.976 1.00 91.69 984 CYS A CA 1
ATOM 7889 C C . CYS A 1 984 ? -33.553 1.535 -15.715 1.00 91.69 984 CYS A C 1
ATOM 7891 O O . CYS A 1 984 ? -34.740 1.250 -15.557 1.00 91.69 984 CYS A O 1
ATOM 7893 N N . THR A 1 985 ? -32.588 0.623 -15.679 1.00 92.69 985 THR A N 1
ATOM 7894 C CA . THR A 1 985 ? -32.768 -0.774 -15.279 1.00 92.69 985 THR A CA 1
ATOM 7895 C C . THR A 1 985 ? -31.506 -1.247 -14.563 1.00 92.69 985 THR A C 1
ATOM 7897 O O . THR A 1 985 ? -30.393 -1.054 -15.051 1.00 92.69 985 THR A O 1
ATOM 7900 N N . GLY A 1 986 ? -31.663 -1.856 -13.390 1.00 92.38 986 GLY A N 1
ATOM 7901 C CA . GLY A 1 986 ? -30.529 -2.264 -12.569 1.00 92.38 986 GLY A CA 1
ATOM 7902 C C . GLY A 1 986 ? -30.871 -3.310 -11.519 1.00 92.38 986 GLY A C 1
ATOM 7903 O O . GLY A 1 986 ? -32.006 -3.403 -11.043 1.00 92.38 986 GLY A O 1
ATOM 7904 N N . THR A 1 987 ? -29.869 -4.099 -11.134 1.00 91.50 987 THR A N 1
ATOM 7905 C CA . THR A 1 987 ? -29.990 -5.017 -9.991 1.00 91.50 987 THR A CA 1
ATOM 7906 C C . THR A 1 987 ? -30.130 -4.226 -8.686 1.00 91.50 987 THR A C 1
ATOM 7908 O O . THR A 1 987 ? -29.682 -3.088 -8.584 1.00 91.50 987 THR A O 1
ATOM 7911 N N . ALA A 1 988 ? -30.793 -4.792 -7.675 1.00 90.94 988 ALA A N 1
ATOM 7912 C CA . ALA A 1 988 ? -31.184 -4.060 -6.468 1.00 90.94 988 ALA A CA 1
ATOM 7913 C C . ALA A 1 988 ? -30.792 -4.776 -5.165 1.00 90.94 988 ALA A C 1
ATOM 7915 O O . ALA A 1 988 ? -30.751 -6.004 -5.080 1.00 90.94 988 ALA A O 1
ATOM 7916 N N . ARG A 1 989 ? -30.539 -3.991 -4.111 1.00 89.00 989 ARG A N 1
ATOM 7917 C CA . ARG A 1 989 ? -30.278 -4.480 -2.743 1.00 89.00 989 ARG A CA 1
ATOM 7918 C C . ARG A 1 989 ? -31.522 -4.367 -1.863 1.00 89.00 989 ARG A C 1
ATOM 7920 O O . ARG A 1 989 ? -32.428 -3.586 -2.144 1.00 89.00 989 ARG A O 1
ATOM 7927 N N . THR A 1 990 ? -31.550 -5.088 -0.747 1.00 88.88 990 THR A N 1
ATOM 7928 C CA . THR A 1 990 ? -32.654 -5.040 0.231 1.00 88.88 990 THR A CA 1
ATOM 7929 C C . THR A 1 990 ? -32.829 -3.682 0.921 1.00 88.88 990 THR A C 1
ATOM 7931 O O . THR A 1 990 ? -33.914 -3.402 1.415 1.00 88.88 990 THR A O 1
ATOM 7934 N N . ASN A 1 991 ? -31.800 -2.830 0.927 1.00 87.38 991 ASN A N 1
ATOM 7935 C CA . ASN A 1 991 ? -31.805 -1.466 1.473 1.00 87.38 991 ASN A CA 1
ATOM 7936 C C . ASN A 1 991 ? -31.866 -0.368 0.383 1.00 87.38 991 ASN A C 1
ATOM 7938 O O . ASN A 1 991 ? -31.515 0.788 0.617 1.00 87.38 991 ASN A O 1
ATOM 7942 N N . SER A 1 992 ? -32.308 -0.728 -0.828 1.00 88.25 992 SER A N 1
ATOM 7943 C CA . SER A 1 992 ? -32.458 0.183 -1.978 1.00 88.25 992 SER A CA 1
ATOM 7944 C C . SER A 1 992 ? -33.801 0.939 -2.019 1.00 88.25 992 SER A C 1
ATOM 7946 O O . SER A 1 992 ? -34.061 1.686 -2.967 1.00 88.25 992 SER A O 1
ATOM 7948 N N . GLY A 1 993 ? -34.660 0.740 -1.012 1.00 88.94 993 GLY A N 1
ATOM 7949 C CA . GLY A 1 993 ? -36.048 1.215 -0.972 1.00 88.94 993 GLY A CA 1
ATOM 7950 C C . GLY A 1 993 ? -37.076 0.280 -1.630 1.00 88.94 993 GLY A C 1
ATOM 7951 O O . GLY A 1 993 ? -38.244 0.638 -1.724 1.00 88.94 993 GLY A O 1
ATOM 7952 N N . ILE A 1 994 ? -36.666 -0.902 -2.105 1.00 91.56 994 ILE A N 1
ATOM 7953 C CA . ILE A 1 994 ? -37.543 -1.886 -2.769 1.00 91.56 994 ILE A CA 1
ATOM 7954 C C . ILE A 1 994 ? -38.619 -2.461 -1.820 1.00 91.56 994 ILE A C 1
ATOM 7956 O O . ILE A 1 994 ? -38.411 -2.502 -0.612 1.00 91.56 994 ILE A O 1
ATOM 7960 N N . TRP A 1 995 ? -39.758 -2.920 -2.357 1.00 94.75 995 TRP A N 1
ATOM 7961 C CA . TRP A 1 995 ? -40.935 -3.359 -1.586 1.00 94.75 995 TRP A CA 1
ATOM 7962 C C . TRP A 1 995 ? -40.630 -4.365 -0.460 1.00 94.75 995 TRP A C 1
ATOM 7964 O O . TRP A 1 995 ? -39.981 -5.396 -0.671 1.00 94.75 995 TRP A O 1
ATOM 7974 N N . SER A 1 996 ? -41.176 -4.104 0.731 1.00 91.38 996 SER A N 1
ATOM 7975 C CA . SER A 1 996 ? -40.935 -4.858 1.969 1.00 91.38 996 SER A CA 1
ATOM 7976 C C . SER A 1 996 ? -41.174 -6.368 1.845 1.00 91.38 996 SER A C 1
ATOM 7978 O O . SER A 1 996 ? -40.380 -7.160 2.358 1.00 91.38 996 SER A O 1
ATOM 7980 N N . LYS A 1 997 ? -42.200 -6.801 1.097 1.00 91.69 997 LYS A N 1
ATOM 7981 C CA . LYS A 1 997 ? -42.475 -8.236 0.886 1.00 91.69 997 LYS A CA 1
ATOM 7982 C C . LYS A 1 997 ? -41.458 -8.917 -0.044 1.00 91.69 997 LYS A C 1
ATOM 7984 O O . LYS A 1 997 ? -41.224 -10.114 0.116 1.00 91.69 997 LYS A O 1
ATOM 7989 N N . LEU A 1 998 ? -40.799 -8.188 -0.956 1.00 91.38 998 LEU A N 1
ATOM 7990 C CA . LEU A 1 998 ? -39.661 -8.719 -1.728 1.00 91.38 998 LEU A CA 1
ATOM 7991 C C . LEU A 1 998 ? -38.403 -8.811 -0.859 1.00 91.38 998 LEU A C 1
ATOM 7993 O O . LEU A 1 998 ? -37.682 -9.805 -0.925 1.00 91.38 998 LEU A O 1
ATOM 7997 N N . VAL A 1 999 ? -38.175 -7.815 0.006 1.00 89.56 999 VAL A N 1
ATOM 7998 C CA . VAL A 1 999 ? -37.086 -7.844 0.995 1.00 89.56 999 VAL A CA 1
ATOM 7999 C C . VAL A 1 999 ? -37.227 -9.043 1.930 1.00 89.56 999 VAL A C 1
ATOM 8001 O O . VAL A 1 999 ? -36.235 -9.728 2.177 1.00 89.56 999 VAL A O 1
ATOM 8004 N N . GLN A 1 1000 ? -38.439 -9.340 2.408 1.00 89.06 1000 GLN A N 1
ATOM 8005 C CA . GLN A 1 1000 ? -38.674 -10.510 3.251 1.00 89.06 1000 GLN A CA 1
ATOM 8006 C C . GLN A 1 1000 ? -38.459 -11.817 2.475 1.00 89.06 1000 GLN A C 1
ATOM 8008 O O . GLN A 1 1000 ? -37.607 -12.605 2.873 1.00 89.06 1000 GLN A O 1
ATOM 8013 N N . LYS A 1 1001 ? -39.067 -11.983 1.290 1.00 88.38 1001 LYS A N 1
ATOM 8014 C CA . LYS A 1 1001 ? -38.814 -13.156 0.429 1.00 88.38 1001 LYS A CA 1
ATOM 8015 C C . LYS A 1 1001 ? -37.324 -13.374 0.126 1.00 88.38 1001 LYS A C 1
ATOM 8017 O O . LYS A 1 1001 ? -36.875 -14.516 0.071 1.00 88.38 1001 LYS A O 1
ATOM 8022 N N . LYS A 1 1002 ? -36.530 -12.302 -0.002 1.00 88.88 1002 LYS A N 1
ATOM 8023 C CA . LYS A 1 1002 ? -35.070 -12.393 -0.170 1.00 88.88 1002 LYS A CA 1
ATOM 8024 C C . LYS A 1 1002 ? -34.316 -12.786 1.111 1.00 88.88 1002 LYS A C 1
ATOM 8026 O O . LYS A 1 1002 ? -33.242 -13.376 1.014 1.00 88.88 1002 LYS A O 1
ATOM 8031 N N . LYS A 1 1003 ? -34.851 -12.484 2.299 1.00 85.88 1003 LYS A N 1
ATOM 8032 C CA . LYS A 1 1003 ? -34.342 -12.979 3.595 1.00 85.88 1003 LYS A CA 1
ATOM 8033 C C . LYS A 1 1003 ? -34.725 -14.439 3.866 1.00 85.88 1003 LYS A C 1
ATOM 8035 O O . LYS A 1 1003 ? -34.020 -15.084 4.645 1.00 85.88 1003 LYS A O 1
ATOM 8040 N N . ASP A 1 1004 ? -35.804 -14.928 3.254 1.00 84.00 1004 ASP A N 1
ATOM 8041 C CA . ASP A 1 1004 ? -36.332 -16.288 3.430 1.00 84.00 1004 ASP A CA 1
ATOM 8042 C C . ASP A 1 1004 ? -35.683 -17.306 2.466 1.00 84.00 1004 ASP A C 1
ATOM 8044 O O . ASP A 1 1004 ? -35.524 -18.476 2.812 1.00 84.00 1004 ASP A O 1
ATOM 8048 N N . ASP A 1 1005 ? -35.235 -16.861 1.283 1.00 82.88 1005 ASP A N 1
ATOM 8049 C CA . ASP A 1 1005 ? -34.507 -17.642 0.260 1.00 82.88 1005 ASP A CA 1
ATOM 8050 C C . ASP A 1 1005 ? -33.056 -17.993 0.682 1.00 82.88 1005 ASP A C 1
ATOM 8052 O O . ASP A 1 1005 ? -32.082 -17.667 0.005 1.00 82.88 1005 ASP A O 1
ATOM 8056 N N . LYS A 1 1006 ? -32.898 -18.636 1.847 1.00 63.50 1006 LYS A N 1
ATOM 8057 C CA . LYS A 1 1006 ? -31.607 -19.036 2.453 1.00 63.50 1006 LYS A CA 1
ATOM 8058 C C . LYS A 1 1006 ? -31.221 -20.502 2.235 1.00 63.50 1006 LYS A C 1
ATOM 8060 O O . LYS A 1 1006 ? -30.118 -20.895 2.602 1.00 63.50 1006 LYS A O 1
ATOM 8065 N N . LYS A 1 1007 ? -32.125 -21.312 1.676 1.00 57.41 1007 LYS A N 1
ATOM 8066 C CA . LYS A 1 1007 ? -31.912 -22.735 1.342 1.00 57.41 1007 LYS A CA 1
ATOM 8067 C C . LYS A 1 1007 ? -32.422 -23.092 -0.064 1.00 57.41 1007 LYS A C 1
ATOM 8069 O O . LYS A 1 1007 ? -32.786 -24.228 -0.306 1.00 57.41 1007 LYS A O 1
ATOM 8074 N N . HIS A 1 1008 ? -32.465 -22.112 -0.967 1.00 59.31 1008 HIS A N 1
ATOM 8075 C CA . HIS A 1 1008 ? -32.833 -22.225 -2.387 1.00 59.31 1008 HIS A CA 1
ATOM 8076 C C . HIS A 1 1008 ? -34.250 -22.732 -2.756 1.00 59.31 1008 HIS A C 1
ATOM 8078 O O . HIS A 1 1008 ? -34.730 -22.331 -3.814 1.00 59.31 1008 HIS A O 1
ATOM 8084 N N . ASP A 1 1009 ? -34.959 -23.493 -1.922 1.00 62.12 1009 ASP A N 1
ATOM 8085 C CA . ASP A 1 1009 ? -36.154 -24.239 -2.368 1.00 62.12 1009 ASP A CA 1
ATOM 8086 C C . ASP A 1 1009 ? -37.517 -23.567 -2.083 1.00 62.12 1009 ASP A C 1
ATOM 8088 O O . ASP A 1 1009 ? -38.551 -24.022 -2.568 1.00 62.12 1009 ASP A O 1
ATOM 8092 N N . THR A 1 1010 ? -37.561 -22.459 -1.332 1.00 71.38 1010 THR A N 1
ATOM 8093 C CA . THR A 1 1010 ? -38.822 -21.824 -0.871 1.00 71.38 1010 THR A CA 1
ATOM 8094 C C . THR A 1 1010 ? -39.636 -21.133 -1.981 1.00 71.38 1010 THR A C 1
ATOM 8096 O O . THR A 1 1010 ? -40.780 -20.735 -1.762 1.00 71.38 1010 THR A O 1
ATOM 8099 N N . ILE A 1 1011 ? -39.049 -20.920 -3.162 1.00 79.94 1011 ILE A N 1
ATOM 8100 C CA . ILE A 1 1011 ? -39.683 -20.266 -4.316 1.00 79.94 1011 ILE A CA 1
ATOM 8101 C C . ILE A 1 1011 ? -39.315 -21.076 -5.571 1.00 79.94 1011 ILE A C 1
ATOM 8103 O O . ILE A 1 1011 ? -38.122 -21.299 -5.784 1.00 79.94 1011 ILE A O 1
ATOM 8107 N N . PRO A 1 1012 ? -40.273 -21.489 -6.426 1.00 82.56 1012 PRO A N 1
ATOM 8108 C CA . PRO A 1 1012 ? -39.961 -22.253 -7.634 1.00 82.56 1012 PRO A CA 1
ATOM 8109 C C . PRO A 1 1012 ? -39.035 -21.498 -8.598 1.00 82.56 1012 PRO A C 1
ATOM 8111 O O . PRO A 1 1012 ? -39.226 -20.302 -8.844 1.00 82.56 1012 PRO A O 1
ATOM 8114 N N . TRP A 1 1013 ? -38.069 -22.202 -9.191 1.00 81.12 1013 TRP A N 1
ATOM 8115 C CA . TRP A 1 1013 ? -37.209 -21.657 -10.248 1.00 81.12 1013 TRP A CA 1
ATOM 8116 C C . TRP A 1 1013 ? -38.040 -21.122 -11.427 1.00 81.12 1013 TRP A C 1
ATOM 8118 O O . TRP A 1 1013 ? -39.042 -21.723 -11.816 1.00 81.12 1013 TRP A O 1
ATOM 8128 N N . GLY A 1 1014 ? -37.641 -19.973 -11.973 1.00 77.94 1014 GLY A N 1
ATOM 8129 C CA . GLY A 1 1014 ? -38.372 -19.231 -13.003 1.00 77.94 1014 GLY A CA 1
ATOM 8130 C C . GLY A 1 1014 ? -39.477 -18.306 -12.470 1.00 77.94 1014 GLY A C 1
ATOM 8131 O O . GLY A 1 1014 ? -40.068 -17.558 -13.249 1.00 77.94 1014 GLY A O 1
ATOM 8132 N N . THR A 1 1015 ? -39.769 -18.300 -11.161 1.00 85.94 1015 THR A N 1
ATOM 8133 C CA . THR A 1 1015 ? -40.799 -17.407 -10.595 1.00 85.94 1015 THR A CA 1
ATOM 8134 C C . THR A 1 1015 ? -40.403 -15.938 -10.753 1.00 85.94 1015 THR A C 1
ATOM 8136 O O . THR A 1 1015 ? -39.345 -15.522 -10.286 1.00 85.94 1015 THR A O 1
ATOM 8139 N N . VAL A 1 1016 ? -41.295 -15.138 -11.342 1.00 86.88 1016 VAL A N 1
ATOM 8140 C CA . VAL A 1 1016 ? -41.231 -13.666 -11.352 1.00 86.88 1016 VAL A CA 1
ATOM 8141 C C . VAL A 1 1016 ? -42.325 -13.116 -10.439 1.00 86.88 1016 VAL A C 1
ATOM 8143 O O . VAL A 1 1016 ? -43.469 -13.576 -10.506 1.00 86.88 1016 VAL A O 1
ATOM 8146 N N . ILE A 1 1017 ? -41.967 -12.139 -9.605 1.00 89.19 1017 ILE A N 1
ATOM 8147 C CA . ILE A 1 1017 ? -42.862 -11.364 -8.740 1.00 89.19 1017 ILE A CA 1
ATOM 8148 C C . ILE A 1 1017 ? -42.601 -9.883 -9.015 1.00 89.19 1017 ILE A C 1
ATOM 8150 O O . ILE A 1 1017 ? -41.467 -9.429 -8.885 1.00 89.19 1017 ILE A O 1
ATOM 8154 N N . GLU A 1 1018 ? -43.642 -9.128 -9.344 1.00 88.31 1018 GLU A N 1
ATOM 8155 C CA . GLU A 1 1018 ? -43.549 -7.703 -9.669 1.00 88.31 1018 GLU A CA 1
ATOM 8156 C C . GLU A 1 1018 ? -44.557 -6.893 -8.864 1.00 88.31 1018 GLU A C 1
ATOM 8158 O O . GLU A 1 1018 ? -45.699 -7.322 -8.665 1.00 88.31 1018 GLU A O 1
ATOM 8163 N N . LYS A 1 1019 ? -44.140 -5.700 -8.437 1.00 91.88 1019 LYS A N 1
ATOM 8164 C CA . LYS A 1 1019 ? -45.042 -4.634 -8.005 1.00 91.88 1019 LYS A CA 1
ATOM 8165 C C . LYS A 1 1019 ? -44.490 -3.264 -8.400 1.00 91.88 1019 LYS A C 1
ATOM 8167 O O . LYS A 1 1019 ? -43.356 -2.957 -8.036 1.00 91.88 1019 LYS A O 1
ATOM 8172 N N . PRO A 1 1020 ? -45.261 -2.410 -9.090 1.00 92.44 1020 PRO A N 1
ATOM 8173 C CA . PRO A 1 1020 ? -44.848 -1.037 -9.313 1.00 92.44 1020 PRO A CA 1
ATOM 8174 C C . PRO A 1 1020 ? -44.903 -0.217 -8.022 1.00 92.44 1020 PRO A C 1
ATOM 8176 O O . PRO A 1 1020 ? -45.575 -0.562 -7.048 1.00 92.44 1020 PRO A O 1
ATOM 8179 N N . THR A 1 1021 ? -44.206 0.912 -8.021 1.00 91.75 1021 THR A N 1
ATOM 8180 C CA . THR A 1 1021 ? -44.426 1.986 -7.050 1.00 91.75 1021 THR A CA 1
ATOM 8181 C C . THR A 1 1021 ? -45.831 2.586 -7.206 1.00 91.75 1021 THR A C 1
ATOM 8183 O O . THR A 1 1021 ? -46.456 2.433 -8.250 1.00 91.75 1021 THR A O 1
ATOM 8186 N N . VAL A 1 1022 ? -46.344 3.268 -6.173 1.00 89.31 1022 VAL A N 1
ATOM 8187 C CA . VAL A 1 1022 ? -47.726 3.815 -6.129 1.00 89.31 1022 VAL A CA 1
ATOM 8188 C C . VAL A 1 1022 ? -48.070 4.734 -7.317 1.00 89.31 1022 VAL A C 1
ATOM 8190 O O . VAL A 1 1022 ? -49.204 4.766 -7.771 1.00 89.31 1022 VAL A O 1
ATOM 8193 N N . ASP A 1 1023 ? -47.077 5.428 -7.872 1.00 88.25 1023 ASP A N 1
ATOM 8194 C CA . ASP A 1 1023 ? -47.178 6.292 -9.058 1.00 88.25 1023 ASP A CA 1
ATOM 8195 C C . ASP A 1 1023 ? -47.076 5.544 -10.405 1.00 88.25 1023 ASP A C 1
ATOM 8197 O O . ASP A 1 1023 ? -47.062 6.171 -11.462 1.00 88.25 1023 ASP A O 1
ATOM 8201 N N . GLY A 1 1024 ? -46.953 4.214 -10.394 1.00 88.62 1024 GLY A N 1
ATOM 8202 C CA . GLY A 1 1024 ? -46.851 3.378 -11.594 1.00 88.62 1024 GLY A CA 1
ATOM 8203 C C . GLY A 1 1024 ? -45.541 3.516 -12.383 1.00 88.62 1024 GLY A C 1
ATOM 8204 O O . GLY A 1 1024 ? -45.413 2.897 -13.437 1.00 88.62 1024 GLY A O 1
ATOM 8205 N N . LYS A 1 1025 ? -44.571 4.312 -11.903 1.00 88.38 1025 LYS A N 1
ATOM 8206 C CA . LYS A 1 1025 ? -43.382 4.745 -12.671 1.00 88.38 1025 LYS A CA 1
ATOM 8207 C C . LYS A 1 1025 ? -42.153 3.842 -12.588 1.00 88.38 1025 LYS A C 1
ATOM 8209 O O . LYS A 1 1025 ? -41.290 3.910 -13.459 1.00 88.38 1025 LYS A O 1
ATOM 8214 N N . VAL A 1 1026 ? -42.032 3.027 -11.542 1.00 91.56 1026 VAL A N 1
ATOM 8215 C CA . VAL A 1 1026 ? -40.885 2.125 -11.347 1.00 91.56 1026 VAL A CA 1
ATOM 8216 C C . VAL A 1 1026 ? -41.404 0.752 -10.952 1.00 91.56 1026 VAL A C 1
ATOM 8218 O O . VAL A 1 1026 ? -42.079 0.617 -9.933 1.00 91.56 1026 VAL A O 1
ATOM 8221 N N . ASN A 1 1027 ? -41.079 -0.270 -11.738 1.00 92.50 1027 ASN A N 1
ATOM 8222 C CA . ASN A 1 1027 ? -41.393 -1.659 -11.434 1.00 92.50 1027 ASN A CA 1
ATOM 8223 C C . ASN A 1 1027 ? -40.349 -2.234 -10.465 1.00 92.50 1027 ASN A C 1
ATOM 8225 O O . ASN A 1 1027 ? -39.141 -2.138 -10.704 1.00 92.50 1027 ASN A O 1
ATOM 8229 N N . MET A 1 1028 ? -40.815 -2.829 -9.366 1.00 93.31 1028 MET A N 1
ATOM 8230 C CA . MET A 1 1028 ? -39.989 -3.542 -8.395 1.00 93.31 1028 MET A CA 1
ATOM 8231 C C . MET A 1 1028 ? -40.137 -5.042 -8.633 1.00 93.31 1028 MET A C 1
ATOM 8233 O O . MET A 1 1028 ? -41.175 -5.632 -8.329 1.00 93.31 1028 MET A O 1
ATOM 8237 N N . MET A 1 1029 ? -39.087 -5.647 -9.180 1.00 90.75 1029 MET A N 1
ATOM 8238 C CA . MET A 1 1029 ? -39.049 -7.048 -9.587 1.00 90.75 1029 MET A CA 1
ATOM 8239 C C . MET A 1 1029 ? -38.271 -7.900 -8.578 1.00 90.75 1029 MET A C 1
ATOM 8241 O O . MET A 1 1029 ? -37.230 -7.499 -8.051 1.00 90.75 1029 MET A O 1
ATOM 8245 N N . ALA A 1 1030 ? -38.726 -9.137 -8.405 1.00 90.12 1030 ALA A N 1
ATOM 8246 C CA . ALA A 1 1030 ? -37.901 -10.252 -7.973 1.00 90.12 1030 ALA A CA 1
ATOM 8247 C C . ALA A 1 1030 ? -38.033 -11.422 -8.962 1.00 90.12 1030 ALA A C 1
ATOM 8249 O O . ALA A 1 1030 ? -39.147 -11.826 -9.295 1.00 90.12 1030 ALA A O 1
ATOM 8250 N N . TRP A 1 1031 ? -36.909 -11.988 -9.404 1.00 89.12 1031 TRP A N 1
ATOM 8251 C CA . TRP A 1 1031 ? -36.858 -13.168 -10.274 1.00 89.12 1031 TRP A CA 1
ATOM 8252 C C . TRP A 1 1031 ? -36.052 -14.283 -9.610 1.00 89.12 1031 TRP A C 1
ATOM 8254 O O . TRP A 1 1031 ? -34.954 -14.055 -9.108 1.00 89.12 1031 TRP A O 1
ATOM 8264 N N . LYS A 1 1032 ? -36.604 -15.494 -9.572 1.00 85.88 1032 LYS A N 1
ATOM 8265 C CA . LYS A 1 1032 ? -35.980 -16.663 -8.954 1.00 85.88 1032 LYS A CA 1
ATOM 8266 C C . LYS A 1 1032 ? -35.221 -17.478 -10.000 1.00 85.88 1032 LYS A C 1
ATOM 8268 O O . LYS A 1 1032 ? -35.809 -18.317 -10.677 1.00 85.88 1032 LYS A O 1
ATOM 8273 N N . ASP A 1 1033 ? -33.915 -17.254 -10.074 1.00 79.81 1033 ASP A N 1
ATOM 8274 C CA . ASP A 1 1033 ? -32.970 -18.226 -10.630 1.00 79.81 1033 ASP A CA 1
ATOM 8275 C C . ASP A 1 1033 ? -32.535 -19.198 -9.502 1.00 79.81 1033 ASP A C 1
ATOM 8277 O O . ASP A 1 1033 ? -33.346 -19.541 -8.636 1.00 79.81 1033 ASP A O 1
ATOM 8281 N N . ASN A 1 1034 ? -31.271 -19.627 -9.441 1.00 78.62 1034 ASN A N 1
ATOM 8282 C CA . ASN A 1 1034 ? -30.684 -20.336 -8.311 1.00 78.62 1034 ASN A CA 1
ATOM 8283 C C . ASN A 1 1034 ? -30.962 -19.571 -7.005 1.00 78.62 1034 ASN A C 1
ATOM 8285 O O . ASN A 1 1034 ? -31.479 -20.129 -6.037 1.00 78.62 1034 ASN A O 1
ATOM 8289 N N . ALA A 1 1035 ? -30.715 -18.261 -6.996 1.00 83.38 1035 ALA A N 1
ATOM 8290 C CA . ALA A 1 1035 ? -31.116 -17.351 -5.925 1.00 83.38 1035 ALA A CA 1
ATOM 8291 C C . ALA A 1 1035 ? -32.134 -16.320 -6.437 1.00 83.38 1035 ALA A C 1
ATOM 8293 O O . ALA A 1 1035 ? -32.153 -15.979 -7.617 1.00 83.38 1035 ALA A O 1
ATOM 8294 N N . LEU A 1 1036 ? -32.954 -15.781 -5.535 1.00 87.50 1036 LEU A N 1
ATOM 8295 C CA . LEU A 1 1036 ? -33.875 -14.689 -5.833 1.00 87.50 1036 LEU A CA 1
ATOM 8296 C C . LEU A 1 1036 ? -33.082 -13.408 -6.151 1.00 87.50 1036 LEU A C 1
ATOM 8298 O O . LEU A 1 1036 ? -32.472 -12.812 -5.260 1.00 87.50 1036 LEU A O 1
ATOM 8302 N N . VAL A 1 1037 ? -33.056 -12.994 -7.412 1.00 89.00 1037 VAL A N 1
ATOM 8303 C CA . VAL A 1 1037 ? -32.507 -11.715 -7.875 1.00 89.00 1037 VAL A CA 1
ATOM 8304 C C . VAL A 1 1037 ? -33.547 -10.627 -7.615 1.00 89.00 1037 VAL A C 1
ATOM 8306 O O . VAL A 1 1037 ? -34.729 -10.835 -7.875 1.00 89.00 1037 VAL A O 1
ATOM 8309 N N . LEU A 1 1038 ? -33.123 -9.472 -7.096 1.00 92.56 1038 LEU A N 1
ATOM 8310 C CA . LEU A 1 1038 ? -33.966 -8.278 -6.964 1.00 92.56 1038 LEU A CA 1
ATOM 8311 C C . LEU A 1 1038 ? -33.566 -7.258 -8.033 1.00 92.56 1038 LEU A C 1
ATOM 8313 O O . LEU A 1 1038 ? -32.374 -7.092 -8.305 1.00 92.56 1038 LEU A O 1
ATOM 8317 N N . MET A 1 1039 ? -34.543 -6.565 -8.615 1.00 91.94 1039 MET A N 1
ATOM 8318 C CA . MET A 1 1039 ? -34.325 -5.640 -9.727 1.00 91.94 1039 MET A CA 1
ATOM 8319 C C . MET A 1 1039 ? -35.266 -4.431 -9.665 1.00 91.94 1039 MET A C 1
ATOM 8321 O O . MET A 1 1039 ? -36.374 -4.511 -9.131 1.00 91.94 1039 MET A O 1
ATOM 8325 N N . LEU A 1 1040 ? -34.819 -3.312 -10.234 1.00 93.44 1040 LEU A N 1
ATOM 8326 C CA . LEU A 1 1040 ? -35.615 -2.112 -10.478 1.00 93.44 1040 LEU A CA 1
ATOM 8327 C C . LEU A 1 1040 ? -35.543 -1.760 -11.969 1.00 93.44 1040 LEU A C 1
ATOM 8329 O O . LEU A 1 1040 ? -34.453 -1.741 -12.537 1.00 93.44 1040 LEU A O 1
ATOM 8333 N N . THR A 1 1041 ? -36.686 -1.462 -12.590 1.00 91.75 1041 THR A N 1
ATOM 8334 C CA . THR A 1 1041 ? -36.772 -0.976 -13.980 1.00 91.75 1041 THR A CA 1
ATOM 8335 C C . THR A 1 1041 ? -37.833 0.114 -14.116 1.00 91.75 1041 THR A C 1
ATOM 8337 O O . THR A 1 1041 ? -38.874 0.062 -13.459 1.00 91.75 1041 THR A O 1
ATOM 8340 N N . SER A 1 1042 ? -37.575 1.112 -14.961 1.00 90.44 1042 SER A N 1
ATOM 8341 C CA . SER A 1 1042 ? -38.579 2.075 -15.429 1.00 90.44 1042 SER A CA 1
ATOM 8342 C C . SER A 1 1042 ? -38.945 1.908 -16.909 1.00 90.44 1042 SER A C 1
ATOM 8344 O O . SER A 1 1042 ? -39.810 2.633 -17.383 1.00 90.44 1042 SER A O 1
ATOM 8346 N N . THR A 1 1043 ? -38.346 0.964 -17.645 1.00 82.69 1043 THR A N 1
ATOM 8347 C CA . THR A 1 1043 ? -38.488 0.843 -19.115 1.00 82.69 1043 THR A CA 1
ATOM 8348 C C . THR A 1 1043 ? -39.109 -0.468 -19.598 1.00 82.69 1043 THR A C 1
ATOM 8350 O O . THR A 1 1043 ? -39.607 -0.517 -20.718 1.00 82.69 1043 THR A O 1
ATOM 8353 N N . SER A 1 1044 ? -39.085 -1.535 -18.795 1.00 73.31 1044 SER A N 1
ATOM 8354 C CA . SER A 1 1044 ? -39.359 -2.902 -19.264 1.00 73.31 1044 SER A CA 1
ATOM 8355 C C . SER A 1 1044 ? -40.368 -3.661 -18.396 1.00 73.31 1044 SER A C 1
ATOM 8357 O O . SER A 1 1044 ? -40.311 -3.647 -17.166 1.00 73.31 1044 SER A O 1
ATOM 8359 N N . THR A 1 1045 ? -41.308 -4.338 -19.057 1.00 60.41 1045 THR A N 1
ATOM 8360 C CA . THR A 1 1045 ? -42.238 -5.312 -18.465 1.00 60.41 1045 THR A CA 1
ATOM 8361 C C . THR A 1 1045 ? -41.646 -6.724 -18.518 1.00 60.41 1045 THR A C 1
ATOM 8363 O O . THR A 1 1045 ? -40.731 -7.002 -19.297 1.00 60.41 1045 THR A O 1
ATOM 8366 N N . SER A 1 1046 ? -42.178 -7.644 -17.710 1.00 57.06 1046 SER A N 1
ATOM 8367 C CA . SER A 1 1046 ? -41.718 -9.038 -17.696 1.00 57.06 1046 SER A CA 1
ATOM 8368 C C . SER A 1 1046 ? -42.628 -9.952 -18.513 1.00 57.06 1046 SER A C 1
ATOM 8370 O O . SER A 1 1046 ? -43.694 -10.363 -18.057 1.00 57.06 1046 SER A O 1
ATOM 8372 N N . ALA A 1 1047 ? -42.177 -10.341 -19.706 1.00 44.75 1047 ALA A N 1
ATOM 8373 C CA . ALA A 1 1047 ? -42.737 -11.503 -20.393 1.00 44.75 1047 ALA A CA 1
ATOM 8374 C C . ALA A 1 1047 ? -42.297 -12.814 -19.707 1.00 44.75 1047 ALA A C 1
ATOM 8376 O O . ALA A 1 1047 ? -41.233 -12.877 -19.085 1.00 44.75 1047 ALA A O 1
ATOM 8377 N N . LYS A 1 1048 ? -43.110 -13.871 -19.842 1.00 42.31 1048 LYS A N 1
ATOM 8378 C CA . LYS A 1 1048 ? -42.806 -15.235 -19.378 1.00 42.31 1048 LYS A CA 1
ATOM 8379 C C . LYS A 1 1048 ? -42.879 -16.227 -20.537 1.00 42.31 1048 LYS A C 1
ATOM 8381 O O . LYS A 1 1048 ? -43.856 -16.225 -21.278 1.00 42.31 1048 LYS A O 1
ATOM 8386 N N . THR A 1 1049 ? -41.911 -17.139 -20.577 1.00 39.84 1049 THR A N 1
ATOM 8387 C CA . THR A 1 1049 ? -41.879 -18.334 -21.441 1.00 39.84 1049 THR A CA 1
ATOM 8388 C C . THR A 1 1049 ? -41.453 -19.546 -20.582 1.00 39.84 1049 THR A C 1
ATOM 8390 O O . THR A 1 1049 ? -41.064 -19.373 -19.425 1.00 39.84 1049 THR A O 1
ATOM 8393 N N . ALA A 1 1050 ? -41.565 -20.780 -21.082 1.00 30.48 1050 ALA A N 1
ATOM 8394 C CA . ALA A 1 1050 ? -41.427 -22.034 -20.319 1.00 30.48 1050 ALA A CA 1
ATOM 8395 C C . ALA A 1 1050 ? -40.934 -23.175 -21.240 1.00 30.48 1050 ALA A C 1
ATOM 8397 O O . ALA A 1 1050 ? -41.143 -23.074 -22.442 1.00 30.48 1050 ALA A O 1
ATOM 8398 N N . LEU A 1 1051 ? -40.341 -24.303 -20.815 1.00 45.44 1051 LEU A N 1
ATOM 8399 C CA . LEU A 1 1051 ? -39.748 -24.831 -19.557 1.00 45.44 1051 LEU A CA 1
ATOM 8400 C C . LEU A 1 1051 ? -38.915 -26.083 -19.985 1.00 45.44 1051 LEU A C 1
ATOM 8402 O O . LEU A 1 1051 ? -39.077 -26.560 -21.103 1.00 45.44 1051 LEU A O 1
ATOM 8406 N N . LYS A 1 1052 ? -38.019 -26.749 -19.243 1.00 34.53 1052 LYS A N 1
ATOM 8407 C CA . LYS A 1 1052 ? -37.442 -26.685 -17.881 1.00 34.53 1052 LYS A CA 1
ATOM 8408 C C . LYS A 1 1052 ? -35.908 -26.934 -18.012 1.00 34.53 1052 LYS A C 1
ATOM 8410 O O . LYS A 1 1052 ? -35.373 -26.864 -19.119 1.00 34.53 1052 LYS A O 1
ATOM 8415 N N . VAL A 1 1053 ? -35.210 -27.254 -16.917 1.00 50.41 1053 VAL A N 1
ATOM 8416 C CA . VAL A 1 1053 ? -33.767 -27.592 -16.796 1.00 50.41 1053 VAL A CA 1
ATOM 8417 C C . VAL A 1 1053 ? -33.220 -28.551 -17.885 1.00 50.41 1053 VAL A C 1
ATOM 8419 O O . VAL A 1 1053 ? -33.956 -29.296 -18.537 1.00 50.41 1053 VAL A O 1
ATOM 8422 N N . PHE A 1 1054 ? -31.904 -28.485 -18.106 1.00 45.81 1054 PHE A N 1
ATOM 8423 C CA . PHE A 1 1054 ? -31.113 -29.326 -19.012 1.00 45.81 1054 PHE A CA 1
ATOM 8424 C C . PHE A 1 1054 ? -31.089 -30.819 -18.627 1.00 45.81 1054 PHE A C 1
ATOM 8426 O O . PHE A 1 1054 ? -31.093 -31.172 -17.450 1.00 45.81 1054 PHE A O 1
ATOM 8433 N N . GLY A 1 1055 ? -30.969 -31.672 -19.650 1.00 55.06 1055 GLY A N 1
ATOM 8434 C CA . GLY A 1 1055 ? -30.369 -33.009 -19.556 1.00 55.06 1055 GLY A CA 1
ATOM 8435 C C . GLY A 1 1055 ? -29.006 -33.020 -20.265 1.00 55.06 1055 GLY A C 1
ATOM 8436 O O . GLY A 1 1055 ? -28.297 -32.018 -20.247 1.00 55.06 1055 GLY A O 1
ATOM 8437 N N . ASN A 1 1056 ? -28.669 -34.105 -20.966 1.00 53.44 1056 ASN A N 1
ATOM 8438 C CA . ASN A 1 1056 ? -27.357 -34.330 -21.604 1.00 53.44 1056 ASN A CA 1
ATOM 8439 C C . ASN A 1 1056 ? -27.078 -33.486 -22.882 1.00 53.44 1056 ASN A C 1
ATOM 8441 O O . ASN A 1 1056 ? -26.424 -33.973 -23.802 1.00 53.44 1056 ASN A O 1
ATOM 8445 N N . GLN A 1 1057 ? -27.584 -32.252 -22.991 1.00 52.66 1057 GLN A N 1
ATOM 8446 C CA . GLN A 1 1057 ? -27.375 -31.379 -24.160 1.00 52.66 1057 GLN A CA 1
ATOM 8447 C C . GLN A 1 1057 ? -26.312 -30.296 -23.886 1.00 52.66 1057 GLN A C 1
ATOM 8449 O O . GLN A 1 1057 ? -26.324 -29.706 -22.807 1.00 52.66 1057 GLN A O 1
ATOM 8454 N N . PRO A 1 1058 ? -25.413 -29.987 -24.846 1.00 46.94 1058 PRO A N 1
ATOM 8455 C CA . PRO A 1 1058 ? -24.331 -29.015 -24.647 1.00 46.94 1058 PRO A CA 1
ATOM 8456 C C . PRO A 1 1058 ? -24.799 -27.549 -24.683 1.00 46.94 1058 PRO A C 1
ATOM 8458 O O . PRO A 1 1058 ? -24.122 -26.677 -24.146 1.00 46.94 1058 PRO A O 1
ATOM 8461 N N . GLN A 1 1059 ? -25.947 -27.274 -25.307 1.00 47.12 1059 GLN A N 1
ATOM 8462 C CA . GLN A 1 1059 ? -26.629 -25.978 -25.333 1.00 47.12 1059 GLN A CA 1
ATOM 8463 C C . GLN A 1 1059 ? -28.147 -26.211 -25.322 1.00 47.12 1059 GLN A C 1
ATOM 8465 O O . GLN A 1 1059 ? -28.619 -27.236 -25.813 1.00 47.12 1059 GLN A O 1
ATOM 8470 N N . LYS A 1 1060 ? -28.895 -25.263 -24.751 1.00 48.56 1060 LYS A N 1
ATOM 8471 C CA . LYS A 1 1060 ? -30.363 -25.228 -24.707 1.00 48.56 1060 LYS A CA 1
ATOM 8472 C C . LYS A 1 1060 ? -30.803 -23.794 -24.413 1.00 48.56 1060 LYS A C 1
ATOM 8474 O O . LYS A 1 1060 ? -30.140 -23.100 -23.643 1.00 48.56 1060 LYS A O 1
ATOM 8479 N N . GLU A 1 1061 ? -31.912 -23.366 -24.999 1.00 53.66 1061 GLU A N 1
ATOM 8480 C CA . GLU A 1 1061 ? -32.507 -22.052 -24.738 1.00 53.66 1061 GLU A CA 1
ATOM 8481 C C . GLU A 1 1061 ? -33.161 -22.007 -23.344 1.00 53.66 1061 GLU A C 1
ATOM 8483 O O . GLU A 1 1061 ? -33.657 -23.021 -22.839 1.00 53.66 1061 GLU A O 1
ATOM 8488 N N . LEU A 1 1062 ? -33.146 -20.834 -22.702 1.00 60.97 1062 LEU A N 1
ATOM 8489 C CA . LEU A 1 1062 ? -33.649 -20.629 -21.340 1.00 60.97 1062 LEU A CA 1
ATOM 8490 C C . LEU A 1 1062 ? -34.597 -19.421 -21.275 1.00 60.97 1062 LEU A C 1
ATOM 8492 O O . LEU A 1 1062 ? -34.234 -18.348 -21.755 1.00 60.97 1062 LEU A O 1
ATOM 8496 N N . PRO A 1 1063 ? -35.780 -19.546 -20.643 1.00 65.06 1063 PRO A N 1
ATOM 8497 C CA . PRO A 1 1063 ? -36.686 -18.421 -20.464 1.00 65.06 1063 PRO A CA 1
ATOM 8498 C C . PRO A 1 1063 ? -36.190 -17.490 -19.349 1.00 65.06 1063 PRO A C 1
ATOM 8500 O O . PRO A 1 1063 ? -36.147 -17.869 -18.177 1.00 65.06 1063 PRO A O 1
ATOM 8503 N N . ILE A 1 1064 ? -35.861 -16.255 -19.718 1.00 72.56 1064 ILE A N 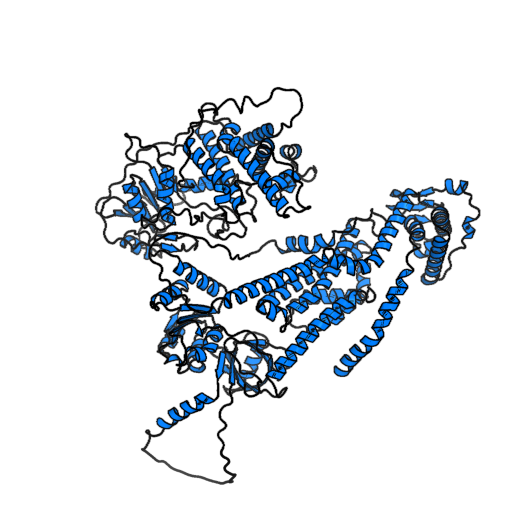1
ATOM 8504 C CA . ILE A 1 1064 ? -35.432 -15.183 -18.812 1.00 72.56 1064 ILE A CA 1
ATOM 8505 C C . ILE A 1 1064 ? -36.318 -13.939 -19.005 1.00 72.56 1064 ILE A C 1
ATOM 8507 O O . ILE A 1 1064 ? -36.790 -13.704 -20.118 1.00 72.56 1064 ILE A O 1
ATOM 8511 N N . PRO A 1 1065 ? -36.593 -13.138 -17.955 1.00 82.31 1065 PRO A N 1
ATOM 8512 C CA . PRO A 1 1065 ? -37.383 -11.916 -18.106 1.00 82.31 1065 PRO A CA 1
ATOM 8513 C C . PRO A 1 1065 ? -36.672 -10.895 -19.002 1.00 82.31 1065 PRO A C 1
ATOM 8515 O O . PRO A 1 1065 ? -35.470 -10.692 -18.851 1.00 82.31 1065 PRO A O 1
ATOM 8518 N N . ILE A 1 1066 ? -37.414 -10.182 -19.856 1.00 80.75 1066 ILE A N 1
ATOM 8519 C CA . ILE A 1 1066 ? -36.860 -9.188 -20.803 1.00 80.75 1066 ILE A CA 1
ATOM 8520 C C . ILE A 1 1066 ? -35.972 -8.150 -20.092 1.00 80.75 1066 ILE A C 1
ATOM 8522 O O . ILE A 1 1066 ? -34.894 -7.818 -20.576 1.00 80.75 1066 ILE A O 1
ATOM 8526 N N . ALA A 1 1067 ? -36.376 -7.678 -18.907 1.00 83.38 1067 ALA A N 1
ATOM 8527 C CA . ALA A 1 1067 ? -35.572 -6.757 -18.102 1.00 83.38 1067 ALA A CA 1
ATOM 8528 C C . ALA A 1 1067 ? -34.186 -7.328 -17.729 1.00 83.38 1067 ALA A C 1
ATOM 8530 O O . ALA A 1 1067 ? -33.191 -6.608 -17.786 1.00 83.38 1067 ALA A O 1
ATOM 8531 N N . ILE A 1 1068 ? -34.122 -8.620 -17.383 1.00 84.50 1068 ILE A N 1
ATOM 8532 C CA . ILE A 1 1068 ? -32.892 -9.339 -17.017 1.00 84.50 1068 ILE A CA 1
ATOM 8533 C C . ILE A 1 1068 ? -32.024 -9.598 -18.253 1.00 84.50 1068 ILE A C 1
ATOM 8535 O O . ILE A 1 1068 ? -30.811 -9.420 -18.178 1.00 84.50 1068 ILE A O 1
ATOM 8539 N N . ASP A 1 1069 ? -32.626 -9.985 -19.380 1.00 83.00 1069 ASP A N 1
ATOM 8540 C CA . ASP A 1 1069 ? -31.908 -10.226 -20.637 1.00 83.00 1069 ASP A CA 1
ATOM 8541 C C . ASP A 1 1069 ? -31.219 -8.954 -21.149 1.00 83.00 1069 ASP A C 1
ATOM 8543 O O . ASP A 1 1069 ? -29.996 -8.917 -21.287 1.00 83.00 1069 ASP A O 1
ATOM 8547 N N . LEU A 1 1070 ? -31.976 -7.861 -21.297 1.00 84.69 1070 LEU A N 1
ATOM 8548 C CA . LEU A 1 1070 ? -31.434 -6.568 -21.722 1.00 84.69 1070 LEU A CA 1
ATOM 8549 C C . LEU A 1 1070 ? -30.362 -6.047 -20.749 1.00 84.69 1070 LEU A C 1
ATOM 8551 O O . LEU A 1 1070 ? -29.334 -5.527 -21.183 1.00 84.69 1070 LEU A O 1
ATOM 8555 N N . TYR A 1 1071 ? -30.542 -6.240 -19.437 1.00 87.88 1071 TYR A N 1
ATOM 8556 C CA . TYR A 1 1071 ? -29.514 -5.897 -18.450 1.00 87.88 1071 TYR A CA 1
ATOM 8557 C C . TYR A 1 1071 ? -28.234 -6.715 -18.646 1.00 87.88 1071 TYR A C 1
ATOM 8559 O O . TYR A 1 1071 ? -27.150 -6.137 -18.713 1.00 87.88 1071 TYR A O 1
ATOM 8567 N N . ASN A 1 1072 ? -28.339 -8.037 -18.804 1.00 83.88 1072 ASN A N 1
ATOM 8568 C CA . ASN A 1 1072 ? -27.189 -8.901 -19.073 1.00 83.88 1072 ASN A CA 1
ATOM 8569 C C . ASN A 1 1072 ? -26.507 -8.551 -20.409 1.00 83.88 1072 ASN A C 1
ATOM 8571 O O . ASN A 1 1072 ? -25.283 -8.643 -20.514 1.00 83.88 1072 ASN A O 1
ATOM 8575 N N . HIS A 1 1073 ? -27.267 -8.112 -21.413 1.00 81.44 1073 HIS A N 1
ATOM 8576 C CA . HIS A 1 1073 ? -26.731 -7.686 -22.702 1.00 81.44 1073 HIS A CA 1
ATOM 8577 C C . HIS A 1 1073 ? -25.959 -6.358 -22.600 1.00 81.44 1073 HIS A C 1
ATOM 8579 O O . HIS A 1 1073 ? -24.816 -6.266 -23.048 1.00 81.44 1073 HIS A O 1
ATOM 8585 N N . HIS A 1 1074 ? -26.551 -5.325 -21.990 1.00 84.00 1074 HIS A N 1
ATOM 8586 C CA . HIS A 1 1074 ? -26.008 -3.963 -22.028 1.00 84.00 1074 HIS A CA 1
ATOM 8587 C C . HIS A 1 1074 ? -25.054 -3.618 -20.871 1.00 84.00 1074 HIS A C 1
ATOM 8589 O O . HIS A 1 1074 ? -24.089 -2.878 -21.087 1.00 84.00 1074 HIS A O 1
ATOM 8595 N N . MET A 1 1075 ? -25.263 -4.151 -19.659 1.00 84.25 1075 MET A N 1
ATOM 8596 C CA . MET A 1 1075 ? -24.472 -3.796 -18.465 1.00 84.25 1075 MET A CA 1
ATOM 8597 C C . MET A 1 1075 ? -22.974 -4.114 -18.625 1.00 84.25 1075 MET A C 1
ATOM 8599 O O . MET A 1 1075 ? -22.116 -3.328 -18.221 1.00 84.25 1075 MET A O 1
ATOM 8603 N N . ASN A 1 1076 ? -22.651 -5.213 -19.315 1.00 77.81 1076 ASN A N 1
ATOM 8604 C CA . ASN A 1 1076 ? -21.282 -5.676 -19.584 1.00 77.81 1076 ASN A CA 1
ATOM 8605 C C . ASN A 1 1076 ? -20.426 -4.711 -20.442 1.00 77.81 1076 ASN A C 1
ATOM 8607 O O . ASN A 1 1076 ? -19.239 -4.960 -20.662 1.00 77.81 1076 ASN A O 1
ATOM 8611 N N . SER A 1 1077 ? -20.985 -3.592 -20.916 1.00 77.94 1077 SER A N 1
ATOM 8612 C CA . SER A 1 1077 ? -20.275 -2.593 -21.730 1.00 77.94 1077 SER A CA 1
ATOM 8613 C C . SER A 1 1077 ? -19.070 -1.957 -21.017 1.00 77.94 1077 SER A C 1
ATOM 8615 O O . SER A 1 1077 ? -18.065 -1.658 -21.667 1.00 77.94 1077 SER A O 1
ATOM 8617 N N . VAL A 1 1078 ? -19.129 -1.765 -19.691 1.00 77.19 1078 VAL A N 1
ATOM 8618 C CA . VAL A 1 1078 ? -17.999 -1.199 -18.923 1.00 77.19 1078 VAL A CA 1
ATOM 8619 C C . VAL A 1 1078 ? -16.875 -2.226 -18.765 1.00 77.19 1078 VAL A C 1
ATOM 8621 O O . VAL A 1 1078 ? -15.714 -1.898 -19.027 1.00 77.19 1078 VAL A O 1
ATOM 8624 N N . ASP A 1 1079 ? -17.218 -3.477 -18.442 1.00 73.75 1079 ASP A N 1
ATOM 8625 C CA . ASP A 1 1079 ? -16.276 -4.602 -18.392 1.00 73.75 1079 ASP A CA 1
ATOM 8626 C C . ASP A 1 1079 ? -15.604 -4.848 -19.750 1.00 73.75 1079 ASP A C 1
ATOM 8628 O O . ASP A 1 1079 ? -14.395 -5.066 -19.804 1.00 73.75 1079 ASP A O 1
ATOM 8632 N N . LEU A 1 1080 ? -16.332 -4.740 -20.869 1.00 79.31 1080 LEU A N 1
ATOM 8633 C CA . LEU A 1 1080 ? -15.745 -4.820 -22.213 1.00 79.31 1080 LEU A CA 1
ATOM 8634 C C . LEU A 1 1080 ? -14.726 -3.689 -22.454 1.00 79.31 1080 LEU A C 1
ATOM 8636 O O . LEU A 1 1080 ? -13.656 -3.922 -23.023 1.00 79.31 1080 LEU A O 1
ATOM 8640 N N . GLY A 1 1081 ? -15.011 -2.476 -21.972 1.00 78.50 1081 GLY A N 1
ATOM 8641 C CA . GLY A 1 1081 ? -14.061 -1.361 -21.974 1.00 78.50 1081 GLY A CA 1
ATOM 8642 C C . GLY A 1 1081 ? -12.805 -1.643 -21.139 1.00 78.50 1081 GLY A C 1
ATOM 8643 O O . GLY A 1 1081 ? -11.689 -1.364 -21.589 1.00 78.50 1081 GLY A O 1
ATOM 8644 N N . ASP A 1 1082 ? -12.955 -2.242 -19.954 1.00 73.75 1082 ASP A N 1
ATOM 8645 C CA . ASP A 1 1082 ? -11.822 -2.641 -19.111 1.00 73.75 1082 ASP A CA 1
ATOM 8646 C C . ASP A 1 1082 ? -11.044 -3.838 -19.681 1.00 73.75 1082 ASP A C 1
ATOM 8648 O O . ASP A 1 1082 ? -9.819 -3.849 -19.569 1.00 73.75 1082 ASP A O 1
ATOM 8652 N N . GLN A 1 1083 ? -11.680 -4.771 -20.394 1.00 78.25 1083 GLN A N 1
ATOM 8653 C CA . GLN A 1 1083 ? -11.008 -5.837 -21.150 1.00 78.25 1083 GLN A CA 1
ATOM 8654 C C . GLN A 1 1083 ? -10.174 -5.268 -22.309 1.00 78.25 1083 GLN A C 1
ATOM 8656 O O . GLN A 1 1083 ? -8.975 -5.546 -22.401 1.00 78.25 1083 GLN A O 1
ATOM 8661 N N . LEU A 1 1084 ? -10.759 -4.397 -23.144 1.00 80.06 1084 LEU A N 1
ATOM 8662 C CA . LEU A 1 1084 ? -10.061 -3.712 -24.244 1.00 80.06 1084 LEU A CA 1
ATOM 8663 C C . LEU A 1 1084 ? -8.866 -2.881 -23.747 1.00 80.06 1084 LEU A C 1
ATOM 8665 O O . LEU A 1 1084 ? -7.814 -2.843 -24.398 1.00 80.06 1084 LEU A O 1
ATOM 8669 N N . ARG A 1 1085 ? -8.992 -2.251 -22.569 1.00 79.19 1085 ARG A N 1
ATOM 8670 C CA . ARG A 1 1085 ? -7.864 -1.621 -21.871 1.00 79.19 1085 ARG A CA 1
ATOM 8671 C C . ARG A 1 1085 ? -6.850 -2.658 -21.387 1.00 79.19 1085 ARG A C 1
ATOM 8673 O O . ARG A 1 1085 ? -5.666 -2.493 -21.668 1.00 79.19 1085 ARG A O 1
ATOM 8680 N N . ALA A 1 1086 ? -7.276 -3.694 -20.663 1.00 69.31 1086 ALA A N 1
ATOM 8681 C CA . ALA A 1 1086 ? -6.414 -4.630 -19.941 1.00 69.31 1086 ALA A CA 1
ATOM 8682 C C . ALA A 1 1086 ? -5.575 -5.529 -20.858 1.00 69.31 1086 ALA A C 1
ATOM 8684 O O . ALA A 1 1086 ? -4.348 -5.560 -20.692 1.00 69.31 1086 ALA A O 1
ATOM 8685 N N . CYS A 1 1087 ? -6.204 -6.206 -21.827 1.00 58.34 1087 CYS A N 1
ATOM 8686 C CA . CYS A 1 1087 ? -5.551 -7.115 -22.778 1.00 58.34 1087 CYS A CA 1
ATOM 8687 C C . CYS A 1 1087 ? -4.407 -6.416 -23.524 1.00 58.34 1087 CYS A C 1
ATOM 8689 O O . CYS A 1 1087 ? -3.306 -6.948 -23.624 1.00 58.34 1087 CYS A O 1
ATOM 8691 N N . ASN A 1 1088 ? -4.642 -5.167 -23.934 1.00 54.53 1088 ASN A N 1
ATOM 8692 C CA . ASN A 1 1088 ? -3.686 -4.325 -24.647 1.00 54.53 1088 ASN A CA 1
ATOM 8693 C C . ASN A 1 1088 ? -3.025 -3.259 -23.752 1.00 54.53 1088 ASN A C 1
ATOM 8695 O O . ASN A 1 1088 ? -2.611 -2.200 -24.228 1.00 54.53 1088 ASN A O 1
ATOM 8699 N N . SER A 1 1089 ? -2.950 -3.469 -22.437 1.00 56.69 1089 SER A N 1
ATOM 8700 C CA . SER A 1 1089 ? -2.437 -2.434 -21.530 1.00 56.69 1089 SER A CA 1
ATOM 8701 C C . SER A 1 1089 ? -0.910 -2.322 -21.557 1.00 56.69 1089 SER A C 1
ATOM 8703 O O . SER A 1 1089 ? -0.355 -1.227 -21.479 1.00 56.69 1089 SER A O 1
ATOM 8705 N N . GLY A 1 1090 ? -0.198 -3.454 -21.558 1.00 53.94 1090 GLY A N 1
ATOM 8706 C CA . GLY A 1 1090 ? 1.220 -3.499 -21.173 1.00 53.94 1090 GLY A CA 1
ATOM 8707 C C . GLY A 1 1090 ? 1.509 -2.863 -19.799 1.00 53.94 1090 GLY A C 1
ATOM 8708 O O . GLY A 1 1090 ? 2.657 -2.508 -19.505 1.00 53.94 1090 GLY A O 1
ATOM 8709 N N . ALA A 1 1091 ? 0.480 -2.669 -18.958 1.00 55.59 1091 ALA A N 1
ATOM 8710 C CA . ALA A 1 1091 ? 0.521 -1.762 -17.815 1.00 55.59 1091 ALA A CA 1
ATOM 8711 C C . ALA A 1 1091 ? 1.384 -2.320 -16.679 1.00 55.59 1091 ALA A C 1
ATOM 8713 O O . ALA A 1 1091 ? 0.940 -3.067 -15.801 1.00 55.59 1091 ALA A O 1
ATOM 8714 N N . ARG A 1 1092 ? 2.658 -1.919 -16.684 1.00 64.56 1092 ARG A N 1
ATOM 8715 C CA . ARG A 1 1092 ? 3.602 -2.241 -15.612 1.00 64.56 1092 ARG A CA 1
ATOM 8716 C C . ARG A 1 1092 ? 3.103 -1.664 -14.294 1.00 64.56 1092 ARG A C 1
ATOM 8718 O O . ARG A 1 1092 ? 2.661 -0.523 -14.232 1.00 64.56 1092 ARG A O 1
ATOM 8725 N N . VAL A 1 1093 ? 3.256 -2.437 -13.223 1.00 64.19 1093 VAL A N 1
ATOM 8726 C CA . VAL A 1 1093 ? 2.802 -2.064 -11.880 1.00 64.19 1093 VAL A CA 1
ATOM 8727 C C . VAL A 1 1093 ? 3.451 -0.756 -11.411 1.00 64.19 1093 VAL A C 1
ATOM 8729 O O . VAL A 1 1093 ? 4.625 -0.725 -11.027 1.00 64.19 1093 VAL A O 1
ATOM 8732 N N . ILE A 1 1094 ? 2.665 0.319 -11.383 1.00 70.19 1094 ILE A N 1
ATOM 8733 C CA . ILE A 1 1094 ? 3.082 1.618 -10.854 1.00 70.19 1094 ILE A CA 1
ATOM 8734 C C . ILE A 1 1094 ? 3.005 1.576 -9.322 1.00 70.19 1094 ILE A C 1
ATOM 8736 O O . ILE A 1 1094 ? 2.016 1.145 -8.727 1.00 70.19 1094 ILE A O 1
ATOM 8740 N N . ARG A 1 1095 ? 4.109 1.975 -8.676 1.00 64.94 1095 ARG A N 1
ATOM 8741 C CA . ARG A 1 1095 ? 4.322 1.897 -7.213 1.00 64.94 1095 ARG A CA 1
ATOM 8742 C C . ARG A 1 1095 ? 4.711 3.237 -6.573 1.00 64.94 1095 ARG A C 1
ATOM 8744 O O . ARG A 1 1095 ? 4.992 3.295 -5.376 1.00 64.94 1095 ARG A O 1
ATOM 8751 N N . ARG A 1 1096 ? 4.799 4.303 -7.375 1.00 63.50 1096 ARG A N 1
ATOM 8752 C CA . ARG A 1 1096 ? 5.127 5.688 -6.993 1.00 63.50 1096 ARG A CA 1
ATOM 8753 C C . ARG A 1 1096 ? 4.451 6.627 -7.991 1.00 63.50 1096 ARG A C 1
ATOM 8755 O O . ARG A 1 1096 ? 4.433 6.294 -9.166 1.00 63.50 1096 ARG A O 1
ATOM 8762 N N . GLY A 1 1097 ? 3.943 7.768 -7.521 1.00 71.81 1097 GLY A N 1
ATOM 8763 C CA . GLY A 1 1097 ? 3.182 8.713 -8.345 1.00 71.81 1097 GLY A CA 1
ATOM 8764 C C . GLY A 1 1097 ? 1.799 8.169 -8.707 1.00 71.81 1097 GLY A C 1
ATOM 8765 O O . GLY A 1 1097 ? 1.636 7.582 -9.769 1.00 71.81 1097 GLY A O 1
ATOM 8766 N N . GLY A 1 1098 ? 0.798 8.367 -7.841 1.00 72.50 1098 GLY A N 1
ATOM 8767 C CA . GLY A 1 1098 ? -0.583 7.934 -8.114 1.00 72.50 1098 GLY A CA 1
ATOM 8768 C C . GLY A 1 1098 ? -1.145 8.529 -9.411 1.00 72.50 1098 GLY A C 1
ATOM 8769 O O . GLY A 1 1098 ? -1.772 7.821 -10.193 1.00 72.50 1098 GLY A O 1
ATOM 8770 N N . TRP A 1 1099 ? -0.797 9.786 -9.701 1.00 79.81 1099 TRP A N 1
ATOM 8771 C CA . TRP A 1 1099 ? -1.158 10.467 -10.945 1.00 79.81 1099 TRP A CA 1
ATOM 8772 C C . TRP A 1 1099 ? -0.538 9.800 -12.189 1.00 79.81 1099 TRP A C 1
ATOM 8774 O O . TRP A 1 1099 ? -1.116 9.869 -13.263 1.00 79.81 1099 TRP A O 1
ATOM 8784 N N . GLN A 1 1100 ? 0.596 9.090 -12.077 1.00 82.75 1100 GLN A N 1
ATOM 8785 C CA . GLN A 1 1100 ? 1.173 8.366 -13.222 1.00 82.75 1100 GLN A CA 1
ATOM 8786 C C . GLN A 1 1100 ? 0.346 7.133 -13.602 1.00 82.75 1100 GLN A C 1
ATOM 8788 O O . GLN A 1 1100 ? 0.319 6.769 -14.775 1.00 82.75 1100 GLN A O 1
ATOM 8793 N N . ALA A 1 1101 ? -0.344 6.506 -12.642 1.00 80.88 1101 ALA A N 1
ATOM 8794 C CA . ALA A 1 1101 ? -1.264 5.404 -12.922 1.00 80.88 1101 ALA A CA 1
ATOM 8795 C C . ALA A 1 1101 ? -2.539 5.903 -13.615 1.00 80.88 1101 ALA A C 1
ATOM 8797 O O . ALA A 1 1101 ? -2.963 5.315 -14.606 1.00 80.88 1101 ALA A O 1
ATOM 8798 N N . LEU A 1 1102 ? -3.080 7.036 -13.158 1.00 82.00 1102 LEU A N 1
ATOM 8799 C CA . LEU A 1 1102 ? -4.224 7.693 -13.793 1.00 82.00 1102 LEU A CA 1
ATOM 8800 C C . LEU A 1 1102 ? -3.875 8.252 -15.190 1.00 82.00 1102 LEU A C 1
ATOM 8802 O O . LEU A 1 1102 ? -4.651 8.064 -16.118 1.00 82.00 1102 LEU A O 1
ATOM 8806 N N . PHE A 1 1103 ? -2.682 8.828 -15.398 1.00 87.25 1103 PHE A N 1
ATOM 8807 C CA . PHE A 1 1103 ? -2.209 9.200 -16.743 1.00 87.25 1103 PHE A CA 1
ATOM 8808 C C . PHE A 1 1103 ? -2.132 7.984 -17.674 1.00 87.25 1103 PHE A C 1
ATOM 8810 O O . PHE A 1 1103 ? -2.557 8.058 -18.823 1.00 87.25 1103 PHE A O 1
ATOM 8817 N N . HIS A 1 1104 ? -1.610 6.855 -17.183 1.00 85.25 1104 HIS A N 1
ATOM 8818 C CA . HIS A 1 1104 ? -1.589 5.615 -17.954 1.00 85.25 1104 HIS A CA 1
ATOM 8819 C C . HIS A 1 1104 ? -3.005 5.150 -18.320 1.00 85.25 1104 HIS A C 1
ATOM 8821 O O . HIS A 1 1104 ? -3.231 4.794 -19.472 1.00 85.25 1104 HIS A O 1
ATOM 8827 N N . PHE A 1 1105 ? -3.957 5.197 -17.383 1.00 84.44 1105 PHE A N 1
ATOM 8828 C CA . PHE A 1 1105 ? -5.364 4.894 -17.656 1.00 84.44 1105 PHE A CA 1
ATOM 8829 C C . PHE A 1 1105 ? -5.940 5.801 -18.757 1.00 84.44 1105 PHE A C 1
ATOM 8831 O O . PHE A 1 1105 ? -6.409 5.282 -19.765 1.00 84.44 1105 PHE A O 1
ATOM 8838 N N . LEU A 1 1106 ? -5.805 7.128 -18.631 1.00 87.62 1106 LEU A N 1
ATOM 8839 C CA . LEU A 1 1106 ? -6.260 8.093 -19.643 1.00 87.62 1106 LEU A CA 1
ATOM 8840 C C . LEU A 1 1106 ? -5.625 7.841 -21.020 1.00 87.62 1106 LEU A C 1
ATOM 8842 O O . LEU A 1 1106 ? -6.326 7.825 -22.027 1.00 87.62 1106 LEU A O 1
ATOM 8846 N N . PHE A 1 1107 ? -4.317 7.574 -21.072 1.00 90.19 1107 PHE A N 1
ATOM 8847 C CA . PHE A 1 1107 ? -3.610 7.255 -22.316 1.00 90.19 1107 PHE A CA 1
ATOM 8848 C C . PHE A 1 1107 ? -4.133 5.967 -22.972 1.00 90.19 1107 PHE A C 1
ATOM 8850 O O . PHE A 1 1107 ? -4.337 5.937 -24.184 1.00 90.19 1107 PHE A O 1
ATOM 8857 N N . HIS A 1 1108 ? -4.403 4.909 -22.198 1.00 86.94 1108 HIS A N 1
ATOM 8858 C CA . HIS A 1 1108 ? -4.989 3.681 -22.744 1.00 86.94 1108 HIS A CA 1
ATOM 8859 C C . HIS A 1 1108 ? -6.464 3.851 -23.139 1.00 86.94 1108 HIS A C 1
ATOM 8861 O O . HIS A 1 1108 ? -6.866 3.270 -24.143 1.00 86.94 1108 HIS A O 1
ATOM 8867 N N . THR A 1 1109 ? -7.242 4.681 -22.433 1.00 88.38 1109 THR A N 1
ATOM 8868 C CA . THR A 1 1109 ? -8.597 5.075 -22.854 1.00 88.38 1109 THR A CA 1
ATOM 8869 C C . THR A 1 1109 ? -8.560 5.826 -24.184 1.00 88.38 1109 THR A C 1
ATOM 8871 O O . THR A 1 1109 ? -9.301 5.453 -25.083 1.00 88.38 1109 THR A O 1
ATOM 8874 N N . VAL A 1 1110 ? -7.641 6.780 -24.390 1.00 92.50 1110 VAL A N 1
ATOM 8875 C CA . VAL A 1 1110 ? -7.460 7.431 -25.704 1.00 92.50 1110 VAL A CA 1
ATOM 8876 C C . VAL A 1 1110 ? -7.141 6.407 -26.796 1.00 92.50 1110 VAL A C 1
ATOM 8878 O O . VAL A 1 1110 ? -7.776 6.433 -27.840 1.00 92.50 1110 VAL A O 1
ATOM 8881 N N . LEU A 1 1111 ? -6.238 5.447 -26.558 1.00 91.75 1111 LEU A N 1
ATOM 8882 C CA . LEU A 1 1111 ? -5.931 4.407 -27.555 1.00 91.75 1111 LEU A CA 1
ATOM 8883 C C . LEU A 1 1111 ? -7.125 3.495 -27.890 1.00 91.75 1111 LEU A C 1
ATOM 8885 O O . LEU A 1 1111 ? -7.204 3.002 -29.015 1.00 91.75 1111 LEU A O 1
ATOM 8889 N N . VAL A 1 1112 ? -8.035 3.249 -26.941 1.00 90.00 1112 VAL A N 1
ATOM 8890 C CA . VAL A 1 1112 ? -9.282 2.506 -27.191 1.00 90.00 1112 VAL A CA 1
ATOM 8891 C C . VAL A 1 1112 ? -10.291 3.387 -27.929 1.00 90.00 1112 VAL A C 1
ATOM 8893 O O . VAL A 1 1112 ? -10.799 2.962 -28.962 1.00 90.00 1112 VAL A O 1
ATOM 8896 N N . ASN A 1 1113 ? -10.518 4.626 -27.485 1.00 91.88 1113 ASN A N 1
ATOM 8897 C CA . ASN A 1 1113 ? -11.437 5.571 -28.124 1.00 91.88 1113 ASN A CA 1
ATOM 8898 C C . ASN A 1 1113 ? -11.023 5.866 -29.576 1.00 91.88 1113 ASN A C 1
ATOM 8900 O O . ASN A 1 1113 ? -11.869 5.837 -30.464 1.00 91.88 1113 ASN A O 1
ATOM 8904 N N . SER A 1 1114 ? -9.729 6.068 -29.853 1.00 93.75 1114 SER A N 1
ATOM 8905 C CA . SER A 1 1114 ? -9.219 6.268 -31.216 1.00 93.75 1114 SER A CA 1
ATOM 8906 C C . SER A 1 1114 ? -9.457 5.046 -32.116 1.00 93.75 1114 SER A C 1
ATOM 8908 O O . SER A 1 1114 ? -9.833 5.208 -33.276 1.00 93.75 1114 SER A O 1
ATOM 8910 N N . TRP A 1 1115 ? -9.302 3.821 -31.594 1.00 92.50 1115 TRP A N 1
ATOM 8911 C CA . TRP A 1 1115 ? -9.642 2.607 -32.348 1.00 92.50 1115 TRP A CA 1
ATOM 8912 C C . TRP A 1 1115 ? -11.156 2.451 -32.552 1.00 92.50 1115 TRP A C 1
ATOM 8914 O O . TRP A 1 1115 ? -11.576 2.059 -33.637 1.00 92.50 1115 TRP A O 1
ATOM 8924 N N . LEU A 1 1116 ? -11.985 2.786 -31.559 1.00 91.31 1116 LEU A N 1
ATOM 8925 C CA . LEU A 1 1116 ? -13.446 2.736 -31.683 1.00 91.31 1116 LEU A CA 1
ATOM 8926 C C . LEU A 1 1116 ? -13.967 3.752 -32.711 1.00 91.31 1116 LEU A C 1
ATOM 8928 O O . LEU A 1 1116 ? -14.796 3.386 -33.542 1.00 91.31 1116 LEU A O 1
ATOM 8932 N N . LEU A 1 1117 ? -13.442 4.983 -32.714 1.00 93.62 1117 LEU A N 1
ATOM 8933 C CA . LEU A 1 1117 ? -13.733 6.000 -33.734 1.00 93.62 1117 LEU A CA 1
ATOM 8934 C C . LEU A 1 1117 ? -13.327 5.527 -35.136 1.00 93.62 1117 LEU A C 1
ATOM 8936 O O . LEU A 1 1117 ? -14.104 5.666 -36.075 1.00 93.62 1117 LEU A O 1
ATOM 8940 N N . SER A 1 1118 ? -12.148 4.910 -35.271 1.00 93.94 1118 SER A N 1
ATOM 8941 C CA . SER A 1 1118 ? -11.707 4.293 -36.527 1.00 93.94 1118 SER A CA 1
ATOM 8942 C C . SER A 1 1118 ? -12.666 3.180 -36.969 1.00 93.94 1118 SER A C 1
ATOM 8944 O O . SER A 1 1118 ? -13.253 3.271 -38.043 1.00 93.94 1118 SER A O 1
ATOM 8946 N N . LYS A 1 1119 ? -12.905 2.174 -36.117 1.00 92.81 1119 LYS A N 1
ATOM 8947 C CA . LYS A 1 1119 ? -13.773 1.018 -36.392 1.00 92.81 1119 LYS A CA 1
ATOM 8948 C C . LYS A 1 1119 ? -15.190 1.437 -36.794 1.00 92.81 1119 LYS A C 1
ATOM 8950 O O . LYS A 1 1119 ? -15.684 1.005 -37.830 1.00 92.81 1119 LYS A O 1
ATOM 8955 N N . HIS A 1 1120 ? -15.846 2.274 -35.990 1.00 90.50 1120 HIS A N 1
ATOM 8956 C CA . HIS A 1 1120 ? -17.234 2.678 -36.230 1.00 90.50 1120 HIS A CA 1
ATOM 8957 C C . HIS A 1 1120 ? -17.375 3.793 -37.277 1.00 90.50 1120 HIS A C 1
ATOM 8959 O O . HIS A 1 1120 ? -18.466 3.977 -37.805 1.00 90.50 1120 HIS A O 1
ATOM 8965 N N . GLY A 1 1121 ? -16.286 4.482 -37.633 1.00 87.88 1121 GLY A N 1
ATOM 8966 C CA . GLY A 1 1121 ? -16.219 5.345 -38.814 1.00 87.88 1121 GLY A CA 1
ATOM 8967 C C . GLY A 1 1121 ? -16.018 4.593 -40.140 1.00 87.88 1121 GLY A C 1
ATOM 8968 O O . GLY A 1 1121 ? -16.012 5.234 -41.184 1.00 87.88 1121 GLY A O 1
ATOM 8969 N N . GLY A 1 1122 ? -15.836 3.265 -40.132 1.00 89.12 1122 GLY A N 1
ATOM 8970 C CA . GLY A 1 1122 ? -15.585 2.461 -41.342 1.00 89.12 1122 GLY A CA 1
ATOM 8971 C C . GLY A 1 1122 ? -14.106 2.158 -41.629 1.00 89.12 1122 GLY A C 1
ATOM 8972 O O . GLY A 1 1122 ? -13.735 1.873 -42.766 1.00 89.12 1122 GLY A O 1
ATOM 8973 N N . GLY A 1 1123 ? -13.238 2.234 -40.618 1.00 88.00 1123 GLY A N 1
ATOM 8974 C CA . GLY A 1 1123 ? -11.819 1.888 -40.710 1.00 88.00 1123 GLY A CA 1
ATOM 8975 C C . GLY A 1 1123 ? -11.569 0.374 -40.780 1.00 88.00 1123 GLY A C 1
ATOM 8976 O O . GLY A 1 1123 ? -12.109 -0.399 -39.993 1.00 88.00 1123 GLY A O 1
ATOM 8977 N N . GLY A 1 1124 ? -10.697 -0.055 -41.695 1.00 86.50 1124 GLY A N 1
ATOM 8978 C CA . GLY A 1 1124 ? -10.446 -1.462 -42.046 1.00 86.50 1124 GLY A CA 1
ATOM 8979 C C . GLY A 1 1124 ? -9.487 -2.231 -41.124 1.00 86.50 1124 GLY A C 1
ATOM 8980 O O . GLY A 1 1124 ? -8.926 -3.250 -41.532 1.00 86.50 1124 GLY A O 1
ATOM 8981 N N . PHE A 1 1125 ? -9.238 -1.757 -39.900 1.00 89.88 1125 PHE A N 1
ATOM 8982 C CA . PHE A 1 1125 ? -8.303 -2.407 -38.976 1.00 89.88 1125 PHE A CA 1
ATOM 8983 C C . PHE A 1 1125 ? -8.924 -3.649 -38.324 1.00 89.88 1125 PHE A C 1
ATOM 8985 O O . PHE A 1 1125 ? -9.851 -3.540 -37.524 1.00 89.88 1125 PHE A O 1
ATOM 8992 N N . LYS A 1 1126 ? -8.345 -4.829 -38.593 1.00 83.56 1126 LYS A N 1
ATOM 8993 C CA . LYS A 1 1126 ? -8.810 -6.138 -38.080 1.00 83.56 1126 LYS A CA 1
ATOM 8994 C C . LYS A 1 1126 ? -8.869 -6.261 -36.545 1.00 83.56 1126 LYS A C 1
ATOM 8996 O O . LYS A 1 1126 ? -9.507 -7.180 -36.047 1.00 83.56 1126 LYS A O 1
ATOM 9001 N N . GLY A 1 1127 ? -8.211 -5.369 -35.803 1.00 86.62 1127 GLY A N 1
ATOM 9002 C CA . GLY A 1 1127 ? -8.196 -5.341 -34.338 1.00 86.62 1127 GLY A CA 1
ATOM 9003 C C . GLY A 1 1127 ? -7.479 -4.099 -33.786 1.00 86.62 1127 GLY A C 1
ATOM 9004 O O . GLY A 1 1127 ? -6.808 -3.389 -34.550 1.00 86.62 1127 GLY A O 1
ATOM 9005 N N . PRO A 1 1128 ? -7.604 -3.811 -32.476 1.00 87.06 1128 PRO A N 1
ATOM 9006 C CA . PRO A 1 1128 ? -6.941 -2.672 -31.835 1.00 87.06 1128 PRO A CA 1
ATOM 9007 C C . PRO A 1 1128 ? -5.408 -2.769 -31.872 1.00 87.06 1128 PRO A C 1
ATOM 9009 O O . PRO A 1 1128 ? -4.726 -1.745 -31.806 1.00 87.06 1128 PRO A O 1
ATOM 9012 N N . GLU A 1 1129 ? -4.852 -3.971 -32.020 1.00 88.50 1129 GLU A N 1
ATOM 9013 C CA . GLU A 1 1129 ? -3.419 -4.235 -32.158 1.00 88.50 1129 GLU A CA 1
ATOM 9014 C C . GLU A 1 1129 ? -2.886 -3.635 -33.466 1.00 88.50 1129 GLU A C 1
ATOM 9016 O O . GLU A 1 1129 ? -1.930 -2.861 -33.449 1.00 88.50 1129 GLU A O 1
ATOM 9021 N N . ALA A 1 1130 ? -3.557 -3.919 -34.589 1.00 90.75 1130 ALA A N 1
ATOM 9022 C CA . ALA A 1 1130 ? -3.182 -3.430 -35.917 1.00 90.75 1130 ALA A CA 1
ATOM 9023 C C . ALA A 1 1130 ? -3.292 -1.897 -36.022 1.00 90.75 1130 ALA A C 1
ATOM 9025 O O . ALA A 1 1130 ? -2.415 -1.243 -36.590 1.00 90.75 1130 ALA A O 1
ATOM 9026 N N . PHE A 1 1131 ? -4.331 -1.311 -35.414 1.00 93.19 1131 PHE A N 1
ATOM 9027 C CA . PHE A 1 1131 ? -4.483 0.144 -35.309 1.00 93.19 1131 PHE A CA 1
ATOM 9028 C C . PHE A 1 1131 ? -3.311 0.779 -34.541 1.00 93.19 1131 PHE A C 1
ATOM 9030 O O . PHE A 1 1131 ? -2.702 1.748 -34.998 1.00 93.19 1131 PHE A O 1
ATOM 9037 N N . ARG A 1 1132 ? -2.937 0.199 -33.391 1.00 91.94 1132 ARG A N 1
ATOM 9038 C CA . ARG A 1 1132 ? -1.794 0.656 -32.582 1.00 91.94 1132 ARG A CA 1
ATOM 9039 C C . ARG A 1 1132 ? -0.449 0.445 -33.277 1.00 91.94 1132 ARG A C 1
ATOM 9041 O O . ARG A 1 1132 ? 0.462 1.245 -33.067 1.00 91.94 1132 ARG A O 1
ATOM 9048 N N . GLU A 1 1133 ? -0.313 -0.600 -34.092 1.00 91.62 1133 GLU A N 1
ATOM 9049 C CA . GLU A 1 1133 ? 0.899 -0.863 -34.870 1.00 91.62 1133 GLU A CA 1
ATOM 9050 C C . GLU A 1 1133 ? 1.130 0.240 -35.911 1.00 91.62 1133 GLU A C 1
ATOM 9052 O O . GLU A 1 1133 ? 2.215 0.823 -35.980 1.00 91.62 1133 GLU A O 1
ATOM 9057 N N . ALA A 1 1134 ? 0.087 0.589 -36.669 1.00 93.00 1134 ALA A N 1
ATOM 9058 C CA . ALA A 1 1134 ? 0.114 1.713 -37.598 1.00 93.00 1134 ALA A CA 1
ATOM 9059 C C . ALA A 1 1134 ? 0.349 3.055 -36.870 1.00 93.00 1134 ALA A C 1
ATOM 9061 O O . ALA A 1 1134 ? 1.194 3.844 -37.298 1.00 93.00 1134 ALA A O 1
ATOM 9062 N N . LEU A 1 1135 ? -0.304 3.280 -35.722 1.00 94.31 1135 LEU A N 1
ATOM 9063 C CA . LEU A 1 1135 ? -0.131 4.493 -34.917 1.00 94.31 1135 LEU A CA 1
ATOM 9064 C C . LEU A 1 1135 ? 1.308 4.687 -34.414 1.00 94.31 1135 LEU A C 1
ATOM 9066 O O . LEU A 1 1135 ? 1.856 5.780 -34.569 1.00 94.31 1135 LEU A O 1
ATOM 9070 N N . TYR A 1 1136 ? 1.962 3.671 -33.829 1.00 91.81 1136 TYR A N 1
ATOM 9071 C CA . TYR A 1 1136 ? 3.341 3.869 -33.357 1.00 91.81 1136 TYR A CA 1
ATOM 9072 C C . TYR A 1 1136 ? 4.306 4.090 -34.529 1.00 91.81 1136 TYR A C 1
ATOM 9074 O O . TYR A 1 1136 ? 5.234 4.889 -34.401 1.00 91.81 1136 TYR A O 1
ATOM 9082 N N . LYS A 1 1137 ? 4.083 3.425 -35.676 1.00 91.81 1137 LYS A N 1
ATOM 9083 C CA . LYS A 1 1137 ? 4.871 3.641 -36.900 1.00 91.81 1137 LYS A CA 1
ATOM 9084 C C . LYS A 1 1137 ? 4.750 5.091 -37.381 1.00 91.81 1137 LYS A C 1
ATOM 9086 O O . LYS A 1 1137 ? 5.773 5.700 -37.685 1.00 91.81 1137 LYS A O 1
ATOM 9091 N N . ALA A 1 1138 ? 3.545 5.663 -37.369 1.00 91.06 1138 ALA A N 1
ATOM 9092 C CA . ALA A 1 1138 ? 3.308 7.063 -37.721 1.00 91.06 1138 ALA A CA 1
ATOM 9093 C C . ALA A 1 1138 ? 3.926 8.047 -36.703 1.00 91.06 1138 ALA A C 1
ATOM 9095 O O . ALA A 1 1138 ? 4.663 8.955 -37.082 1.00 91.06 1138 ALA A O 1
ATOM 9096 N N . LEU A 1 1139 ? 3.744 7.829 -35.396 1.00 91.50 1139 LEU A N 1
ATOM 9097 C CA . LEU A 1 1139 ? 4.387 8.651 -34.355 1.00 91.50 1139 LEU A CA 1
ATOM 9098 C C . LEU A 1 1139 ? 5.927 8.613 -34.442 1.00 91.50 1139 LEU A C 1
ATOM 9100 O O . LEU A 1 1139 ? 6.602 9.600 -34.141 1.00 91.50 1139 LEU A O 1
ATOM 9104 N N . PHE A 1 1140 ? 6.498 7.495 -34.901 1.00 89.12 1140 PHE A N 1
ATOM 9105 C CA . PHE A 1 1140 ? 7.933 7.363 -35.152 1.00 89.12 1140 PHE A CA 1
ATOM 9106 C C . PHE A 1 1140 ? 8.423 8.145 -36.378 1.00 89.12 1140 PHE A C 1
ATOM 9108 O O . PHE A 1 1140 ? 9.591 8.533 -36.373 1.00 89.12 1140 PHE A O 1
ATOM 9115 N N . THR A 1 1141 ? 7.606 8.414 -37.405 1.00 86.06 1141 THR A N 1
ATOM 9116 C CA . THR A 1 1141 ? 8.030 9.283 -38.523 1.00 86.06 1141 THR A CA 1
ATOM 9117 C C . THR A 1 1141 ? 7.982 10.758 -38.127 1.00 86.06 1141 THR A C 1
ATOM 9119 O O . THR A 1 1141 ? 8.948 11.474 -38.394 1.00 86.06 1141 THR A O 1
ATOM 9122 N N . VAL A 1 1142 ? 6.938 11.186 -37.403 1.00 80.19 1142 VAL A N 1
ATOM 9123 C CA . VAL A 1 1142 ? 6.810 12.546 -36.838 1.00 80.19 1142 VAL A CA 1
ATOM 9124 C C . VAL A 1 1142 ? 8.022 12.896 -35.969 1.00 80.19 1142 VAL A C 1
ATOM 9126 O O . VAL A 1 1142 ? 8.670 13.919 -36.179 1.00 80.19 1142 VAL A O 1
ATOM 9129 N N . GLY A 1 1143 ? 8.383 12.011 -35.036 1.00 65.06 1143 GLY A N 1
ATOM 9130 C CA . GLY A 1 1143 ? 9.471 12.239 -34.083 1.00 65.06 1143 GLY A CA 1
ATOM 9131 C C . GLY A 1 1143 ? 10.903 12.091 -34.620 1.00 65.06 1143 GLY A C 1
ATOM 9132 O O . GLY A 1 1143 ? 11.841 12.243 -33.844 1.00 65.06 1143 GLY A O 1
ATOM 9133 N N . SER A 1 1144 ? 11.107 11.769 -35.906 1.00 60.44 1144 SER A N 1
ATOM 9134 C CA . SER A 1 1144 ? 12.448 11.495 -36.470 1.00 60.44 1144 SER A CA 1
ATOM 9135 C C . SER A 1 1144 ? 13.119 12.701 -37.159 1.00 60.44 1144 SER A C 1
ATOM 9137 O O . SER A 1 1144 ? 14.189 12.542 -37.745 1.00 60.44 1144 SER A O 1
ATOM 9139 N N . LYS A 1 1145 ? 12.527 13.906 -37.124 1.00 48.03 1145 LYS A N 1
ATOM 9140 C CA . LYS A 1 1145 ? 13.082 15.109 -37.779 1.00 48.03 1145 LYS A CA 1
ATOM 9141 C C . LYS A 1 1145 ? 13.801 16.050 -36.802 1.00 48.03 1145 LYS A C 1
ATOM 9143 O O . LYS A 1 1145 ? 13.186 16.935 -36.219 1.00 48.03 1145 LYS A O 1
ATOM 9148 N N . SER A 1 1146 ? 15.123 15.917 -36.699 1.00 37.59 1146 SER A N 1
ATOM 9149 C CA . SER A 1 1146 ? 16.008 16.988 -36.203 1.00 37.59 1146 SER A CA 1
ATOM 9150 C C . SER A 1 1146 ? 16.423 17.937 -37.348 1.00 37.59 1146 SER A C 1
ATOM 9152 O O . SER A 1 1146 ? 16.387 17.525 -38.510 1.00 37.59 1146 SER A O 1
ATOM 9154 N N . PRO A 1 1147 ? 16.808 19.200 -37.066 1.00 37.75 1147 PRO A N 1
ATOM 9155 C CA . PRO A 1 1147 ? 17.044 20.214 -38.099 1.00 37.75 1147 PRO A CA 1
ATOM 9156 C C . PRO A 1 1147 ? 18.359 20.000 -38.875 1.00 37.75 1147 PRO A C 1
ATOM 9158 O O . PRO A 1 1147 ? 19.399 20.569 -38.549 1.00 37.75 1147 PRO A O 1
ATOM 9161 N N . GLY A 1 1148 ? 18.297 19.192 -39.937 1.00 31.31 1148 GLY A N 1
ATOM 9162 C CA . GLY A 1 1148 ? 19.317 19.087 -40.988 1.00 31.31 1148 GLY A CA 1
ATOM 9163 C C . GLY A 1 1148 ? 18.902 19.843 -42.258 1.00 31.31 1148 GLY A C 1
ATOM 9164 O O . GLY A 1 1148 ? 17.719 19.897 -42.594 1.00 31.31 1148 GLY A O 1
ATOM 9165 N N . LYS A 1 1149 ? 19.866 20.444 -42.968 1.00 35.62 1149 LYS A N 1
ATOM 9166 C CA . LYS A 1 1149 ? 19.614 21.293 -44.149 1.00 35.62 1149 LYS A CA 1
ATOM 9167 C C . LYS A 1 1149 ? 18.939 20.524 -45.302 1.00 35.62 1149 LYS A C 1
ATOM 9169 O O . LYS A 1 1149 ? 19.374 19.434 -45.654 1.00 35.62 1149 LYS A O 1
ATOM 9174 N N . GLY A 1 1150 ? 17.980 21.168 -45.978 1.00 38.53 1150 GLY A N 1
ATOM 9175 C CA . GLY A 1 1150 ? 17.718 20.922 -47.405 1.00 38.53 1150 GLY A CA 1
ATOM 9176 C C . GLY A 1 1150 ? 16.701 19.839 -47.801 1.00 38.53 1150 GLY A C 1
ATOM 9177 O O . GLY A 1 1150 ? 17.034 18.975 -48.607 1.00 38.53 1150 GLY A O 1
ATOM 9178 N N . LYS A 1 1151 ? 15.447 19.921 -47.328 1.00 33.12 1151 LYS A N 1
ATOM 9179 C CA . LYS A 1 1151 ? 14.234 19.458 -48.055 1.00 33.12 1151 LYS A CA 1
ATOM 9180 C C . LYS A 1 1151 ? 12.969 20.068 -47.430 1.00 33.12 1151 LYS A C 1
ATOM 9182 O O . LYS A 1 1151 ? 12.993 20.433 -46.256 1.00 33.12 1151 LYS A O 1
ATOM 9187 N N . ARG A 1 1152 ? 11.894 20.237 -48.219 1.00 31.36 1152 ARG A N 1
ATOM 9188 C CA . ARG A 1 1152 ? 10.692 21.007 -47.819 1.00 31.36 1152 ARG A CA 1
ATOM 9189 C C . ARG A 1 1152 ? 10.056 20.460 -46.517 1.00 31.36 1152 ARG A C 1
ATOM 9191 O O . ARG A 1 1152 ? 10.001 19.238 -46.336 1.00 31.36 1152 ARG A O 1
ATOM 9198 N N . PRO A 1 1153 ? 9.610 21.332 -45.592 1.00 33.22 1153 PRO A N 1
ATOM 9199 C CA . PRO A 1 1153 ? 9.087 20.917 -44.292 1.00 33.22 1153 PRO A CA 1
ATOM 9200 C C . PRO A 1 1153 ? 7.689 20.294 -44.393 1.00 33.22 1153 PRO A C 1
ATOM 9202 O O . PRO A 1 1153 ? 6.877 20.683 -45.223 1.00 33.22 1153 PRO A O 1
ATOM 9205 N N . ILE A 1 1154 ? 7.376 19.381 -43.466 1.00 38.47 1154 ILE A N 1
ATOM 9206 C CA . ILE A 1 1154 ? 5.993 18.935 -43.209 1.00 38.47 1154 ILE A CA 1
ATOM 9207 C C . ILE A 1 1154 ? 5.409 19.879 -42.144 1.00 38.47 115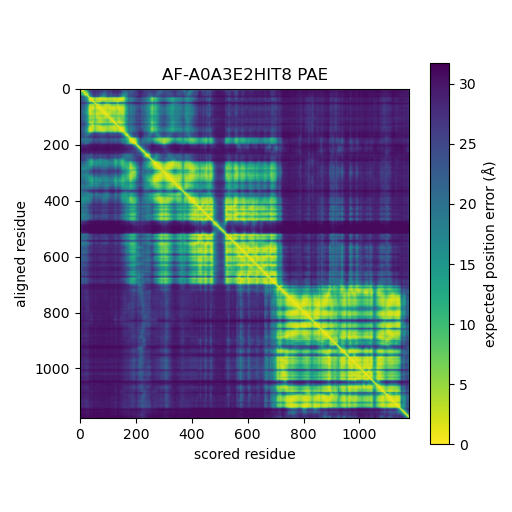4 ILE A C 1
ATOM 9209 O O . ILE A 1 1154 ? 5.083 19.474 -41.034 1.00 38.47 1154 ILE A O 1
ATOM 9213 N N . SER A 1 1155 ? 5.397 21.177 -42.457 1.00 35.47 1155 SER A N 1
ATOM 9214 C CA . SER A 1 1155 ? 4.633 22.185 -41.715 1.00 35.47 1155 SER A CA 1
ATOM 9215 C C . SER A 1 1155 ? 3.227 22.290 -42.298 1.00 35.47 1155 SER A C 1
ATOM 9217 O O . SER A 1 1155 ? 2.266 22.173 -41.552 1.00 35.47 1155 SER A O 1
ATOM 9219 N N . GLN A 1 1156 ? 3.112 22.353 -43.629 1.00 36.06 1156 GLN A N 1
ATOM 9220 C CA . GLN A 1 1156 ? 1.852 22.549 -44.365 1.00 36.06 1156 GLN A CA 1
ATOM 9221 C C . GLN A 1 1156 ? 0.787 21.452 -44.152 1.00 36.06 1156 GLN A C 1
ATOM 9223 O O . GLN A 1 1156 ? -0.376 21.673 -44.442 1.00 36.06 1156 GLN A O 1
ATOM 9228 N N . LEU A 1 1157 ? 1.142 20.286 -43.593 1.00 39.94 1157 LEU A N 1
ATOM 9229 C CA . LEU A 1 1157 ? 0.176 19.241 -43.197 1.00 39.94 1157 LEU A CA 1
ATOM 9230 C C . LEU A 1 1157 ? -0.265 19.321 -41.719 1.00 39.94 1157 LEU A C 1
ATOM 9232 O O . LEU A 1 1157 ? -1.011 18.465 -41.258 1.00 39.94 1157 LEU A O 1
ATOM 9236 N N . ILE A 1 1158 ? 0.249 20.285 -40.944 1.00 41.66 1158 ILE A N 1
ATOM 9237 C CA . ILE A 1 1158 ? -0.011 20.458 -39.497 1.00 41.66 1158 ILE A CA 1
ATOM 9238 C C . ILE A 1 1158 ? -0.203 21.960 -39.142 1.00 41.66 1158 ILE A C 1
ATOM 9240 O O . ILE A 1 1158 ? -0.255 22.324 -37.969 1.00 41.66 1158 ILE A O 1
ATOM 9244 N N . SER A 1 1159 ? -0.274 22.864 -40.130 1.00 31.88 1159 SER A N 1
ATOM 9245 C CA . SER A 1 1159 ? -0.407 24.317 -39.902 1.00 31.88 1159 SER A CA 1
ATOM 9246 C C . SER A 1 1159 ? -1.260 25.070 -40.933 1.00 31.88 1159 SER A C 1
ATOM 9248 O O . SER A 1 1159 ? -1.083 26.275 -41.068 1.00 31.88 1159 SER A O 1
ATOM 9250 N N . GLU A 1 1160 ? -2.130 24.385 -41.682 1.00 32.53 1160 GLU A N 1
ATOM 9251 C CA . GLU A 1 1160 ? -3.042 25.009 -42.667 1.00 32.53 1160 GLU A CA 1
ATOM 9252 C C . GLU A 1 1160 ? -4.523 24.614 -42.462 1.00 32.53 1160 GLU A C 1
ATOM 9254 O O . GLU A 1 1160 ? -5.387 25.055 -43.210 1.00 32.53 1160 GLU A O 1
ATOM 9259 N N . GLU A 1 1161 ? -4.850 23.840 -41.417 1.00 41.78 1161 GLU A N 1
ATOM 9260 C CA . GLU A 1 1161 ? -6.234 23.505 -41.049 1.00 41.78 1161 GLU A CA 1
ATOM 9261 C C . GLU A 1 1161 ? -6.499 23.805 -39.563 1.00 41.78 1161 GLU A C 1
ATOM 9263 O O . GLU A 1 1161 ? -5.663 23.522 -38.702 1.00 41.78 1161 GLU A O 1
ATOM 9268 N N . ILE A 1 1162 ? -7.698 24.329 -39.274 1.00 36.31 1162 ILE A N 1
ATOM 9269 C CA . ILE A 1 1162 ? -8.155 24.849 -37.969 1.00 36.31 1162 ILE A CA 1
ATOM 9270 C C . ILE A 1 1162 ? -7.467 26.161 -37.527 1.00 36.31 1162 ILE A C 1
ATOM 9272 O O . ILE A 1 1162 ? -6.981 26.275 -36.404 1.00 36.31 1162 ILE A O 1
ATOM 9276 N N . ASP A 1 1163 ? -7.539 27.191 -38.377 1.00 29.88 1163 ASP A N 1
ATOM 9277 C CA . ASP A 1 1163 ? -7.669 28.581 -37.910 1.00 29.88 1163 ASP A CA 1
ATOM 9278 C C . ASP A 1 1163 ? -9.119 29.041 -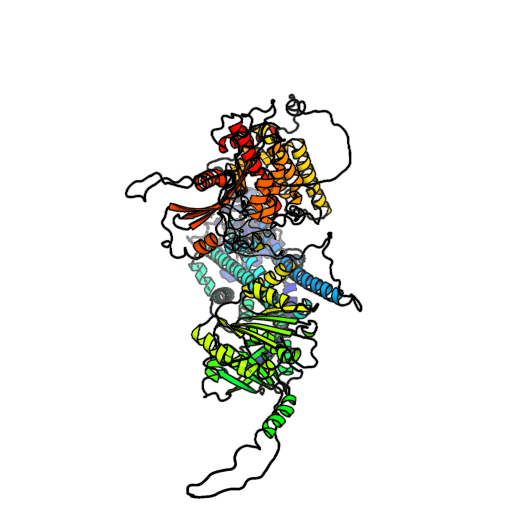38.153 1.00 29.88 1163 ASP A C 1
ATOM 9280 O O . ASP A 1 1163 ? -9.519 29.380 -39.267 1.00 29.88 1163 ASP A O 1
ATOM 9284 N N . GLY A 1 1164 ? -9.936 28.985 -37.097 1.00 28.11 1164 GLY A N 1
ATOM 9285 C CA . GLY A 1 1164 ? -11.260 29.612 -37.030 1.00 28.11 1164 GLY A CA 1
ATOM 9286 C C . GLY A 1 1164 ? -11.184 30.872 -36.157 1.00 28.11 1164 GLY A C 1
ATOM 9287 O O . GLY A 1 1164 ? -10.371 30.903 -35.232 1.00 28.11 1164 GLY A O 1
ATOM 9288 N N . PRO A 1 1165 ? -11.982 31.922 -36.422 1.00 28.42 1165 PRO A N 1
ATOM 9289 C CA . PRO A 1 1165 ? -11.745 33.247 -35.855 1.00 28.42 1165 PRO A CA 1
ATOM 9290 C C . PRO A 1 1165 ? -11.832 33.265 -34.323 1.00 28.42 1165 PRO A C 1
ATOM 9292 O O . PRO A 1 1165 ? -12.864 32.949 -33.731 1.00 28.42 1165 PRO A O 1
ATOM 9295 N N . ALA A 1 1166 ? -10.746 33.698 -33.682 1.00 30.73 1166 ALA A N 1
ATOM 9296 C CA . ALA A 1 1166 ? -10.670 33.861 -32.237 1.00 30.73 1166 ALA A CA 1
ATOM 9297 C C . ALA A 1 1166 ? -11.486 35.082 -31.771 1.00 30.73 1166 ALA A C 1
ATOM 9299 O O . ALA A 1 1166 ? -10.989 36.208 -31.741 1.00 30.73 1166 ALA A O 1
ATOM 9300 N N . THR A 1 1167 ? -12.741 34.868 -31.373 1.00 27.05 1167 THR A N 1
ATOM 9301 C CA . THR A 1 1167 ? -13.555 35.899 -30.714 1.00 27.05 1167 THR A CA 1
ATOM 9302 C C . THR A 1 1167 ? -13.136 36.078 -29.256 1.00 27.05 1167 THR A C 1
ATOM 9304 O O . THR A 1 1167 ? -13.140 35.128 -28.472 1.00 27.05 1167 THR A O 1
ATOM 9307 N N . SER A 1 1168 ? -12.796 37.307 -28.874 1.00 30.59 1168 SER A N 1
ATOM 9308 C CA . SER A 1 1168 ? -12.331 37.655 -27.532 1.00 30.59 1168 SER A CA 1
ATOM 9309 C C . SER A 1 1168 ? -13.475 37.930 -26.549 1.00 30.59 1168 SER A C 1
ATOM 9311 O O . SER A 1 1168 ? -14.227 38.886 -26.732 1.00 30.59 1168 SER A O 1
ATOM 9313 N N . SER A 1 1169 ? -13.521 37.202 -25.433 1.00 23.94 1169 SER A N 1
ATOM 9314 C CA . SER A 1 1169 ? -14.217 37.645 -24.215 1.00 23.94 1169 SER A CA 1
ATOM 9315 C C . SER A 1 1169 ? -13.574 37.033 -22.970 1.00 23.94 1169 SER A C 1
ATOM 9317 O O . SER A 1 1169 ? -13.341 35.826 -22.922 1.00 23.94 1169 SER A O 1
ATOM 9319 N N . GLY A 1 1170 ? -13.284 37.860 -21.965 1.00 27.00 1170 GLY A N 1
ATOM 9320 C CA . GLY A 1 1170 ? -12.763 37.413 -20.672 1.00 27.00 1170 GLY A CA 1
ATOM 9321 C C . GLY A 1 1170 ? -13.850 37.194 -19.611 1.00 27.00 1170 GLY A C 1
ATOM 9322 O O . GLY A 1 1170 ? -15.009 37.545 -19.806 1.00 27.00 1170 GLY A O 1
ATOM 9323 N N . HIS A 1 1171 ? -13.403 36.718 -18.443 1.00 24.44 1171 HIS A N 1
ATOM 9324 C CA . HIS A 1 1171 ? -14.151 36.484 -17.196 1.00 24.44 1171 HIS A CA 1
ATOM 9325 C C . HIS A 1 1171 ? -15.079 35.254 -17.094 1.00 24.44 1171 HIS A C 1
ATOM 9327 O O . HIS A 1 1171 ? -15.658 34.767 -18.053 1.00 24.44 1171 HIS A O 1
ATOM 9333 N N . ARG A 1 1172 ? -15.237 34.839 -15.823 1.00 21.52 1172 ARG A N 1
ATOM 9334 C CA . ARG A 1 1172 ? -16.151 33.828 -15.250 1.00 21.52 1172 ARG A CA 1
ATOM 9335 C C . ARG A 1 1172 ? -15.838 32.351 -15.536 1.00 21.52 1172 ARG A C 1
ATOM 9337 O O . ARG A 1 1172 ? -16.391 31.715 -16.419 1.00 21.52 1172 ARG A O 1
ATOM 9344 N N . LEU A 1 1173 ? -15.022 31.794 -14.634 1.00 26.23 1173 LEU A N 1
ATOM 9345 C CA . LEU A 1 1173 ? -15.447 30.724 -13.711 1.00 26.23 1173 LEU A CA 1
ATOM 9346 C C . LEU A 1 1173 ? -16.790 30.041 -14.055 1.00 26.23 1173 LEU A C 1
ATOM 9348 O O . LEU A 1 1173 ? -17.826 30.671 -13.846 1.00 26.23 1173 LEU A O 1
ATOM 9352 N N . GLN A 1 1174 ? -16.775 28.741 -14.394 1.00 22.08 1174 GLN A N 1
ATOM 9353 C CA . GLN A 1 1174 ? -17.362 27.669 -13.557 1.00 22.08 1174 GLN A CA 1
ATOM 9354 C C . GLN A 1 1174 ? -17.336 26.255 -14.201 1.00 22.08 1174 GLN A C 1
ATOM 9356 O O . GLN A 1 1174 ? -17.669 26.075 -15.364 1.00 22.08 1174 GLN A O 1
ATOM 9361 N N . ASN A 1 1175 ? -17.053 25.254 -13.354 1.00 21.34 1175 ASN A N 1
ATOM 9362 C CA . ASN A 1 1175 ? -17.731 23.946 -13.255 1.00 21.34 1175 ASN A CA 1
ATOM 9363 C C . ASN A 1 1175 ? -17.564 22.796 -14.300 1.00 21.34 1175 ASN A C 1
ATOM 9365 O O . ASN A 1 1175 ? -18.173 22.769 -15.362 1.00 21.34 1175 ASN A O 1
ATOM 9369 N N . PHE A 1 1176 ? -16.965 21.699 -13.791 1.00 20.34 1176 PHE A N 1
ATOM 9370 C CA . PHE A 1 1176 ? -17.496 20.311 -13.794 1.00 20.34 1176 PHE A CA 1
ATOM 9371 C C . PHE A 1 1176 ? -17.118 19.228 -14.860 1.00 20.34 1176 PHE A C 1
ATOM 9373 O O . PHE A 1 1176 ? -17.961 18.775 -15.628 1.00 20.34 1176 PHE A O 1
ATOM 9380 N N . VAL A 1 1177 ? -15.934 18.606 -14.665 1.00 22.91 1177 VAL A N 1
ATOM 9381 C CA . VAL A 1 1177 ? -15.689 17.152 -14.349 1.00 22.91 1177 VAL A CA 1
ATOM 9382 C C . VAL A 1 1177 ? -15.994 16.006 -15.345 1.00 22.91 1177 VAL A C 1
ATOM 9384 O O . VAL A 1 1177 ? -17.052 15.964 -15.963 1.00 22.91 1177 VAL A O 1
ATOM 9387 N N . LYS A 1 1178 ? -15.084 15.010 -15.293 1.00 25.19 1178 LYS A N 1
ATOM 9388 C CA . LYS A 1 1178 ? -15.149 13.528 -15.501 1.00 25.19 1178 LYS A CA 1
ATOM 9389 C C . LYS A 1 1178 ? -16.390 12.873 -16.134 1.00 25.19 1178 LYS A C 1
ATOM 9391 O O . LYS A 1 1178 ? -17.495 12.963 -15.599 1.00 25.19 1178 LYS A O 1
ATOM 9396 N N . SER A 1 1179 ? -16.096 12.015 -17.118 1.00 23.77 1179 SER A N 1
ATOM 9397 C CA . SER A 1 1179 ? -16.407 10.572 -17.098 1.00 23.77 1179 SER A CA 1
ATOM 9398 C C . SER A 1 1179 ? -15.097 9.787 -16.955 1.00 23.77 1179 SER A C 1
ATOM 9400 O O . SER A 1 1179 ? -14.295 9.877 -17.915 1.00 23.77 1179 SER A O 1
#

Secondary structure (DSSP, 8-state):
-HHHHHHHHHHHHHHHHHHHHHHHHHGGG-SS-HHHHHHHHHHTTEEES-S--TT--HHHHHHH-HHHHHHHHHHHHHHS-HHHHHHHHHHHHHHHHHHHS-PPPPGGGGTT--HHHHHHSEEE-GGGGSS-EEESS-EEE-HHHHHHHHHHHHHHHTTTTHHHHHHHHHHHHSSTHHHHHHHHHHHHHHHHHHHHHHHHTTS--S-----PPPS-----------------SSHHHHHIIIIIITGGGSS-----S-TT--SHHHHHHHHHHHHHHHHHHHTHHHHHHHH-SS-HHHHHH---HHHHHHHHHHHHHHHHHHHHHHHHHHHHHHHHHHHHHHHHHGGG-HHHHHHHHHHHHHH---TT--S-HHHHHHHHGGGGTTTTHHHHHHHHHHHHHHHHHHHHHHHHH-SSTT--EEEEEEETTTTEEEEEEE-TT-SS---TTEEEEEEETTSTTTT-EEEEE--EEE-STTHHHHHHHHHHHTTSS-------------------------PPPPEEEEEE---STHHHHHHHHHTTSSSS-EEEEEEEEEEEE----GGG-SEEEEEEEGGGGHHHHHHHHHHSSTT----EEEEEEEES-HHHHHHHIIIIIGGGGG-TTEEEEEEE-S-HHHHHHHHHH-TTSEEEES---HHHHHHHHHHH--SSPPEEEEEESSHHHHHHHHHHHHHHTT--TTEEE-SS-TTSEEE-BPPP----S------------EE---TTS-TT-HHHHHHTTS-HHHHHHHHHHHHHHHHHHHHTT---TTSPPP----HHHHHHHHHHHHHHHHS--SSGGGGG---SSS-SS--HHHHTTS-HHHHHHHHHH--SS---TT--TTGGGHHHHHHHHHHHHHHEE--SEEEE----EEB-S--TT-B--TTSSSSSEE-----GGGPPPGGG---TTTTHHHHHHTTTPPP--TT-----EEEE-TTT--HHHHHHHHTTT-EEEEE--TTBS--HHHHHHHHH-SSS-SS-TT-EEEEE-TTS-SEEEEEESSSEEEEEESS------------S-S-------HHHHHHHHHTTHHHHHHHHHHHT-----B-S-HHHHHHHHHHHHHHHHHHHHHHHTT---SSHHHHHHHHHHHHHHHTT----SSS--TTTTTSSS------------------

InterPro domains:
  IPR013112 FAD-binding 8 [PF08022] (429-480)
  IPR013121 Ferric reductase, NAD binding domain [PF08030] (569-697)
  IPR013130 Ferric reductase transmembrane component-like domain [PF01794] (276-362)
  IPR017927 FAD-binding domain, ferredoxin reductase-type [PS51384] (403-566)
  IPR029526 PiggyBac transposable element-derived protein [PF13843] (753-1115)
  IPR039261 Ferredoxin-NADP reductase (FNR), nucleotide-binding domain [G3DSA:3.40.50.80] (554-707)
  IPR039261 Ferredoxin-NADP reductase (FNR), nucleotide-binding domain [SSF52343] (554-696)
  IPR051410 Ferric/Cupric Reductase Transmembrane Component [PTHR32361] (245-698)

Solvent-accessible surface area (backbone atoms only — not comparable to full-atom values): 68437 Å² total; per-residue (Å²): 112,68,70,62,52,55,50,48,55,56,60,53,57,72,67,48,63,64,54,59,56,52,58,57,61,67,64,68,80,78,74,70,57,44,53,42,54,15,41,51,57,68,50,67,47,57,40,64,69,79,57,97,53,101,74,71,51,71,70,55,43,75,40,66,29,64,53,50,50,50,23,43,50,55,32,35,69,76,74,36,54,73,67,33,37,50,57,41,50,54,53,48,32,51,51,24,37,76,76,71,70,39,69,53,80,70,80,69,81,55,72,88,62,50,73,74,56,64,68,69,45,48,65,42,51,71,77,64,61,79,51,77,42,82,36,92,65,59,51,32,68,30,67,81,42,39,51,56,34,29,55,53,38,45,64,50,58,58,56,56,68,41,54,56,59,42,49,63,49,28,44,69,71,55,65,54,34,61,58,56,52,48,52,48,51,52,49,48,52,32,34,50,54,44,48,52,57,52,50,71,71,66,79,70,82,81,90,80,78,86,77,81,78,72,101,68,87,86,90,82,91,87,84,89,86,91,84,86,88,84,88,90,74,80,52,65,68,58,45,47,55,59,73,44,51,46,67,17,64,66,79,74,75,82,70,72,70,50,76,101,50,52,48,66,67,60,44,50,36,50,44,29,14,56,39,19,39,55,56,21,63,69,40,48,50,54,28,52,58,29,60,44,90,68,38,68,65,41,76,59,32,66,58,58,70,68,60,34,43,51,50,15,56,50,50,44,56,52,26,54,56,19,41,52,49,16,55,52,28,49,51,51,58,40,36,80,70,52,35,69,70,53,44,56,62,47,67,75,38,67,40,49,44,35,47,51,49,54,51,50,59,74,67,50,92,65,97,76,82,79,90,60,62,77,61,41,58,53,46,31,54,44,85,60,70,72,73,62,52,72,58,56,51,52,38,52,53,58,50,52,54,30,52,52,53,48,51,50,32,24,45,46,38,35,62,57,75,83,68,39,62,29,37,30,37,46,43,81,78,44,49,32,34,42,37,43,33,70,46,78,59,32,78,60,84,86,62,41,55,22,30,34,30,43,21,44,66,81,47,100,60,41,85,51,68,48,80,46,54,38,24,42,73,47,73,56,67,65,62,64,55,55,59,56,54,58,66,69,69,77,78,83,84,85,88,81,90,79,91,86,88,84,92,86,82,86,89,86,83,91,79,79,92,80,92,78,87,78,75,68,72,28,33,39,32,33,76,43,67,63,50,74,69,69,41,36,53,52,46,66,58,27,66,73,44,91,74,53,71,39,76,45,37,35,48,51,36,45,85,37,83,62,66,77,78,61,80,78,27,32,30,38,39,38,43,23,29,57,80,31,50,37,51,61,48,20,39,42,78,67,47,72,39,94,86,40,67,40,61,37,39,39,38,42,37,39,36,52,57,58,47,38,51,53,54,42,51,68,71,72,51,44,79,56,62,77,35,91,45,48,46,44,38,38,24,32,58,46,62,62,72,60,39,56,49,52,42,69,74,39,84,81,40,53,55,43,75,44,78,80,61,53,46,56,57,51,51,46,56,53,60,78,51,73,63,98,65,46,76,45,80,46,63,36,52,59,70,65,60,40,56,44,43,56,46,25,59,57,42,76,76,70,67,63,89,52,38,42,64,32,95,66,40,78,92,43,52,26,57,44,36,74,46,34,85,76,58,24,91,58,67,56,61,46,83,65,76,91,49,74,56,48,73,50,68,58,94,89,48,53,40,78,36,52,53,58,49,42,35,68,70,57,26,72,70,57,42,41,46,30,31,50,27,15,44,48,49,44,53,55,33,49,78,67,68,68,64,54,90,93,49,56,84,83,73,85,66,47,55,43,55,48,42,29,52,50,17,52,52,45,46,38,22,76,53,75,70,100,47,82,64,63,58,63,53,83,63,70,89,84,46,98,69,80,45,52,86,48,52,79,73,53,51,69,55,57,55,57,32,48,74,69,36,60,31,61,43,78,85,58,95,84,60,52,66,58,64,45,40,41,72,63,51,50,49,44,48,53,47,47,55,65,36,43,43,74,37,29,72,45,53,54,79,92,64,63,49,60,32,74,38,91,60,93,62,48,46,58,38,83,86,49,102,52,41,46,9,32,46,83,71,76,55,80,96,68,64,66,77,66,88,77,76,56,36,79,53,39,39,46,56,67,56,45,46,72,76,67,60,74,81,89,48,95,90,53,91,45,71,37,38,38,25,34,44,45,65,49,36,31,51,72,53,50,62,51,34,50,79,68,38,26,32,38,38,26,40,42,44,68,37,18,27,43,45,41,71,58,40,47,53,56,68,63,54,78,76,55,71,87,56,62,74,72,43,72,48,78,43,14,36,68,84,15,54,37,38,37,37,35,39,22,57,81,56,71,43,39,34,42,26,25,46,60,67,75,62,87,69,85,88,78,86,85,72,103,59,97,72,79,92,78,71,66,38,52,54,56,50,54,40,65,66,48,41,52,54,53,58,52,52,51,46,64,36,56,80,54,38,47,75,70,83,39,53,69,59,72,42,58,44,53,50,51,49,53,53,45,49,49,59,48,50,38,42,49,52,16,50,75,58,70,20,86,58,94,42,68,64,56,41,44,53,54,26,22,56,49,27,47,58,65,35,65,72,73,101,69,90,90,73,88,75,86,46,75,87,77,69,76,75,89,88,70,88,85,78,89,81,85,87,78,90,80,89,84,83,77,129

Nearest PDB structures (foldseek):
  6wxv-assembly1_A  TM=4.665E-01  e=4.213E-13  Mus musculus
  8u85-assembly1_C  TM=4.499E-01  e=9.722E-11  Homo sapiens
  1fdr-assembly1_A  TM=7.067E-01  e=3.935E-06  Escherichia coli
  7w3o-assembly2_B  TM=5.886E-01  e=4.053E-05  Homo sapiens
  4eh1-assembly1_A  TM=5.956E-01  e=1.393E-04  Vibrio cholerae O1 biovar El Tor str. N16961

Sequence (1179 aa):
MHLRYCLSVLATASTIWPASIAAARASSGLRDAPCFEACQMTLRQVRFTDLDGAGANRRIQACQSRLALTSLYLCSSVYCSVGERTAGLDAQNSTCRETVGLSILPFDIIANYTEGDIAQLRRLSRDNYVAPIELAELAIPSEKFFDLAHDTLVSRITAVPSMLVQFAHEVMRHPGPGMFFFWSVVVVIGLLNRIIVALGHRSTPQRRGWRSLPLSEPEEDIDSIPDKKSTLSSRPYVWLKRFVTVPATFGYRNAQPFGCWPKVSTQIWRYLSDRTGIISFANFPLIWLFGMRNNALIWLTGWDFKTYSNFHRWVARVSTVQAVIHSVGYTVLVVDRGGWHNFANYWVEMWWTTGELVCTLSLSLLEKCNYTGLTEDASHVSIFKARYDGIAWICCIIWALDRTSRMWRTLAFNRIFWNTMAYAIYDPDANIVRLSIPSSTSLYRPKPGTFYYIHWLNDSRFWESHPFTVASVRDSDDYSQSLLQDRSQQLDLTEESSSLLPREGGDGTEVSRDRRSRGSAPEIRFLIRPYDSFTRRLREAASRTDQKPVRFRVLVEGPYGHTLPFHRFDNIVFIVGGTGIVVPLSYLDVLCKSTSKTKAVRIIWVVREAAFAAFVLLQDFGGLLENNNLSVDVYITGDEVVASRLGQEIKDVRVLHGRPHIHGEVEDAIRDFPDQGSLAVVACGPAKMADDARRAVKFTMVAPTNAVPDSTDLGTLRPNFEPVVEVGETFTPLICPEFNHKINLPPNIKPNDPLGIFTLFFSRPVVKELVENTNKSYQEALGKGTVKESYPKWAPLTVEELYLYLGIRVYMSLTVLKQLKYYWNTDPEKHCGLHYAITSRMSRRRFEAITRWFRVAPTTSKSTVFERLEPLNGHIQSMSRQLWIPGRDLAVDECMVRFQGRSYDTLKIPSKPIPEGKGPHFDHGHQPPRKMGLNPTAAVVPYLVQKVQRPPDPCVEYQHILWLDNLFMSVKLAKYLERLKIGCTGTARTNSGIWSKLVQKKKDDKKHDTIPWGTVIEKPTVDGKVNMMAWKDNALVLMLTSTSTSAKTALKVFGNQPQKELPIPIAIDLYNHHMNSVDLGDQLRACNSGARVIRRGGWQALFHFLFHTVLVNSWLLSKHGGGGFKGPEAFREALYKALFTVGSKSPGKGKRPISQLISEEIDGPATSSGHRLQNFVKS

Radius of gyration: 42.37 Å; Cα contacts (8 Å, |Δi|>4): 1556; chains: 1; bounding box: 131×72×128 Å

Mean predicted aligned error: 21.79 Å

Organism: Scytalidium lignicola (NCBI:txid5539)

pLDDT: mean 70.47, std 19.89, range [20.34, 95.19]